Protein 2CQQ (pdb70)

InterPro domains:
  IPR001005 SANT/Myb domain [PF23082] (329-375)
  IPR001005 SANT/Myb domain [PF23082] (496-545)
  IPR001005 SANT/Myb domain [PS50090] (489-543)
  IPR001005 SANT/Myb domain [SM00717] (326-377)
  IPR001005 SANT/Myb domain [SM00717] (493-545)
  IPR001005 SANT/Myb domain [cd00167] (329-375)
  IPR001005 SANT/Myb domain [cd00167] (496-543)
  IPR001623 DnaJ domain [PF00226] (65-126)
  IPR001623 DnaJ domain [PR00625] (67-85)
  IPR001623 DnaJ domain [PR00625] (85-100)
  IPR001623 DnaJ domain [PR00625] (101-121)
  IPR001623 DnaJ domain [PS50076] (65-129)
  IPR001623 DnaJ domain [SM00271] (64-121)
  IPR001623 DnaJ domain [cd06257] (65-118)
  IPR009057 Homedomain-like superfamily [SSF46689] (329-379)
  IPR009057 Homedomain-like superfamily [SSF46689] (495-550)
  IPR017884 SANT domain [PS51293] (492-547)
  IPR018253 DnaJ domain, conserved site [PS00636] (106-125)
  IPR036869 Chaperone J-domain superfamily [G3DSA:1.10.287.110] (58-138)
  IPR036869 Chaperone J-domain superfamily [SSF46565] (64-139)

Solvent-accessible surface area: 5782 Å² total; per-residue (Å²): 116,131,106,78,113,113,72,68,100,135,39,65,150,103,13,67,71,72,1,90,179,8,45,118,146,18,70,57,86,38,114,26,52,55,122,77,0,5,150,95,17,65,27,66,57,87,33,0,34,66,36,0,98,95,83,100,105,97,90,144,102,78,152,46,178,114,129,39,146,88,132,113

Organism: Homo sapiens (NCBI:txid9606)

GO terms:
  GO:0005515 protein binding (F, IPI)
  GO:0050708 regulation of protein secretion (P, IDA)
  GO:0001671 ATPase activator activity (F, TAS)
  GO:0045861 negative regulation of proteolysis (P, TAS)
  GO:0016020 membrane (C, HDA)

CATH classification: 1.10.10.60

Sequence (72 aa):
GSSGSSGAPEWTEEDLSQLTRSMVKFPGGTPGRWEKIAHELGRSVTDVTTKAKQLKDSVTCSPGMVSGPSSGGSSGSSGAPEWTEEDLSQLTRSMVKFPGGTPGRWEKIAHELGRSVTDVTTKAKQLKDSVTCSPGMVSGPSSGGSSGSSGAPEWTEEDLSQLTRSMVKFPGGTPGRWEKIAHELGRSVTDVTTKAKQLKDSVTCSPGMVSGPSSGGSSGSSGAPEWTEEDLSQLTRSMVKFPGGTPGRWEKIAHELGRSVTDVTTKAKQLKDSVTCSPGMVSGPSSGGSSGSSGAPEWTEEDLSQLTRSMVKFPGGTPGRWEKIAHELGRSVTDVTTKAKQLKDSVTCSPGMVSGPSSGGSSGSSGAPEWTEEDLSQLTRSMVKFPGGTPGRWEKIAHELGRSVTDVTTKAKQLKDSVTCSPGMVSGPSSGGSSGSSGAPEWTEEDLSQLTRSMVKFPGGTPGRWEKIAHELGRSVTDVTTKAKQLKDSVTCSPGMVSGPSSGGSSGSSGAPEWTEEDLSQLTRSMVKFPGGTPGRWEKIAHELGRSVTDVTTKAKQLKDSVTCSPGMVSGPSSGGSSGSSGAPEWTEEDLSQLTRSMVKFPGGTPGRWEKIAHELGRSVTDVTTKAKQLKDSVTCSPGMVSGPSSGGSSGSSGAPEWTEEDLSQLTRSMVKFPGGTPGRWEKIAHELGRSVTDVTTKAKQLKDSVTCSPGMVSGPSSGGSSGSSGAPEWTEEDLSQLTRSMVKFPGGTPGRWEKIAHELGRSVTDVTTKAKQLKDSVTCSPGMVSGPSSGGSSGSSGAPEWTEEDLSQLTRSMVKFPGGTPGRWEKIAHELGRSVTDVTTKAKQLKDSVTCSPGMVSGPSSGGSSGSSGAPEWTEEDLSQLTRSMVKFPGGTPGRWEKIAHELGRSVTDVTTKAKQLKDSVTCSPGMVSGPSSGGSSGSSGAPEWTEEDLSQLTRSMVKFPGGTPGRWEKIAHELGRSVTDVTTKAKQLKDSVTCSPGMVSGPSSGGSSGSSGAPEWTEEDLSQLTRSMVKFPGGTPGRWEKIAHELGRSVTDVTTKAKQLKDSVTCSPGMVSGPSSGGSSGSSGAPEWTEEDLSQLTRSMVKFPGGTPGRWEKIAHELGRSVTDVTTKAKQLKDSVTCSPGMVSGPSSGGSSGSSGAPEWTEEDLSQLTRSMVKFPGGTPGRWEKIAHELGRSVTDVTTKAKQLKDSVTCSPGMVSGPSSGGSSGSSGAPEWTEEDLSQLTRSMVKFPGGTPGRWEKIAHELGRSVTDVTTKAKQLKDSVTCSPGMVSGPSSGGSSGSSGAPEWTEEDLSQLTRSMVKFPGGTPGRWEKIAHELGRSVTDVTTKAKQLKDSVTCSPGMVSGPSSGGSSGSSGAPEWTEEDLSQLTRSMVKFPGGTPGRWEKIAHELGRSVTDVTTKAKQLKDSVTCSPGMVSGPSSG

Secondary structure (DSSP, 8-state):
------------HHHHHHHHHHHHHS-TT-TTHHHHHHHHHTS-HHHHHHHHHHHHHS----S---S-S---

Nearest PDB structures (foldseek):
  2cqq-assembly1_A  TM=8.056E-01  e=3.271E-09  Homo sapiens
  1wgx-assembly1_A  TM=6.139E-01  e=1.667E-03  Homo sapiens
  1zq3-assembly1_P  TM=8.143E-01  e=5.007E-01  Drosophila melanogaster
  1f43-assembly1_A  TM=6.097E-01  e=1.693E+00  Saccharomyces cerevisiae
  2lkx-assembly1_A  TM=4.987E-01  e=1.693E+00  Homo sapiens

Radius of gyration: 17.47 Å; Cα contacts (8 Å, |Δi|>4): 31; chains: 1; bounding box: 68×29×21 Å

Structure (mmCIF, N/CA/C/O backbone):
data_2CQQ
#
_entry.id   2CQQ
#
_cell.length_a   1.000
_cell.length_b   1.000
_cell.length_c   1.000
_cell.angle_alpha   90.00
_cell.angle_beta   90.00
_cell.angle_gamma   90.00
#
_symmetry.space_group_name_H-M   'P 1'
#
loop_
_atom_site.group_PDB
_atom_site.id
_atom_site.type_symbol
_atom_site.label_atom_id
_atom_site.label_alt_id
_atom_site.label_comp_id
_atom_site.label_asym_id
_atom_site.label_entity_id
_atom_site.label_seq_id
_atom_site.pdbx_PDB_ins_code
_atom_site.Cartn_x
_atom_site.Cartn_y
_atom_site.Cartn_z
_atom_site.occupancy
_atom_site.B_iso_or_equiv
_atom_site.auth_seq_id
_atom_site.auth_comp_id
_atom_site.auth_asym_id
_atom_site.auth_atom_id
_atom_site.pdbx_PDB_model_num
ATOM 1 N N . GLY A 1 1 ? 23.529 -18.304 8.332 1.00 0.00 1 GLY A N 1
ATOM 2 C CA . GLY A 1 1 ? 24.748 -17.569 8.050 1.00 0.00 1 GLY A CA 1
ATOM 3 C C . GLY A 1 1 ? 25.019 -16.482 9.071 1.00 0.00 1 GLY A C 1
ATOM 4 O O . GLY A 1 1 ? 24.246 -15.532 9.197 1.00 0.00 1 GLY A O 1
ATOM 8 N N . SER A 1 2 ? 26.119 -16.621 9.804 1.00 0.00 2 SER A N 1
ATOM 9 C CA . SER A 1 2 ? 26.487 -15.646 10.824 1.00 0.00 2 SER A CA 1
ATOM 10 C C . SER A 1 2 ? 26.452 -14.229 10.258 1.00 0.00 2 SER A C 1
ATOM 11 O O . SER A 1 2 ? 25.791 -13.347 10.804 1.00 0.00 2 SER A O 1
ATOM 19 N N . SER A 1 3 ? 27.171 -14.020 9.159 1.00 0.00 3 SER A N 1
ATOM 20 C CA . SER A 1 3 ? 27.226 -12.710 8.520 1.00 0.00 3 SER A CA 1
ATOM 21 C C . SER A 1 3 ? 25.822 -12.177 8.252 1.00 0.00 3 SER A C 1
ATOM 22 O O . SER A 1 3 ? 24.926 -12.923 7.861 1.00 0.00 3 SER A O 1
ATOM 30 N N . GLY A 1 4 ? 25.639 -10.877 8.466 1.00 0.00 4 GLY A N 1
ATOM 31 C CA . GLY A 1 4 ? 24.342 -10.264 8.243 1.00 0.00 4 GLY A CA 1
ATOM 32 C C . GLY A 1 4 ? 24.448 -8.918 7.555 1.00 0.00 4 GLY A C 1
ATOM 33 O O . GLY A 1 4 ? 25.498 -8.276 7.590 1.00 0.00 4 GLY A O 1
ATOM 37 N N . SER A 1 5 ? 23.359 -8.490 6.924 1.00 0.00 5 SER A N 1
ATOM 38 C CA . SER A 1 5 ? 23.335 -7.214 6.219 1.00 0.00 5 SER A CA 1
ATOM 39 C C . SER A 1 5 ? 22.073 -6.428 6.560 1.00 0.00 5 SER A C 1
ATOM 40 O O . SER A 1 5 ? 21.159 -6.948 7.201 1.00 0.00 5 SER A O 1
ATOM 48 N N . SER A 1 6 ? 22.030 -5.172 6.127 1.00 0.00 6 SER A N 1
ATOM 49 C CA . SER A 1 6 ? 20.882 -4.312 6.389 1.00 0.00 6 SER A CA 1
ATOM 50 C C . SER A 1 6 ? 19.580 -5.017 6.023 1.00 0.00 6 SER A C 1
ATOM 51 O O . SER A 1 6 ? 19.590 -6.084 5.410 1.00 0.00 6 SER A O 1
ATOM 59 N N . GLY A 1 7 ? 18.459 -4.412 6.403 1.00 0.00 7 GLY A N 1
ATOM 60 C CA . GLY A 1 7 ? 17.164 -4.995 6.107 1.00 0.00 7 GLY A CA 1
ATOM 61 C C . GLY A 1 7 ? 16.577 -4.474 4.809 1.00 0.00 7 GLY A C 1
ATOM 62 O O . GLY A 1 7 ? 17.209 -4.557 3.757 1.00 0.00 7 GLY A O 1
ATOM 66 N N . ALA A 1 8 ? 15.363 -3.937 4.885 1.00 0.00 8 ALA A N 1
ATOM 67 C CA . ALA A 1 8 ? 14.691 -3.401 3.708 1.00 0.00 8 ALA A CA 1
ATOM 68 C C . ALA A 1 8 ? 14.768 -1.878 3.678 1.00 0.00 8 ALA A C 1
ATOM 69 O O . ALA A 1 8 ? 14.711 -1.209 4.710 1.00 0.00 8 ALA A O 1
ATOM 76 N N . PRO A 1 9 ? 14.901 -1.315 2.468 1.00 0.00 9 PRO A N 1
ATOM 77 C CA . PRO A 1 9 ? 14.989 0.136 2.275 1.00 0.00 9 PRO A CA 1
ATOM 78 C C . PRO A 1 9 ? 13.668 0.840 2.565 1.00 0.00 9 PRO A C 1
ATOM 79 O O . PRO A 1 9 ? 12.623 0.199 2.669 1.00 0.00 9 PRO A O 1
ATOM 90 N N . GLU A 1 10 ? 13.723 2.162 2.695 1.00 0.00 10 GLU A N 1
ATOM 91 C CA . GLU A 1 10 ? 12.530 2.952 2.974 1.00 0.00 10 GLU A CA 1
ATOM 92 C C . GLU A 1 10 ? 11.643 3.053 1.736 1.00 0.00 10 GLU A C 1
ATOM 93 O O . GLU A 1 10 ? 11.948 2.476 0.692 1.00 0.00 10 GLU A O 1
ATOM 105 N N . TRP A 1 11 ? 10.545 3.790 1.861 1.00 0.00 11 TRP A N 1
ATOM 106 C CA . TRP A 1 11 ? 9.613 3.966 0.753 1.00 0.00 11 TRP A CA 1
ATOM 107 C C . TRP A 1 11 ? 9.889 5.270 0.012 1.00 0.00 11 TRP A C 1
ATOM 108 O O . TRP A 1 11 ? 10.079 6.319 0.629 1.00 0.00 11 TRP A O 1
ATOM 129 N N . THR A 1 12 ? 9.911 5.199 -1.315 1.00 0.00 12 THR A N 1
ATOM 130 C CA . THR A 1 12 ? 10.165 6.373 -2.140 1.00 0.00 12 THR A CA 1
ATOM 131 C C . THR A 1 12 ? 9.031 6.603 -3.133 1.00 0.00 12 THR A C 1
ATOM 132 O O . THR A 1 12 ? 8.373 5.658 -3.567 1.00 0.00 12 THR A O 1
ATOM 143 N N . GLU A 1 13 ? 8.809 7.865 -3.488 1.00 0.00 13 GLU A N 1
ATOM 144 C CA . GLU A 1 13 ? 7.754 8.218 -4.431 1.00 0.00 13 GLU A CA 1
ATOM 145 C C . GLU A 1 13 ? 7.562 7.117 -5.470 1.00 0.00 13 GLU A C 1
ATOM 146 O O . GLU A 1 13 ? 6.439 6.820 -5.874 1.00 0.00 13 GLU A O 1
ATOM 158 N N . GLU A 1 14 ? 8.669 6.518 -5.899 1.00 0.00 14 GLU A N 1
ATOM 159 C CA . GLU A 1 14 ? 8.623 5.452 -6.893 1.00 0.00 14 GLU A CA 1
ATOM 160 C C . GLU A 1 14 ? 7.880 4.234 -6.351 1.00 0.00 14 GLU A C 1
ATOM 161 O O . GLU A 1 14 ? 6.984 3.698 -7.004 1.00 0.00 14 GLU A O 1
ATOM 173 N N . ASP A 1 15 ? 8.258 3.803 -5.153 1.00 0.00 15 ASP A N 1
ATOM 174 C CA . ASP A 1 15 ? 7.628 2.649 -4.521 1.00 0.00 15 ASP A CA 1
ATOM 175 C C . ASP A 1 15 ? 6.229 2.999 -4.023 1.00 0.00 15 ASP A C 1
ATOM 176 O O . ASP A 1 15 ? 5.350 2.139 -3.954 1.00 0.00 15 ASP A O 1
ATOM 185 N N . LEU A 1 16 ? 6.030 4.266 -3.676 1.00 0.00 16 LEU A N 1
ATOM 186 C CA . LEU A 1 16 ? 4.738 4.730 -3.182 1.00 0.00 16 LEU A CA 1
ATOM 187 C C . LEU A 1 16 ? 3.768 4.966 -4.335 1.00 0.00 16 LEU A C 1
ATOM 188 O O . LEU A 1 16 ? 2.552 4.878 -4.165 1.00 0.00 16 LEU A O 1
ATOM 204 N N . SER A 1 17 ? 4.314 5.266 -5.509 1.00 0.00 17 SER A N 1
ATOM 205 C CA . SER A 1 17 ? 3.497 5.517 -6.691 1.00 0.00 17 SER A CA 1
ATOM 206 C C . SER A 1 17 ? 3.165 4.213 -7.408 1.00 0.00 17 SER A C 1
ATOM 207 O O . SER A 1 17 ? 2.102 4.080 -8.014 1.00 0.00 17 SER A O 1
ATOM 215 N N . GLN A 1 18 ? 4.082 3.254 -7.335 1.00 0.00 18 GLN A N 1
ATOM 216 C CA . GLN A 1 18 ? 3.887 1.960 -7.978 1.00 0.00 18 GLN A CA 1
ATOM 217 C C . GLN A 1 18 ? 2.828 1.142 -7.245 1.00 0.00 18 GLN A C 1
ATOM 218 O O . GLN A 1 18 ? 2.003 0.473 -7.869 1.00 0.00 18 GLN A O 1
ATOM 232 N N . LEU A 1 19 ? 2.858 1.199 -5.918 1.00 0.00 19 LEU A N 1
ATOM 233 C CA . LEU A 1 19 ? 1.901 0.463 -5.099 1.00 0.00 19 LEU A CA 1
ATOM 234 C C . LEU A 1 19 ? 0.485 0.616 -5.646 1.00 0.00 19 LEU A C 1
ATOM 235 O O . LEU A 1 19 ? -0.216 -0.371 -5.871 1.00 0.00 19 LEU A O 1
ATOM 251 N N . THR A 1 20 ? 0.070 1.861 -5.859 1.00 0.00 20 THR A N 1
ATOM 252 C CA . THR A 1 20 ? -1.261 2.144 -6.380 1.00 0.00 20 THR A CA 1
ATOM 253 C C . THR A 1 20 ? -1.539 1.339 -7.644 1.00 0.00 20 THR A C 1
ATOM 254 O O . THR A 1 20 ? -2.663 0.890 -7.871 1.00 0.00 20 THR A O 1
ATOM 265 N N . ARG A 1 21 ? -0.509 1.160 -8.465 1.00 0.00 21 ARG A N 1
ATOM 266 C CA . ARG A 1 21 ? -0.644 0.408 -9.707 1.00 0.00 21 ARG A CA 1
ATOM 267 C C . ARG A 1 21 ? -0.851 -1.077 -9.424 1.00 0.00 21 ARG A C 1
ATOM 268 O O . ARG A 1 21 ? -1.712 -1.719 -10.025 1.00 0.00 21 ARG A O 1
ATOM 289 N N . SER A 1 22 ? -0.055 -1.616 -8.506 1.00 0.00 22 SER A N 1
ATOM 290 C CA . SER A 1 22 ? -0.147 -3.026 -8.147 1.00 0.00 22 SER A CA 1
ATOM 291 C C . SER A 1 22 ? -1.491 -3.333 -7.492 1.00 0.00 22 SER A C 1
ATOM 292 O O . SER A 1 22 ? -2.159 -4.304 -7.846 1.00 0.00 22 SER A O 1
ATOM 300 N N . MET A 1 23 ? -1.879 -2.497 -6.534 1.00 0.00 23 MET A N 1
ATOM 301 C CA . MET A 1 23 ? -3.143 -2.677 -5.829 1.00 0.00 23 MET A CA 1
ATOM 302 C C . MET A 1 23 ? -4.273 -2.980 -6.808 1.00 0.00 23 MET A C 1
ATOM 303 O O . MET A 1 23 ? -5.182 -3.751 -6.503 1.00 0.00 23 MET A O 1
ATOM 317 N N . VAL A 1 24 ? -4.210 -2.367 -7.986 1.00 0.00 24 VAL A N 1
ATOM 318 C CA . VAL A 1 24 ? -5.227 -2.571 -9.010 1.00 0.00 24 VAL A CA 1
ATOM 319 C C . VAL A 1 24 ? -5.117 -3.962 -9.624 1.00 0.00 24 VAL A C 1
ATOM 320 O O . VAL A 1 24 ? -6.124 -4.631 -9.859 1.00 0.00 24 VAL A O 1
ATOM 333 N N . LYS A 1 25 ? -3.887 -4.393 -9.883 1.00 0.00 25 LYS A N 1
ATOM 334 C CA . LYS A 1 25 ? -3.643 -5.706 -10.468 1.00 0.00 25 LYS A CA 1
ATOM 335 C C . LYS A 1 25 ? -4.000 -6.815 -9.484 1.00 0.00 25 LYS A C 1
ATOM 336 O O . LYS A 1 25 ? -4.319 -7.935 -9.884 1.00 0.00 25 LYS A O 1
ATOM 355 N N . PHE A 1 26 ? -3.944 -6.497 -8.195 1.00 0.00 26 PHE A N 1
ATOM 356 C CA . PHE A 1 26 ? -4.262 -7.467 -7.154 1.00 0.00 26 PHE A CA 1
ATOM 357 C C . PHE A 1 26 ? -5.164 -6.848 -6.090 1.00 0.00 26 PHE A C 1
ATOM 358 O O . PHE A 1 26 ? -4.707 -6.394 -5.040 1.00 0.00 26 PHE A O 1
ATOM 375 N N . PRO A 1 27 ? -6.476 -6.827 -6.367 1.00 0.00 27 PRO A N 1
ATOM 376 C CA . PRO A 1 27 ? -7.470 -6.266 -5.447 1.00 0.00 27 PRO A CA 1
ATOM 377 C C . PRO A 1 27 ? -7.648 -7.118 -4.195 1.00 0.00 27 PRO A C 1
ATOM 378 O O . PRO A 1 27 ? -6.854 -8.019 -3.928 1.00 0.00 27 PRO A O 1
ATOM 389 N N . GLY A 1 28 ? -8.696 -6.827 -3.430 1.00 0.00 28 GLY A N 1
ATOM 390 C CA . GLY A 1 28 ? -8.958 -7.577 -2.215 1.00 0.00 28 GLY A CA 1
ATOM 391 C C . GLY A 1 28 ? -9.579 -8.931 -2.493 1.00 0.00 28 GLY A C 1
ATOM 392 O O . GLY A 1 28 ? -10.300 -9.102 -3.474 1.00 0.00 28 GLY A O 1
ATOM 396 N N . GLY A 1 29 ? -9.297 -9.899 -1.625 1.00 0.00 29 GLY A N 1
ATOM 397 C CA . GLY A 1 29 ? -9.839 -11.234 -1.800 1.00 0.00 29 GLY A CA 1
ATOM 398 C C . GLY A 1 29 ? -8.994 -12.086 -2.726 1.00 0.00 29 GLY A C 1
ATOM 399 O O . GLY A 1 29 ? -9.082 -13.314 -2.706 1.00 0.00 29 GLY A O 1
ATOM 403 N N . THR A 1 30 ? -8.173 -11.434 -3.544 1.00 0.00 30 THR A N 1
ATOM 404 C CA . THR A 1 30 ? -7.310 -12.139 -4.483 1.00 0.00 30 THR A CA 1
ATOM 405 C C . THR A 1 30 ? -6.268 -12.976 -3.751 1.00 0.00 30 THR A C 1
ATOM 406 O O . THR A 1 30 ? -5.671 -12.544 -2.765 1.00 0.00 30 THR A O 1
ATOM 417 N N . PRO A 1 31 ? -6.041 -14.203 -4.244 1.00 0.00 31 PRO A N 1
ATOM 418 C CA . PRO A 1 31 ? -5.068 -15.126 -3.652 1.00 0.00 31 PRO A CA 1
ATOM 419 C C . PRO A 1 31 ? -3.630 -14.668 -3.865 1.00 0.00 31 PRO A C 1
ATOM 420 O O . PRO A 1 31 ? -3.144 -14.618 -4.994 1.00 0.00 31 PRO A O 1
ATOM 431 N N . GLY A 1 32 ? -2.951 -14.333 -2.771 1.00 0.00 32 GLY A N 1
ATOM 432 C CA . GLY A 1 32 ? -1.575 -13.884 -2.860 1.00 0.00 32 GLY A CA 1
ATOM 433 C C . GLY A 1 32 ? -1.467 -12.403 -3.168 1.00 0.00 32 GLY A C 1
ATOM 434 O O . GLY A 1 32 ? -0.457 -11.945 -3.702 1.00 0.00 32 GLY A O 1
ATOM 438 N N . ARG A 1 33 ? -2.511 -11.653 -2.831 1.00 0.00 33 ARG A N 1
ATOM 439 C CA . ARG A 1 33 ? -2.531 -10.216 -3.077 1.00 0.00 33 ARG A CA 1
ATOM 440 C C . ARG A 1 33 ? -1.204 -9.578 -2.677 1.00 0.00 33 ARG A C 1
ATOM 441 O O . ARG A 1 33 ? -0.405 -9.196 -3.531 1.00 0.00 33 ARG A O 1
ATOM 462 N N . TRP A 1 34 ? -0.978 -9.465 -1.373 1.00 0.00 34 TRP A N 1
ATOM 463 C CA . TRP A 1 34 ? 0.251 -8.873 -0.859 1.00 0.00 34 TRP A CA 1
ATOM 464 C C . TRP A 1 34 ? 1.475 -9.600 -1.404 1.00 0.00 34 TRP A C 1
ATOM 465 O O . TRP A 1 34 ? 2.528 -8.996 -1.605 1.00 0.00 34 TRP A O 1
ATOM 486 N N . GLU A 1 35 ? 1.330 -10.900 -1.641 1.00 0.00 35 GLU A N 1
ATOM 487 C CA . GLU A 1 35 ? 2.425 -11.708 -2.162 1.00 0.00 35 GLU A CA 1
ATOM 488 C C . GLU A 1 35 ? 2.778 -11.292 -3.587 1.00 0.00 35 GLU A C 1
ATOM 489 O O . GLU A 1 35 ? 3.932 -11.389 -4.007 1.00 0.00 35 GLU A O 1
ATOM 501 N N . LYS A 1 36 ? 1.776 -10.829 -4.327 1.00 0.00 36 LYS A N 1
ATOM 502 C CA . LYS A 1 36 ? 1.978 -10.397 -5.705 1.00 0.00 36 LYS A CA 1
ATOM 503 C C . LYS A 1 36 ? 2.465 -8.952 -5.756 1.00 0.00 36 LYS A C 1
ATOM 504 O O . LYS A 1 36 ? 3.404 -8.630 -6.485 1.00 0.00 36 LYS A O 1
ATOM 523 N N . ILE A 1 37 ? 1.822 -8.088 -4.979 1.00 0.00 37 ILE A N 1
ATOM 524 C CA . ILE A 1 37 ? 2.192 -6.679 -4.935 1.00 0.00 37 ILE A CA 1
ATOM 525 C C . ILE A 1 37 ? 3.641 -6.505 -4.494 1.00 0.00 37 ILE A C 1
ATOM 526 O O . ILE A 1 37 ? 4.350 -5.629 -4.988 1.00 0.00 37 ILE A O 1
ATOM 542 N N . ALA A 1 38 ? 4.076 -7.346 -3.561 1.00 0.00 38 ALA A N 1
ATOM 543 C CA . ALA A 1 38 ? 5.442 -7.288 -3.056 1.00 0.00 38 ALA A CA 1
ATOM 544 C C . ALA A 1 38 ? 6.445 -7.653 -4.144 1.00 0.00 38 ALA A C 1
ATOM 545 O O . ALA A 1 38 ? 7.432 -6.947 -4.355 1.00 0.00 38 ALA A O 1
ATOM 552 N N . HIS A 1 39 ? 6.187 -8.760 -4.834 1.00 0.00 39 HIS A N 1
ATOM 553 C CA . HIS A 1 39 ? 7.069 -9.219 -5.901 1.00 0.00 39 HIS A CA 1
ATOM 554 C C . HIS A 1 39 ? 7.165 -8.178 -7.012 1.00 0.00 39 HIS A C 1
ATOM 555 O O . HIS A 1 39 ? 8.156 -8.123 -7.739 1.00 0.00 39 HIS A O 1
ATOM 569 N N . GLU A 1 40 ? 6.129 -7.354 -7.136 1.00 0.00 40 GLU A N 1
ATOM 570 C CA . GLU A 1 40 ? 6.097 -6.316 -8.159 1.00 0.00 40 GLU A CA 1
ATOM 571 C C . GLU A 1 40 ? 6.841 -5.068 -7.692 1.00 0.00 40 GLU A C 1
ATOM 572 O O . GLU A 1 40 ? 7.701 -4.542 -8.400 1.00 0.00 40 GLU A O 1
ATOM 584 N N . LEU A 1 41 ? 6.504 -4.600 -6.495 1.00 0.00 41 LEU A N 1
ATOM 585 C CA . LEU A 1 41 ? 7.139 -3.413 -5.932 1.00 0.00 41 LEU A CA 1
ATOM 586 C C . LEU A 1 41 ? 8.595 -3.693 -5.573 1.00 0.00 41 LEU A C 1
ATOM 587 O O . LEU A 1 41 ? 9.425 -2.785 -5.552 1.00 0.00 41 LEU A O 1
ATOM 603 N N . GLY A 1 42 ? 8.898 -4.957 -5.294 1.00 0.00 42 GLY A N 1
ATOM 604 C CA . GLY A 1 42 ? 10.255 -5.335 -4.942 1.00 0.00 42 GLY A CA 1
ATOM 605 C C . GLY A 1 42 ? 10.490 -5.324 -3.445 1.00 0.00 42 GLY A C 1
ATOM 606 O O . GLY A 1 42 ? 11.625 -5.184 -2.989 1.00 0.00 42 GLY A O 1
ATOM 610 N N . ARG A 1 43 ? 9.415 -5.470 -2.678 1.00 0.00 43 ARG A N 1
ATOM 611 C CA . ARG A 1 43 ? 9.509 -5.474 -1.223 1.00 0.00 43 ARG A CA 1
ATOM 612 C C . ARG A 1 43 ? 8.912 -6.752 -0.642 1.00 0.00 43 ARG A C 1
ATOM 613 O O . ARG A 1 43 ? 8.490 -7.643 -1.380 1.00 0.00 43 ARG A O 1
ATOM 634 N N . SER A 1 44 ? 8.881 -6.836 0.684 1.00 0.00 44 SER A N 1
ATOM 635 C CA . SER A 1 44 ? 8.339 -8.007 1.363 1.00 0.00 44 SER A CA 1
ATOM 636 C C . SER A 1 44 ? 6.864 -7.808 1.697 1.00 0.00 44 SER A C 1
ATOM 637 O O . SER A 1 44 ? 6.440 -6.710 2.058 1.00 0.00 44 SER A O 1
ATOM 645 N N . VAL A 1 45 ? 6.086 -8.879 1.574 1.00 0.00 45 VAL A N 1
ATOM 646 C CA . VAL A 1 45 ? 4.658 -8.824 1.863 1.00 0.00 45 VAL A CA 1
ATOM 647 C C . VAL A 1 45 ? 4.365 -7.852 3.000 1.00 0.00 45 VAL A C 1
ATOM 648 O O . VAL A 1 45 ? 3.818 -6.770 2.782 1.00 0.00 45 VAL A O 1
ATOM 661 N N . THR A 1 46 ? 4.731 -8.245 4.216 1.00 0.00 46 THR A N 1
ATOM 662 C CA . THR A 1 46 ? 4.507 -7.409 5.389 1.00 0.00 46 THR A CA 1
ATOM 663 C C . THR A 1 46 ? 4.955 -5.974 5.136 1.00 0.00 46 THR A C 1
ATOM 664 O O . THR A 1 46 ? 4.306 -5.025 5.575 1.00 0.00 46 THR A O 1
ATOM 675 N N . ASP A 1 47 ? 6.066 -5.823 4.424 1.00 0.00 47 ASP A N 1
ATOM 676 C CA . ASP A 1 47 ? 6.600 -4.503 4.110 1.00 0.00 47 ASP A CA 1
ATOM 677 C C . ASP A 1 47 ? 5.576 -3.672 3.343 1.00 0.00 47 ASP A C 1
ATOM 678 O O . ASP A 1 47 ? 5.455 -2.465 3.556 1.00 0.00 47 ASP A O 1
ATOM 687 N N . VAL A 1 48 ? 4.843 -4.325 2.447 1.00 0.00 48 VAL A N 1
ATOM 688 C CA . VAL A 1 48 ? 3.830 -3.647 1.647 1.00 0.00 48 VAL A CA 1
ATOM 689 C C . VAL A 1 48 ? 2.559 -3.409 2.456 1.00 0.00 48 VAL A C 1
ATOM 690 O O . VAL A 1 48 ? 2.198 -2.268 2.745 1.00 0.00 48 VAL A O 1
ATOM 703 N N . THR A 1 49 ? 1.884 -4.495 2.820 1.00 0.00 49 THR A N 1
ATOM 704 C CA . THR A 1 49 ? 0.653 -4.406 3.595 1.00 0.00 49 THR A CA 1
ATOM 705 C C . THR A 1 49 ? 0.811 -3.447 4.769 1.00 0.00 49 THR A C 1
ATOM 706 O O . THR A 1 49 ? -0.069 -2.629 5.040 1.00 0.00 49 THR A O 1
ATOM 717 N N . THR A 1 50 ? 1.939 -3.552 5.465 1.00 0.00 50 THR A N 1
ATOM 718 C CA . THR A 1 50 ? 2.213 -2.695 6.611 1.00 0.00 50 THR A CA 1
ATOM 719 C C . THR A 1 50 ? 2.221 -1.224 6.209 1.00 0.00 50 THR A C 1
ATOM 720 O O . THR A 1 50 ? 1.932 -0.346 7.021 1.00 0.00 50 THR A O 1
ATOM 731 N N . LYS A 1 51 ? 2.553 -0.963 4.949 1.00 0.00 51 LYS A N 1
ATOM 732 C CA . LYS A 1 51 ? 2.598 0.402 4.437 1.00 0.00 51 LYS A CA 1
ATOM 733 C C . LYS A 1 51 ? 1.222 0.843 3.946 1.00 0.00 51 LYS A C 1
ATOM 734 O O . LYS A 1 51 ? 0.752 1.929 4.284 1.00 0.00 51 LYS A O 1
ATOM 753 N N . ALA A 1 52 ? 0.583 -0.006 3.149 1.00 0.00 52 ALA A N 1
ATOM 754 C CA . ALA A 1 52 ? -0.740 0.296 2.615 1.00 0.00 52 ALA A CA 1
ATOM 755 C C . ALA A 1 52 ? -1.750 0.505 3.738 1.00 0.00 52 ALA A C 1
ATOM 756 O O . ALA A 1 52 ? -2.551 1.440 3.701 1.00 0.00 52 ALA A O 1
ATOM 763 N N . LYS A 1 53 ? -1.709 -0.372 4.736 1.00 0.00 53 LYS A N 1
ATOM 764 C CA . LYS A 1 53 ? -2.620 -0.284 5.870 1.00 0.00 53 LYS A CA 1
ATOM 765 C C . LYS A 1 53 ? -2.662 1.136 6.426 1.00 0.00 53 LYS A C 1
ATOM 766 O O . LYS A 1 53 ? -3.720 1.626 6.820 1.00 0.00 53 LYS A O 1
ATOM 785 N N . GLN A 1 54 ? -1.506 1.791 6.452 1.00 0.00 54 GLN A N 1
ATOM 786 C CA . GLN A 1 54 ? -1.413 3.155 6.958 1.00 0.00 54 GLN A CA 1
ATOM 787 C C . GLN A 1 54 ? -2.175 4.123 6.059 1.00 0.00 54 GLN A C 1
ATOM 788 O O . GLN A 1 54 ? -2.760 5.097 6.534 1.00 0.00 54 GLN A O 1
ATOM 802 N N . LEU A 1 55 ? -2.164 3.849 4.760 1.00 0.00 55 LEU A N 1
ATOM 803 C CA . LEU A 1 55 ? -2.854 4.695 3.793 1.00 0.00 55 LEU A CA 1
ATOM 804 C C . LEU A 1 55 ? -4.366 4.524 3.901 1.00 0.00 55 LEU A C 1
ATOM 805 O O . LEU A 1 55 ? -5.122 5.486 3.761 1.00 0.00 55 LEU A O 1
ATOM 821 N N . LYS A 1 56 ? -4.800 3.294 4.154 1.00 0.00 56 LYS A N 1
ATOM 822 C CA . LYS A 1 56 ? -6.222 2.996 4.285 1.00 0.00 56 LYS A CA 1
ATOM 823 C C . LYS A 1 56 ? -6.772 3.539 5.600 1.00 0.00 56 LYS A C 1
ATOM 824 O O . LYS A 1 56 ? -7.955 3.865 5.701 1.00 0.00 56 LYS A O 1
ATOM 843 N N . ASP A 1 57 ? -5.908 3.635 6.604 1.00 0.00 57 ASP A N 1
ATOM 844 C CA . ASP A 1 57 ? -6.307 4.142 7.911 1.00 0.00 57 ASP A CA 1
ATOM 845 C C . ASP A 1 57 ? -6.537 5.649 7.864 1.00 0.00 57 ASP A C 1
ATOM 846 O O . ASP A 1 57 ? -7.583 6.141 8.288 1.00 0.00 57 ASP A O 1
ATOM 855 N N . SER A 1 58 ? -5.553 6.377 7.345 1.00 0.00 58 SER A N 1
ATOM 856 C CA . SER A 1 58 ? -5.646 7.828 7.246 1.00 0.00 58 SER A CA 1
ATOM 857 C C . SER A 1 58 ? -6.210 8.246 5.891 1.00 0.00 58 SER A C 1
ATOM 858 O O . SER A 1 58 ? -5.462 8.518 4.951 1.00 0.00 58 SER A O 1
ATOM 866 N N . VAL A 1 59 ? -7.535 8.293 5.797 1.00 0.00 59 VAL A N 1
ATOM 867 C CA . VAL A 1 59 ? -8.201 8.678 4.558 1.00 0.00 59 VAL A CA 1
ATOM 868 C C . VAL A 1 59 ? -9.272 9.731 4.815 1.00 0.00 59 VAL A C 1
ATOM 869 O O . VAL A 1 59 ? -9.576 10.059 5.962 1.00 0.00 59 VAL A O 1
ATOM 882 N N . THR A 1 60 ? -9.845 10.260 3.737 1.00 0.00 60 THR A N 1
ATOM 883 C CA . THR A 1 60 ? -10.883 11.277 3.844 1.00 0.00 60 THR A CA 1
ATOM 884 C C . THR A 1 60 ? -12.184 10.804 3.207 1.00 0.00 60 THR A C 1
ATOM 885 O O . THR A 1 60 ? -12.340 10.847 1.986 1.00 0.00 60 THR A O 1
ATOM 896 N N . CYS A 1 61 ? -13.116 10.354 4.040 1.00 0.00 61 CYS A N 1
ATOM 897 C CA . CYS A 1 61 ? -14.405 9.873 3.557 1.00 0.00 61 CYS A CA 1
ATOM 898 C C . CYS A 1 61 ? -15.495 10.098 4.600 1.00 0.00 61 CYS A C 1
ATOM 899 O O . CYS A 1 61 ? -15.207 10.307 5.778 1.00 0.00 61 CYS A O 1
ATOM 907 N N . SER A 1 62 ? -16.748 10.055 4.158 1.00 0.00 62 SER A N 1
ATOM 908 C CA . SER A 1 62 ? -17.881 10.260 5.052 1.00 0.00 62 SER A CA 1
ATOM 909 C C . SER A 1 62 ? -17.668 9.532 6.376 1.00 0.00 62 SER A C 1
ATOM 910 O O . SER A 1 62 ? -17.116 8.433 6.427 1.00 0.00 62 SER A O 1
ATOM 918 N N . PRO A 1 63 ? -18.114 10.160 7.474 1.00 0.00 63 PRO A N 1
ATOM 919 C CA . PRO A 1 63 ? -17.983 9.592 8.819 1.00 0.00 63 PRO A CA 1
ATOM 920 C C . PRO A 1 63 ? -18.885 8.380 9.026 1.00 0.00 63 PRO A C 1
ATOM 921 O O . PRO A 1 63 ? -18.704 7.613 9.971 1.00 0.00 63 PRO A O 1
ATOM 932 N N . GLY A 1 64 ? -19.858 8.212 8.135 1.00 0.00 64 GLY A N 1
ATOM 933 C CA . GLY A 1 64 ? -20.773 7.091 8.238 1.00 0.00 64 GLY A CA 1
ATOM 934 C C . GLY A 1 64 ? -21.730 7.014 7.065 1.00 0.00 64 GLY A C 1
ATOM 935 O O . GLY A 1 64 ? -22.869 7.472 7.154 1.00 0.00 64 GLY A O 1
ATOM 939 N N . MET A 1 65 ? -21.267 6.435 5.962 1.00 0.00 65 MET A N 1
ATOM 940 C CA . MET A 1 65 ? -22.091 6.301 4.766 1.00 0.00 65 MET A CA 1
ATOM 941 C C . MET A 1 65 ? -23.382 5.550 5.076 1.00 0.00 65 MET A C 1
ATOM 942 O O . MET A 1 65 ? -23.448 4.328 4.944 1.00 0.00 65 MET A O 1
ATOM 956 N N . VAL A 1 66 ? -24.406 6.289 5.491 1.00 0.00 66 VAL A N 1
ATOM 957 C CA . VAL A 1 66 ? -25.695 5.692 5.819 1.00 0.00 66 VAL A CA 1
ATOM 958 C C . VAL A 1 66 ? -26.753 6.068 4.788 1.00 0.00 66 VAL A C 1
ATOM 959 O O . VAL A 1 66 ? -26.644 7.094 4.116 1.00 0.00 66 VAL A O 1
ATOM 972 N N . SER A 1 67 ? -27.779 5.231 4.668 1.00 0.00 67 SER A N 1
ATOM 973 C CA . SER A 1 67 ? -28.856 5.473 3.716 1.00 0.00 67 SER A CA 1
ATOM 974 C C . SER A 1 67 ? -29.917 6.390 4.318 1.00 0.00 67 SER A C 1
ATOM 975 O O . SER A 1 67 ? -30.362 7.344 3.682 1.00 0.00 67 SER A O 1
ATOM 983 N N . GLY A 1 68 ? -30.318 6.092 5.550 1.00 0.00 68 GLY A N 1
ATOM 984 C CA . GLY A 1 68 ? -31.323 6.898 6.218 1.00 0.00 68 GLY A CA 1
ATOM 985 C C . GLY A 1 68 ? -31.415 6.598 7.701 1.00 0.00 68 GLY A C 1
ATOM 986 O O . GLY A 1 68 ? -31.208 5.467 8.142 1.00 0.00 68 GLY A O 1
ATOM 990 N N . PRO A 1 69 ? -31.731 7.629 8.499 1.00 0.00 69 PRO A N 1
ATOM 991 C CA . PRO A 1 69 ? -31.855 7.495 9.953 1.00 0.00 69 PRO A CA 1
ATOM 992 C C . PRO A 1 69 ? -33.079 6.680 10.358 1.00 0.00 69 PRO A C 1
ATOM 993 O O . PRO A 1 69 ? -33.069 5.993 11.379 1.00 0.00 69 PRO A O 1
ATOM 1004 N N . SER A 1 70 ? -34.131 6.761 9.550 1.00 0.00 70 SER A N 1
ATOM 1005 C CA . SER A 1 70 ? -35.365 6.033 9.826 1.00 0.00 70 SER A CA 1
ATOM 1006 C C . SER A 1 70 ? -36.162 5.811 8.545 1.00 0.00 70 SER A C 1
ATOM 1007 O O . SER A 1 70 ? -36.430 6.750 7.796 1.00 0.00 70 SER A O 1
ATOM 1015 N N . SER A 1 71 ? -36.539 4.560 8.299 1.00 0.00 71 SER A N 1
ATOM 1016 C CA . SER A 1 71 ? -37.303 4.211 7.107 1.00 0.00 71 SER A CA 1
ATOM 1017 C C . SER A 1 71 ? -38.773 4.579 7.277 1.00 0.00 71 SER A C 1
ATOM 1018 O O . SER A 1 71 ? -39.329 5.343 6.489 1.00 0.00 71 SER A O 1
ATOM 1026 N N . GLY A 1 72 ? -39.399 4.029 8.314 1.00 0.00 72 GLY A N 1
ATOM 1027 C CA . GLY A 1 72 ? -40.799 4.310 8.570 1.00 0.00 72 GLY A CA 1
ATOM 1028 C C . GLY A 1 72 ? -40.992 5.483 9.511 1.00 0.00 72 GLY A C 1
ATOM 1029 O O . GLY A 1 72 ? -41.224 5.297 10.705 1.00 0.00 72 GLY A O 1
ATOM 1033 N N . GLY A 1 1 ? 28.222 2.412 -4.225 1.00 0.00 1 GLY A N 2
ATOM 1034 C CA . GLY A 1 1 ? 27.797 1.388 -3.288 1.00 0.00 1 GLY A CA 2
ATOM 1035 C C . GLY A 1 1 ? 26.293 1.199 -3.280 1.00 0.00 1 GLY A C 2
ATOM 1036 O O . GLY A 1 1 ? 25.652 1.222 -4.331 1.00 0.00 1 GLY A O 2
ATOM 1040 N N . SER A 1 2 ? 25.728 1.009 -2.092 1.00 0.00 2 SER A N 2
ATOM 1041 C CA . SER A 1 2 ? 24.291 0.809 -1.952 1.00 0.00 2 SER A CA 2
ATOM 1042 C C . SER A 1 2 ? 23.832 -0.408 -2.750 1.00 0.00 2 SER A C 2
ATOM 1043 O O . SER A 1 2 ? 22.749 -0.407 -3.336 1.00 0.00 2 SER A O 2
ATOM 1051 N N . SER A 1 3 ? 24.663 -1.445 -2.766 1.00 0.00 3 SER A N 2
ATOM 1052 C CA . SER A 1 3 ? 24.345 -2.668 -3.494 1.00 0.00 3 SER A CA 2
ATOM 1053 C C . SER A 1 3 ? 23.781 -3.729 -2.555 1.00 0.00 3 SER A C 2
ATOM 1054 O O . SER A 1 3 ? 22.727 -4.307 -2.815 1.00 0.00 3 SER A O 2
ATOM 1062 N N . GLY A 1 4 ? 24.492 -3.979 -1.459 1.00 0.00 4 GLY A N 2
ATOM 1063 C CA . GLY A 1 4 ? 24.047 -4.970 -0.497 1.00 0.00 4 GLY A CA 2
ATOM 1064 C C . GLY A 1 4 ? 23.127 -4.384 0.555 1.00 0.00 4 GLY A C 2
ATOM 1065 O O . GLY A 1 4 ? 23.237 -3.208 0.901 1.00 0.00 4 GLY A O 2
ATOM 1069 N N . SER A 1 5 ? 22.214 -5.205 1.065 1.00 0.00 5 SER A N 2
ATOM 1070 C CA . SER A 1 5 ? 21.266 -4.760 2.079 1.00 0.00 5 SER A CA 2
ATOM 1071 C C . SER A 1 5 ? 20.859 -5.916 2.987 1.00 0.00 5 SER A C 2
ATOM 1072 O O . SER A 1 5 ? 20.975 -7.084 2.613 1.00 0.00 5 SER A O 2
ATOM 1080 N N . SER A 1 6 ? 20.381 -5.583 4.181 1.00 0.00 6 SER A N 2
ATOM 1081 C CA . SER A 1 6 ? 19.959 -6.593 5.145 1.00 0.00 6 SER A CA 2
ATOM 1082 C C . SER A 1 6 ? 18.447 -6.556 5.344 1.00 0.00 6 SER A C 2
ATOM 1083 O O . SER A 1 6 ? 17.788 -7.595 5.373 1.00 0.00 6 SER A O 2
ATOM 1091 N N . GLY A 1 7 ? 17.903 -5.350 5.481 1.00 0.00 7 GLY A N 2
ATOM 1092 C CA . GLY A 1 7 ? 16.473 -5.200 5.676 1.00 0.00 7 GLY A CA 2
ATOM 1093 C C . GLY A 1 7 ? 15.758 -4.769 4.411 1.00 0.00 7 GLY A C 2
ATOM 1094 O O . GLY A 1 7 ? 15.761 -5.488 3.413 1.00 0.00 7 GLY A O 2
ATOM 1098 N N . ALA A 1 8 ? 15.143 -3.591 4.453 1.00 0.00 8 ALA A N 2
ATOM 1099 C CA . ALA A 1 8 ? 14.420 -3.066 3.301 1.00 0.00 8 ALA A CA 2
ATOM 1100 C C . ALA A 1 8 ? 14.468 -1.542 3.272 1.00 0.00 8 ALA A C 2
ATOM 1101 O O . ALA A 1 8 ? 14.442 -0.876 4.307 1.00 0.00 8 ALA A O 2
ATOM 1108 N N . PRO A 1 9 ? 14.540 -0.975 2.058 1.00 0.00 9 PRO A N 2
ATOM 1109 C CA . PRO A 1 9 ? 14.593 0.478 1.865 1.00 0.00 9 PRO A CA 2
ATOM 1110 C C . PRO A 1 9 ? 13.273 1.157 2.213 1.00 0.00 9 PRO A C 2
ATOM 1111 O O . PRO A 1 9 ? 12.207 0.552 2.107 1.00 0.00 9 PRO A O 2
ATOM 1122 N N . GLU A 1 10 ? 13.353 2.418 2.627 1.00 0.00 10 GLU A N 2
ATOM 1123 C CA . GLU A 1 10 ? 12.163 3.179 2.990 1.00 0.00 10 GLU A CA 2
ATOM 1124 C C . GLU A 1 10 ? 11.202 3.281 1.810 1.00 0.00 10 GLU A C 2
ATOM 1125 O O . GLU A 1 10 ? 11.454 2.725 0.741 1.00 0.00 10 GLU A O 2
ATOM 1137 N N . TRP A 1 11 ? 10.100 3.994 2.012 1.00 0.00 11 TRP A N 2
ATOM 1138 C CA . TRP A 1 11 ? 9.100 4.169 0.965 1.00 0.00 11 TRP A CA 2
ATOM 1139 C C . TRP A 1 11 ? 9.259 5.523 0.281 1.00 0.00 11 TRP A C 2
ATOM 1140 O O . TRP A 1 11 ? 9.168 6.569 0.923 1.00 0.00 11 TRP A O 2
ATOM 1161 N N . THR A 1 12 ? 9.499 5.495 -1.027 1.00 0.00 12 THR A N 2
ATOM 1162 C CA . THR A 1 12 ? 9.672 6.720 -1.798 1.00 0.00 12 THR A CA 2
ATOM 1163 C C . THR A 1 12 ? 8.566 6.878 -2.835 1.00 0.00 12 THR A C 2
ATOM 1164 O O . THR A 1 12 ? 7.978 5.894 -3.282 1.00 0.00 12 THR A O 2
ATOM 1175 N N . GLU A 1 13 ? 8.288 8.122 -3.214 1.00 0.00 13 GLU A N 2
ATOM 1176 C CA . GLU A 1 13 ? 7.252 8.407 -4.199 1.00 0.00 13 GLU A CA 2
ATOM 1177 C C . GLU A 1 13 ? 7.178 7.299 -5.246 1.00 0.00 13 GLU A C 2
ATOM 1178 O O . GLU A 1 13 ? 6.092 6.871 -5.635 1.00 0.00 13 GLU A O 2
ATOM 1190 N N . GLU A 1 14 ? 8.342 6.842 -5.698 1.00 0.00 14 GLU A N 2
ATOM 1191 C CA . GLU A 1 14 ? 8.408 5.786 -6.702 1.00 0.00 14 GLU A CA 2
ATOM 1192 C C . GLU A 1 14 ? 7.751 4.507 -6.191 1.00 0.00 14 GLU A C 2
ATOM 1193 O O . GLU A 1 14 ? 6.955 3.882 -6.892 1.00 0.00 14 GLU A O 2
ATOM 1205 N N . ASP A 1 15 ? 8.089 4.124 -4.964 1.00 0.00 15 ASP A N 2
ATOM 1206 C CA . ASP A 1 15 ? 7.532 2.921 -4.358 1.00 0.00 15 ASP A CA 2
ATOM 1207 C C . ASP A 1 15 ? 6.079 3.142 -3.947 1.00 0.00 15 ASP A C 2
ATOM 1208 O O . ASP A 1 15 ? 5.281 2.204 -3.919 1.00 0.00 15 ASP A O 2
ATOM 1217 N N . LEU A 1 16 ? 5.743 4.387 -3.628 1.00 0.00 16 LEU A N 2
ATOM 1218 C CA . LEU A 1 16 ? 4.387 4.732 -3.217 1.00 0.00 16 LEU A CA 2
ATOM 1219 C C . LEU A 1 16 ? 3.465 4.850 -4.426 1.00 0.00 16 LEU A C 2
ATOM 1220 O O . LEU A 1 16 ? 2.267 4.580 -4.335 1.00 0.00 16 LEU A O 2
ATOM 1236 N N . SER A 1 17 ? 4.032 5.252 -5.559 1.00 0.00 17 SER A N 2
ATOM 1237 C CA . SER A 1 17 ? 3.261 5.407 -6.787 1.00 0.00 17 SER A CA 2
ATOM 1238 C C . SER A 1 17 ? 3.067 4.062 -7.480 1.00 0.00 17 SER A C 2
ATOM 1239 O O . SER A 1 17 ? 2.031 3.814 -8.097 1.00 0.00 17 SER A O 2
ATOM 1247 N N . GLN A 1 18 ? 4.071 3.198 -7.373 1.00 0.00 18 GLN A N 2
ATOM 1248 C CA . GLN A 1 18 ? 4.012 1.878 -7.990 1.00 0.00 18 GLN A CA 2
ATOM 1249 C C . GLN A 1 18 ? 2.949 1.012 -7.321 1.00 0.00 18 GLN A C 2
ATOM 1250 O O . GLN A 1 18 ? 2.262 0.232 -7.982 1.00 0.00 18 GLN A O 2
ATOM 1264 N N . LEU A 1 19 ? 2.820 1.152 -6.006 1.00 0.00 19 LEU A N 2
ATOM 1265 C CA . LEU A 1 19 ? 1.842 0.382 -5.246 1.00 0.00 19 LEU A CA 2
ATOM 1266 C C . LEU A 1 19 ? 0.445 0.543 -5.838 1.00 0.00 19 LEU A C 2
ATOM 1267 O O . LEU A 1 19 ? -0.196 -0.437 -6.221 1.00 0.00 19 LEU A O 2
ATOM 1283 N N . THR A 1 20 ? -0.022 1.786 -5.912 1.00 0.00 20 THR A N 2
ATOM 1284 C CA . THR A 1 20 ? -1.342 2.075 -6.458 1.00 0.00 20 THR A CA 2
ATOM 1285 C C . THR A 1 20 ? -1.594 1.283 -7.735 1.00 0.00 20 THR A C 2
ATOM 1286 O O . THR A 1 20 ? -2.699 0.790 -7.963 1.00 0.00 20 THR A O 2
ATOM 1297 N N . ARG A 1 21 ? -0.564 1.165 -8.566 1.00 0.00 21 ARG A N 2
ATOM 1298 C CA . ARG A 1 21 ? -0.675 0.433 -9.822 1.00 0.00 21 ARG A CA 2
ATOM 1299 C C . ARG A 1 21 ? -0.847 -1.062 -9.566 1.00 0.00 21 ARG A C 2
ATOM 1300 O O . ARG A 1 21 ? -1.749 -1.696 -10.115 1.00 0.00 21 ARG A O 2
ATOM 1321 N N . SER A 1 22 ? 0.024 -1.618 -8.731 1.00 0.00 22 SER A N 2
ATOM 1322 C CA . SER A 1 22 ? -0.029 -3.039 -8.406 1.00 0.00 22 SER A CA 2
ATOM 1323 C C . SER A 1 22 ? -1.373 -3.404 -7.783 1.00 0.00 22 SER A C 2
ATOM 1324 O O . SER A 1 22 ? -2.030 -4.352 -8.212 1.00 0.00 22 SER A O 2
ATOM 1332 N N . MET A 1 23 ? -1.775 -2.644 -6.770 1.00 0.00 23 MET A N 2
ATOM 1333 C CA . MET A 1 23 ? -3.041 -2.886 -6.089 1.00 0.00 23 MET A CA 2
ATOM 1334 C C . MET A 1 23 ? -4.146 -3.207 -7.091 1.00 0.00 23 MET A C 2
ATOM 1335 O O . MET A 1 23 ? -5.039 -4.007 -6.812 1.00 0.00 23 MET A O 2
ATOM 1349 N N . VAL A 1 24 ? -4.079 -2.577 -8.260 1.00 0.00 24 VAL A N 2
ATOM 1350 C CA . VAL A 1 24 ? -5.073 -2.795 -9.304 1.00 0.00 24 VAL A CA 2
ATOM 1351 C C . VAL A 1 24 ? -4.939 -4.190 -9.906 1.00 0.00 24 VAL A C 2
ATOM 1352 O O . VAL A 1 24 ? -5.936 -4.856 -10.186 1.00 0.00 24 VAL A O 2
ATOM 1365 N N . LYS A 1 25 ? -3.700 -4.627 -10.104 1.00 0.00 25 LYS A N 2
ATOM 1366 C CA . LYS A 1 25 ? -3.434 -5.943 -10.671 1.00 0.00 25 LYS A CA 2
ATOM 1367 C C . LYS A 1 25 ? -3.813 -7.046 -9.688 1.00 0.00 25 LYS A C 2
ATOM 1368 O O . LYS A 1 25 ? -4.103 -8.174 -10.087 1.00 0.00 25 LYS A O 2
ATOM 1387 N N . PHE A 1 26 ? -3.810 -6.713 -8.402 1.00 0.00 26 PHE A N 2
ATOM 1388 C CA . PHE A 1 26 ? -4.154 -7.675 -7.362 1.00 0.00 26 PHE A CA 2
ATOM 1389 C C . PHE A 1 26 ? -5.101 -7.055 -6.338 1.00 0.00 26 PHE A C 2
ATOM 1390 O O . PHE A 1 26 ? -4.689 -6.593 -5.274 1.00 0.00 26 PHE A O 2
ATOM 1407 N N . PRO A 1 27 ? -6.401 -7.043 -6.667 1.00 0.00 27 PRO A N 2
ATOM 1408 C CA . PRO A 1 27 ? -7.434 -6.483 -5.791 1.00 0.00 27 PRO A CA 2
ATOM 1409 C C . PRO A 1 27 ? -7.657 -7.329 -4.543 1.00 0.00 27 PRO A C 2
ATOM 1410 O O . PRO A 1 27 ? -6.969 -8.326 -4.325 1.00 0.00 27 PRO A O 2
ATOM 1421 N N . GLY A 1 28 ? -8.624 -6.926 -3.724 1.00 0.00 28 GLY A N 2
ATOM 1422 C CA . GLY A 1 28 ? -8.920 -7.659 -2.507 1.00 0.00 28 GLY A CA 2
ATOM 1423 C C . GLY A 1 28 ? -9.548 -9.011 -2.783 1.00 0.00 28 GLY A C 2
ATOM 1424 O O . GLY A 1 28 ? -10.266 -9.180 -3.767 1.00 0.00 28 GLY A O 2
ATOM 1428 N N . GLY A 1 29 ? -9.275 -9.977 -1.912 1.00 0.00 29 GLY A N 2
ATOM 1429 C CA . GLY A 1 29 ? -9.825 -11.309 -2.085 1.00 0.00 29 GLY A CA 2
ATOM 1430 C C . GLY A 1 29 ? -8.980 -12.170 -3.003 1.00 0.00 29 GLY A C 2
ATOM 1431 O O . GLY A 1 29 ? -9.137 -13.391 -3.041 1.00 0.00 29 GLY A O 2
ATOM 1435 N N . THR A 1 30 ? -8.081 -11.534 -3.748 1.00 0.00 30 THR A N 2
ATOM 1436 C CA . THR A 1 30 ? -7.210 -12.249 -4.672 1.00 0.00 30 THR A CA 2
ATOM 1437 C C . THR A 1 30 ? -6.188 -13.096 -3.921 1.00 0.00 30 THR A C 2
ATOM 1438 O O . THR A 1 30 ? -5.600 -12.667 -2.928 1.00 0.00 30 THR A O 2
ATOM 1449 N N . PRO A 1 31 ? -5.969 -14.327 -4.404 1.00 0.00 31 PRO A N 2
ATOM 1450 C CA . PRO A 1 31 ? -5.017 -15.260 -3.794 1.00 0.00 31 PRO A CA 2
ATOM 1451 C C . PRO A 1 31 ? -3.570 -14.820 -3.989 1.00 0.00 31 PRO A C 2
ATOM 1452 O O . PRO A 1 31 ? -3.057 -14.815 -5.107 1.00 0.00 31 PRO A O 2
ATOM 1463 N N . GLY A 1 32 ? -2.915 -14.451 -2.892 1.00 0.00 32 GLY A N 2
ATOM 1464 C CA . GLY A 1 32 ? -1.533 -14.015 -2.963 1.00 0.00 32 GLY A CA 2
ATOM 1465 C C . GLY A 1 32 ? -1.407 -12.541 -3.295 1.00 0.00 32 GLY A C 2
ATOM 1466 O O . GLY A 1 32 ? -0.405 -12.110 -3.866 1.00 0.00 32 GLY A O 2
ATOM 1470 N N . ARG A 1 33 ? -2.426 -11.766 -2.938 1.00 0.00 33 ARG A N 2
ATOM 1471 C CA . ARG A 1 33 ? -2.425 -10.333 -3.203 1.00 0.00 33 ARG A CA 2
ATOM 1472 C C . ARG A 1 33 ? -1.113 -9.697 -2.754 1.00 0.00 33 ARG A C 2
ATOM 1473 O O . ARG A 1 33 ? -0.289 -9.301 -3.579 1.00 0.00 33 ARG A O 2
ATOM 1494 N N . TRP A 1 34 ? -0.926 -9.602 -1.443 1.00 0.00 34 TRP A N 2
ATOM 1495 C CA . TRP A 1 34 ? 0.286 -9.013 -0.884 1.00 0.00 34 TRP A CA 2
ATOM 1496 C C . TRP A 1 34 ? 1.526 -9.752 -1.375 1.00 0.00 34 TRP A C 2
ATOM 1497 O O . TRP A 1 34 ? 2.610 -9.176 -1.454 1.00 0.00 34 TRP A O 2
ATOM 1518 N N . GLU A 1 35 ? 1.357 -11.029 -1.703 1.00 0.00 35 GLU A N 2
ATOM 1519 C CA . GLU A 1 35 ? 2.465 -11.845 -2.186 1.00 0.00 35 GLU A CA 2
ATOM 1520 C C . GLU A 1 35 ? 2.871 -11.432 -3.597 1.00 0.00 35 GLU A C 2
ATOM 1521 O O . GLU A 1 35 ? 4.045 -11.495 -3.962 1.00 0.00 35 GLU A O 2
ATOM 1533 N N . LYS A 1 36 ? 1.890 -11.010 -4.389 1.00 0.00 36 LYS A N 2
ATOM 1534 C CA . LYS A 1 36 ? 2.142 -10.585 -5.760 1.00 0.00 36 LYS A CA 2
ATOM 1535 C C . LYS A 1 36 ? 2.623 -9.138 -5.802 1.00 0.00 36 LYS A C 2
ATOM 1536 O O . LYS A 1 36 ? 3.580 -8.813 -6.507 1.00 0.00 36 LYS A O 2
ATOM 1555 N N . ILE A 1 37 ? 1.956 -8.276 -5.044 1.00 0.00 37 ILE A N 2
ATOM 1556 C CA . ILE A 1 37 ? 2.318 -6.865 -4.993 1.00 0.00 37 ILE A CA 2
ATOM 1557 C C . ILE A 1 37 ? 3.768 -6.684 -4.557 1.00 0.00 37 ILE A C 2
ATOM 1558 O O . ILE A 1 37 ? 4.494 -5.858 -5.107 1.00 0.00 37 ILE A O 2
ATOM 1574 N N . ALA A 1 38 ? 4.183 -7.465 -3.565 1.00 0.00 38 ALA A N 2
ATOM 1575 C CA . ALA A 1 38 ? 5.548 -7.395 -3.057 1.00 0.00 38 ALA A CA 2
ATOM 1576 C C . ALA A 1 38 ? 6.556 -7.773 -4.137 1.00 0.00 38 ALA A C 2
ATOM 1577 O O . ALA A 1 38 ? 7.526 -7.053 -4.373 1.00 0.00 38 ALA A O 2
ATOM 1584 N N . HIS A 1 39 ? 6.320 -8.907 -4.789 1.00 0.00 39 HIS A N 2
ATOM 1585 C CA . HIS A 1 39 ? 7.208 -9.380 -5.845 1.00 0.00 39 HIS A CA 2
ATOM 1586 C C . HIS A 1 39 ? 7.318 -8.351 -6.965 1.00 0.00 39 HIS A C 2
ATOM 1587 O O . HIS A 1 39 ? 8.276 -8.359 -7.736 1.00 0.00 39 HIS A O 2
ATOM 1601 N N . GLU A 1 40 ? 6.328 -7.466 -7.049 1.00 0.00 40 GLU A N 2
ATOM 1602 C CA . GLU A 1 40 ? 6.314 -6.432 -8.076 1.00 0.00 40 GLU A CA 2
ATOM 1603 C C . GLU A 1 40 ? 7.041 -5.179 -7.597 1.00 0.00 40 GLU A C 2
ATOM 1604 O O . GLU A 1 40 ? 7.849 -4.600 -8.325 1.00 0.00 40 GLU A O 2
ATOM 1616 N N . LEU A 1 41 ? 6.749 -4.766 -6.369 1.00 0.00 41 LEU A N 2
ATOM 1617 C CA . LEU A 1 41 ? 7.374 -3.581 -5.792 1.00 0.00 41 LEU A CA 2
ATOM 1618 C C . LEU A 1 41 ? 8.806 -3.876 -5.360 1.00 0.00 41 LEU A C 2
ATOM 1619 O O . LEU A 1 41 ? 9.588 -2.963 -5.099 1.00 0.00 41 LEU A O 2
ATOM 1635 N N . GLY A 1 42 ? 9.145 -5.160 -5.289 1.00 0.00 42 GLY A N 2
ATOM 1636 C CA . GLY A 1 42 ? 10.484 -5.554 -4.891 1.00 0.00 42 GLY A CA 2
ATOM 1637 C C . GLY A 1 42 ? 10.674 -5.525 -3.388 1.00 0.00 42 GLY A C 2
ATOM 1638 O O . GLY A 1 42 ? 11.802 -5.454 -2.899 1.00 0.00 42 GLY A O 2
ATOM 1642 N N . ARG A 1 43 ? 9.569 -5.578 -2.652 1.00 0.00 43 ARG A N 2
ATOM 1643 C CA . ARG A 1 43 ? 9.619 -5.555 -1.195 1.00 0.00 43 ARG A CA 2
ATOM 1644 C C . ARG A 1 43 ? 9.029 -6.835 -0.610 1.00 0.00 43 ARG A C 2
ATOM 1645 O O . ARG A 1 43 ? 8.672 -7.757 -1.343 1.00 0.00 43 ARG A O 2
ATOM 1666 N N . SER A 1 44 ? 8.929 -6.883 0.714 1.00 0.00 44 SER A N 2
ATOM 1667 C CA . SER A 1 44 ? 8.387 -8.051 1.398 1.00 0.00 44 SER A CA 2
ATOM 1668 C C . SER A 1 44 ? 6.884 -7.904 1.615 1.00 0.00 44 SER A C 2
ATOM 1669 O O . SER A 1 44 ? 6.365 -6.792 1.712 1.00 0.00 44 SER A O 2
ATOM 1677 N N . VAL A 1 45 ? 6.190 -9.036 1.690 1.00 0.00 45 VAL A N 2
ATOM 1678 C CA . VAL A 1 45 ? 4.746 -9.034 1.897 1.00 0.00 45 VAL A CA 2
ATOM 1679 C C . VAL A 1 45 ? 4.348 -8.041 2.982 1.00 0.00 45 VAL A C 2
ATOM 1680 O O . VAL A 1 45 ? 3.735 -7.010 2.702 1.00 0.00 45 VAL A O 2
ATOM 1693 N N . THR A 1 46 ? 4.700 -8.356 4.225 1.00 0.00 46 THR A N 2
ATOM 1694 C CA . THR A 1 46 ? 4.378 -7.492 5.354 1.00 0.00 46 THR A CA 2
ATOM 1695 C C . THR A 1 46 ? 4.805 -6.054 5.083 1.00 0.00 46 THR A C 2
ATOM 1696 O O . THR A 1 46 ? 4.082 -5.111 5.407 1.00 0.00 46 THR A O 2
ATOM 1707 N N . ASP A 1 47 ? 5.981 -5.892 4.488 1.00 0.00 47 ASP A N 2
ATOM 1708 C CA . ASP A 1 47 ? 6.503 -4.567 4.173 1.00 0.00 47 ASP A CA 2
ATOM 1709 C C . ASP A 1 47 ? 5.496 -3.768 3.351 1.00 0.00 47 ASP A C 2
ATOM 1710 O O . ASP A 1 47 ? 5.350 -2.560 3.534 1.00 0.00 47 ASP A O 2
ATOM 1719 N N . VAL A 1 48 ? 4.805 -4.451 2.445 1.00 0.00 48 VAL A N 2
ATOM 1720 C CA . VAL A 1 48 ? 3.812 -3.806 1.595 1.00 0.00 48 VAL A CA 2
ATOM 1721 C C . VAL A 1 48 ? 2.533 -3.512 2.370 1.00 0.00 48 VAL A C 2
ATOM 1722 O O . VAL A 1 48 ? 2.186 -2.353 2.603 1.00 0.00 48 VAL A O 2
ATOM 1735 N N . THR A 1 49 ? 1.832 -4.569 2.769 1.00 0.00 49 THR A N 2
ATOM 1736 C CA . THR A 1 49 ? 0.591 -4.425 3.518 1.00 0.00 49 THR A CA 2
ATOM 1737 C C . THR A 1 49 ? 0.751 -3.431 4.663 1.00 0.00 49 THR A C 2
ATOM 1738 O O . THR A 1 49 ? -0.110 -2.579 4.885 1.00 0.00 49 THR A O 2
ATOM 1749 N N . THR A 1 50 ? 1.859 -3.544 5.388 1.00 0.00 50 THR A N 2
ATOM 1750 C CA . THR A 1 50 ? 2.132 -2.656 6.511 1.00 0.00 50 THR A CA 2
ATOM 1751 C C . THR A 1 50 ? 2.135 -1.197 6.069 1.00 0.00 50 THR A C 2
ATOM 1752 O O . THR A 1 50 ? 1.850 -0.297 6.859 1.00 0.00 50 THR A O 2
ATOM 1763 N N . LYS A 1 51 ? 2.459 -0.968 4.800 1.00 0.00 51 LYS A N 2
ATOM 1764 C CA . LYS A 1 51 ? 2.498 0.382 4.251 1.00 0.00 51 LYS A CA 2
ATOM 1765 C C . LYS A 1 51 ? 1.115 0.815 3.776 1.00 0.00 51 LYS A C 2
ATOM 1766 O O . LYS A 1 51 ? 0.658 1.916 4.085 1.00 0.00 51 LYS A O 2
ATOM 1785 N N . ALA A 1 52 ? 0.452 -0.057 3.023 1.00 0.00 52 ALA A N 2
ATOM 1786 C CA . ALA A 1 52 ? -0.880 0.235 2.508 1.00 0.00 52 ALA A CA 2
ATOM 1787 C C . ALA A 1 52 ? -1.872 0.453 3.645 1.00 0.00 52 ALA A C 2
ATOM 1788 O O . ALA A 1 52 ? -2.658 1.401 3.624 1.00 0.00 52 ALA A O 2
ATOM 1795 N N . LYS A 1 53 ? -1.831 -0.429 4.638 1.00 0.00 53 LYS A N 2
ATOM 1796 C CA . LYS A 1 53 ? -2.726 -0.333 5.785 1.00 0.00 53 LYS A CA 2
ATOM 1797 C C . LYS A 1 53 ? -2.743 1.086 6.345 1.00 0.00 53 LYS A C 2
ATOM 1798 O O . LYS A 1 53 ? -3.773 1.561 6.822 1.00 0.00 53 LYS A O 2
ATOM 1817 N N . GLN A 1 54 ? -1.597 1.755 6.281 1.00 0.00 54 GLN A N 2
ATOM 1818 C CA . GLN A 1 54 ? -1.481 3.120 6.781 1.00 0.00 54 GLN A CA 2
ATOM 1819 C C . GLN A 1 54 ? -2.260 4.091 5.900 1.00 0.00 54 GLN A C 2
ATOM 1820 O O . GLN A 1 54 ? -2.862 5.047 6.391 1.00 0.00 54 GLN A O 2
ATOM 1834 N N . LEU A 1 55 ? -2.243 3.840 4.595 1.00 0.00 55 LEU A N 2
ATOM 1835 C CA . LEU A 1 55 ? -2.948 4.693 3.643 1.00 0.00 55 LEU A CA 2
ATOM 1836 C C . LEU A 1 55 ? -4.458 4.559 3.807 1.00 0.00 55 LEU A C 2
ATOM 1837 O O . LEU A 1 55 ? -5.211 5.485 3.505 1.00 0.00 55 LEU A O 2
ATOM 1853 N N . LYS A 1 56 ? -4.896 3.401 4.290 1.00 0.00 56 LYS A N 2
ATOM 1854 C CA . LYS A 1 56 ? -6.316 3.146 4.498 1.00 0.00 56 LYS A CA 2
ATOM 1855 C C . LYS A 1 56 ? -6.807 3.816 5.777 1.00 0.00 56 LYS A C 2
ATOM 1856 O O . LYS A 1 56 ? -7.993 4.119 5.914 1.00 0.00 56 LYS A O 2
ATOM 1875 N N . ASP A 1 57 ? -5.890 4.044 6.710 1.00 0.00 57 ASP A N 2
ATOM 1876 C CA . ASP A 1 57 ? -6.229 4.681 7.977 1.00 0.00 57 ASP A CA 2
ATOM 1877 C C . ASP A 1 57 ? -6.262 6.199 7.831 1.00 0.00 57 ASP A C 2
ATOM 1878 O O . ASP A 1 57 ? -7.249 6.845 8.182 1.00 0.00 57 ASP A O 2
ATOM 1887 N N . SER A 1 58 ? -5.176 6.762 7.312 1.00 0.00 58 SER A N 2
ATOM 1888 C CA . SER A 1 58 ? -5.078 8.205 7.124 1.00 0.00 58 SER A CA 2
ATOM 1889 C C . SER A 1 58 ? -6.186 8.709 6.204 1.00 0.00 58 SER A C 2
ATOM 1890 O O . SER A 1 58 ? -6.074 8.637 4.980 1.00 0.00 58 SER A O 2
ATOM 1898 N N . VAL A 1 59 ? -7.257 9.220 6.803 1.00 0.00 59 VAL A N 2
ATOM 1899 C CA . VAL A 1 59 ? -8.386 9.738 6.039 1.00 0.00 59 VAL A CA 2
ATOM 1900 C C . VAL A 1 59 ? -8.959 10.993 6.688 1.00 0.00 59 VAL A C 2
ATOM 1901 O O . VAL A 1 59 ? -9.341 10.982 7.859 1.00 0.00 59 VAL A O 2
ATOM 1914 N N . THR A 1 60 ? -9.016 12.076 5.919 1.00 0.00 60 THR A N 2
ATOM 1915 C CA . THR A 1 60 ? -9.541 13.341 6.419 1.00 0.00 60 THR A CA 2
ATOM 1916 C C . THR A 1 60 ? -10.630 13.885 5.500 1.00 0.00 60 THR A C 2
ATOM 1917 O O . THR A 1 60 ? -10.346 14.363 4.401 1.00 0.00 60 THR A O 2
ATOM 1928 N N . CYS A 1 61 ? -11.875 13.809 5.957 1.00 0.00 61 CYS A N 2
ATOM 1929 C CA . CYS A 1 61 ? -13.007 14.294 5.176 1.00 0.00 61 CYS A CA 2
ATOM 1930 C C . CYS A 1 61 ? -13.720 15.431 5.900 1.00 0.00 61 CYS A C 2
ATOM 1931 O O . CYS A 1 61 ? -14.738 15.219 6.559 1.00 0.00 61 CYS A O 2
ATOM 1939 N N . SER A 1 62 ? -13.178 16.638 5.775 1.00 0.00 62 SER A N 2
ATOM 1940 C CA . SER A 1 62 ? -13.759 17.808 6.422 1.00 0.00 62 SER A CA 2
ATOM 1941 C C . SER A 1 62 ? -13.373 19.086 5.683 1.00 0.00 62 SER A C 2
ATOM 1942 O O . SER A 1 62 ? -12.240 19.255 5.234 1.00 0.00 62 SER A O 2
ATOM 1950 N N . PRO A 1 63 ? -14.339 20.008 5.552 1.00 0.00 63 PRO A N 2
ATOM 1951 C CA . PRO A 1 63 ? -14.125 21.287 4.869 1.00 0.00 63 PRO A CA 2
ATOM 1952 C C . PRO A 1 63 ? -13.207 22.217 5.654 1.00 0.00 63 PRO A C 2
ATOM 1953 O O . PRO A 1 63 ? -12.238 22.749 5.115 1.00 0.00 63 PRO A O 2
ATOM 1964 N N . GLY A 1 64 ? -13.520 22.410 6.932 1.00 0.00 64 GLY A N 2
ATOM 1965 C CA . GLY A 1 64 ? -12.713 23.276 7.771 1.00 0.00 64 GLY A CA 2
ATOM 1966 C C . GLY A 1 64 ? -11.372 22.662 8.118 1.00 0.00 64 GLY A C 2
ATOM 1967 O O . GLY A 1 64 ? -11.274 21.457 8.348 1.00 0.00 64 GLY A O 2
ATOM 1971 N N . MET A 1 65 ? -10.334 23.492 8.154 1.00 0.00 65 MET A N 2
ATOM 1972 C CA . MET A 1 65 ? -8.991 23.023 8.475 1.00 0.00 65 MET A CA 2
ATOM 1973 C C . MET A 1 65 ? -8.659 23.286 9.940 1.00 0.00 65 MET A C 2
ATOM 1974 O O . MET A 1 65 ? -8.348 24.414 10.323 1.00 0.00 65 MET A O 2
ATOM 1988 N N . VAL A 1 66 ? -8.727 22.239 10.756 1.00 0.00 66 VAL A N 2
ATOM 1989 C CA . VAL A 1 66 ? -8.432 22.358 12.179 1.00 0.00 66 VAL A CA 2
ATOM 1990 C C . VAL A 1 66 ? -6.947 22.150 12.452 1.00 0.00 66 VAL A C 2
ATOM 1991 O O . VAL A 1 66 ? -6.401 21.078 12.191 1.00 0.00 66 VAL A O 2
ATOM 2004 N N . SER A 1 67 ? -6.298 23.184 12.978 1.00 0.00 67 SER A N 2
ATOM 2005 C CA . SER A 1 67 ? -4.874 23.117 13.284 1.00 0.00 67 SER A CA 2
ATOM 2006 C C . SER A 1 67 ? -4.596 22.062 14.351 1.00 0.00 67 SER A C 2
ATOM 2007 O O . SER A 1 67 ? -5.518 21.458 14.897 1.00 0.00 67 SER A O 2
ATOM 2015 N N . GLY A 1 68 ? -3.317 21.847 14.644 1.00 0.00 68 GLY A N 2
ATOM 2016 C CA . GLY A 1 68 ? -2.939 20.866 15.644 1.00 0.00 68 GLY A CA 2
ATOM 2017 C C . GLY A 1 68 ? -1.459 20.908 15.968 1.00 0.00 68 GLY A C 2
ATOM 2018 O O . GLY A 1 68 ? -0.645 21.402 15.187 1.00 0.00 68 GLY A O 2
ATOM 2022 N N . PRO A 1 69 ? -1.092 20.381 17.145 1.00 0.00 69 PRO A N 2
ATOM 2023 C CA . PRO A 1 69 ? 0.302 20.350 17.598 1.00 0.00 69 PRO A CA 2
ATOM 2024 C C . PRO A 1 69 ? 1.153 19.378 16.786 1.00 0.00 69 PRO A C 2
ATOM 2025 O O . PRO A 1 69 ? 0.985 18.163 16.880 1.00 0.00 69 PRO A O 2
ATOM 2036 N N . SER A 1 70 ? 2.068 19.923 15.991 1.00 0.00 70 SER A N 2
ATOM 2037 C CA . SER A 1 70 ? 2.944 19.104 15.160 1.00 0.00 70 SER A CA 2
ATOM 2038 C C . SER A 1 70 ? 4.333 18.993 15.780 1.00 0.00 70 SER A C 2
ATOM 2039 O O . SER A 1 70 ? 4.871 17.897 15.934 1.00 0.00 70 SER A O 2
ATOM 2047 N N . SER A 1 71 ? 4.909 20.138 16.134 1.00 0.00 71 SER A N 2
ATOM 2048 C CA . SER A 1 71 ? 6.238 20.171 16.734 1.00 0.00 71 SER A CA 2
ATOM 2049 C C . SER A 1 71 ? 6.148 20.118 18.256 1.00 0.00 71 SER A C 2
ATOM 2050 O O . SER A 1 71 ? 5.465 20.931 18.878 1.00 0.00 71 SER A O 2
ATOM 2058 N N . GLY A 1 72 ? 6.844 19.153 18.851 1.00 0.00 72 GLY A N 2
ATOM 2059 C CA . GLY A 1 72 ? 6.830 19.011 20.295 1.00 0.00 72 GLY A CA 2
ATOM 2060 C C . GLY A 1 72 ? 7.734 20.013 20.985 1.00 0.00 72 GLY A C 2
ATOM 2061 O O . GLY A 1 72 ? 8.647 19.633 21.718 1.00 0.00 72 GLY A O 2
ATOM 2065 N N . GLY A 1 1 ? 28.484 -17.979 -2.607 1.00 0.00 1 GLY A N 3
ATOM 2066 C CA . GLY A 1 1 ? 27.146 -17.970 -2.046 1.00 0.00 1 GLY A CA 3
ATOM 2067 C C . GLY A 1 1 ? 26.713 -16.588 -1.601 1.00 0.00 1 GLY A C 3
ATOM 2068 O O . GLY A 1 1 ? 27.316 -16.000 -0.703 1.00 0.00 1 GLY A O 3
ATOM 2072 N N . SER A 1 2 ? 25.665 -16.066 -2.230 1.00 0.00 2 SER A N 3
ATOM 2073 C CA . SER A 1 2 ? 25.155 -14.741 -1.897 1.00 0.00 2 SER A CA 3
ATOM 2074 C C . SER A 1 2 ? 24.305 -14.788 -0.631 1.00 0.00 2 SER A C 3
ATOM 2075 O O . SER A 1 2 ? 23.457 -15.666 -0.473 1.00 0.00 2 SER A O 3
ATOM 2083 N N . SER A 1 3 ? 24.540 -13.838 0.268 1.00 0.00 3 SER A N 3
ATOM 2084 C CA . SER A 1 3 ? 23.799 -13.772 1.522 1.00 0.00 3 SER A CA 3
ATOM 2085 C C . SER A 1 3 ? 22.479 -13.030 1.335 1.00 0.00 3 SER A C 3
ATOM 2086 O O . SER A 1 3 ? 21.424 -13.500 1.759 1.00 0.00 3 SER A O 3
ATOM 2094 N N . GLY A 1 4 ? 22.548 -11.865 0.697 1.00 0.00 4 GLY A N 3
ATOM 2095 C CA . GLY A 1 4 ? 21.353 -11.075 0.465 1.00 0.00 4 GLY A CA 3
ATOM 2096 C C . GLY A 1 4 ? 21.460 -9.678 1.043 1.00 0.00 4 GLY A C 3
ATOM 2097 O O . GLY A 1 4 ? 22.489 -9.311 1.611 1.00 0.00 4 GLY A O 3
ATOM 2101 N N . SER A 1 5 ? 20.396 -8.895 0.897 1.00 0.00 5 SER A N 3
ATOM 2102 C CA . SER A 1 5 ? 20.376 -7.528 1.404 1.00 0.00 5 SER A CA 3
ATOM 2103 C C . SER A 1 5 ? 19.999 -7.502 2.882 1.00 0.00 5 SER A C 3
ATOM 2104 O O . SER A 1 5 ? 19.619 -8.523 3.455 1.00 0.00 5 SER A O 3
ATOM 2112 N N . SER A 1 6 ? 20.107 -6.327 3.493 1.00 0.00 6 SER A N 3
ATOM 2113 C CA . SER A 1 6 ? 19.781 -6.167 4.906 1.00 0.00 6 SER A CA 3
ATOM 2114 C C . SER A 1 6 ? 18.354 -5.658 5.079 1.00 0.00 6 SER A C 3
ATOM 2115 O O . SER A 1 6 ? 18.097 -4.457 5.005 1.00 0.00 6 SER A O 3
ATOM 2123 N N . GLY A 1 7 ? 17.427 -6.583 5.312 1.00 0.00 7 GLY A N 3
ATOM 2124 C CA . GLY A 1 7 ? 16.036 -6.210 5.493 1.00 0.00 7 GLY A CA 3
ATOM 2125 C C . GLY A 1 7 ? 15.424 -5.627 4.235 1.00 0.00 7 GLY A C 3
ATOM 2126 O O . GLY A 1 7 ? 15.196 -6.341 3.259 1.00 0.00 7 GLY A O 3
ATOM 2130 N N . ALA A 1 8 ? 15.154 -4.325 4.258 1.00 0.00 8 ALA A N 3
ATOM 2131 C CA . ALA A 1 8 ? 14.565 -3.647 3.111 1.00 0.00 8 ALA A CA 3
ATOM 2132 C C . ALA A 1 8 ? 14.699 -2.133 3.240 1.00 0.00 8 ALA A C 3
ATOM 2133 O O . ALA A 1 8 ? 14.635 -1.571 4.333 1.00 0.00 8 ALA A O 3
ATOM 2140 N N . PRO A 1 9 ? 14.891 -1.456 2.098 1.00 0.00 9 PRO A N 3
ATOM 2141 C CA . PRO A 1 9 ? 15.038 0.002 2.058 1.00 0.00 9 PRO A CA 3
ATOM 2142 C C . PRO A 1 9 ? 13.736 0.726 2.383 1.00 0.00 9 PRO A C 3
ATOM 2143 O O . PRO A 1 9 ? 12.676 0.106 2.468 1.00 0.00 9 PRO A O 3
ATOM 2154 N N . GLU A 1 10 ? 13.824 2.040 2.564 1.00 0.00 10 GLU A N 3
ATOM 2155 C CA . GLU A 1 10 ? 12.651 2.846 2.881 1.00 0.00 10 GLU A CA 3
ATOM 2156 C C . GLU A 1 10 ? 11.729 2.965 1.670 1.00 0.00 10 GLU A C 3
ATOM 2157 O O . GLU A 1 10 ? 11.994 2.388 0.616 1.00 0.00 10 GLU A O 3
ATOM 2169 N N . TRP A 1 11 ? 10.646 3.716 1.831 1.00 0.00 11 TRP A N 3
ATOM 2170 C CA . TRP A 1 11 ? 9.684 3.911 0.752 1.00 0.00 11 TRP A CA 3
ATOM 2171 C C . TRP A 1 11 ? 9.949 5.219 0.015 1.00 0.00 11 TRP A C 3
ATOM 2172 O O . TRP A 1 11 ? 10.162 6.261 0.636 1.00 0.00 11 TRP A O 3
ATOM 2193 N N . THR A 1 12 ? 9.933 5.160 -1.313 1.00 0.00 12 THR A N 3
ATOM 2194 C CA . THR A 1 12 ? 10.172 6.340 -2.133 1.00 0.00 12 THR A CA 3
ATOM 2195 C C . THR A 1 12 ? 9.005 6.598 -3.080 1.00 0.00 12 THR A C 3
ATOM 2196 O O . THR A 1 12 ? 8.315 5.667 -3.495 1.00 0.00 12 THR A O 3
ATOM 2207 N N . GLU A 1 13 ? 8.791 7.866 -3.416 1.00 0.00 13 GLU A N 3
ATOM 2208 C CA . GLU A 1 13 ? 7.706 8.244 -4.314 1.00 0.00 13 GLU A CA 3
ATOM 2209 C C . GLU A 1 13 ? 7.469 7.164 -5.366 1.00 0.00 13 GLU A C 3
ATOM 2210 O O . GLU A 1 13 ? 6.329 6.884 -5.736 1.00 0.00 13 GLU A O 3
ATOM 2222 N N . GLU A 1 14 ? 8.554 6.562 -5.843 1.00 0.00 14 GLU A N 3
ATOM 2223 C CA . GLU A 1 14 ? 8.464 5.514 -6.853 1.00 0.00 14 GLU A CA 3
ATOM 2224 C C . GLU A 1 14 ? 7.731 4.293 -6.306 1.00 0.00 14 GLU A C 3
ATOM 2225 O O . GLU A 1 14 ? 6.824 3.760 -6.946 1.00 0.00 14 GLU A O 3
ATOM 2237 N N . ASP A 1 15 ? 8.132 3.853 -5.118 1.00 0.00 15 ASP A N 3
ATOM 2238 C CA . ASP A 1 15 ? 7.515 2.695 -4.483 1.00 0.00 15 ASP A CA 3
ATOM 2239 C C . ASP A 1 15 ? 6.135 3.047 -3.934 1.00 0.00 15 ASP A C 3
ATOM 2240 O O . ASP A 1 15 ? 5.257 2.189 -3.837 1.00 0.00 15 ASP A O 3
ATOM 2249 N N . LEU A 1 16 ? 5.952 4.313 -3.576 1.00 0.00 16 LEU A N 3
ATOM 2250 C CA . LEU A 1 16 ? 4.679 4.778 -3.036 1.00 0.00 16 LEU A CA 3
ATOM 2251 C C . LEU A 1 16 ? 3.674 5.034 -4.155 1.00 0.00 16 LEU A C 3
ATOM 2252 O O . LEU A 1 16 ? 2.466 4.897 -3.960 1.00 0.00 16 LEU A O 3
ATOM 2268 N N . SER A 1 17 ? 4.181 5.404 -5.326 1.00 0.00 17 SER A N 3
ATOM 2269 C CA . SER A 1 17 ? 3.328 5.681 -6.476 1.00 0.00 17 SER A CA 3
ATOM 2270 C C . SER A 1 17 ? 2.970 4.392 -7.209 1.00 0.00 17 SER A C 3
ATOM 2271 O O . SER A 1 17 ? 1.890 4.274 -7.786 1.00 0.00 17 SER A O 3
ATOM 2279 N N . GLN A 1 18 ? 3.886 3.429 -7.181 1.00 0.00 18 GLN A N 3
ATOM 2280 C CA . GLN A 1 18 ? 3.668 2.149 -7.844 1.00 0.00 18 GLN A CA 3
ATOM 2281 C C . GLN A 1 18 ? 2.657 1.303 -7.076 1.00 0.00 18 GLN A C 3
ATOM 2282 O O . GLN A 1 18 ? 1.819 0.624 -7.671 1.00 0.00 18 GLN A O 3
ATOM 2296 N N . LEU A 1 19 ? 2.742 1.348 -5.751 1.00 0.00 19 LEU A N 3
ATOM 2297 C CA . LEU A 1 19 ? 1.835 0.585 -4.900 1.00 0.00 19 LEU A CA 3
ATOM 2298 C C . LEU A 1 19 ? 0.397 0.704 -5.393 1.00 0.00 19 LEU A C 3
ATOM 2299 O O . LEU A 1 19 ? -0.299 -0.299 -5.560 1.00 0.00 19 LEU A O 3
ATOM 2315 N N . THR A 1 20 ? -0.044 1.936 -5.627 1.00 0.00 20 THR A N 3
ATOM 2316 C CA . THR A 1 20 ? -1.399 2.186 -6.102 1.00 0.00 20 THR A CA 3
ATOM 2317 C C . THR A 1 20 ? -1.676 1.428 -7.395 1.00 0.00 20 THR A C 3
ATOM 2318 O O . THR A 1 20 ? -2.795 0.971 -7.630 1.00 0.00 20 THR A O 3
ATOM 2329 N N . ARG A 1 21 ? -0.651 1.297 -8.231 1.00 0.00 21 ARG A N 3
ATOM 2330 C CA . ARG A 1 21 ? -0.786 0.594 -9.501 1.00 0.00 21 ARG A CA 3
ATOM 2331 C C . ARG A 1 21 ? -0.954 -0.906 -9.276 1.00 0.00 21 ARG A C 3
ATOM 2332 O O . ARG A 1 21 ? -1.796 -1.547 -9.905 1.00 0.00 21 ARG A O 3
ATOM 2353 N N . SER A 1 22 ? -0.147 -1.459 -8.377 1.00 0.00 22 SER A N 3
ATOM 2354 C CA . SER A 1 22 ? -0.203 -2.884 -8.073 1.00 0.00 22 SER A CA 3
ATOM 2355 C C . SER A 1 22 ? -1.505 -3.237 -7.360 1.00 0.00 22 SER A C 3
ATOM 2356 O O . SER A 1 22 ? -2.143 -4.242 -7.671 1.00 0.00 22 SER A O 3
ATOM 2364 N N . MET A 1 23 ? -1.894 -2.401 -6.403 1.00 0.00 23 MET A N 3
ATOM 2365 C CA . MET A 1 23 ? -3.121 -2.622 -5.646 1.00 0.00 23 MET A CA 3
ATOM 2366 C C . MET A 1 23 ? -4.289 -2.918 -6.581 1.00 0.00 23 MET A C 3
ATOM 2367 O O . MET A 1 23 ? -5.199 -3.672 -6.235 1.00 0.00 23 MET A O 3
ATOM 2381 N N . VAL A 1 24 ? -4.259 -2.318 -7.767 1.00 0.00 24 VAL A N 3
ATOM 2382 C CA . VAL A 1 24 ? -5.316 -2.518 -8.751 1.00 0.00 24 VAL A CA 3
ATOM 2383 C C . VAL A 1 24 ? -5.228 -3.905 -9.379 1.00 0.00 24 VAL A C 3
ATOM 2384 O O . VAL A 1 24 ? -6.241 -4.579 -9.566 1.00 0.00 24 VAL A O 3
ATOM 2397 N N . LYS A 1 25 ? -4.010 -4.326 -9.701 1.00 0.00 25 LYS A N 3
ATOM 2398 C CA . LYS A 1 25 ? -3.787 -5.634 -10.305 1.00 0.00 25 LYS A CA 3
ATOM 2399 C C . LYS A 1 25 ? -4.132 -6.752 -9.326 1.00 0.00 25 LYS A C 3
ATOM 2400 O O . LYS A 1 25 ? -4.456 -7.868 -9.733 1.00 0.00 25 LYS A O 3
ATOM 2419 N N . PHE A 1 26 ? -4.062 -6.444 -8.036 1.00 0.00 26 PHE A N 3
ATOM 2420 C CA . PHE A 1 26 ? -4.368 -7.423 -6.999 1.00 0.00 26 PHE A CA 3
ATOM 2421 C C . PHE A 1 26 ? -5.256 -6.812 -5.919 1.00 0.00 26 PHE A C 3
ATOM 2422 O O . PHE A 1 26 ? -4.787 -6.372 -4.869 1.00 0.00 26 PHE A O 3
ATOM 2439 N N . PRO A 1 27 ? -6.571 -6.784 -6.181 1.00 0.00 27 PRO A N 3
ATOM 2440 C CA . PRO A 1 27 ? -7.554 -6.230 -5.245 1.00 0.00 27 PRO A CA 3
ATOM 2441 C C . PRO A 1 27 ? -7.721 -7.096 -4.001 1.00 0.00 27 PRO A C 3
ATOM 2442 O O . PRO A 1 27 ? -7.000 -8.074 -3.812 1.00 0.00 27 PRO A O 3
ATOM 2453 N N . GLY A 1 28 ? -8.678 -6.728 -3.154 1.00 0.00 28 GLY A N 3
ATOM 2454 C CA . GLY A 1 28 ? -8.922 -7.482 -1.938 1.00 0.00 28 GLY A CA 3
ATOM 2455 C C . GLY A 1 28 ? -9.567 -8.827 -2.210 1.00 0.00 28 GLY A C 3
ATOM 2456 O O . GLY A 1 28 ? -10.302 -8.985 -3.183 1.00 0.00 28 GLY A O 3
ATOM 2460 N N . GLY A 1 29 ? -9.291 -9.799 -1.346 1.00 0.00 29 GLY A N 3
ATOM 2461 C CA . GLY A 1 29 ? -9.856 -11.125 -1.516 1.00 0.00 29 GLY A CA 3
ATOM 2462 C C . GLY A 1 29 ? -9.048 -11.982 -2.471 1.00 0.00 29 GLY A C 3
ATOM 2463 O O . GLY A 1 29 ? -9.195 -13.204 -2.497 1.00 0.00 29 GLY A O 3
ATOM 2467 N N . THR A 1 30 ? -8.192 -11.340 -3.260 1.00 0.00 30 THR A N 3
ATOM 2468 C CA . THR A 1 30 ? -7.360 -12.050 -4.223 1.00 0.00 30 THR A CA 3
ATOM 2469 C C . THR A 1 30 ? -6.300 -12.891 -3.519 1.00 0.00 30 THR A C 3
ATOM 2470 O O . THR A 1 30 ? -5.667 -12.456 -2.557 1.00 0.00 30 THR A O 3
ATOM 2481 N N . PRO A 1 31 ? -6.101 -14.124 -4.008 1.00 0.00 31 PRO A N 3
ATOM 2482 C CA . PRO A 1 31 ? -5.118 -15.051 -3.442 1.00 0.00 31 PRO A CA 3
ATOM 2483 C C . PRO A 1 31 ? -3.683 -14.608 -3.707 1.00 0.00 31 PRO A C 3
ATOM 2484 O O . PRO A 1 31 ? -3.244 -14.546 -4.855 1.00 0.00 31 PRO A O 3
ATOM 2495 N N . GLY A 1 32 ? -2.956 -14.299 -2.637 1.00 0.00 32 GLY A N 3
ATOM 2496 C CA . GLY A 1 32 ? -1.578 -13.866 -2.777 1.00 0.00 32 GLY A CA 3
ATOM 2497 C C . GLY A 1 32 ? -1.464 -12.386 -3.087 1.00 0.00 32 GLY A C 3
ATOM 2498 O O . GLY A 1 32 ? -0.455 -11.935 -3.628 1.00 0.00 32 GLY A O 3
ATOM 2502 N N . ARG A 1 33 ? -2.502 -11.630 -2.745 1.00 0.00 33 ARG A N 3
ATOM 2503 C CA . ARG A 1 33 ? -2.515 -10.193 -2.993 1.00 0.00 33 ARG A CA 3
ATOM 2504 C C . ARG A 1 33 ? -1.179 -9.563 -2.610 1.00 0.00 33 ARG A C 3
ATOM 2505 O O . ARG A 1 33 ? -0.390 -9.185 -3.475 1.00 0.00 33 ARG A O 3
ATOM 2526 N N . TRP A 1 34 ? -0.934 -9.454 -1.309 1.00 0.00 34 TRP A N 3
ATOM 2527 C CA . TRP A 1 34 ? 0.306 -8.869 -0.812 1.00 0.00 34 TRP A CA 3
ATOM 2528 C C . TRP A 1 34 ? 1.518 -9.593 -1.387 1.00 0.00 34 TRP A C 3
ATOM 2529 O O . TRP A 1 34 ? 2.564 -8.986 -1.615 1.00 0.00 34 TRP A O 3
ATOM 2550 N N . GLU A 1 35 ? 1.370 -10.894 -1.619 1.00 0.00 35 GLU A N 3
ATOM 2551 C CA . GLU A 1 35 ? 2.455 -11.699 -2.167 1.00 0.00 35 GLU A CA 3
ATOM 2552 C C . GLU A 1 35 ? 2.775 -11.279 -3.599 1.00 0.00 35 GLU A C 3
ATOM 2553 O O . GLU A 1 35 ? 3.918 -11.377 -4.046 1.00 0.00 35 GLU A O 3
ATOM 2565 N N . LYS A 1 36 ? 1.757 -10.811 -4.313 1.00 0.00 36 LYS A N 3
ATOM 2566 C CA . LYS A 1 36 ? 1.928 -10.375 -5.694 1.00 0.00 36 LYS A CA 3
ATOM 2567 C C . LYS A 1 36 ? 2.418 -8.932 -5.752 1.00 0.00 36 LYS A C 3
ATOM 2568 O O . LYS A 1 36 ? 3.337 -8.609 -6.506 1.00 0.00 36 LYS A O 3
ATOM 2587 N N . ILE A 1 37 ? 1.802 -8.070 -4.951 1.00 0.00 37 ILE A N 3
ATOM 2588 C CA . ILE A 1 37 ? 2.179 -6.662 -4.910 1.00 0.00 37 ILE A CA 3
ATOM 2589 C C . ILE A 1 37 ? 3.640 -6.496 -4.506 1.00 0.00 37 ILE A C 3
ATOM 2590 O O . ILE A 1 37 ? 4.344 -5.632 -5.027 1.00 0.00 37 ILE A O 3
ATOM 2606 N N . ALA A 1 38 ? 4.089 -7.330 -3.574 1.00 0.00 38 ALA A N 3
ATOM 2607 C CA . ALA A 1 38 ? 5.467 -7.278 -3.102 1.00 0.00 38 ALA A CA 3
ATOM 2608 C C . ALA A 1 38 ? 6.444 -7.630 -4.219 1.00 0.00 38 ALA A C 3
ATOM 2609 O O . ALA A 1 38 ? 7.415 -6.913 -4.458 1.00 0.00 38 ALA A O 3
ATOM 2616 N N . HIS A 1 39 ? 6.179 -8.740 -4.902 1.00 0.00 39 HIS A N 3
ATOM 2617 C CA . HIS A 1 39 ? 7.035 -9.188 -5.995 1.00 0.00 39 HIS A CA 3
ATOM 2618 C C . HIS A 1 39 ? 7.117 -8.128 -7.089 1.00 0.00 39 HIS A C 3
ATOM 2619 O O . HIS A 1 39 ? 8.128 -8.016 -7.782 1.00 0.00 39 HIS A O 3
ATOM 2633 N N . GLU A 1 40 ? 6.047 -7.354 -7.239 1.00 0.00 40 GLU A N 3
ATOM 2634 C CA . GLU A 1 40 ? 5.999 -6.305 -8.251 1.00 0.00 40 GLU A CA 3
ATOM 2635 C C . GLU A 1 40 ? 6.765 -5.069 -7.790 1.00 0.00 40 GLU A C 3
ATOM 2636 O O . GLU A 1 40 ? 7.614 -4.546 -8.512 1.00 0.00 40 GLU A O 3
ATOM 2648 N N . LEU A 1 41 ? 6.458 -4.606 -6.583 1.00 0.00 41 LEU A N 3
ATOM 2649 C CA . LEU A 1 41 ? 7.117 -3.431 -6.024 1.00 0.00 41 LEU A CA 3
ATOM 2650 C C . LEU A 1 41 ? 8.572 -3.733 -5.682 1.00 0.00 41 LEU A C 3
ATOM 2651 O O . LEU A 1 41 ? 9.405 -2.830 -5.614 1.00 0.00 41 LEU A O 3
ATOM 2667 N N . GLY A 1 42 ? 8.872 -5.011 -5.469 1.00 0.00 42 GLY A N 3
ATOM 2668 C CA . GLY A 1 42 ? 10.227 -5.410 -5.139 1.00 0.00 42 GLY A CA 3
ATOM 2669 C C . GLY A 1 42 ? 10.483 -5.413 -3.645 1.00 0.00 42 GLY A C 3
ATOM 2670 O O . GLY A 1 42 ? 11.631 -5.354 -3.205 1.00 0.00 42 GLY A O 3
ATOM 2674 N N . ARG A 1 43 ? 9.411 -5.479 -2.862 1.00 0.00 43 ARG A N 3
ATOM 2675 C CA . ARG A 1 43 ? 9.524 -5.486 -1.409 1.00 0.00 43 ARG A CA 3
ATOM 2676 C C . ARG A 1 43 ? 8.928 -6.762 -0.823 1.00 0.00 43 ARG A C 3
ATOM 2677 O O . ARG A 1 43 ? 8.475 -7.641 -1.556 1.00 0.00 43 ARG A O 3
ATOM 2698 N N . SER A 1 44 ? 8.933 -6.857 0.503 1.00 0.00 44 SER A N 3
ATOM 2699 C CA . SER A 1 44 ? 8.396 -8.027 1.188 1.00 0.00 44 SER A CA 3
ATOM 2700 C C . SER A 1 44 ? 6.925 -7.825 1.538 1.00 0.00 44 SER A C 3
ATOM 2701 O O . SER A 1 44 ? 6.494 -6.712 1.841 1.00 0.00 44 SER A O 3
ATOM 2709 N N . VAL A 1 45 ? 6.158 -8.910 1.494 1.00 0.00 45 VAL A N 3
ATOM 2710 C CA . VAL A 1 45 ? 4.735 -8.854 1.807 1.00 0.00 45 VAL A CA 3
ATOM 2711 C C . VAL A 1 45 ? 4.466 -7.906 2.971 1.00 0.00 45 VAL A C 3
ATOM 2712 O O . VAL A 1 45 ? 3.953 -6.802 2.782 1.00 0.00 45 VAL A O 3
ATOM 2725 N N . THR A 1 46 ? 4.815 -8.344 4.176 1.00 0.00 46 THR A N 3
ATOM 2726 C CA . THR A 1 46 ? 4.611 -7.535 5.372 1.00 0.00 46 THR A CA 3
ATOM 2727 C C . THR A 1 46 ? 5.009 -6.084 5.129 1.00 0.00 46 THR A C 3
ATOM 2728 O O . THR A 1 46 ? 4.292 -5.160 5.514 1.00 0.00 46 THR A O 3
ATOM 2739 N N . ASP A 1 47 ? 6.156 -5.890 4.487 1.00 0.00 47 ASP A N 3
ATOM 2740 C CA . ASP A 1 47 ? 6.648 -4.550 4.191 1.00 0.00 47 ASP A CA 3
ATOM 2741 C C . ASP A 1 47 ? 5.589 -3.730 3.459 1.00 0.00 47 ASP A C 3
ATOM 2742 O O . ASP A 1 47 ? 5.379 -2.556 3.763 1.00 0.00 47 ASP A O 3
ATOM 2751 N N . VAL A 1 48 ? 4.926 -4.358 2.493 1.00 0.00 48 VAL A N 3
ATOM 2752 C CA . VAL A 1 48 ? 3.888 -3.687 1.719 1.00 0.00 48 VAL A CA 3
ATOM 2753 C C . VAL A 1 48 ? 2.627 -3.484 2.550 1.00 0.00 48 VAL A C 3
ATOM 2754 O O . VAL A 1 48 ? 2.251 -2.353 2.863 1.00 0.00 48 VAL A O 3
ATOM 2767 N N . THR A 1 49 ? 1.974 -4.586 2.905 1.00 0.00 49 THR A N 3
ATOM 2768 C CA . THR A 1 49 ? 0.754 -4.529 3.700 1.00 0.00 49 THR A CA 3
ATOM 2769 C C . THR A 1 49 ? 0.909 -3.574 4.878 1.00 0.00 49 THR A C 3
ATOM 2770 O O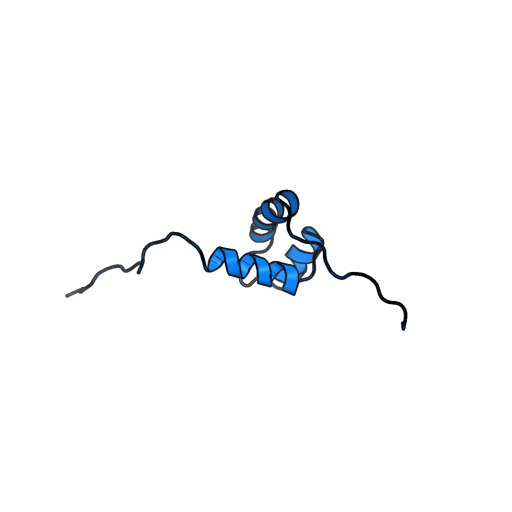 . THR A 1 49 ? 0.012 -2.783 5.171 1.00 0.00 49 THR A O 3
ATOM 2781 N N . THR A 1 50 ? 2.053 -3.651 5.551 1.00 0.00 50 THR A N 3
ATOM 2782 C CA . THR A 1 50 ? 2.325 -2.793 6.697 1.00 0.00 50 THR A CA 3
ATOM 2783 C C . THR A 1 50 ? 2.314 -1.322 6.298 1.00 0.00 50 THR A C 3
ATOM 2784 O O . THR A 1 50 ? 2.003 -0.450 7.109 1.00 0.00 50 THR A O 3
ATOM 2795 N N . LYS A 1 51 ? 2.655 -1.053 5.042 1.00 0.00 51 LYS A N 3
ATOM 2796 C CA . LYS A 1 51 ? 2.684 0.314 4.533 1.00 0.00 51 LYS A CA 3
ATOM 2797 C C . LYS A 1 51 ? 1.296 0.752 4.076 1.00 0.00 51 LYS A C 3
ATOM 2798 O O . LYS A 1 51 ? 0.821 1.826 4.446 1.00 0.00 51 LYS A O 3
ATOM 2817 N N . ALA A 1 52 ? 0.651 -0.085 3.270 1.00 0.00 52 ALA A N 3
ATOM 2818 C CA . ALA A 1 52 ? -0.683 0.215 2.766 1.00 0.00 52 ALA A CA 3
ATOM 2819 C C . ALA A 1 52 ? -1.676 0.388 3.909 1.00 0.00 52 ALA A C 3
ATOM 2820 O O . ALA A 1 52 ? -2.461 1.337 3.926 1.00 0.00 52 ALA A O 3
ATOM 2827 N N . LYS A 1 53 ? -1.638 -0.535 4.864 1.00 0.00 53 LYS A N 3
ATOM 2828 C CA . LYS A 1 53 ? -2.535 -0.486 6.013 1.00 0.00 53 LYS A CA 3
ATOM 2829 C C . LYS A 1 53 ? -2.544 0.907 6.636 1.00 0.00 53 LYS A C 3
ATOM 2830 O O . LYS A 1 53 ? -3.541 1.326 7.225 1.00 0.00 53 LYS A O 3
ATOM 2849 N N . GLN A 1 54 ? -1.430 1.618 6.501 1.00 0.00 54 GLN A N 3
ATOM 2850 C CA . GLN A 1 54 ? -1.312 2.963 7.051 1.00 0.00 54 GLN A CA 3
ATOM 2851 C C . GLN A 1 54 ? -2.036 3.977 6.170 1.00 0.00 54 GLN A C 3
ATOM 2852 O O . GLN A 1 54 ? -2.545 4.987 6.658 1.00 0.00 54 GLN A O 3
ATOM 2866 N N . LEU A 1 55 ? -2.078 3.701 4.872 1.00 0.00 55 LEU A N 3
ATOM 2867 C CA . LEU A 1 55 ? -2.739 4.589 3.922 1.00 0.00 55 LEU A CA 3
ATOM 2868 C C . LEU A 1 55 ? -4.243 4.333 3.893 1.00 0.00 55 LEU A C 3
ATOM 2869 O O . LEU A 1 55 ? -5.044 5.266 3.940 1.00 0.00 55 LEU A O 3
ATOM 2885 N N . LYS A 1 56 ? -4.619 3.061 3.818 1.00 0.00 56 LYS A N 3
ATOM 2886 C CA . LYS A 1 56 ? -6.026 2.680 3.787 1.00 0.00 56 LYS A CA 3
ATOM 2887 C C . LYS A 1 56 ? -6.799 3.358 4.915 1.00 0.00 56 LYS A C 3
ATOM 2888 O O . LYS A 1 56 ? -7.974 3.691 4.762 1.00 0.00 56 LYS A O 3
ATOM 2907 N N . ASP A 1 57 ? -6.131 3.560 6.045 1.00 0.00 57 ASP A N 3
ATOM 2908 C CA . ASP A 1 57 ? -6.754 4.201 7.197 1.00 0.00 57 ASP A CA 3
ATOM 2909 C C . ASP A 1 57 ? -6.712 5.720 7.063 1.00 0.00 57 ASP A C 3
ATOM 2910 O O . ASP A 1 57 ? -7.703 6.404 7.320 1.00 0.00 57 ASP A O 3
ATOM 2919 N N . SER A 1 58 ? -5.558 6.242 6.659 1.00 0.00 58 SER A N 3
ATOM 2920 C CA . SER A 1 58 ? -5.385 7.680 6.495 1.00 0.00 58 SER A CA 3
ATOM 2921 C C . SER A 1 58 ? -5.880 8.135 5.125 1.00 0.00 58 SER A C 3
ATOM 2922 O O . SER A 1 58 ? -5.105 8.234 4.174 1.00 0.00 58 SER A O 3
ATOM 2930 N N . VAL A 1 59 ? -7.177 8.409 5.033 1.00 0.00 59 VAL A N 3
ATOM 2931 C CA . VAL A 1 59 ? -7.777 8.853 3.781 1.00 0.00 59 VAL A CA 3
ATOM 2932 C C . VAL A 1 59 ? -8.599 10.122 3.985 1.00 0.00 59 VAL A C 3
ATOM 2933 O O . VAL A 1 59 ? -8.829 10.551 5.117 1.00 0.00 59 VAL A O 3
ATOM 2946 N N . THR A 1 60 ? -9.040 10.718 2.882 1.00 0.00 60 THR A N 3
ATOM 2947 C CA . THR A 1 60 ? -9.836 11.938 2.940 1.00 0.00 60 THR A CA 3
ATOM 2948 C C . THR A 1 60 ? -11.173 11.756 2.231 1.00 0.00 60 THR A C 3
ATOM 2949 O O . THR A 1 60 ? -12.123 12.500 2.478 1.00 0.00 60 THR A O 3
ATOM 2960 N N . CYS A 1 61 ? -11.240 10.763 1.351 1.00 0.00 61 CYS A N 3
ATOM 2961 C CA . CYS A 1 61 ? -12.463 10.484 0.606 1.00 0.00 61 CYS A CA 3
ATOM 2962 C C . CYS A 1 61 ? -12.930 11.720 -0.156 1.00 0.00 61 CYS A C 3
ATOM 2963 O O . CYS A 1 61 ? -14.100 12.097 -0.089 1.00 0.00 61 CYS A O 3
ATOM 2971 N N . SER A 1 62 ? -12.008 12.347 -0.879 1.00 0.00 62 SER A N 3
ATOM 2972 C CA . SER A 1 62 ? -12.324 13.544 -1.649 1.00 0.00 62 SER A CA 3
ATOM 2973 C C . SER A 1 62 ? -12.669 13.186 -3.092 1.00 0.00 62 SER A C 3
ATOM 2974 O O . SER A 1 62 ? -12.124 12.248 -3.673 1.00 0.00 62 SER A O 3
ATOM 2982 N N . PRO A 1 63 ? -13.598 13.951 -3.684 1.00 0.00 63 PRO A N 3
ATOM 2983 C CA . PRO A 1 63 ? -14.038 13.735 -5.065 1.00 0.00 63 PRO A CA 3
ATOM 2984 C C . PRO A 1 63 ? -12.957 14.091 -6.080 1.00 0.00 63 PRO A C 3
ATOM 2985 O O . PRO A 1 63 ? -13.074 13.775 -7.263 1.00 0.00 63 PRO A O 3
ATOM 2996 N N . GLY A 1 64 ? -11.903 14.751 -5.609 1.00 0.00 64 GLY A N 3
ATOM 2997 C CA . GLY A 1 64 ? -10.816 15.138 -6.489 1.00 0.00 64 GLY A CA 3
ATOM 2998 C C . GLY A 1 64 ? -9.907 16.178 -5.864 1.00 0.00 64 GLY A C 3
ATOM 2999 O O . GLY A 1 64 ? -9.629 16.130 -4.667 1.00 0.00 64 GLY A O 3
ATOM 3003 N N . MET A 1 65 ? -9.441 17.120 -6.678 1.00 0.00 65 MET A N 3
ATOM 3004 C CA . MET A 1 65 ? -8.557 18.175 -6.198 1.00 0.00 65 MET A CA 3
ATOM 3005 C C . MET A 1 65 ? -9.277 19.073 -5.197 1.00 0.00 65 MET A C 3
ATOM 3006 O O . MET A 1 65 ? -10.267 19.723 -5.531 1.00 0.00 65 MET A O 3
ATOM 3020 N N . VAL A 1 66 ? -8.772 19.105 -3.967 1.00 0.00 66 VAL A N 3
ATOM 3021 C CA . VAL A 1 66 ? -9.367 19.924 -2.918 1.00 0.00 66 VAL A CA 3
ATOM 3022 C C . VAL A 1 66 ? -9.204 21.409 -3.221 1.00 0.00 66 VAL A C 3
ATOM 3023 O O . VAL A 1 66 ? -8.168 21.839 -3.728 1.00 0.00 66 VAL A O 3
ATOM 3036 N N . SER A 1 67 ? -10.233 22.188 -2.905 1.00 0.00 67 SER A N 3
ATOM 3037 C CA . SER A 1 67 ? -10.206 23.626 -3.147 1.00 0.00 67 SER A CA 3
ATOM 3038 C C . SER A 1 67 ? -8.923 24.245 -2.598 1.00 0.00 67 SER A C 3
ATOM 3039 O O . SER A 1 67 ? -8.260 25.028 -3.275 1.00 0.00 67 SER A O 3
ATOM 3047 N N . GLY A 1 68 ? -8.581 23.886 -1.364 1.00 0.00 68 GLY A N 3
ATOM 3048 C CA . GLY A 1 68 ? -7.380 24.414 -0.744 1.00 0.00 68 GLY A CA 3
ATOM 3049 C C . GLY A 1 68 ? -7.483 24.465 0.767 1.00 0.00 68 GLY A C 3
ATOM 3050 O O . GLY A 1 68 ? -8.541 24.748 1.330 1.00 0.00 68 GLY A O 3
ATOM 3054 N N . PRO A 1 69 ? -6.363 24.186 1.450 1.00 0.00 69 PRO A N 3
ATOM 3055 C CA . PRO A 1 69 ? -6.306 24.194 2.915 1.00 0.00 69 PRO A CA 3
ATOM 3056 C C . PRO A 1 69 ? -6.423 25.600 3.492 1.00 0.00 69 PRO A C 3
ATOM 3057 O O . PRO A 1 69 ? -7.163 25.829 4.448 1.00 0.00 69 PRO A O 3
ATOM 3068 N N . SER A 1 70 ? -5.688 26.539 2.904 1.00 0.00 70 SER A N 3
ATOM 3069 C CA . SER A 1 70 ? -5.708 27.923 3.363 1.00 0.00 70 SER A CA 3
ATOM 3070 C C . SER A 1 70 ? -7.077 28.554 3.127 1.00 0.00 70 SER A C 3
ATOM 3071 O O . SER A 1 70 ? -7.742 28.268 2.131 1.00 0.00 70 SER A O 3
ATOM 3079 N N . SER A 1 71 ? -7.492 29.415 4.051 1.00 0.00 71 SER A N 3
ATOM 3080 C CA . SER A 1 71 ? -8.783 30.084 3.947 1.00 0.00 71 SER A CA 3
ATOM 3081 C C . SER A 1 71 ? -8.872 30.896 2.659 1.00 0.00 71 SER A C 3
ATOM 3082 O O . SER A 1 71 ? -7.906 30.990 1.903 1.00 0.00 71 SER A O 3
ATOM 3090 N N . GLY A 1 72 ? -10.040 31.483 2.415 1.00 0.00 72 GLY A N 3
ATOM 3091 C CA . GLY A 1 72 ? -10.235 32.279 1.218 1.00 0.00 72 GLY A CA 3
ATOM 3092 C C . GLY A 1 72 ? -9.417 33.555 1.231 1.00 0.00 72 GLY A C 3
ATOM 3093 O O . GLY A 1 72 ? -8.565 33.745 2.099 1.00 0.00 72 GLY A O 3
ATOM 3097 N N . GLY A 1 1 ? 31.889 -15.942 11.142 1.00 0.00 1 GLY A N 4
ATOM 3098 C CA . GLY A 1 1 ? 30.814 -15.863 10.170 1.00 0.00 1 GLY A CA 4
ATOM 3099 C C . GLY A 1 1 ? 30.783 -14.531 9.446 1.00 0.00 1 GLY A C 4
ATOM 3100 O O . GLY A 1 1 ? 31.056 -13.488 10.039 1.00 0.00 1 GLY A O 4
ATOM 3104 N N . SER A 1 2 ? 30.453 -14.567 8.159 1.00 0.00 2 SER A N 4
ATOM 3105 C CA . SER A 1 2 ? 30.394 -13.354 7.351 1.00 0.00 2 SER A CA 4
ATOM 3106 C C . SER A 1 2 ? 29.030 -12.682 7.479 1.00 0.00 2 SER A C 4
ATOM 3107 O O . SER A 1 2 ? 27.993 -13.315 7.279 1.00 0.00 2 SER A O 4
ATOM 3115 N N . SER A 1 3 ? 29.040 -11.396 7.815 1.00 0.00 3 SER A N 4
ATOM 3116 C CA . SER A 1 3 ? 27.804 -10.638 7.974 1.00 0.00 3 SER A CA 4
ATOM 3117 C C . SER A 1 3 ? 27.410 -9.962 6.665 1.00 0.00 3 SER A C 4
ATOM 3118 O O . SER A 1 3 ? 28.256 -9.428 5.949 1.00 0.00 3 SER A O 4
ATOM 3126 N N . GLY A 1 4 ? 26.116 -9.989 6.358 1.00 0.00 4 GLY A N 4
ATOM 3127 C CA . GLY A 1 4 ? 25.630 -9.376 5.136 1.00 0.00 4 GLY A CA 4
ATOM 3128 C C . GLY A 1 4 ? 24.622 -8.276 5.400 1.00 0.00 4 GLY A C 4
ATOM 3129 O O . GLY A 1 4 ? 23.692 -8.453 6.186 1.00 0.00 4 GLY A O 4
ATOM 3133 N N . SER A 1 5 ? 24.807 -7.135 4.743 1.00 0.00 5 SER A N 4
ATOM 3134 C CA . SER A 1 5 ? 23.909 -5.999 4.915 1.00 0.00 5 SER A CA 4
ATOM 3135 C C . SER A 1 5 ? 22.520 -6.318 4.371 1.00 0.00 5 SER A C 4
ATOM 3136 O O . SER A 1 5 ? 22.273 -6.217 3.170 1.00 0.00 5 SER A O 4
ATOM 3144 N N . SER A 1 6 ? 21.615 -6.703 5.266 1.00 0.00 6 SER A N 4
ATOM 3145 C CA . SER A 1 6 ? 20.251 -7.041 4.876 1.00 0.00 6 SER A CA 4
ATOM 3146 C C . SER A 1 6 ? 19.249 -6.095 5.532 1.00 0.00 6 SER A C 4
ATOM 3147 O O . SER A 1 6 ? 19.364 -5.773 6.714 1.00 0.00 6 SER A O 4
ATOM 3155 N N . GLY A 1 7 ? 18.265 -5.653 4.754 1.00 0.00 7 GLY A N 4
ATOM 3156 C CA . GLY A 1 7 ? 17.257 -4.749 5.275 1.00 0.00 7 GLY A CA 4
ATOM 3157 C C . GLY A 1 7 ? 16.569 -3.955 4.182 1.00 0.00 7 GLY A C 4
ATOM 3158 O O . GLY A 1 7 ? 17.194 -3.126 3.521 1.00 0.00 7 GLY A O 4
ATOM 3162 N N . ALA A 1 8 ? 15.280 -4.211 3.990 1.00 0.00 8 ALA A N 4
ATOM 3163 C CA . ALA A 1 8 ? 14.507 -3.514 2.969 1.00 0.00 8 ALA A CA 4
ATOM 3164 C C . ALA A 1 8 ? 14.645 -2.002 3.113 1.00 0.00 8 ALA A C 4
ATOM 3165 O O . ALA A 1 8 ? 14.680 -1.460 4.218 1.00 0.00 8 ALA A O 4
ATOM 3172 N N . PRO A 1 9 ? 14.726 -1.303 1.971 1.00 0.00 9 PRO A N 4
ATOM 3173 C CA . PRO A 1 9 ? 14.862 0.156 1.944 1.00 0.00 9 PRO A CA 4
ATOM 3174 C C . PRO A 1 9 ? 13.592 0.865 2.402 1.00 0.00 9 PRO A C 4
ATOM 3175 O O . PRO A 1 9 ? 12.610 0.222 2.769 1.00 0.00 9 PRO A O 4
ATOM 3186 N N . GLU A 1 10 ? 13.620 2.194 2.378 1.00 0.00 10 GLU A N 4
ATOM 3187 C CA . GLU A 1 10 ? 12.470 2.990 2.792 1.00 0.00 10 GLU A CA 4
ATOM 3188 C C . GLU A 1 10 ? 11.462 3.122 1.654 1.00 0.00 10 GLU A C 4
ATOM 3189 O O . GLU A 1 10 ? 11.651 2.561 0.575 1.00 0.00 10 GLU A O 4
ATOM 3201 N N . TRP A 1 11 ? 10.392 3.868 1.904 1.00 0.00 11 TRP A N 4
ATOM 3202 C CA . TRP A 1 11 ? 9.354 4.075 0.901 1.00 0.00 11 TRP A CA 4
ATOM 3203 C C . TRP A 1 11 ? 9.511 5.433 0.226 1.00 0.00 11 TRP A C 4
ATOM 3204 O O . TRP A 1 11 ? 9.454 6.474 0.882 1.00 0.00 11 TRP A O 4
ATOM 3225 N N . THR A 1 12 ? 9.709 5.417 -1.088 1.00 0.00 12 THR A N 4
ATOM 3226 C CA . THR A 1 12 ? 9.875 6.647 -1.851 1.00 0.00 12 THR A CA 4
ATOM 3227 C C . THR A 1 12 ? 8.749 6.823 -2.864 1.00 0.00 12 THR A C 4
ATOM 3228 O O . THR A 1 12 ? 8.137 5.848 -3.299 1.00 0.00 12 THR A O 4
ATOM 3239 N N . GLU A 1 13 ? 8.482 8.071 -3.234 1.00 0.00 13 GLU A N 4
ATOM 3240 C CA . GLU A 1 13 ? 7.428 8.373 -4.195 1.00 0.00 13 GLU A CA 4
ATOM 3241 C C . GLU A 1 13 ? 7.297 7.257 -5.227 1.00 0.00 13 GLU A C 4
ATOM 3242 O O . GLU A 1 13 ? 6.191 6.827 -5.554 1.00 0.00 13 GLU A O 4
ATOM 3254 N N . GLU A 1 14 ? 8.434 6.793 -5.736 1.00 0.00 14 GLU A N 4
ATOM 3255 C CA . GLU A 1 14 ? 8.446 5.727 -6.732 1.00 0.00 14 GLU A CA 4
ATOM 3256 C C . GLU A 1 14 ? 7.754 4.476 -6.198 1.00 0.00 14 GLU A C 4
ATOM 3257 O O . GLU A 1 14 ? 6.882 3.907 -6.855 1.00 0.00 14 GLU A O 4
ATOM 3269 N N . ASP A 1 15 ? 8.151 4.053 -5.003 1.00 0.00 15 ASP A N 4
ATOM 3270 C CA . ASP A 1 15 ? 7.570 2.869 -4.380 1.00 0.00 15 ASP A CA 4
ATOM 3271 C C . ASP A 1 15 ? 6.134 3.136 -3.940 1.00 0.00 15 ASP A C 4
ATOM 3272 O O . ASP A 1 15 ? 5.300 2.229 -3.921 1.00 0.00 15 ASP A O 4
ATOM 3281 N N . LEU A 1 16 ? 5.850 4.385 -3.588 1.00 0.00 16 LEU A N 4
ATOM 3282 C CA . LEU A 1 16 ? 4.514 4.772 -3.148 1.00 0.00 16 LEU A CA 4
ATOM 3283 C C . LEU A 1 16 ? 3.573 4.930 -4.338 1.00 0.00 16 LEU A C 4
ATOM 3284 O O . LEU A 1 16 ? 2.362 4.752 -4.212 1.00 0.00 16 LEU A O 4
ATOM 3300 N N . SER A 1 17 ? 4.140 5.263 -5.493 1.00 0.00 17 SER A N 4
ATOM 3301 C CA . SER A 1 17 ? 3.351 5.446 -6.706 1.00 0.00 17 SER A CA 4
ATOM 3302 C C . SER A 1 17 ? 3.113 4.112 -7.407 1.00 0.00 17 SER A C 4
ATOM 3303 O O . SER A 1 17 ? 2.067 3.898 -8.019 1.00 0.00 17 SER A O 4
ATOM 3311 N N . GLN A 1 18 ? 4.092 3.218 -7.311 1.00 0.00 18 GLN A N 4
ATOM 3312 C CA . GLN A 1 18 ? 3.991 1.904 -7.936 1.00 0.00 18 GLN A CA 4
ATOM 3313 C C . GLN A 1 18 ? 2.906 1.066 -7.267 1.00 0.00 18 GLN A C 4
ATOM 3314 O O . GLN A 1 18 ? 2.148 0.363 -7.937 1.00 0.00 18 GLN A O 4
ATOM 3328 N N . LEU A 1 19 ? 2.837 1.144 -5.943 1.00 0.00 19 LEU A N 4
ATOM 3329 C CA . LEU A 1 19 ? 1.845 0.392 -5.183 1.00 0.00 19 LEU A CA 4
ATOM 3330 C C . LEU A 1 19 ? 0.447 0.600 -5.756 1.00 0.00 19 LEU A C 4
ATOM 3331 O O . LEU A 1 19 ? -0.292 -0.358 -5.984 1.00 0.00 19 LEU A O 4
ATOM 3347 N N . THR A 1 20 ? 0.090 1.859 -5.991 1.00 0.00 20 THR A N 4
ATOM 3348 C CA . THR A 1 20 ? -1.218 2.194 -6.539 1.00 0.00 20 THR A CA 4
ATOM 3349 C C . THR A 1 20 ? -1.482 1.433 -7.834 1.00 0.00 20 THR A C 4
ATOM 3350 O O . THR A 1 20 ? -2.633 1.191 -8.198 1.00 0.00 20 THR A O 4
ATOM 3361 N N . ARG A 1 21 ? -0.410 1.059 -8.524 1.00 0.00 21 ARG A N 4
ATOM 3362 C CA . ARG A 1 21 ? -0.527 0.326 -9.779 1.00 0.00 21 ARG A CA 4
ATOM 3363 C C . ARG A 1 21 ? -0.723 -1.165 -9.521 1.00 0.00 21 ARG A C 4
ATOM 3364 O O . ARG A 1 21 ? -1.578 -1.805 -10.135 1.00 0.00 21 ARG A O 4
ATOM 3385 N N . SER A 1 22 ? 0.074 -1.713 -8.609 1.00 0.00 22 SER A N 4
ATOM 3386 C CA . SER A 1 22 ? -0.009 -3.129 -8.273 1.00 0.00 22 SER A CA 4
ATOM 3387 C C . SER A 1 22 ? -1.350 -3.456 -7.622 1.00 0.00 22 SER A C 4
ATOM 3388 O O . SER A 1 22 ? -2.003 -4.436 -7.978 1.00 0.00 22 SER A O 4
ATOM 3396 N N . MET A 1 23 ? -1.753 -2.626 -6.664 1.00 0.00 23 MET A N 4
ATOM 3397 C CA . MET A 1 23 ? -3.016 -2.825 -5.963 1.00 0.00 23 MET A CA 4
ATOM 3398 C C . MET A 1 23 ? -4.145 -3.111 -6.948 1.00 0.00 23 MET A C 4
ATOM 3399 O O . MET A 1 23 ? -5.050 -3.895 -6.660 1.00 0.00 23 MET A O 4
ATOM 3413 N N . VAL A 1 24 ? -4.087 -2.470 -8.111 1.00 0.00 24 VAL A N 4
ATOM 3414 C CA . VAL A 1 24 ? -5.104 -2.657 -9.139 1.00 0.00 24 VAL A CA 4
ATOM 3415 C C . VAL A 1 24 ? -5.025 -4.054 -9.744 1.00 0.00 24 VAL A C 4
ATOM 3416 O O . VAL A 1 24 ? -6.046 -4.695 -9.991 1.00 0.00 24 VAL A O 4
ATOM 3429 N N . LYS A 1 25 ? -3.804 -4.522 -9.980 1.00 0.00 25 LYS A N 4
ATOM 3430 C CA . LYS A 1 25 ? -3.589 -5.845 -10.555 1.00 0.00 25 LYS A CA 4
ATOM 3431 C C . LYS A 1 25 ? -3.981 -6.938 -9.566 1.00 0.00 25 LYS A C 4
ATOM 3432 O O . LYS A 1 25 ? -4.331 -8.050 -9.961 1.00 0.00 25 LYS A O 4
ATOM 3451 N N . PHE A 1 26 ? -3.923 -6.613 -8.278 1.00 0.00 26 PHE A N 4
ATOM 3452 C CA . PHE A 1 26 ? -4.274 -7.568 -7.233 1.00 0.00 26 PHE A CA 4
ATOM 3453 C C . PHE A 1 26 ? -5.161 -6.916 -6.177 1.00 0.00 26 PHE A C 4
ATOM 3454 O O . PHE A 1 26 ? -4.695 -6.466 -5.130 1.00 0.00 26 PHE A O 4
ATOM 3471 N N . PRO A 1 27 ? -6.472 -6.863 -6.457 1.00 0.00 27 PRO A N 4
ATOM 3472 C CA . PRO A 1 27 ? -7.453 -6.269 -5.544 1.00 0.00 27 PRO A CA 4
ATOM 3473 C C . PRO A 1 27 ? -7.656 -7.106 -4.286 1.00 0.00 27 PRO A C 4
ATOM 3474 O O . PRO A 1 27 ? -6.917 -8.057 -4.036 1.00 0.00 27 PRO A O 4
ATOM 3485 N N . GLY A 1 28 ? -8.664 -6.746 -3.498 1.00 0.00 28 GLY A N 4
ATOM 3486 C CA . GLY A 1 28 ? -8.947 -7.475 -2.275 1.00 0.00 28 GLY A CA 4
ATOM 3487 C C . GLY A 1 28 ? -9.614 -8.811 -2.537 1.00 0.00 28 GLY A C 4
ATOM 3488 O O . GLY A 1 28 ? -10.325 -8.973 -3.529 1.00 0.00 28 GLY A O 4
ATOM 3492 N N . GLY A 1 29 ? -9.384 -9.771 -1.647 1.00 0.00 29 GLY A N 4
ATOM 3493 C CA . GLY A 1 29 ? -9.974 -11.087 -1.806 1.00 0.00 29 GLY A CA 4
ATOM 3494 C C . GLY A 1 29 ? -9.164 -11.978 -2.726 1.00 0.00 29 GLY A C 4
ATOM 3495 O O . GLY A 1 29 ? -9.349 -13.196 -2.746 1.00 0.00 29 GLY A O 4
ATOM 3499 N N . THR A 1 30 ? -8.264 -11.372 -3.493 1.00 0.00 30 THR A N 4
ATOM 3500 C CA . THR A 1 30 ? -7.425 -12.117 -4.423 1.00 0.00 30 THR A CA 4
ATOM 3501 C C . THR A 1 30 ? -6.383 -12.946 -3.679 1.00 0.00 30 THR A C 4
ATOM 3502 O O . THR A 1 30 ? -5.769 -12.494 -2.713 1.00 0.00 30 THR A O 4
ATOM 3513 N N . PRO A 1 31 ? -6.177 -14.189 -4.139 1.00 0.00 31 PRO A N 4
ATOM 3514 C CA . PRO A 1 31 ? -5.208 -15.107 -3.533 1.00 0.00 31 PRO A CA 4
ATOM 3515 C C . PRO A 1 31 ? -3.767 -14.672 -3.776 1.00 0.00 31 PRO A C 4
ATOM 3516 O O . PRO A 1 31 ? -3.305 -14.630 -4.915 1.00 0.00 31 PRO A O 4
ATOM 3527 N N . GLY A 1 32 ? -3.061 -14.350 -2.696 1.00 0.00 32 GLY A N 4
ATOM 3528 C CA . GLY A 1 32 ? -1.679 -13.923 -2.814 1.00 0.00 32 GLY A CA 4
ATOM 3529 C C . GLY A 1 32 ? -1.554 -12.452 -3.160 1.00 0.00 32 GLY A C 4
ATOM 3530 O O . GLY A 1 32 ? -0.550 -12.025 -3.731 1.00 0.00 32 GLY A O 4
ATOM 3534 N N . ARG A 1 33 ? -2.575 -11.676 -2.814 1.00 0.00 33 ARG A N 4
ATOM 3535 C CA . ARG A 1 33 ? -2.577 -10.245 -3.094 1.00 0.00 33 ARG A CA 4
ATOM 3536 C C . ARG A 1 33 ? -1.248 -9.611 -2.693 1.00 0.00 33 ARG A C 4
ATOM 3537 O O . ARG A 1 33 ? -0.442 -9.242 -3.547 1.00 0.00 33 ARG A O 4
ATOM 3558 N N . TRP A 1 34 ? -1.027 -9.489 -1.389 1.00 0.00 34 TRP A N 4
ATOM 3559 C CA . TRP A 1 34 ? 0.204 -8.899 -0.875 1.00 0.00 34 TRP A CA 4
ATOM 3560 C C . TRP A 1 34 ? 1.425 -9.653 -1.390 1.00 0.00 34 TRP A C 4
ATOM 3561 O O . TRP A 1 34 ? 2.503 -9.078 -1.539 1.00 0.00 34 TRP A O 4
ATOM 3582 N N . GLU A 1 35 ? 1.249 -10.943 -1.661 1.00 0.00 35 GLU A N 4
ATOM 3583 C CA . GLU A 1 35 ? 2.339 -11.774 -2.159 1.00 0.00 35 GLU A CA 4
ATOM 3584 C C . GLU A 1 35 ? 2.720 -11.376 -3.582 1.00 0.00 35 GLU A C 4
ATOM 3585 O O . GLU A 1 35 ? 3.886 -11.458 -3.970 1.00 0.00 35 GLU A O 4
ATOM 3597 N N . LYS A 1 36 ? 1.730 -10.944 -4.355 1.00 0.00 36 LYS A N 4
ATOM 3598 C CA . LYS A 1 36 ? 1.959 -10.532 -5.734 1.00 0.00 36 LYS A CA 4
ATOM 3599 C C . LYS A 1 36 ? 2.448 -9.089 -5.797 1.00 0.00 36 LYS A C 4
ATOM 3600 O O . LYS A 1 36 ? 3.370 -8.768 -6.547 1.00 0.00 36 LYS A O 4
ATOM 3619 N N . ILE A 1 37 ? 1.826 -8.223 -5.003 1.00 0.00 37 ILE A N 4
ATOM 3620 C CA . ILE A 1 37 ? 2.201 -6.815 -4.967 1.00 0.00 37 ILE A CA 4
ATOM 3621 C C . ILE A 1 37 ? 3.644 -6.642 -4.506 1.00 0.00 37 ILE A C 4
ATOM 3622 O O . ILE A 1 37 ? 4.366 -5.779 -5.004 1.00 0.00 37 ILE A O 4
ATOM 3638 N N . ALA A 1 38 ? 4.057 -7.469 -3.552 1.00 0.00 38 ALA A N 4
ATOM 3639 C CA . ALA A 1 38 ? 5.416 -7.410 -3.025 1.00 0.00 38 ALA A CA 4
ATOM 3640 C C . ALA A 1 38 ? 6.435 -7.798 -4.091 1.00 0.00 38 ALA A C 4
ATOM 3641 O O . ALA A 1 38 ? 7.438 -7.110 -4.284 1.00 0.00 38 ALA A O 4
ATOM 3648 N N . HIS A 1 39 ? 6.171 -8.903 -4.781 1.00 0.00 39 HIS A N 4
ATOM 3649 C CA . HIS A 1 39 ? 7.067 -9.382 -5.828 1.00 0.00 39 HIS A CA 4
ATOM 3650 C C . HIS A 1 39 ? 7.202 -8.348 -6.942 1.00 0.00 39 HIS A C 4
ATOM 3651 O O . HIS A 1 39 ? 8.180 -8.352 -7.689 1.00 0.00 39 HIS A O 4
ATOM 3665 N N . GLU A 1 40 ? 6.213 -7.466 -7.048 1.00 0.00 40 GLU A N 4
ATOM 3666 C CA . GLU A 1 40 ? 6.222 -6.428 -8.072 1.00 0.00 40 GLU A CA 4
ATOM 3667 C C . GLU A 1 40 ? 7.014 -5.210 -7.606 1.00 0.00 40 GLU A C 4
ATOM 3668 O O . GLU A 1 40 ? 7.908 -4.732 -8.305 1.00 0.00 40 GLU A O 4
ATOM 3680 N N . LEU A 1 41 ? 6.680 -4.713 -6.420 1.00 0.00 41 LEU A N 4
ATOM 3681 C CA . LEU A 1 41 ? 7.360 -3.550 -5.859 1.00 0.00 41 LEU A CA 4
ATOM 3682 C C . LEU A 1 41 ? 8.780 -3.904 -5.430 1.00 0.00 41 LEU A C 4
ATOM 3683 O O . LEU A 1 41 ? 9.595 -3.024 -5.159 1.00 0.00 41 LEU A O 4
ATOM 3699 N N . GLY A 1 42 ? 9.070 -5.201 -5.373 1.00 0.00 42 GLY A N 4
ATOM 3700 C CA . GLY A 1 42 ? 10.393 -5.648 -4.978 1.00 0.00 42 GLY A CA 4
ATOM 3701 C C . GLY A 1 42 ? 10.591 -5.618 -3.475 1.00 0.00 42 GLY A C 4
ATOM 3702 O O . GLY A 1 42 ? 11.722 -5.574 -2.993 1.00 0.00 42 GLY A O 4
ATOM 3706 N N . ARG A 1 43 ? 9.488 -5.639 -2.734 1.00 0.00 43 ARG A N 4
ATOM 3707 C CA . ARG A 1 43 ? 9.546 -5.610 -1.278 1.00 0.00 43 ARG A CA 4
ATOM 3708 C C . ARG A 1 43 ? 8.960 -6.888 -0.685 1.00 0.00 43 ARG A C 4
ATOM 3709 O O . ARG A 1 43 ? 8.614 -7.820 -1.412 1.00 0.00 43 ARG A O 4
ATOM 3730 N N . SER A 1 44 ? 8.851 -6.925 0.639 1.00 0.00 44 SER A N 4
ATOM 3731 C CA . SER A 1 44 ? 8.311 -8.090 1.330 1.00 0.00 44 SER A CA 4
ATOM 3732 C C . SER A 1 44 ? 6.836 -7.890 1.661 1.00 0.00 44 SER A C 4
ATOM 3733 O O . SER A 1 44 ? 6.407 -6.785 1.994 1.00 0.00 44 SER A O 4
ATOM 3741 N N . VAL A 1 45 ? 6.063 -8.968 1.568 1.00 0.00 45 VAL A N 4
ATOM 3742 C CA . VAL A 1 45 ? 4.635 -8.912 1.859 1.00 0.00 45 VAL A CA 4
ATOM 3743 C C . VAL A 1 45 ? 4.338 -7.901 2.960 1.00 0.00 45 VAL A C 4
ATOM 3744 O O . VAL A 1 45 ? 3.835 -6.808 2.697 1.00 0.00 45 VAL A O 4
ATOM 3757 N N . THR A 1 46 ? 4.652 -8.272 4.198 1.00 0.00 46 THR A N 4
ATOM 3758 C CA . THR A 1 46 ? 4.418 -7.399 5.341 1.00 0.00 46 THR A CA 4
ATOM 3759 C C . THR A 1 46 ? 4.869 -5.973 5.044 1.00 0.00 46 THR A C 4
ATOM 3760 O O . THR A 1 46 ? 4.186 -5.011 5.394 1.00 0.00 46 THR A O 4
ATOM 3771 N N . ASP A 1 47 ? 6.023 -5.845 4.398 1.00 0.00 47 ASP A N 4
ATOM 3772 C CA . ASP A 1 47 ? 6.564 -4.536 4.053 1.00 0.00 47 ASP A CA 4
ATOM 3773 C C . ASP A 1 47 ? 5.540 -3.710 3.281 1.00 0.00 47 ASP A C 4
ATOM 3774 O O . ASP A 1 47 ? 5.378 -2.515 3.527 1.00 0.00 47 ASP A O 4
ATOM 3783 N N . VAL A 1 48 ? 4.850 -4.355 2.346 1.00 0.00 48 VAL A N 4
ATOM 3784 C CA . VAL A 1 48 ? 3.841 -3.681 1.538 1.00 0.00 48 VAL A CA 4
ATOM 3785 C C . VAL A 1 48 ? 2.573 -3.424 2.344 1.00 0.00 48 VAL A C 4
ATOM 3786 O O . VAL A 1 48 ? 2.232 -2.278 2.639 1.00 0.00 48 VAL A O 4
ATOM 3799 N N . THR A 1 49 ? 1.877 -4.499 2.701 1.00 0.00 49 THR A N 4
ATOM 3800 C CA . THR A 1 49 ? 0.646 -4.390 3.473 1.00 0.00 49 THR A CA 4
ATOM 3801 C C . THR A 1 49 ? 0.817 -3.436 4.649 1.00 0.00 49 THR A C 4
ATOM 3802 O O . THR A 1 49 ? -0.035 -2.583 4.900 1.00 0.00 49 THR A O 4
ATOM 3813 N N . THR A 1 50 ? 1.924 -3.584 5.369 1.00 0.00 50 THR A N 4
ATOM 3814 C CA . THR A 1 50 ? 2.207 -2.736 6.520 1.00 0.00 50 THR A CA 4
ATOM 3815 C C . THR A 1 50 ? 2.225 -1.263 6.126 1.00 0.00 50 THR A C 4
ATOM 3816 O O . THR A 1 50 ? 1.941 -0.387 6.944 1.00 0.00 50 THR A O 4
ATOM 3827 N N . LYS A 1 51 ? 2.559 -0.996 4.868 1.00 0.00 51 LYS A N 4
ATOM 3828 C CA . LYS A 1 51 ? 2.612 0.371 4.364 1.00 0.00 51 LYS A CA 4
ATOM 3829 C C . LYS A 1 51 ? 1.234 0.833 3.900 1.00 0.00 51 LYS A C 4
ATOM 3830 O O . LYS A 1 51 ? 0.754 1.890 4.308 1.00 0.00 51 LYS A O 4
ATOM 3849 N N . ALA A 1 52 ? 0.604 0.034 3.045 1.00 0.00 52 ALA A N 4
ATOM 3850 C CA . ALA A 1 52 ? -0.720 0.360 2.529 1.00 0.00 52 ALA A CA 4
ATOM 3851 C C . ALA A 1 52 ? -1.716 0.570 3.664 1.00 0.00 52 ALA A C 4
ATOM 3852 O O . ALA A 1 52 ? -2.487 1.530 3.658 1.00 0.00 52 ALA A O 4
ATOM 3859 N N . LYS A 1 53 ? -1.694 -0.333 4.638 1.00 0.00 53 LYS A N 4
ATOM 3860 C CA . LYS A 1 53 ? -2.595 -0.248 5.782 1.00 0.00 53 LYS A CA 4
ATOM 3861 C C . LYS A 1 53 ? -2.593 1.159 6.372 1.00 0.00 53 LYS A C 4
ATOM 3862 O O . LYS A 1 53 ? -3.614 1.635 6.865 1.00 0.00 53 LYS A O 4
ATOM 3881 N N . GLN A 1 54 ? -1.439 1.817 6.316 1.00 0.00 54 GLN A N 4
ATOM 3882 C CA . GLN A 1 54 ? -1.306 3.169 6.845 1.00 0.00 54 GLN A CA 4
ATOM 3883 C C . GLN A 1 54 ? -2.056 4.171 5.973 1.00 0.00 54 GLN A C 4
ATOM 3884 O O . GLN A 1 54 ? -2.651 5.125 6.477 1.00 0.00 54 GLN A O 4
ATOM 3898 N N . LEU A 1 55 ? -2.023 3.949 4.664 1.00 0.00 55 LEU A N 4
ATOM 3899 C CA . LEU A 1 55 ? -2.699 4.833 3.721 1.00 0.00 55 LEU A CA 4
ATOM 3900 C C . LEU A 1 55 ? -4.214 4.692 3.833 1.00 0.00 55 LEU A C 4
ATOM 3901 O O . LEU A 1 55 ? -4.953 5.659 3.649 1.00 0.00 55 LEU A O 4
ATOM 3917 N N . LYS A 1 56 ? -4.669 3.483 4.140 1.00 0.00 56 LYS A N 4
ATOM 3918 C CA . LYS A 1 56 ? -6.096 3.215 4.281 1.00 0.00 56 LYS A CA 4
ATOM 3919 C C . LYS A 1 56 ? -6.643 3.840 5.560 1.00 0.00 56 LYS A C 4
ATOM 3920 O O . LYS A 1 56 ? -7.788 4.291 5.601 1.00 0.00 56 LYS A O 4
ATOM 3939 N N . ASP A 1 57 ? -5.818 3.866 6.600 1.00 0.00 57 ASP A N 4
ATOM 3940 C CA . ASP A 1 57 ? -6.218 4.439 7.880 1.00 0.00 57 ASP A CA 4
ATOM 3941 C C . ASP A 1 57 ? -6.344 5.956 7.781 1.00 0.00 57 ASP A C 4
ATOM 3942 O O . ASP A 1 57 ? -7.326 6.539 8.240 1.00 0.00 57 ASP A O 4
ATOM 3951 N N . SER A 1 58 ? -5.342 6.589 7.179 1.00 0.00 58 SER A N 4
ATOM 3952 C CA . SER A 1 58 ? -5.337 8.039 7.024 1.00 0.00 58 SER A CA 4
ATOM 3953 C C . SER A 1 58 ? -6.365 8.477 5.985 1.00 0.00 58 SER A C 4
ATOM 3954 O O . SER A 1 58 ? -6.024 8.751 4.834 1.00 0.00 58 SER A O 4
ATOM 3962 N N . VAL A 1 59 ? -7.626 8.541 6.399 1.00 0.00 59 VAL A N 4
ATOM 3963 C CA . VAL A 1 59 ? -8.705 8.947 5.506 1.00 0.00 59 VAL A CA 4
ATOM 3964 C C . VAL A 1 59 ? -9.797 9.691 6.266 1.00 0.00 59 VAL A C 4
ATOM 3965 O O . VAL A 1 59 ? -9.830 9.682 7.497 1.00 0.00 59 VAL A O 4
ATOM 3978 N N . THR A 1 60 ? -10.692 10.336 5.524 1.00 0.00 60 THR A N 4
ATOM 3979 C CA . THR A 1 60 ? -11.786 11.087 6.127 1.00 0.00 60 THR A CA 4
ATOM 3980 C C . THR A 1 60 ? -13.134 10.454 5.799 1.00 0.00 60 THR A C 4
ATOM 3981 O O . THR A 1 60 ? -14.121 11.155 5.575 1.00 0.00 60 THR A O 4
ATOM 3992 N N . CYS A 1 61 ? -13.168 9.127 5.773 1.00 0.00 61 CYS A N 4
ATOM 3993 C CA . CYS A 1 61 ? -14.395 8.399 5.472 1.00 0.00 61 CYS A CA 4
ATOM 3994 C C . CYS A 1 61 ? -15.298 8.324 6.700 1.00 0.00 61 CYS A C 4
ATOM 3995 O O . CYS A 1 61 ? -14.822 8.163 7.824 1.00 0.00 61 CYS A O 4
ATOM 4003 N N . SER A 1 62 ? -16.603 8.442 6.477 1.00 0.00 62 SER A N 4
ATOM 4004 C CA . SER A 1 62 ? -17.572 8.393 7.565 1.00 0.00 62 SER A CA 4
ATOM 4005 C C . SER A 1 62 ? -18.945 7.971 7.051 1.00 0.00 62 SER A C 4
ATOM 4006 O O . SER A 1 62 ? -19.309 8.219 5.901 1.00 0.00 62 SER A O 4
ATOM 4014 N N . PRO A 1 63 ? -19.727 7.318 7.923 1.00 0.00 63 PRO A N 4
ATOM 4015 C CA . PRO A 1 63 ? -21.073 6.848 7.582 1.00 0.00 63 PRO A CA 4
ATOM 4016 C C . PRO A 1 63 ? -22.061 7.996 7.405 1.00 0.00 63 PRO A C 4
ATOM 4017 O O . PRO A 1 63 ? -23.121 7.828 6.805 1.00 0.00 63 PRO A O 4
ATOM 4028 N N . GLY A 1 64 ? -21.705 9.163 7.933 1.00 0.00 64 GLY A N 4
ATOM 4029 C CA . GLY A 1 64 ? -22.571 10.322 7.822 1.00 0.00 64 GLY A CA 4
ATOM 4030 C C . GLY A 1 64 ? -23.558 10.420 8.969 1.00 0.00 64 GLY A C 4
ATOM 4031 O O . GLY A 1 64 ? -23.360 9.810 10.020 1.00 0.00 64 GLY A O 4
ATOM 4035 N N . MET A 1 65 ? -24.621 11.191 8.769 1.00 0.00 65 MET A N 4
ATOM 4036 C CA . MET A 1 65 ? -25.642 11.367 9.796 1.00 0.00 65 MET A CA 4
ATOM 4037 C C . MET A 1 65 ? -26.708 10.281 9.695 1.00 0.00 65 MET A C 4
ATOM 4038 O O . MET A 1 65 ? -27.511 10.270 8.762 1.00 0.00 65 MET A O 4
ATOM 4052 N N . VAL A 1 66 ? -26.709 9.368 10.661 1.00 0.00 66 VAL A N 4
ATOM 4053 C CA . VAL A 1 66 ? -27.677 8.278 10.681 1.00 0.00 66 VAL A CA 4
ATOM 4054 C C . VAL A 1 66 ? -28.736 8.502 11.755 1.00 0.00 66 VAL A C 4
ATOM 4055 O O . VAL A 1 66 ? -28.476 9.144 12.772 1.00 0.00 66 VAL A O 4
ATOM 4068 N N . SER A 1 67 ? -29.930 7.968 11.522 1.00 0.00 67 SER A N 4
ATOM 4069 C CA . SER A 1 67 ? -31.030 8.113 12.468 1.00 0.00 67 SER A CA 4
ATOM 4070 C C . SER A 1 67 ? -31.157 6.872 13.347 1.00 0.00 67 SER A C 4
ATOM 4071 O O . SER A 1 67 ? -30.891 5.755 12.906 1.00 0.00 67 SER A O 4
ATOM 4079 N N . GLY A 1 68 ? -31.566 7.078 14.595 1.00 0.00 68 GLY A N 4
ATOM 4080 C CA . GLY A 1 68 ? -31.721 5.969 15.518 1.00 0.00 68 GLY A CA 4
ATOM 4081 C C . GLY A 1 68 ? -33.075 5.967 16.200 1.00 0.00 68 GLY A C 4
ATOM 4082 O O . GLY A 1 68 ? -33.755 6.990 16.279 1.00 0.00 68 GLY A O 4
ATOM 4086 N N . PRO A 1 69 ? -33.485 4.794 16.706 1.00 0.00 69 PRO A N 4
ATOM 4087 C CA . PRO A 1 69 ? -34.770 4.635 17.393 1.00 0.00 69 PRO A CA 4
ATOM 4088 C C . PRO A 1 69 ? -34.796 5.340 18.745 1.00 0.00 69 PRO A C 4
ATOM 4089 O O . PRO A 1 69 ? -35.822 5.360 19.425 1.00 0.00 69 PRO A O 4
ATOM 4100 N N . SER A 1 70 ? -33.663 5.918 19.128 1.00 0.00 70 SER A N 4
ATOM 4101 C CA . SER A 1 70 ? -33.555 6.622 20.401 1.00 0.00 70 SER A CA 4
ATOM 4102 C C . SER A 1 70 ? -34.523 7.800 20.453 1.00 0.00 70 SER A C 4
ATOM 4103 O O . SER A 1 70 ? -34.290 8.837 19.833 1.00 0.00 70 SER A O 4
ATOM 4111 N N . SER A 1 71 ? -35.611 7.632 21.199 1.00 0.00 71 SER A N 4
ATOM 4112 C CA . SER A 1 71 ? -36.617 8.679 21.330 1.00 0.00 71 SER A CA 4
ATOM 4113 C C . SER A 1 71 ? -37.609 8.343 22.440 1.00 0.00 71 SER A C 4
ATOM 4114 O O . SER A 1 71 ? -38.246 7.291 22.421 1.00 0.00 71 SER A O 4
ATOM 4122 N N . GLY A 1 72 ? -37.733 9.247 23.407 1.00 0.00 72 GLY A N 4
ATOM 4123 C CA . GLY A 1 72 ? -38.649 9.029 24.512 1.00 0.00 72 GLY A CA 4
ATOM 4124 C C . GLY A 1 72 ? -38.184 7.924 25.440 1.00 0.00 72 GLY A C 4
ATOM 4125 O O . GLY A 1 72 ? -38.698 7.779 26.549 1.00 0.00 72 GLY A O 4
ATOM 4129 N N . GLY A 1 1 ? 16.892 -22.395 8.797 1.00 0.00 1 GLY A N 5
ATOM 4130 C CA . GLY A 1 1 ? 16.315 -21.946 10.051 1.00 0.00 1 GLY A CA 5
ATOM 4131 C C . GLY A 1 1 ? 16.718 -20.527 10.400 1.00 0.00 1 GLY A C 5
ATOM 4132 O O . GLY A 1 1 ? 17.542 -20.309 11.288 1.00 0.00 1 GLY A O 5
ATOM 4136 N N . SER A 1 2 ? 16.137 -19.559 9.698 1.00 0.00 2 SER A N 5
ATOM 4137 C CA . SER A 1 2 ? 16.444 -18.154 9.935 1.00 0.00 2 SER A CA 5
ATOM 4138 C C . SER A 1 2 ? 15.174 -17.309 9.912 1.00 0.00 2 SER A C 5
ATOM 4139 O O . SER A 1 2 ? 14.121 -17.763 9.467 1.00 0.00 2 SER A O 5
ATOM 4147 N N . SER A 1 3 ? 15.283 -16.075 10.396 1.00 0.00 3 SER A N 5
ATOM 4148 C CA . SER A 1 3 ? 14.143 -15.166 10.435 1.00 0.00 3 SER A CA 5
ATOM 4149 C C . SER A 1 3 ? 14.600 -13.732 10.683 1.00 0.00 3 SER A C 5
ATOM 4150 O O . SER A 1 3 ? 14.982 -13.374 11.797 1.00 0.00 3 SER A O 5
ATOM 4158 N N . GLY A 1 4 ? 14.559 -12.914 9.635 1.00 0.00 4 GLY A N 5
ATOM 4159 C CA . GLY A 1 4 ? 14.971 -11.528 9.759 1.00 0.00 4 GLY A CA 5
ATOM 4160 C C . GLY A 1 4 ? 13.795 -10.572 9.762 1.00 0.00 4 GLY A C 5
ATOM 4161 O O . GLY A 1 4 ? 12.731 -10.884 9.228 1.00 0.00 4 GLY A O 5
ATOM 4165 N N . SER A 1 5 ? 13.987 -9.404 10.367 1.00 0.00 5 SER A N 5
ATOM 4166 C CA . SER A 1 5 ? 12.931 -8.400 10.442 1.00 0.00 5 SER A CA 5
ATOM 4167 C C . SER A 1 5 ? 13.371 -7.098 9.780 1.00 0.00 5 SER A C 5
ATOM 4168 O O . SER A 1 5 ? 12.701 -6.588 8.882 1.00 0.00 5 SER A O 5
ATOM 4176 N N . SER A 1 6 ? 14.503 -6.566 10.229 1.00 0.00 6 SER A N 5
ATOM 4177 C CA . SER A 1 6 ? 15.032 -5.321 9.683 1.00 0.00 6 SER A CA 5
ATOM 4178 C C . SER A 1 6 ? 15.981 -5.598 8.521 1.00 0.00 6 SER A C 5
ATOM 4179 O O . SER A 1 6 ? 17.195 -5.688 8.704 1.00 0.00 6 SER A O 5
ATOM 4187 N N . GLY A 1 7 ? 15.418 -5.732 7.324 1.00 0.00 7 GLY A N 5
ATOM 4188 C CA . GLY A 1 7 ? 16.228 -5.997 6.149 1.00 0.00 7 GLY A CA 5
ATOM 4189 C C . GLY A 1 7 ? 15.583 -5.491 4.874 1.00 0.00 7 GLY A C 5
ATOM 4190 O O . GLY A 1 7 ? 15.366 -6.255 3.934 1.00 0.00 7 GLY A O 5
ATOM 4194 N N . ALA A 1 8 ? 15.274 -4.198 4.843 1.00 0.00 8 ALA A N 5
ATOM 4195 C CA . ALA A 1 8 ? 14.650 -3.591 3.674 1.00 0.00 8 ALA A CA 5
ATOM 4196 C C . ALA A 1 8 ? 14.750 -2.070 3.726 1.00 0.00 8 ALA A C 5
ATOM 4197 O O . ALA A 1 8 ? 14.658 -1.454 4.788 1.00 0.00 8 ALA A O 5
ATOM 4204 N N . PRO A 1 9 ? 14.945 -1.448 2.554 1.00 0.00 9 PRO A N 5
ATOM 4205 C CA . PRO A 1 9 ? 15.062 0.009 2.441 1.00 0.00 9 PRO A CA 5
ATOM 4206 C C . PRO A 1 9 ? 13.740 0.719 2.710 1.00 0.00 9 PRO A C 5
ATOM 4207 O O . PRO A 1 9 ? 12.689 0.084 2.792 1.00 0.00 9 PRO A O 5
ATOM 4218 N N . GLU A 1 10 ? 13.800 2.040 2.847 1.00 0.00 10 GLU A N 5
ATOM 4219 C CA . GLU A 1 10 ? 12.606 2.836 3.108 1.00 0.00 10 GLU A CA 5
ATOM 4220 C C . GLU A 1 10 ? 11.729 2.926 1.862 1.00 0.00 10 GLU A C 5
ATOM 4221 O O . GLU A 1 10 ? 12.041 2.336 0.827 1.00 0.00 10 GLU A O 5
ATOM 4233 N N . TRP A 1 11 ? 10.632 3.666 1.970 1.00 0.00 11 TRP A N 5
ATOM 4234 C CA . TRP A 1 11 ? 9.709 3.833 0.853 1.00 0.00 11 TRP A CA 5
ATOM 4235 C C . TRP A 1 11 ? 10.005 5.120 0.090 1.00 0.00 11 TRP A C 5
ATOM 4236 O O . TRP A 1 11 ? 10.184 6.181 0.689 1.00 0.00 11 TRP A O 5
ATOM 4257 N N . THR A 1 12 ? 10.054 5.019 -1.234 1.00 0.00 12 THR A N 5
ATOM 4258 C CA . THR A 1 12 ? 10.328 6.175 -2.079 1.00 0.00 12 THR A CA 5
ATOM 4259 C C . THR A 1 12 ? 9.182 6.430 -3.051 1.00 0.00 12 THR A C 5
ATOM 4260 O O . THR A 1 12 ? 8.487 5.502 -3.462 1.00 0.00 12 THR A O 5
ATOM 4271 N N . GLU A 1 13 ? 8.991 7.694 -3.415 1.00 0.00 13 GLU A N 5
ATOM 4272 C CA . GLU A 1 13 ? 7.928 8.070 -4.340 1.00 0.00 13 GLU A CA 5
ATOM 4273 C C . GLU A 1 13 ? 7.688 6.969 -5.369 1.00 0.00 13 GLU A C 5
ATOM 4274 O O . GLU A 1 13 ? 6.546 6.612 -5.655 1.00 0.00 13 GLU A O 5
ATOM 4286 N N . GLU A 1 14 ? 8.774 6.438 -5.922 1.00 0.00 14 GLU A N 5
ATOM 4287 C CA . GLU A 1 14 ? 8.681 5.379 -6.921 1.00 0.00 14 GLU A CA 5
ATOM 4288 C C . GLU A 1 14 ? 7.953 4.162 -6.357 1.00 0.00 14 GLU A C 5
ATOM 4289 O O . GLU A 1 14 ? 7.060 3.608 -6.998 1.00 0.00 14 GLU A O 5
ATOM 4301 N N . ASP A 1 15 ? 8.342 3.751 -5.155 1.00 0.00 15 ASP A N 5
ATOM 4302 C CA . ASP A 1 15 ? 7.727 2.601 -4.504 1.00 0.00 15 ASP A CA 5
ATOM 4303 C C . ASP A 1 15 ? 6.330 2.945 -3.998 1.00 0.00 15 ASP A C 5
ATOM 4304 O O . ASP A 1 15 ? 5.457 2.079 -3.913 1.00 0.00 15 ASP A O 5
ATOM 4313 N N . LEU A 1 16 ? 6.123 4.214 -3.663 1.00 0.00 16 LEU A N 5
ATOM 4314 C CA . LEU A 1 16 ? 4.832 4.673 -3.164 1.00 0.00 16 LEU A CA 5
ATOM 4315 C C . LEU A 1 16 ? 3.851 4.891 -4.312 1.00 0.00 16 LEU A C 5
ATOM 4316 O O . LEU A 1 16 ? 2.638 4.789 -4.133 1.00 0.00 16 LEU A O 5
ATOM 4332 N N . SER A 1 17 ? 4.386 5.190 -5.492 1.00 0.00 17 SER A N 5
ATOM 4333 C CA . SER A 1 17 ? 3.558 5.424 -6.669 1.00 0.00 17 SER A CA 5
ATOM 4334 C C . SER A 1 17 ? 3.219 4.109 -7.365 1.00 0.00 17 SER A C 5
ATOM 4335 O O . SER A 1 17 ? 2.139 3.958 -7.935 1.00 0.00 17 SER A O 5
ATOM 4343 N N . GLN A 1 18 ? 4.150 3.162 -7.312 1.00 0.00 18 GLN A N 5
ATOM 4344 C CA . GLN A 1 18 ? 3.950 1.860 -7.937 1.00 0.00 18 GLN A CA 5
ATOM 4345 C C . GLN A 1 18 ? 2.858 1.073 -7.220 1.00 0.00 18 GLN A C 5
ATOM 4346 O O . GLN A 1 18 ? 2.015 0.439 -7.856 1.00 0.00 18 GLN A O 5
ATOM 4360 N N . LEU A 1 19 ? 2.878 1.118 -5.893 1.00 0.00 19 LEU A N 5
ATOM 4361 C CA . LEU A 1 19 ? 1.889 0.409 -5.088 1.00 0.00 19 LEU A CA 5
ATOM 4362 C C . LEU A 1 19 ? 0.480 0.654 -5.616 1.00 0.00 19 LEU A C 5
ATOM 4363 O O . LEU A 1 19 ? -0.276 -0.286 -5.863 1.00 0.00 19 LEU A O 5
ATOM 4379 N N . THR A 1 20 ? 0.132 1.926 -5.790 1.00 0.00 20 THR A N 5
ATOM 4380 C CA . THR A 1 20 ? -1.186 2.296 -6.291 1.00 0.00 20 THR A CA 5
ATOM 4381 C C . THR A 1 20 ? -1.533 1.517 -7.555 1.00 0.00 20 THR A C 5
ATOM 4382 O O . THR A 1 20 ? -2.683 1.129 -7.760 1.00 0.00 20 THR A O 5
ATOM 4393 N N . ARG A 1 21 ? -0.531 1.291 -8.398 1.00 0.00 21 ARG A N 5
ATOM 4394 C CA . ARG A 1 21 ? -0.731 0.558 -9.643 1.00 0.00 21 ARG A CA 5
ATOM 4395 C C . ARG A 1 21 ? -0.944 -0.928 -9.371 1.00 0.00 21 ARG A C 5
ATOM 4396 O O . ARG A 1 21 ? -1.851 -1.547 -9.926 1.00 0.00 21 ARG A O 5
ATOM 4417 N N . SER A 1 22 ? -0.100 -1.494 -8.513 1.00 0.00 22 SER A N 5
ATOM 4418 C CA . SER A 1 22 ? -0.193 -2.909 -8.171 1.00 0.00 22 SER A CA 5
ATOM 4419 C C . SER A 1 22 ? -1.540 -3.225 -7.529 1.00 0.00 22 SER A C 5
ATOM 4420 O O . SER A 1 22 ? -2.231 -4.158 -7.937 1.00 0.00 22 SER A O 5
ATOM 4428 N N . MET A 1 23 ? -1.907 -2.440 -6.521 1.00 0.00 23 MET A N 5
ATOM 4429 C CA . MET A 1 23 ? -3.172 -2.635 -5.822 1.00 0.00 23 MET A CA 5
ATOM 4430 C C . MET A 1 23 ? -4.297 -2.935 -6.808 1.00 0.00 23 MET A C 5
ATOM 4431 O O . MET A 1 23 ? -5.191 -3.732 -6.521 1.00 0.00 23 MET A O 5
ATOM 4445 N N . VAL A 1 24 ? -4.247 -2.292 -7.970 1.00 0.00 24 VAL A N 5
ATOM 4446 C CA . VAL A 1 24 ? -5.261 -2.490 -8.998 1.00 0.00 24 VAL A CA 5
ATOM 4447 C C . VAL A 1 24 ? -5.172 -3.890 -9.595 1.00 0.00 24 VAL A C 5
ATOM 4448 O O . VAL A 1 24 ? -6.188 -4.545 -9.826 1.00 0.00 24 VAL A O 5
ATOM 4461 N N . LYS A 1 25 ? -3.948 -4.345 -9.842 1.00 0.00 25 LYS A N 5
ATOM 4462 C CA . LYS A 1 25 ? -3.723 -5.669 -10.411 1.00 0.00 25 LYS A CA 5
ATOM 4463 C C . LYS A 1 25 ? -4.102 -6.760 -9.415 1.00 0.00 25 LYS A C 5
ATOM 4464 O O . LYS A 1 25 ? -4.455 -7.874 -9.804 1.00 0.00 25 LYS A O 5
ATOM 4483 N N . PHE A 1 26 ? -4.027 -6.433 -8.129 1.00 0.00 26 PHE A N 5
ATOM 4484 C CA . PHE A 1 26 ? -4.363 -7.386 -7.077 1.00 0.00 26 PHE A CA 5
ATOM 4485 C C . PHE A 1 26 ? -5.237 -6.733 -6.011 1.00 0.00 26 PHE A C 5
ATOM 4486 O O . PHE A 1 26 ? -4.757 -6.273 -4.974 1.00 0.00 26 PHE A O 5
ATOM 4503 N N . PRO A 1 27 ? -6.553 -6.690 -6.269 1.00 0.00 27 PRO A N 5
ATOM 4504 C CA . PRO A 1 27 ? -7.523 -6.096 -5.345 1.00 0.00 27 PRO A CA 5
ATOM 4505 C C . PRO A 1 27 ? -7.699 -6.926 -4.078 1.00 0.00 27 PRO A C 5
ATOM 4506 O O . PRO A 1 27 ? -6.941 -7.861 -3.826 1.00 0.00 27 PRO A O 5
ATOM 4517 N N . GLY A 1 28 ? -8.707 -6.578 -3.283 1.00 0.00 28 GLY A N 5
ATOM 4518 C CA . GLY A 1 28 ? -8.965 -7.301 -2.052 1.00 0.00 28 GLY A CA 5
ATOM 4519 C C . GLY A 1 28 ? -9.629 -8.642 -2.296 1.00 0.00 28 GLY A C 5
ATOM 4520 O O . GLY A 1 28 ? -10.376 -8.807 -3.259 1.00 0.00 28 GLY A O 5
ATOM 4524 N N . GLY A 1 29 ? -9.356 -9.604 -1.420 1.00 0.00 29 GLY A N 5
ATOM 4525 C CA . GLY A 1 29 ? -9.939 -10.926 -1.563 1.00 0.00 29 GLY A CA 5
ATOM 4526 C C . GLY A 1 29 ? -9.148 -11.809 -2.508 1.00 0.00 29 GLY A C 5
ATOM 4527 O O . GLY A 1 29 ? -9.350 -13.023 -2.552 1.00 0.00 29 GLY A O 5
ATOM 4531 N N . THR A 1 30 ? -8.243 -11.199 -3.268 1.00 0.00 30 THR A N 5
ATOM 4532 C CA . THR A 1 30 ? -7.421 -11.938 -4.218 1.00 0.00 30 THR A CA 5
ATOM 4533 C C . THR A 1 30 ? -6.369 -12.775 -3.500 1.00 0.00 30 THR A C 5
ATOM 4534 O O . THR A 1 30 ? -5.734 -12.331 -2.544 1.00 0.00 30 THR A O 5
ATOM 4545 N N . PRO A 1 31 ? -6.177 -14.016 -3.971 1.00 0.00 31 PRO A N 5
ATOM 4546 C CA . PRO A 1 31 ? -5.201 -14.942 -3.389 1.00 0.00 31 PRO A CA 5
ATOM 4547 C C . PRO A 1 31 ? -3.763 -14.513 -3.658 1.00 0.00 31 PRO A C 5
ATOM 4548 O O . PRO A 1 31 ? -3.330 -14.446 -4.808 1.00 0.00 31 PRO A O 5
ATOM 4559 N N . GLY A 1 32 ? -3.026 -14.222 -2.590 1.00 0.00 32 GLY A N 5
ATOM 4560 C CA . GLY A 1 32 ? -1.644 -13.803 -2.734 1.00 0.00 32 GLY A CA 5
ATOM 4561 C C . GLY A 1 32 ? -1.517 -12.331 -3.074 1.00 0.00 32 GLY A C 5
ATOM 4562 O O . GLY A 1 32 ? -0.513 -11.904 -3.645 1.00 0.00 32 GLY A O 5
ATOM 4566 N N . ARG A 1 33 ? -2.538 -11.554 -2.725 1.00 0.00 33 ARG A N 5
ATOM 4567 C CA . ARG A 1 33 ? -2.537 -10.122 -3.000 1.00 0.00 33 ARG A CA 5
ATOM 4568 C C . ARG A 1 33 ? -1.200 -9.496 -2.616 1.00 0.00 33 ARG A C 5
ATOM 4569 O O . ARG A 1 33 ? -0.404 -9.128 -3.480 1.00 0.00 33 ARG A O 5
ATOM 4590 N N . TRP A 1 34 ? -0.960 -9.378 -1.315 1.00 0.00 34 TRP A N 5
ATOM 4591 C CA . TRP A 1 34 ? 0.280 -8.795 -0.816 1.00 0.00 34 TRP A CA 5
ATOM 4592 C C . TRP A 1 34 ? 1.491 -9.544 -1.361 1.00 0.00 34 TRP A C 5
ATOM 4593 O O . TRP A 1 34 ? 2.555 -8.959 -1.562 1.00 0.00 34 TRP A O 5
ATOM 4614 N N . GLU A 1 35 ? 1.322 -10.841 -1.598 1.00 0.00 35 GLU A N 5
ATOM 4615 C CA . GLU A 1 35 ? 2.404 -11.669 -2.119 1.00 0.00 35 GLU A CA 5
ATOM 4616 C C . GLU A 1 35 ? 2.755 -11.268 -3.549 1.00 0.00 35 GLU A C 5
ATOM 4617 O O . GLU A 1 35 ? 3.911 -11.357 -3.964 1.00 0.00 35 GLU A O 5
ATOM 4629 N N . LYS A 1 36 ? 1.750 -10.826 -4.297 1.00 0.00 36 LYS A N 5
ATOM 4630 C CA . LYS A 1 36 ? 1.951 -10.410 -5.680 1.00 0.00 36 LYS A CA 5
ATOM 4631 C C . LYS A 1 36 ? 2.449 -8.969 -5.748 1.00 0.00 36 LYS A C 5
ATOM 4632 O O . LYS A 1 36 ? 3.385 -8.661 -6.487 1.00 0.00 36 LYS A O 5
ATOM 4651 N N . ILE A 1 37 ? 1.820 -8.093 -4.972 1.00 0.00 37 ILE A N 5
ATOM 4652 C CA . ILE A 1 37 ? 2.202 -6.687 -4.943 1.00 0.00 37 ILE A CA 5
ATOM 4653 C C . ILE A 1 37 ? 3.658 -6.521 -4.520 1.00 0.00 37 ILE A C 5
ATOM 4654 O O . ILE A 1 37 ? 4.371 -5.663 -5.039 1.00 0.00 37 ILE A O 5
ATOM 4670 N N . ALA A 1 38 ? 4.092 -7.350 -3.576 1.00 0.00 38 ALA A N 5
ATOM 4671 C CA . ALA A 1 38 ? 5.464 -7.298 -3.087 1.00 0.00 38 ALA A CA 5
ATOM 4672 C C . ALA A 1 38 ? 6.452 -7.693 -4.179 1.00 0.00 38 ALA A C 5
ATOM 4673 O O . ALA A 1 38 ? 7.454 -7.012 -4.399 1.00 0.00 38 ALA A O 5
ATOM 4680 N N . HIS A 1 39 ? 6.164 -8.797 -4.861 1.00 0.00 39 HIS A N 5
ATOM 4681 C CA . HIS A 1 39 ? 7.028 -9.282 -5.931 1.00 0.00 39 HIS A CA 5
ATOM 4682 C C . HIS A 1 39 ? 7.137 -8.251 -7.051 1.00 0.00 39 HIS A C 5
ATOM 4683 O O . HIS A 1 39 ? 8.130 -8.212 -7.776 1.00 0.00 39 HIS A O 5
ATOM 4697 N N . GLU A 1 40 ? 6.109 -7.419 -7.185 1.00 0.00 40 GLU A N 5
ATOM 4698 C CA . GLU A 1 40 ? 6.090 -6.390 -8.218 1.00 0.00 40 GLU A CA 5
ATOM 4699 C C . GLU A 1 40 ? 6.871 -5.157 -7.771 1.00 0.00 40 GLU A C 5
ATOM 4700 O O . GLU A 1 40 ? 7.727 -4.653 -8.499 1.00 0.00 40 GLU A O 5
ATOM 4712 N N . LEU A 1 41 ? 6.568 -4.676 -6.571 1.00 0.00 41 LEU A N 5
ATOM 4713 C CA . LEU A 1 41 ? 7.241 -3.501 -6.026 1.00 0.00 41 LEU A CA 5
ATOM 4714 C C . LEU A 1 41 ? 8.688 -3.821 -5.664 1.00 0.00 41 LEU A C 5
ATOM 4715 O O . LEU A 1 41 ? 9.540 -2.935 -5.632 1.00 0.00 41 LEU A O 5
ATOM 4731 N N . GLY A 1 42 ? 8.957 -5.095 -5.394 1.00 0.00 42 GLY A N 5
ATOM 4732 C CA . GLY A 1 42 ? 10.303 -5.509 -5.041 1.00 0.00 42 GLY A CA 5
ATOM 4733 C C . GLY A 1 42 ? 10.533 -5.513 -3.542 1.00 0.00 42 GLY A C 5
ATOM 4734 O O . GLY A 1 42 ? 11.673 -5.586 -3.083 1.00 0.00 42 GLY A O 5
ATOM 4738 N N . ARG A 1 43 ? 9.449 -5.432 -2.778 1.00 0.00 43 ARG A N 5
ATOM 4739 C CA . ARG A 1 43 ? 9.538 -5.423 -1.323 1.00 0.00 43 ARG A CA 5
ATOM 4740 C C . ARG A 1 43 ? 8.943 -6.699 -0.734 1.00 0.00 43 ARG A C 5
ATOM 4741 O O . ARG A 1 43 ? 8.509 -7.589 -1.466 1.00 0.00 43 ARG A O 5
ATOM 4762 N N . SER A 1 44 ? 8.927 -6.781 0.592 1.00 0.00 44 SER A N 5
ATOM 4763 C CA . SER A 1 44 ? 8.390 -7.949 1.280 1.00 0.00 44 SER A CA 5
ATOM 4764 C C . SER A 1 44 ? 6.899 -7.779 1.556 1.00 0.00 44 SER A C 5
ATOM 4765 O O . SER A 1 44 ? 6.402 -6.659 1.676 1.00 0.00 44 SER A O 5
ATOM 4773 N N . VAL A 1 45 ? 6.190 -8.899 1.657 1.00 0.00 45 VAL A N 5
ATOM 4774 C CA . VAL A 1 45 ? 4.756 -8.875 1.920 1.00 0.00 45 VAL A CA 5
ATOM 4775 C C . VAL A 1 45 ? 4.417 -7.878 3.023 1.00 0.00 45 VAL A C 5
ATOM 4776 O O . VAL A 1 45 ? 3.836 -6.823 2.765 1.00 0.00 45 VAL A O 5
ATOM 4789 N N . THR A 1 46 ? 4.784 -8.219 4.255 1.00 0.00 46 THR A N 5
ATOM 4790 C CA . THR A 1 46 ? 4.518 -7.355 5.398 1.00 0.00 46 THR A CA 5
ATOM 4791 C C . THR A 1 46 ? 4.922 -5.915 5.105 1.00 0.00 46 THR A C 5
ATOM 4792 O O . THR A 1 46 ? 4.205 -4.976 5.450 1.00 0.00 46 THR A O 5
ATOM 4803 N N . ASP A 1 47 ? 6.075 -5.748 4.465 1.00 0.00 47 ASP A N 5
ATOM 4804 C CA . ASP A 1 47 ? 6.574 -4.421 4.124 1.00 0.00 47 ASP A CA 5
ATOM 4805 C C . ASP A 1 47 ? 5.527 -3.630 3.345 1.00 0.00 47 ASP A C 5
ATOM 4806 O O . ASP A 1 47 ? 5.335 -2.437 3.578 1.00 0.00 47 ASP A O 5
ATOM 4815 N N . VAL A 1 48 ? 4.854 -4.304 2.418 1.00 0.00 48 VAL A N 5
ATOM 4816 C CA . VAL A 1 48 ? 3.826 -3.664 1.604 1.00 0.00 48 VAL A CA 5
ATOM 4817 C C . VAL A 1 48 ? 2.561 -3.412 2.415 1.00 0.00 48 VAL A C 5
ATOM 4818 O O . VAL A 1 48 ? 2.195 -2.265 2.676 1.00 0.00 48 VAL A O 5
ATOM 4831 N N . THR A 1 49 ? 1.894 -4.491 2.814 1.00 0.00 49 THR A N 5
ATOM 4832 C CA . THR A 1 49 ? 0.668 -4.387 3.595 1.00 0.00 49 THR A CA 5
ATOM 4833 C C . THR A 1 49 ? 0.830 -3.397 4.743 1.00 0.00 49 THR A C 5
ATOM 4834 O O . THR A 1 49 ? -0.041 -2.560 4.983 1.00 0.00 49 THR A O 5
ATOM 4845 N N . THR A 1 50 ? 1.952 -3.495 5.450 1.00 0.00 50 THR A N 5
ATOM 4846 C CA . THR A 1 50 ? 2.228 -2.608 6.573 1.00 0.00 50 THR A CA 5
ATOM 4847 C C . THR A 1 50 ? 2.227 -1.148 6.133 1.00 0.00 50 THR A C 5
ATOM 4848 O O . THR A 1 50 ? 1.947 -0.250 6.928 1.00 0.00 50 THR A O 5
ATOM 4859 N N . LYS A 1 51 ? 2.542 -0.917 4.863 1.00 0.00 51 LYS A N 5
ATOM 4860 C CA . LYS A 1 51 ? 2.576 0.434 4.316 1.00 0.00 51 LYS A CA 5
ATOM 4861 C C . LYS A 1 51 ? 1.192 0.862 3.838 1.00 0.00 51 LYS A C 5
ATOM 4862 O O . LYS A 1 51 ? 0.721 1.951 4.165 1.00 0.00 51 LYS A O 5
ATOM 4881 N N . ALA A 1 52 ? 0.546 -0.002 3.063 1.00 0.00 52 ALA A N 5
ATOM 4882 C CA . ALA A 1 52 ? -0.785 0.285 2.542 1.00 0.00 52 ALA A CA 5
ATOM 4883 C C . ALA A 1 52 ? -1.779 0.518 3.675 1.00 0.00 52 ALA A C 5
ATOM 4884 O O . ALA A 1 52 ? -2.587 1.446 3.626 1.00 0.00 52 ALA A O 5
ATOM 4891 N N . LYS A 1 53 ? -1.715 -0.329 4.696 1.00 0.00 53 LYS A N 5
ATOM 4892 C CA . LYS A 1 53 ? -2.608 -0.216 5.843 1.00 0.00 53 LYS A CA 5
ATOM 4893 C C . LYS A 1 53 ? -2.617 1.209 6.388 1.00 0.00 53 LYS A C 5
ATOM 4894 O O . LYS A 1 53 ? -3.631 1.680 6.899 1.00 0.00 53 LYS A O 5
ATOM 4913 N N . GLN A 1 54 ? -1.480 1.888 6.272 1.00 0.00 54 GLN A N 5
ATOM 4914 C CA . GLN A 1 54 ? -1.358 3.259 6.753 1.00 0.00 54 GLN A CA 5
ATOM 4915 C C . GLN A 1 54 ? -2.124 4.222 5.851 1.00 0.00 54 GLN A C 5
ATOM 4916 O O . GLN A 1 54 ? -2.666 5.226 6.315 1.00 0.00 54 GLN A O 5
ATOM 4930 N N . LEU A 1 55 ? -2.164 3.911 4.560 1.00 0.00 55 LEU A N 5
ATOM 4931 C CA . LEU A 1 55 ? -2.863 4.749 3.592 1.00 0.00 55 LEU A CA 5
ATOM 4932 C C . LEU A 1 55 ? -4.374 4.606 3.739 1.00 0.00 55 LEU A C 5
ATOM 4933 O O . LEU A 1 55 ? -5.123 5.559 3.522 1.00 0.00 55 LEU A O 5
ATOM 4949 N N . LYS A 1 56 ? -4.817 3.410 4.113 1.00 0.00 56 LYS A N 5
ATOM 4950 C CA . LYS A 1 56 ? -6.239 3.142 4.293 1.00 0.00 56 LYS A CA 5
ATOM 4951 C C . LYS A 1 56 ? -6.784 3.893 5.504 1.00 0.00 56 LYS A C 5
ATOM 4952 O O . LYS A 1 56 ? -7.830 4.539 5.426 1.00 0.00 56 LYS A O 5
ATOM 4971 N N . ASP A 1 57 ? -6.069 3.806 6.620 1.00 0.00 57 ASP A N 5
ATOM 4972 C CA . ASP A 1 57 ? -6.481 4.480 7.846 1.00 0.00 57 ASP A CA 5
ATOM 4973 C C . ASP A 1 57 ? -6.518 5.992 7.649 1.00 0.00 57 ASP A C 5
ATOM 4974 O O . ASP A 1 57 ? -7.499 6.650 7.996 1.00 0.00 57 ASP A O 5
ATOM 4983 N N . SER A 1 58 ? -5.442 6.538 7.089 1.00 0.00 58 SER A N 5
ATOM 4984 C CA . SER A 1 58 ? -5.350 7.973 6.850 1.00 0.00 58 SER A CA 5
ATOM 4985 C C . SER A 1 58 ? -6.708 8.548 6.460 1.00 0.00 58 SER A C 5
ATOM 4986 O O . SER A 1 58 ? -7.104 9.613 6.934 1.00 0.00 58 SER A O 5
ATOM 4994 N N . VAL A 1 59 ? -7.418 7.834 5.592 1.00 0.00 59 VAL A N 5
ATOM 4995 C CA . VAL A 1 59 ? -8.733 8.271 5.138 1.00 0.00 59 VAL A CA 5
ATOM 4996 C C . VAL A 1 59 ? -9.831 7.361 5.677 1.00 0.00 59 VAL A C 5
ATOM 4997 O O . VAL A 1 59 ? -9.592 6.191 5.980 1.00 0.00 59 VAL A O 5
ATOM 5010 N N . THR A 1 60 ? -11.038 7.905 5.795 1.00 0.00 60 THR A N 5
ATOM 5011 C CA . THR A 1 60 ? -12.174 7.143 6.298 1.00 0.00 60 THR A CA 5
ATOM 5012 C C . THR A 1 60 ? -13.302 7.095 5.273 1.00 0.00 60 THR A C 5
ATOM 5013 O O . THR A 1 60 ? -14.061 8.054 5.127 1.00 0.00 60 THR A O 5
ATOM 5024 N N . CYS A 1 61 ? -13.406 5.975 4.567 1.00 0.00 61 CYS A N 5
ATOM 5025 C CA . CYS A 1 61 ? -14.442 5.803 3.554 1.00 0.00 61 CYS A CA 5
ATOM 5026 C C . CYS A 1 61 ? -15.226 4.517 3.793 1.00 0.00 61 CYS A C 5
ATOM 5027 O O . CYS A 1 61 ? -14.865 3.455 3.287 1.00 0.00 61 CYS A O 5
ATOM 5035 N N . SER A 1 62 ? -16.301 4.621 4.568 1.00 0.00 62 SER A N 5
ATOM 5036 C CA . SER A 1 62 ? -17.134 3.465 4.879 1.00 0.00 62 SER A CA 5
ATOM 5037 C C . SER A 1 62 ? -18.577 3.889 5.136 1.00 0.00 62 SER A C 5
ATOM 5038 O O . SER A 1 62 ? -18.848 4.947 5.703 1.00 0.00 62 SER A O 5
ATOM 5046 N N . PRO A 1 63 ? -19.526 3.042 4.710 1.00 0.00 63 PRO A N 5
ATOM 5047 C CA . PRO A 1 63 ? -20.957 3.306 4.883 1.00 0.00 63 PRO A CA 5
ATOM 5048 C C . PRO A 1 63 ? -21.392 3.213 6.342 1.00 0.00 63 PRO A C 5
ATOM 5049 O O . PRO A 1 63 ? -20.878 2.393 7.101 1.00 0.00 63 PRO A O 5
ATOM 5060 N N . GLY A 1 64 ? -22.343 4.059 6.727 1.00 0.00 64 GLY A N 5
ATOM 5061 C CA . GLY A 1 64 ? -22.830 4.055 8.094 1.00 0.00 64 GLY A CA 5
ATOM 5062 C C . GLY A 1 64 ? -23.832 2.947 8.349 1.00 0.00 64 GLY A C 5
ATOM 5063 O O . GLY A 1 64 ? -23.525 1.969 9.030 1.00 0.00 64 GLY A O 5
ATOM 5067 N N . MET A 1 65 ? -25.033 3.099 7.802 1.00 0.00 65 MET A N 5
ATOM 5068 C CA . MET A 1 65 ? -26.084 2.102 7.975 1.00 0.00 65 MET A CA 5
ATOM 5069 C C . MET A 1 65 ? -26.987 2.046 6.747 1.00 0.00 65 MET A C 5
ATOM 5070 O O . MET A 1 65 ? -27.201 3.055 6.074 1.00 0.00 65 MET A O 5
ATOM 5084 N N . VAL A 1 66 ? -27.516 0.861 6.460 1.00 0.00 66 VAL A N 5
ATOM 5085 C CA . VAL A 1 66 ? -28.397 0.674 5.314 1.00 0.00 66 VAL A CA 5
ATOM 5086 C C . VAL A 1 66 ? -29.861 0.820 5.716 1.00 0.00 66 VAL A C 5
ATOM 5087 O O . VAL A 1 66 ? -30.668 1.374 4.970 1.00 0.00 66 VAL A O 5
ATOM 5100 N N . SER A 1 67 ? -30.195 0.319 6.901 1.00 0.00 67 SER A N 5
ATOM 5101 C CA . SER A 1 67 ? -31.563 0.391 7.402 1.00 0.00 67 SER A CA 5
ATOM 5102 C C . SER A 1 67 ? -31.731 1.570 8.356 1.00 0.00 67 SER A C 5
ATOM 5103 O O . SER A 1 67 ? -30.773 2.016 8.984 1.00 0.00 67 SER A O 5
ATOM 5111 N N . GLY A 1 68 ? -32.959 2.070 8.457 1.00 0.00 68 GLY A N 5
ATOM 5112 C CA . GLY A 1 68 ? -33.232 3.193 9.335 1.00 0.00 68 GLY A CA 5
ATOM 5113 C C . GLY A 1 68 ? -34.639 3.160 9.899 1.00 0.00 68 GLY A C 5
ATOM 5114 O O . GLY A 1 68 ? -34.903 2.538 10.929 1.00 0.00 68 GLY A O 5
ATOM 5118 N N . PRO A 1 69 ? -35.571 3.842 9.217 1.00 0.00 69 PRO A N 5
ATOM 5119 C CA . PRO A 1 69 ? -36.973 3.904 9.639 1.00 0.00 69 PRO A CA 5
ATOM 5120 C C . PRO A 1 69 ? -37.689 2.568 9.471 1.00 0.00 69 PRO A C 5
ATOM 5121 O O . PRO A 1 69 ? -38.253 2.283 8.414 1.00 0.00 69 PRO A O 5
ATOM 5132 N N . SER A 1 70 ? -37.661 1.751 10.519 1.00 0.00 70 SER A N 5
ATOM 5133 C CA . SER A 1 70 ? -38.305 0.443 10.486 1.00 0.00 70 SER A CA 5
ATOM 5134 C C . SER A 1 70 ? -39.823 0.585 10.447 1.00 0.00 70 SER A C 5
ATOM 5135 O O . SER A 1 70 ? -40.459 0.861 11.465 1.00 0.00 70 SER A O 5
ATOM 5143 N N . SER A 1 71 ? -40.399 0.395 9.264 1.00 0.00 71 SER A N 5
ATOM 5144 C CA . SER A 1 71 ? -41.842 0.506 9.090 1.00 0.00 71 SER A CA 5
ATOM 5145 C C . SER A 1 71 ? -42.486 -0.875 8.999 1.00 0.00 71 SER A C 5
ATOM 5146 O O . SER A 1 71 ? -42.444 -1.524 7.955 1.00 0.00 71 SER A O 5
ATOM 5154 N N . GLY A 1 72 ? -43.081 -1.317 10.103 1.00 0.00 72 GLY A N 5
ATOM 5155 C CA . GLY A 1 72 ? -43.725 -2.617 10.128 1.00 0.00 72 GLY A CA 5
ATOM 5156 C C . GLY A 1 72 ? -43.897 -3.152 11.536 1.00 0.00 72 GLY A C 5
ATOM 5157 O O . GLY A 1 72 ? -44.855 -3.870 11.822 1.00 0.00 72 GLY A O 5
ATOM 5161 N N . GLY A 1 1 ? 27.778 -9.840 -4.003 1.00 0.00 1 GLY A N 6
ATOM 5162 C CA . GLY A 1 1 ? 28.815 -9.446 -3.067 1.00 0.00 1 GLY A CA 6
ATOM 5163 C C . GLY A 1 1 ? 28.275 -8.618 -1.919 1.00 0.00 1 GLY A C 6
ATOM 5164 O O . GLY A 1 1 ? 28.747 -7.508 -1.669 1.00 0.00 1 GLY A O 6
ATOM 5168 N N . SER A 1 2 ? 27.281 -9.156 -1.219 1.00 0.00 2 SER A N 6
ATOM 5169 C CA . SER A 1 2 ? 26.673 -8.456 -0.094 1.00 0.00 2 SER A CA 6
ATOM 5170 C C . SER A 1 2 ? 26.798 -9.274 1.188 1.00 0.00 2 SER A C 6
ATOM 5171 O O . SER A 1 2 ? 26.747 -10.504 1.159 1.00 0.00 2 SER A O 6
ATOM 5179 N N . SER A 1 3 ? 26.963 -8.583 2.311 1.00 0.00 3 SER A N 6
ATOM 5180 C CA . SER A 1 3 ? 27.100 -9.244 3.603 1.00 0.00 3 SER A CA 6
ATOM 5181 C C . SER A 1 3 ? 25.839 -10.029 3.948 1.00 0.00 3 SER A C 6
ATOM 5182 O O . SER A 1 3 ? 25.903 -11.208 4.296 1.00 0.00 3 SER A O 6
ATOM 5190 N N . GLY A 1 4 ? 24.690 -9.366 3.849 1.00 0.00 4 GLY A N 6
ATOM 5191 C CA . GLY A 1 4 ? 23.429 -10.016 4.154 1.00 0.00 4 GLY A CA 6
ATOM 5192 C C . GLY A 1 4 ? 22.251 -9.067 4.062 1.00 0.00 4 GLY A C 6
ATOM 5193 O O . GLY A 1 4 ? 22.406 -7.856 4.220 1.00 0.00 4 GLY A O 6
ATOM 5197 N N . SER A 1 5 ? 21.068 -9.617 3.804 1.00 0.00 5 SER A N 6
ATOM 5198 C CA . SER A 1 5 ? 19.859 -8.811 3.686 1.00 0.00 5 SER A CA 6
ATOM 5199 C C . SER A 1 5 ? 19.472 -8.212 5.035 1.00 0.00 5 SER A C 6
ATOM 5200 O O . SER A 1 5 ? 18.600 -8.734 5.730 1.00 0.00 5 SER A O 6
ATOM 5208 N N . SER A 1 6 ? 20.126 -7.114 5.398 1.00 0.00 6 SER A N 6
ATOM 5209 C CA . SER A 1 6 ? 19.854 -6.446 6.665 1.00 0.00 6 SER A CA 6
ATOM 5210 C C . SER A 1 6 ? 18.353 -6.364 6.924 1.00 0.00 6 SER A C 6
ATOM 5211 O O . SER A 1 6 ? 17.893 -6.573 8.046 1.00 0.00 6 SER A O 6
ATOM 5219 N N . GLY A 1 7 ? 17.593 -6.058 5.877 1.00 0.00 7 GLY A N 6
ATOM 5220 C CA . GLY A 1 7 ? 16.152 -5.953 6.011 1.00 0.00 7 GLY A CA 6
ATOM 5221 C C . GLY A 1 7 ? 15.493 -5.395 4.765 1.00 0.00 7 GLY A C 6
ATOM 5222 O O . GLY A 1 7 ? 15.191 -6.135 3.830 1.00 0.00 7 GLY A O 6
ATOM 5226 N N . ALA A 1 8 ? 15.267 -4.085 4.753 1.00 0.00 8 ALA A N 6
ATOM 5227 C CA . ALA A 1 8 ? 14.640 -3.428 3.613 1.00 0.00 8 ALA A CA 6
ATOM 5228 C C . ALA A 1 8 ? 14.708 -1.911 3.748 1.00 0.00 8 ALA A C 6
ATOM 5229 O O . ALA A 1 8 ? 14.624 -1.357 4.844 1.00 0.00 8 ALA A O 6
ATOM 5236 N N . PRO A 1 9 ? 14.865 -1.221 2.609 1.00 0.00 9 PRO A N 6
ATOM 5237 C CA . PRO A 1 9 ? 14.948 0.242 2.574 1.00 0.00 9 PRO A CA 6
ATOM 5238 C C . PRO A 1 9 ? 13.617 0.906 2.908 1.00 0.00 9 PRO A C 6
ATOM 5239 O O . PRO A 1 9 ? 12.634 0.230 3.209 1.00 0.00 9 PRO A O 6
ATOM 5250 N N . GLU A 1 10 ? 13.593 2.234 2.852 1.00 0.00 10 GLU A N 6
ATOM 5251 C CA . GLU A 1 10 ? 12.381 2.989 3.149 1.00 0.00 10 GLU A CA 6
ATOM 5252 C C . GLU A 1 10 ? 11.486 3.088 1.917 1.00 0.00 10 GLU A C 6
ATOM 5253 O O . GLU A 1 10 ? 11.800 2.534 0.863 1.00 0.00 10 GLU A O 6
ATOM 5265 N N . TRP A 1 11 ? 10.372 3.796 2.058 1.00 0.00 11 TRP A N 6
ATOM 5266 C CA . TRP A 1 11 ? 9.430 3.967 0.957 1.00 0.00 11 TRP A CA 6
ATOM 5267 C C . TRP A 1 11 ? 9.663 5.294 0.243 1.00 0.00 11 TRP A C 6
ATOM 5268 O O . TRP A 1 11 ? 9.843 6.332 0.882 1.00 0.00 11 TRP A O 6
ATOM 5289 N N . THR A 1 12 ? 9.659 5.255 -1.086 1.00 0.00 12 THR A N 6
ATOM 5290 C CA . THR A 1 12 ? 9.871 6.454 -1.886 1.00 0.00 12 THR A CA 6
ATOM 5291 C C . THR A 1 12 ? 8.709 6.688 -2.845 1.00 0.00 12 THR A C 6
ATOM 5292 O O . THR A 1 12 ? 8.063 5.741 -3.292 1.00 0.00 12 THR A O 6
ATOM 5303 N N . GLU A 1 13 ? 8.450 7.954 -3.156 1.00 0.00 13 GLU A N 6
ATOM 5304 C CA . GLU A 1 13 ? 7.365 8.310 -4.063 1.00 0.00 13 GLU A CA 6
ATOM 5305 C C . GLU A 1 13 ? 7.182 7.244 -5.139 1.00 0.00 13 GLU A C 6
ATOM 5306 O O . GLU A 1 13 ? 6.060 6.937 -5.539 1.00 0.00 13 GLU A O 6
ATOM 5318 N N . GLU A 1 14 ? 8.295 6.683 -5.603 1.00 0.00 14 GLU A N 6
ATOM 5319 C CA . GLU A 1 14 ? 8.257 5.652 -6.633 1.00 0.00 14 GLU A CA 6
ATOM 5320 C C . GLU A 1 14 ? 7.566 4.393 -6.118 1.00 0.00 14 GLU A C 6
ATOM 5321 O O . GLU A 1 14 ? 6.682 3.844 -6.776 1.00 0.00 14 GLU A O 6
ATOM 5333 N N . ASP A 1 15 ? 7.975 3.941 -4.938 1.00 0.00 15 ASP A N 6
ATOM 5334 C CA . ASP A 1 15 ? 7.396 2.747 -4.333 1.00 0.00 15 ASP A CA 6
ATOM 5335 C C . ASP A 1 15 ? 5.998 3.035 -3.794 1.00 0.00 15 ASP A C 6
ATOM 5336 O O . ASP A 1 15 ? 5.154 2.141 -3.717 1.00 0.00 15 ASP A O 6
ATOM 5345 N N . LEU A 1 16 ? 5.760 4.288 -3.420 1.00 0.00 16 LEU A N 6
ATOM 5346 C CA . LEU A 1 16 ? 4.465 4.694 -2.886 1.00 0.00 16 LEU A CA 6
ATOM 5347 C C . LEU A 1 16 ? 3.466 4.943 -4.012 1.00 0.00 16 LEU A C 6
ATOM 5348 O O . LEU A 1 16 ? 2.259 4.782 -3.831 1.00 0.00 16 LEU A O 6
ATOM 5364 N N . SER A 1 17 ? 3.977 5.334 -5.174 1.00 0.00 17 SER A N 6
ATOM 5365 C CA . SER A 1 17 ? 3.130 5.607 -6.329 1.00 0.00 17 SER A CA 6
ATOM 5366 C C . SER A 1 17 ? 2.824 4.322 -7.094 1.00 0.00 17 SER A C 6
ATOM 5367 O O . SER A 1 17 ? 1.755 4.181 -7.686 1.00 0.00 17 SER A O 6
ATOM 5375 N N . GLN A 1 18 ? 3.771 3.390 -7.075 1.00 0.00 18 GLN A N 6
ATOM 5376 C CA . GLN A 1 18 ? 3.603 2.117 -7.766 1.00 0.00 18 GLN A CA 6
ATOM 5377 C C . GLN A 1 18 ? 2.600 1.230 -7.037 1.00 0.00 18 GLN A C 6
ATOM 5378 O O . GLN A 1 18 ? 1.792 0.543 -7.664 1.00 0.00 18 GLN A O 6
ATOM 5392 N N . LEU A 1 19 ? 2.657 1.248 -5.710 1.00 0.00 19 LEU A N 6
ATOM 5393 C CA . LEU A 1 19 ? 1.753 0.444 -4.895 1.00 0.00 19 LEU A CA 6
ATOM 5394 C C . LEU A 1 19 ? 0.318 0.558 -5.399 1.00 0.00 19 LEU A C 6
ATOM 5395 O O . LEU A 1 19 ? -0.359 -0.449 -5.612 1.00 0.00 19 LEU A O 6
ATOM 5411 N N . THR A 1 20 ? -0.141 1.791 -5.591 1.00 0.00 20 THR A N 6
ATOM 5412 C CA . THR A 1 20 ? -1.495 2.037 -6.071 1.00 0.00 20 THR A CA 6
ATOM 5413 C C . THR A 1 20 ? -1.765 1.279 -7.366 1.00 0.00 20 THR A C 6
ATOM 5414 O O . THR A 1 20 ? -2.868 0.780 -7.586 1.00 0.00 20 THR A O 6
ATOM 5425 N N . ARG A 1 21 ? -0.750 1.197 -8.221 1.00 0.00 21 ARG A N 6
ATOM 5426 C CA . ARG A 1 21 ? -0.879 0.500 -9.495 1.00 0.00 21 ARG A CA 6
ATOM 5427 C C . ARG A 1 21 ? -1.020 -1.004 -9.280 1.00 0.00 21 ARG A C 6
ATOM 5428 O O . ARG A 1 21 ? -1.857 -1.654 -9.906 1.00 0.00 21 ARG A O 6
ATOM 5449 N N . SER A 1 22 ? -0.195 -1.549 -8.392 1.00 0.00 22 SER A N 6
ATOM 5450 C CA . SER A 1 22 ? -0.224 -2.977 -8.098 1.00 0.00 22 SER A CA 6
ATOM 5451 C C . SER A 1 22 ? -1.536 -3.366 -7.423 1.00 0.00 22 SER A C 6
ATOM 5452 O O . SER A 1 22 ? -2.162 -4.362 -7.786 1.00 0.00 22 SER A O 6
ATOM 5460 N N . MET A 1 23 ? -1.946 -2.572 -6.439 1.00 0.00 23 MET A N 6
ATOM 5461 C CA . MET A 1 23 ? -3.184 -2.832 -5.714 1.00 0.00 23 MET A CA 6
ATOM 5462 C C . MET A 1 23 ? -4.323 -3.150 -6.678 1.00 0.00 23 MET A C 6
ATOM 5463 O O . MET A 1 23 ? -5.207 -3.948 -6.367 1.00 0.00 23 MET A O 6
ATOM 5477 N N . VAL A 1 24 ? -4.294 -2.522 -7.849 1.00 0.00 24 VAL A N 6
ATOM 5478 C CA . VAL A 1 24 ? -5.323 -2.739 -8.859 1.00 0.00 24 VAL A CA 6
ATOM 5479 C C . VAL A 1 24 ? -5.172 -4.109 -9.512 1.00 0.00 24 VAL A C 6
ATOM 5480 O O . VAL A 1 24 ? -6.154 -4.818 -9.727 1.00 0.00 24 VAL A O 6
ATOM 5493 N N . LYS A 1 25 ? -3.933 -4.475 -9.825 1.00 0.00 25 LYS A N 6
ATOM 5494 C CA . LYS A 1 25 ? -3.651 -5.760 -10.452 1.00 0.00 25 LYS A CA 6
ATOM 5495 C C . LYS A 1 25 ? -3.970 -6.911 -9.503 1.00 0.00 25 LYS A C 6
ATOM 5496 O O . LYS A 1 25 ? -4.255 -8.027 -9.938 1.00 0.00 25 LYS A O 6
ATOM 5515 N N . PHE A 1 26 ? -3.921 -6.632 -8.205 1.00 0.00 26 PHE A N 6
ATOM 5516 C CA . PHE A 1 26 ? -4.205 -7.643 -7.194 1.00 0.00 26 PHE A CA 6
ATOM 5517 C C . PHE A 1 26 ? -5.122 -7.086 -6.109 1.00 0.00 26 PHE A C 6
ATOM 5518 O O . PHE A 1 26 ? -4.676 -6.648 -5.049 1.00 0.00 26 PHE A O 6
ATOM 5535 N N . PRO A 1 27 ? -6.436 -7.101 -6.380 1.00 0.00 27 PRO A N 6
ATOM 5536 C CA . PRO A 1 27 ? -7.443 -6.601 -5.440 1.00 0.00 27 PRO A CA 6
ATOM 5537 C C . PRO A 1 27 ? -7.586 -7.495 -4.213 1.00 0.00 27 PRO A C 6
ATOM 5538 O O . PRO A 1 27 ? -6.829 -8.448 -4.036 1.00 0.00 27 PRO A O 6
ATOM 5549 N N . GLY A 1 28 ? -8.563 -7.180 -3.367 1.00 0.00 28 GLY A N 6
ATOM 5550 C CA . GLY A 1 28 ? -8.787 -7.966 -2.168 1.00 0.00 28 GLY A CA 6
ATOM 5551 C C . GLY A 1 28 ? -9.390 -9.324 -2.468 1.00 0.00 28 GLY A C 6
ATOM 5552 O O . GLY A 1 28 ? -10.100 -9.490 -3.458 1.00 0.00 28 GLY A O 6
ATOM 5556 N N . GLY A 1 29 ? -9.104 -10.299 -1.611 1.00 0.00 29 GLY A N 6
ATOM 5557 C CA . GLY A 1 29 ? -9.629 -11.638 -1.808 1.00 0.00 29 GLY A CA 6
ATOM 5558 C C . GLY A 1 29 ? -8.790 -12.454 -2.770 1.00 0.00 29 GLY A C 6
ATOM 5559 O O . GLY A 1 29 ? -8.893 -13.681 -2.810 1.00 0.00 29 GLY A O 6
ATOM 5563 N N . THR A 1 30 ? -7.956 -11.773 -3.550 1.00 0.00 30 THR A N 6
ATOM 5564 C CA . THR A 1 30 ? -7.098 -12.442 -4.520 1.00 0.00 30 THR A CA 6
ATOM 5565 C C . THR A 1 30 ? -6.017 -13.261 -3.823 1.00 0.00 30 THR A C 6
ATOM 5566 O O . THR A 1 30 ? -5.414 -12.830 -2.841 1.00 0.00 30 THR A O 6
ATOM 5577 N N . PRO A 1 31 ? -5.764 -14.472 -4.343 1.00 0.00 31 PRO A N 6
ATOM 5578 C CA . PRO A 1 31 ? -4.754 -15.377 -3.787 1.00 0.00 31 PRO A CA 6
ATOM 5579 C C . PRO A 1 31 ? -3.333 -14.872 -4.019 1.00 0.00 31 PRO A C 6
ATOM 5580 O O . PRO A 1 31 ? -2.885 -14.752 -5.158 1.00 0.00 31 PRO A O 6
ATOM 5591 N N . GLY A 1 32 ? -2.629 -14.578 -2.930 1.00 0.00 32 GLY A N 6
ATOM 5592 C CA . GLY A 1 32 ? -1.267 -14.090 -3.037 1.00 0.00 32 GLY A CA 6
ATOM 5593 C C . GLY A 1 32 ? -1.204 -12.604 -3.328 1.00 0.00 32 GLY A C 6
ATOM 5594 O O . GLY A 1 32 ? -0.207 -12.108 -3.853 1.00 0.00 32 GLY A O 6
ATOM 5598 N N . ARG A 1 33 ? -2.273 -11.890 -2.987 1.00 0.00 33 ARG A N 6
ATOM 5599 C CA . ARG A 1 33 ? -2.336 -10.452 -3.217 1.00 0.00 33 ARG A CA 6
ATOM 5600 C C . ARG A 1 33 ? -1.037 -9.775 -2.791 1.00 0.00 33 ARG A C 6
ATOM 5601 O O . ARG A 1 33 ? -0.244 -9.347 -3.630 1.00 0.00 33 ARG A O 6
ATOM 5622 N N . TRP A 1 34 ? -0.827 -9.682 -1.483 1.00 0.00 34 TRP A N 6
ATOM 5623 C CA . TRP A 1 34 ? 0.376 -9.057 -0.945 1.00 0.00 34 TRP A CA 6
ATOM 5624 C C . TRP A 1 34 ? 1.630 -9.740 -1.479 1.00 0.00 34 TRP A C 6
ATOM 5625 O O . TRP A 1 34 ? 2.672 -9.105 -1.641 1.00 0.00 34 TRP A O 6
ATOM 5646 N N . GLU A 1 35 ? 1.522 -11.037 -1.752 1.00 0.00 35 GLU A N 6
ATOM 5647 C CA . GLU A 1 35 ? 2.650 -11.804 -2.267 1.00 0.00 35 GLU A CA 6
ATOM 5648 C C . GLU A 1 35 ? 3.015 -11.354 -3.679 1.00 0.00 35 GLU A C 6
ATOM 5649 O O . GLU A 1 35 ? 4.179 -11.400 -4.076 1.00 0.00 35 GLU A O 6
ATOM 5661 N N . LYS A 1 36 ? 2.011 -10.918 -4.433 1.00 0.00 36 LYS A N 6
ATOM 5662 C CA . LYS A 1 36 ? 2.224 -10.458 -5.800 1.00 0.00 36 LYS A CA 6
ATOM 5663 C C . LYS A 1 36 ? 2.656 -8.995 -5.820 1.00 0.00 36 LYS A C 6
ATOM 5664 O O . LYS A 1 36 ? 3.609 -8.630 -6.509 1.00 0.00 36 LYS A O 6
ATOM 5683 N N . ILE A 1 37 ? 1.950 -8.164 -5.061 1.00 0.00 37 ILE A N 6
ATOM 5684 C CA . ILE A 1 37 ? 2.263 -6.742 -4.991 1.00 0.00 37 ILE A CA 6
ATOM 5685 C C . ILE A 1 37 ? 3.697 -6.517 -4.523 1.00 0.00 37 ILE A C 6
ATOM 5686 O O . ILE A 1 37 ? 4.376 -5.602 -4.988 1.00 0.00 37 ILE A O 6
ATOM 5702 N N . ALA A 1 38 ? 4.151 -7.360 -3.602 1.00 0.00 38 ALA A N 6
ATOM 5703 C CA . ALA A 1 38 ? 5.506 -7.256 -3.073 1.00 0.00 38 ALA A CA 6
ATOM 5704 C C . ALA A 1 38 ? 6.540 -7.567 -4.149 1.00 0.00 38 ALA A C 6
ATOM 5705 O O . ALA A 1 38 ? 7.493 -6.811 -4.346 1.00 0.00 38 ALA A O 6
ATOM 5712 N N . HIS A 1 39 ? 6.348 -8.684 -4.844 1.00 0.00 39 HIS A N 6
ATOM 5713 C CA . HIS A 1 39 ? 7.265 -9.095 -5.901 1.00 0.00 39 HIS A CA 6
ATOM 5714 C C . HIS A 1 39 ? 7.323 -8.046 -7.007 1.00 0.00 39 HIS A C 6
ATOM 5715 O O . HIS A 1 39 ? 8.333 -7.917 -7.699 1.00 0.00 39 HIS A O 6
ATOM 5729 N N . GLU A 1 40 ? 6.234 -7.302 -7.169 1.00 0.00 40 GLU A N 6
ATOM 5730 C CA . GLU A 1 40 ? 6.162 -6.266 -8.193 1.00 0.00 40 GLU A CA 6
ATOM 5731 C C . GLU A 1 40 ? 6.867 -4.994 -7.731 1.00 0.00 40 GLU A C 6
ATOM 5732 O O . GLU A 1 40 ? 7.666 -4.412 -8.465 1.00 0.00 40 GLU A O 6
ATOM 5744 N N . LEU A 1 41 ? 6.565 -4.568 -6.509 1.00 0.00 41 LEU A N 6
ATOM 5745 C CA . LEU A 1 41 ? 7.169 -3.365 -5.948 1.00 0.00 41 LEU A CA 6
ATOM 5746 C C . LEU A 1 41 ? 8.623 -3.614 -5.563 1.00 0.00 41 LEU A C 6
ATOM 5747 O O . LEU A 1 41 ? 9.397 -2.675 -5.378 1.00 0.00 41 LEU A O 6
ATOM 5763 N N . GLY A 1 42 ? 8.989 -4.887 -5.445 1.00 0.00 42 GLY A N 6
ATOM 5764 C CA . GLY A 1 42 ? 10.351 -5.237 -5.084 1.00 0.00 42 GLY A CA 6
ATOM 5765 C C . GLY A 1 42 ? 10.552 -5.315 -3.584 1.00 0.00 42 GLY A C 6
ATOM 5766 O O . GLY A 1 42 ? 11.685 -5.328 -3.102 1.00 0.00 42 GLY A O 6
ATOM 5770 N N . ARG A 1 43 ? 9.450 -5.367 -2.843 1.00 0.00 43 ARG A N 6
ATOM 5771 C CA . ARG A 1 43 ? 9.510 -5.441 -1.388 1.00 0.00 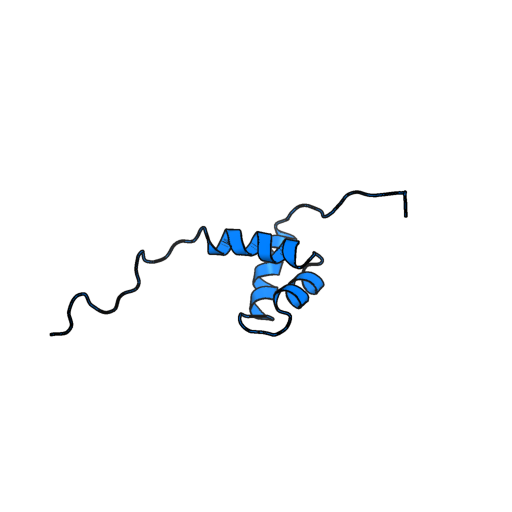43 ARG A CA 6
ATOM 5772 C C . ARG A 1 43 ? 8.903 -6.747 -0.885 1.00 0.00 43 ARG A C 6
ATOM 5773 O O . ARG A 1 43 ? 8.528 -7.614 -1.675 1.00 0.00 43 ARG A O 6
ATOM 5794 N N . SER A 1 44 ? 8.809 -6.881 0.434 1.00 0.00 44 SER A N 6
ATOM 5795 C CA . SER A 1 44 ? 8.251 -8.083 1.043 1.00 0.00 44 SER A CA 6
ATOM 5796 C C . SER A 1 44 ? 6.770 -7.896 1.357 1.00 0.00 44 SER A C 6
ATOM 5797 O O . SER A 1 44 ? 6.287 -6.771 1.478 1.00 0.00 44 SER A O 6
ATOM 5805 N N . VAL A 1 45 ? 6.054 -9.009 1.486 1.00 0.00 45 VAL A N 6
ATOM 5806 C CA . VAL A 1 45 ? 4.628 -8.969 1.787 1.00 0.00 45 VAL A CA 6
ATOM 5807 C C . VAL A 1 45 ? 4.331 -7.989 2.917 1.00 0.00 45 VAL A C 6
ATOM 5808 O O . VAL A 1 45 ? 3.811 -6.897 2.686 1.00 0.00 45 VAL A O 6
ATOM 5821 N N . THR A 1 46 ? 4.666 -8.386 4.141 1.00 0.00 46 THR A N 6
ATOM 5822 C CA . THR A 1 46 ? 4.436 -7.543 5.307 1.00 0.00 46 THR A CA 6
ATOM 5823 C C . THR A 1 46 ? 4.895 -6.113 5.051 1.00 0.00 46 THR A C 6
ATOM 5824 O O . THR A 1 46 ? 4.236 -5.156 5.460 1.00 0.00 46 THR A O 6
ATOM 5835 N N . ASP A 1 47 ? 6.029 -5.973 4.373 1.00 0.00 47 ASP A N 6
ATOM 5836 C CA . ASP A 1 47 ? 6.576 -4.658 4.062 1.00 0.00 47 ASP A CA 6
ATOM 5837 C C . ASP A 1 47 ? 5.558 -3.811 3.304 1.00 0.00 47 ASP A C 6
ATOM 5838 O O . ASP A 1 47 ? 5.449 -2.605 3.526 1.00 0.00 47 ASP A O 6
ATOM 5847 N N . VAL A 1 48 ? 4.815 -4.451 2.406 1.00 0.00 48 VAL A N 6
ATOM 5848 C CA . VAL A 1 48 ? 3.806 -3.757 1.615 1.00 0.00 48 VAL A CA 6
ATOM 5849 C C . VAL A 1 48 ? 2.531 -3.539 2.421 1.00 0.00 48 VAL A C 6
ATOM 5850 O O . VAL A 1 48 ? 2.164 -2.404 2.730 1.00 0.00 48 VAL A O 6
ATOM 5863 N N . THR A 1 49 ? 1.857 -4.633 2.760 1.00 0.00 49 THR A N 6
ATOM 5864 C CA . THR A 1 49 ? 0.621 -4.562 3.530 1.00 0.00 49 THR A CA 6
ATOM 5865 C C . THR A 1 49 ? 0.770 -3.625 4.724 1.00 0.00 49 THR A C 6
ATOM 5866 O O . THR A 1 49 ? -0.064 -2.747 4.945 1.00 0.00 49 THR A O 6
ATOM 5877 N N . THR A 1 50 ? 1.839 -3.817 5.491 1.00 0.00 50 THR A N 6
ATOM 5878 C CA . THR A 1 50 ? 2.097 -2.989 6.662 1.00 0.00 50 THR A CA 6
ATOM 5879 C C . THR A 1 50 ? 2.177 -1.514 6.286 1.00 0.00 50 THR A C 6
ATOM 5880 O O . THR A 1 50 ? 1.953 -0.637 7.121 1.00 0.00 50 THR A O 6
ATOM 5891 N N . LYS A 1 51 ? 2.497 -1.246 5.025 1.00 0.00 51 LYS A N 6
ATOM 5892 C CA . LYS A 1 51 ? 2.605 0.123 4.537 1.00 0.00 51 LYS A CA 6
ATOM 5893 C C . LYS A 1 51 ? 1.256 0.631 4.039 1.00 0.00 51 LYS A C 6
ATOM 5894 O O . LYS A 1 51 ? 0.826 1.729 4.391 1.00 0.00 51 LYS A O 6
ATOM 5913 N N . ALA A 1 52 ? 0.591 -0.176 3.218 1.00 0.00 52 ALA A N 6
ATOM 5914 C CA . ALA A 1 52 ? -0.711 0.191 2.674 1.00 0.00 52 ALA A CA 6
ATOM 5915 C C . ALA A 1 52 ? -1.714 0.462 3.790 1.00 0.00 52 ALA A C 6
ATOM 5916 O O . ALA A 1 52 ? -2.466 1.436 3.740 1.00 0.00 52 ALA A O 6
ATOM 5923 N N . LYS A 1 53 ? -1.722 -0.406 4.796 1.00 0.00 53 LYS A N 6
ATOM 5924 C CA . LYS A 1 53 ? -2.633 -0.260 5.925 1.00 0.00 53 LYS A CA 6
ATOM 5925 C C . LYS A 1 53 ? -2.622 1.171 6.452 1.00 0.00 53 LYS A C 6
ATOM 5926 O O . LYS A 1 53 ? -3.643 1.679 6.916 1.00 0.00 53 LYS A O 6
ATOM 5945 N N . GLN A 1 54 ? -1.462 1.816 6.377 1.00 0.00 54 GLN A N 6
ATOM 5946 C CA . GLN A 1 54 ? -1.320 3.189 6.846 1.00 0.00 54 GLN A CA 6
ATOM 5947 C C . GLN A 1 54 ? -2.022 4.162 5.904 1.00 0.00 54 GLN A C 6
ATOM 5948 O O . GLN A 1 54 ? -2.608 5.153 6.341 1.00 0.00 54 GLN A O 6
ATOM 5962 N N . LEU A 1 55 ? -1.958 3.873 4.609 1.00 0.00 55 LEU A N 6
ATOM 5963 C CA . LEU A 1 55 ? -2.588 4.722 3.603 1.00 0.00 55 LEU A CA 6
ATOM 5964 C C . LEU A 1 55 ? -4.106 4.580 3.643 1.00 0.00 55 LEU A C 6
ATOM 5965 O O . LEU A 1 55 ? -4.837 5.558 3.484 1.00 0.00 55 LEU A O 6
ATOM 5981 N N . LYS A 1 56 ? -4.575 3.355 3.859 1.00 0.00 56 LYS A N 6
ATOM 5982 C CA . LYS A 1 56 ? -6.006 3.084 3.924 1.00 0.00 56 LYS A CA 6
ATOM 5983 C C . LYS A 1 56 ? -6.648 3.824 5.093 1.00 0.00 56 LYS A C 6
ATOM 5984 O O . LYS A 1 56 ? -7.769 4.320 4.986 1.00 0.00 56 LYS A O 6
ATOM 6003 N N . ASP A 1 57 ? -5.929 3.896 6.208 1.00 0.00 57 ASP A N 6
ATOM 6004 C CA . ASP A 1 57 ? -6.427 4.578 7.396 1.00 0.00 57 ASP A CA 6
ATOM 6005 C C . ASP A 1 57 ? -6.416 6.091 7.200 1.00 0.00 57 ASP A C 6
ATOM 6006 O O . ASP A 1 57 ? -7.460 6.741 7.243 1.00 0.00 57 ASP A O 6
ATOM 6015 N N . SER A 1 58 ? -5.227 6.646 6.985 1.00 0.00 58 SER A N 6
ATOM 6016 C CA . SER A 1 58 ? -5.078 8.083 6.787 1.00 0.00 58 SER A CA 6
ATOM 6017 C C . SER A 1 58 ? -5.577 8.495 5.405 1.00 0.00 58 SER A C 6
ATOM 6018 O O . SER A 1 58 ? -4.856 8.382 4.413 1.00 0.00 58 SER A O 6
ATOM 6026 N N . VAL A 1 59 ? -6.816 8.973 5.348 1.00 0.00 59 VAL A N 6
ATOM 6027 C CA . VAL A 1 59 ? -7.412 9.404 4.089 1.00 0.00 59 VAL A CA 6
ATOM 6028 C C . VAL A 1 59 ? -8.660 10.245 4.331 1.00 0.00 59 VAL A C 6
ATOM 6029 O O . VAL A 1 59 ? -9.316 10.120 5.366 1.00 0.00 59 VAL A O 6
ATOM 6042 N N . THR A 1 60 ? -8.983 11.105 3.370 1.00 0.00 60 THR A N 6
ATOM 6043 C CA . THR A 1 60 ? -10.152 11.969 3.478 1.00 0.00 60 THR A CA 6
ATOM 6044 C C . THR A 1 60 ? -11.228 11.565 2.477 1.00 0.00 60 THR A C 6
ATOM 6045 O O . THR A 1 60 ? -11.280 12.086 1.363 1.00 0.00 60 THR A O 6
ATOM 6056 N N . CYS A 1 61 ? -12.086 10.635 2.881 1.00 0.00 61 CYS A N 6
ATOM 6057 C CA . CYS A 1 61 ? -13.163 10.161 2.019 1.00 0.00 61 CYS A CA 6
ATOM 6058 C C . CYS A 1 61 ? -14.398 9.803 2.838 1.00 0.00 61 CYS A C 6
ATOM 6059 O O . CYS A 1 61 ? -14.360 8.901 3.676 1.00 0.00 61 CYS A O 6
ATOM 6067 N N . SER A 1 62 ? -15.493 10.516 2.592 1.00 0.00 62 SER A N 6
ATOM 6068 C CA . SER A 1 62 ? -16.739 10.277 3.311 1.00 0.00 62 SER A CA 6
ATOM 6069 C C . SER A 1 62 ? -17.813 9.738 2.372 1.00 0.00 62 SER A C 6
ATOM 6070 O O . SER A 1 62 ? -18.681 10.470 1.895 1.00 0.00 62 SER A O 6
ATOM 6078 N N . PRO A 1 63 ? -17.756 8.426 2.098 1.00 0.00 63 PRO A N 6
ATOM 6079 C CA . PRO A 1 63 ? -18.716 7.759 1.214 1.00 0.00 63 PRO A CA 6
ATOM 6080 C C . PRO A 1 63 ? -20.107 7.669 1.832 1.00 0.00 63 PRO A C 6
ATOM 6081 O O . PRO A 1 63 ? -21.105 7.548 1.123 1.00 0.00 63 PRO A O 6
ATOM 6092 N N . GLY A 1 64 ? -20.165 7.730 3.159 1.00 0.00 64 GLY A N 6
ATOM 6093 C CA . GLY A 1 64 ? -21.439 7.654 3.850 1.00 0.00 64 GLY A CA 6
ATOM 6094 C C . GLY A 1 64 ? -21.588 8.725 4.912 1.00 0.00 64 GLY A C 6
ATOM 6095 O O . GLY A 1 64 ? -20.821 8.766 5.874 1.00 0.00 64 GLY A O 6
ATOM 6099 N N . MET A 1 65 ? -22.577 9.596 4.738 1.00 0.00 65 MET A N 6
ATOM 6100 C CA . MET A 1 65 ? -22.822 10.673 5.690 1.00 0.00 65 MET A CA 6
ATOM 6101 C C . MET A 1 65 ? -23.438 10.132 6.977 1.00 0.00 65 MET A C 6
ATOM 6102 O O . MET A 1 65 ? -24.605 9.741 7.002 1.00 0.00 65 MET A O 6
ATOM 6116 N N . VAL A 1 66 ? -22.646 10.111 8.044 1.00 0.00 66 VAL A N 6
ATOM 6117 C CA . VAL A 1 66 ? -23.113 9.619 9.334 1.00 0.00 66 VAL A CA 6
ATOM 6118 C C . VAL A 1 66 ? -23.029 10.705 10.400 1.00 0.00 66 VAL A C 6
ATOM 6119 O O . VAL A 1 66 ? -23.934 10.854 11.222 1.00 0.00 66 VAL A O 6
ATOM 6132 N N . SER A 1 67 ? -21.937 11.463 10.381 1.00 0.00 67 SER A N 6
ATOM 6133 C CA . SER A 1 67 ? -21.733 12.534 11.348 1.00 0.00 67 SER A CA 6
ATOM 6134 C C . SER A 1 67 ? -22.735 13.664 11.127 1.00 0.00 67 SER A C 6
ATOM 6135 O O . SER A 1 67 ? -22.466 14.611 10.389 1.00 0.00 67 SER A O 6
ATOM 6143 N N . GLY A 1 68 ? -23.892 13.556 11.772 1.00 0.00 68 GLY A N 6
ATOM 6144 C CA . GLY A 1 68 ? -24.917 14.573 11.634 1.00 0.00 68 GLY A CA 6
ATOM 6145 C C . GLY A 1 68 ? -24.500 15.902 12.233 1.00 0.00 68 GLY A C 6
ATOM 6146 O O . GLY A 1 68 ? -23.314 16.183 12.408 1.00 0.00 68 GLY A O 6
ATOM 6150 N N . PRO A 1 69 ? -25.490 16.746 12.558 1.00 0.00 69 PRO A N 6
ATOM 6151 C CA . PRO A 1 69 ? -25.244 18.067 13.145 1.00 0.00 69 PRO A CA 6
ATOM 6152 C C . PRO A 1 69 ? -24.720 17.977 14.574 1.00 0.00 69 PRO A C 6
ATOM 6153 O O . PRO A 1 69 ? -24.441 18.995 15.208 1.00 0.00 69 PRO A O 6
ATOM 6164 N N . SER A 1 70 ? -24.588 16.753 15.075 1.00 0.00 70 SER A N 6
ATOM 6165 C CA . SER A 1 70 ? -24.100 16.531 16.432 1.00 0.00 70 SER A CA 6
ATOM 6166 C C . SER A 1 70 ? -22.582 16.666 16.492 1.00 0.00 70 SER A C 6
ATOM 6167 O O . SER A 1 70 ? -21.923 16.854 15.469 1.00 0.00 70 SER A O 6
ATOM 6175 N N . SER A 1 71 ? -22.033 16.569 17.698 1.00 0.00 71 SER A N 6
ATOM 6176 C CA . SER A 1 71 ? -20.592 16.684 17.894 1.00 0.00 71 SER A CA 6
ATOM 6177 C C . SER A 1 71 ? -20.099 15.661 18.913 1.00 0.00 71 SER A C 6
ATOM 6178 O O . SER A 1 71 ? -20.859 15.199 19.764 1.00 0.00 71 SER A O 6
ATOM 6186 N N . GLY A 1 72 ? -18.820 15.312 18.821 1.00 0.00 72 GLY A N 6
ATOM 6187 C CA . GLY A 1 72 ? -18.246 14.346 19.740 1.00 0.00 72 GLY A CA 6
ATOM 6188 C C . GLY A 1 72 ? -17.360 14.995 20.784 1.00 0.00 72 GLY A C 6
ATOM 6189 O O . GLY A 1 72 ? -16.576 14.319 21.450 1.00 0.00 72 GLY A O 6
ATOM 6193 N N . GLY A 1 1 ? 18.869 -17.435 7.845 1.00 0.00 1 GLY A N 7
ATOM 6194 C CA . GLY A 1 1 ? 19.349 -16.653 8.970 1.00 0.00 1 GLY A CA 7
ATOM 6195 C C . GLY A 1 1 ? 18.227 -15.957 9.713 1.00 0.00 1 GLY A C 7
ATOM 6196 O O . GLY A 1 1 ? 17.183 -15.655 9.134 1.00 0.00 1 GLY A O 7
ATOM 6200 N N . SER A 1 2 ? 18.440 -15.702 11.000 1.00 0.00 2 SER A N 7
ATOM 6201 C CA . SER A 1 2 ? 17.435 -15.042 11.826 1.00 0.00 2 SER A CA 7
ATOM 6202 C C . SER A 1 2 ? 17.218 -13.603 11.370 1.00 0.00 2 SER A C 7
ATOM 6203 O O . SER A 1 2 ? 18.166 -12.904 11.012 1.00 0.00 2 SER A O 7
ATOM 6211 N N . SER A 1 3 ? 15.962 -13.167 11.387 1.00 0.00 3 SER A N 7
ATOM 6212 C CA . SER A 1 3 ? 15.618 -11.812 10.972 1.00 0.00 3 SER A CA 7
ATOM 6213 C C . SER A 1 3 ? 16.552 -10.792 11.617 1.00 0.00 3 SER A C 7
ATOM 6214 O O . SER A 1 3 ? 16.977 -10.958 12.760 1.00 0.00 3 SER A O 7
ATOM 6222 N N . GLY A 1 4 ? 16.869 -9.736 10.874 1.00 0.00 4 GLY A N 7
ATOM 6223 C CA . GLY A 1 4 ? 17.750 -8.704 11.389 1.00 0.00 4 GLY A CA 7
ATOM 6224 C C . GLY A 1 4 ? 17.008 -7.431 11.744 1.00 0.00 4 GLY A C 7
ATOM 6225 O O . GLY A 1 4 ? 15.980 -7.472 12.420 1.00 0.00 4 GLY A O 7
ATOM 6229 N N . SER A 1 5 ? 17.530 -6.297 11.289 1.00 0.00 5 SER A N 7
ATOM 6230 C CA . SER A 1 5 ? 16.913 -5.005 11.567 1.00 0.00 5 SER A CA 7
ATOM 6231 C C . SER A 1 5 ? 17.308 -3.976 10.512 1.00 0.00 5 SER A C 7
ATOM 6232 O O . SER A 1 5 ? 18.423 -4.001 9.991 1.00 0.00 5 SER A O 7
ATOM 6240 N N . SER A 1 6 ? 16.385 -3.071 10.203 1.00 0.00 6 SER A N 7
ATOM 6241 C CA . SER A 1 6 ? 16.634 -2.035 9.207 1.00 0.00 6 SER A CA 7
ATOM 6242 C C . SER A 1 6 ? 17.140 -2.644 7.904 1.00 0.00 6 SER A C 7
ATOM 6243 O O . SER A 1 6 ? 18.026 -2.094 7.251 1.00 0.00 6 SER A O 7
ATOM 6251 N N . GLY A 1 7 ? 16.570 -3.786 7.531 1.00 0.00 7 GLY A N 7
ATOM 6252 C CA . GLY A 1 7 ? 16.976 -4.453 6.307 1.00 0.00 7 GLY A CA 7
ATOM 6253 C C . GLY A 1 7 ? 16.473 -3.743 5.066 1.00 0.00 7 GLY A C 7
ATOM 6254 O O . GLY A 1 7 ? 17.175 -2.913 4.490 1.00 0.00 7 GLY A O 7
ATOM 6258 N N . ALA A 1 8 ? 15.254 -4.072 4.652 1.00 0.00 8 ALA A N 7
ATOM 6259 C CA . ALA A 1 8 ? 14.657 -3.459 3.471 1.00 0.00 8 ALA A CA 7
ATOM 6260 C C . ALA A 1 8 ? 14.734 -1.938 3.544 1.00 0.00 8 ALA A C 7
ATOM 6261 O O . ALA A 1 8 ? 14.606 -1.336 4.610 1.00 0.00 8 ALA A O 7
ATOM 6268 N N . PRO A 1 9 ? 14.948 -1.300 2.384 1.00 0.00 9 PRO A N 7
ATOM 6269 C CA . PRO A 1 9 ? 15.046 0.160 2.290 1.00 0.00 9 PRO A CA 7
ATOM 6270 C C . PRO A 1 9 ? 13.708 0.848 2.535 1.00 0.00 9 PRO A C 7
ATOM 6271 O O . PRO A 1 9 ? 12.659 0.206 2.524 1.00 0.00 9 PRO A O 7
ATOM 6282 N N . GLU A 1 10 ? 13.753 2.159 2.755 1.00 0.00 10 GLU A N 7
ATOM 6283 C CA . GLU A 1 10 ? 12.543 2.933 3.003 1.00 0.00 10 GLU A CA 7
ATOM 6284 C C . GLU A 1 10 ? 11.691 3.030 1.740 1.00 0.00 10 GLU A C 7
ATOM 6285 O O . GLU A 1 10 ? 12.034 2.464 0.703 1.00 0.00 10 GLU A O 7
ATOM 6297 N N . TRP A 1 11 ? 10.580 3.751 1.838 1.00 0.00 11 TRP A N 7
ATOM 6298 C CA . TRP A 1 11 ? 9.678 3.922 0.704 1.00 0.00 11 TRP A CA 7
ATOM 6299 C C . TRP A 1 11 ? 9.965 5.229 -0.027 1.00 0.00 11 TRP A C 7
ATOM 6300 O O . TRP A 1 11 ? 10.126 6.279 0.596 1.00 0.00 11 TRP A O 7
ATOM 6321 N N . THR A 1 12 ? 10.027 5.159 -1.353 1.00 0.00 12 THR A N 7
ATOM 6322 C CA . THR A 1 12 ? 10.296 6.337 -2.169 1.00 0.00 12 THR A CA 7
ATOM 6323 C C . THR A 1 12 ? 9.158 6.597 -3.150 1.00 0.00 12 THR A C 7
ATOM 6324 O O . THR A 1 12 ? 8.492 5.666 -3.602 1.00 0.00 12 THR A O 7
ATOM 6335 N N . GLU A 1 13 ? 8.942 7.868 -3.474 1.00 0.00 13 GLU A N 7
ATOM 6336 C CA . GLU A 1 13 ? 7.883 8.249 -4.402 1.00 0.00 13 GLU A CA 7
ATOM 6337 C C . GLU A 1 13 ? 7.685 7.178 -5.471 1.00 0.00 13 GLU A C 7
ATOM 6338 O O . GLU A 1 13 ? 6.560 6.901 -5.885 1.00 0.00 13 GLU A O 7
ATOM 6350 N N . GLU A 1 14 ? 8.787 6.580 -5.913 1.00 0.00 14 GLU A N 7
ATOM 6351 C CA . GLU A 1 14 ? 8.735 5.541 -6.934 1.00 0.00 14 GLU A CA 7
ATOM 6352 C C . GLU A 1 14 ? 7.976 4.318 -6.427 1.00 0.00 14 GLU A C 7
ATOM 6353 O O . GLU A 1 14 ? 7.086 3.801 -7.104 1.00 0.00 14 GLU A O 7
ATOM 6365 N N . ASP A 1 15 ? 8.334 3.860 -5.233 1.00 0.00 15 ASP A N 7
ATOM 6366 C CA . ASP A 1 15 ? 7.688 2.698 -4.634 1.00 0.00 15 ASP A CA 7
ATOM 6367 C C . ASP A 1 15 ? 6.288 3.050 -4.139 1.00 0.00 15 ASP A C 7
ATOM 6368 O O . ASP A 1 15 ? 5.381 2.217 -4.164 1.00 0.00 15 ASP A O 7
ATOM 6377 N N . LEU A 1 16 ? 6.120 4.288 -3.688 1.00 0.00 16 LEU A N 7
ATOM 6378 C CA . LEU A 1 16 ? 4.831 4.751 -3.186 1.00 0.00 16 LEU A CA 7
ATOM 6379 C C . LEU A 1 16 ? 3.857 5.001 -4.333 1.00 0.00 16 LEU A C 7
ATOM 6380 O O . LEU A 1 16 ? 2.642 4.897 -4.164 1.00 0.00 16 LEU A O 7
ATOM 6396 N N . SER A 1 17 ? 4.399 5.330 -5.501 1.00 0.00 17 SER A N 7
ATOM 6397 C CA . SER A 1 17 ? 3.579 5.597 -6.677 1.00 0.00 17 SER A CA 7
ATOM 6398 C C . SER A 1 17 ? 3.235 4.301 -7.405 1.00 0.00 17 SER A C 7
ATOM 6399 O O . SER A 1 17 ? 2.173 4.183 -8.015 1.00 0.00 17 SER A O 7
ATOM 6407 N N . GLN A 1 18 ? 4.143 3.333 -7.336 1.00 0.00 18 GLN A N 7
ATOM 6408 C CA . GLN A 1 18 ? 3.937 2.046 -7.989 1.00 0.00 18 GLN A CA 7
ATOM 6409 C C . GLN A 1 18 ? 2.896 1.217 -7.243 1.00 0.00 18 GLN A C 7
ATOM 6410 O O . GLN A 1 18 ? 2.096 0.508 -7.856 1.00 0.00 18 GLN A O 7
ATOM 6424 N N . LEU A 1 19 ? 2.911 1.311 -5.918 1.00 0.00 19 LEU A N 7
ATOM 6425 C CA . LEU A 1 19 ? 1.968 0.569 -5.088 1.00 0.00 19 LEU A CA 7
ATOM 6426 C C . LEU A 1 19 ? 0.547 0.704 -5.625 1.00 0.00 19 LEU A C 7
ATOM 6427 O O . LEU A 1 19 ? -0.097 -0.290 -5.966 1.00 0.00 19 LEU A O 7
ATOM 6443 N N . THR A 1 20 ? 0.063 1.939 -5.701 1.00 0.00 20 THR A N 7
ATOM 6444 C CA . THR A 1 20 ? -1.282 2.204 -6.197 1.00 0.00 20 THR A CA 7
ATOM 6445 C C . THR A 1 20 ? -1.564 1.412 -7.469 1.00 0.00 20 THR A C 7
ATOM 6446 O O . THR A 1 20 ? -2.674 0.919 -7.670 1.00 0.00 20 THR A O 7
ATOM 6457 N N . ARG A 1 21 ? -0.553 1.293 -8.323 1.00 0.00 21 ARG A N 7
ATOM 6458 C CA . ARG A 1 21 ? -0.694 0.560 -9.575 1.00 0.00 21 ARG A CA 7
ATOM 6459 C C . ARG A 1 21 ? -0.914 -0.927 -9.314 1.00 0.00 21 ARG A C 7
ATOM 6460 O O . ARG A 1 21 ? -1.830 -1.536 -9.868 1.00 0.00 21 ARG A O 7
ATOM 6481 N N . SER A 1 22 ? -0.069 -1.505 -8.467 1.00 0.00 22 SER A N 7
ATOM 6482 C CA . SER A 1 22 ? -0.169 -2.922 -8.135 1.00 0.00 22 SER A CA 7
ATOM 6483 C C . SER A 1 22 ? -1.503 -3.229 -7.461 1.00 0.00 22 SER A C 7
ATOM 6484 O O . SER A 1 22 ? -2.183 -4.191 -7.817 1.00 0.00 22 SER A O 7
ATOM 6492 N N . MET A 1 23 ? -1.870 -2.405 -6.486 1.00 0.00 23 MET A N 7
ATOM 6493 C CA . MET A 1 23 ? -3.123 -2.587 -5.763 1.00 0.00 23 MET A CA 7
ATOM 6494 C C . MET A 1 23 ? -4.268 -2.886 -6.726 1.00 0.00 23 MET A C 7
ATOM 6495 O O . MET A 1 23 ? -5.164 -3.671 -6.415 1.00 0.00 23 MET A O 7
ATOM 6509 N N . VAL A 1 24 ? -4.232 -2.255 -7.895 1.00 0.00 24 VAL A N 7
ATOM 6510 C CA . VAL A 1 24 ? -5.266 -2.454 -8.903 1.00 0.00 24 VAL A CA 7
ATOM 6511 C C . VAL A 1 24 ? -5.181 -3.851 -9.509 1.00 0.00 24 VAL A C 7
ATOM 6512 O O . VAL A 1 24 ? -6.198 -4.512 -9.720 1.00 0.00 24 VAL A O 7
ATOM 6525 N N . LYS A 1 25 ? -3.960 -4.295 -9.788 1.00 0.00 25 LYS A N 7
ATOM 6526 C CA . LYS A 1 25 ? -3.740 -5.614 -10.369 1.00 0.00 25 LYS A CA 7
ATOM 6527 C C . LYS A 1 25 ? -4.110 -6.713 -9.379 1.00 0.00 25 LYS A C 7
ATOM 6528 O O . LYS A 1 25 ? -4.460 -7.826 -9.773 1.00 0.00 25 LYS A O 7
ATOM 6547 N N . PHE A 1 26 ? -4.033 -6.394 -8.091 1.00 0.00 26 PHE A N 7
ATOM 6548 C CA . PHE A 1 26 ? -4.361 -7.355 -7.044 1.00 0.00 26 PHE A CA 7
ATOM 6549 C C . PHE A 1 26 ? -5.234 -6.712 -5.970 1.00 0.00 26 PHE A C 7
ATOM 6550 O O . PHE A 1 26 ? -4.753 -6.259 -4.932 1.00 0.00 26 PHE A O 7
ATOM 6567 N N . PRO A 1 27 ? -6.550 -6.672 -6.226 1.00 0.00 27 PRO A N 7
ATOM 6568 C CA . PRO A 1 27 ? -7.520 -6.087 -5.294 1.00 0.00 27 PRO A CA 7
ATOM 6569 C C . PRO A 1 27 ? -7.691 -6.927 -4.034 1.00 0.00 27 PRO A C 7
ATOM 6570 O O . PRO A 1 27 ? -6.961 -7.893 -3.816 1.00 0.00 27 PRO A O 7
ATOM 6581 N N . GLY A 1 28 ? -8.662 -6.552 -3.205 1.00 0.00 28 GLY A N 7
ATOM 6582 C CA . GLY A 1 28 ? -8.911 -7.283 -1.976 1.00 0.00 28 GLY A CA 7
ATOM 6583 C C . GLY A 1 28 ? -9.572 -8.624 -2.223 1.00 0.00 28 GLY A C 7
ATOM 6584 O O . GLY A 1 28 ? -10.312 -8.791 -3.192 1.00 0.00 28 GLY A O 7
ATOM 6588 N N . GLY A 1 29 ? -9.303 -9.585 -1.344 1.00 0.00 29 GLY A N 7
ATOM 6589 C CA . GLY A 1 29 ? -9.883 -10.908 -1.490 1.00 0.00 29 GLY A CA 7
ATOM 6590 C C . GLY A 1 29 ? -9.077 -11.795 -2.418 1.00 0.00 29 GLY A C 7
ATOM 6591 O O . GLY A 1 29 ? -9.175 -13.021 -2.357 1.00 0.00 29 GLY A O 7
ATOM 6595 N N . THR A 1 30 ? -8.279 -11.176 -3.281 1.00 0.00 30 THR A N 7
ATOM 6596 C CA . THR A 1 30 ? -7.455 -11.917 -4.228 1.00 0.00 30 THR A CA 7
ATOM 6597 C C . THR A 1 30 ? -6.417 -12.768 -3.504 1.00 0.00 30 THR A C 7
ATOM 6598 O O . THR A 1 30 ? -5.791 -12.336 -2.536 1.00 0.00 30 THR A O 7
ATOM 6609 N N . PRO A 1 31 ? -6.227 -14.006 -3.983 1.00 0.00 31 PRO A N 7
ATOM 6610 C CA . PRO A 1 31 ? -5.264 -14.943 -3.397 1.00 0.00 31 PRO A CA 7
ATOM 6611 C C . PRO A 1 31 ? -3.820 -14.520 -3.645 1.00 0.00 31 PRO A C 7
ATOM 6612 O O . PRO A 1 31 ? -3.360 -14.484 -4.786 1.00 0.00 31 PRO A O 7
ATOM 6623 N N . GLY A 1 32 ? -3.108 -14.200 -2.569 1.00 0.00 32 GLY A N 7
ATOM 6624 C CA . GLY A 1 32 ? -1.723 -13.785 -2.691 1.00 0.00 32 GLY A CA 7
ATOM 6625 C C . GLY A 1 32 ? -1.587 -12.312 -3.024 1.00 0.00 32 GLY A C 7
ATOM 6626 O O . GLY A 1 32 ? -0.572 -11.884 -3.573 1.00 0.00 32 GLY A O 7
ATOM 6630 N N . ARG A 1 33 ? -2.613 -11.535 -2.693 1.00 0.00 33 ARG A N 7
ATOM 6631 C CA . ARG A 1 33 ? -2.605 -10.102 -2.962 1.00 0.00 33 ARG A CA 7
ATOM 6632 C C . ARG A 1 33 ? -1.255 -9.489 -2.602 1.00 0.00 33 ARG A C 7
ATOM 6633 O O . ARG A 1 33 ? -0.466 -9.141 -3.481 1.00 0.00 33 ARG A O 7
ATOM 6654 N N . TRP A 1 34 ? -0.997 -9.359 -1.306 1.00 0.00 34 TRP A N 7
ATOM 6655 C CA . TRP A 1 34 ? 0.257 -8.787 -0.830 1.00 0.00 34 TRP A CA 7
ATOM 6656 C C . TRP A 1 34 ? 1.452 -9.552 -1.389 1.00 0.00 34 TRP A C 7
ATOM 6657 O O . TRP A 1 34 ? 2.507 -8.972 -1.643 1.00 0.00 34 TRP A O 7
ATOM 6678 N N . GLU A 1 35 ? 1.277 -10.856 -1.580 1.00 0.00 35 GLU A N 7
ATOM 6679 C CA . GLU A 1 35 ? 2.343 -11.699 -2.109 1.00 0.00 35 GLU A CA 7
ATOM 6680 C C . GLU A 1 35 ? 2.692 -11.300 -3.540 1.00 0.00 35 GLU A C 7
ATOM 6681 O O . GLU A 1 35 ? 3.842 -11.411 -3.965 1.00 0.00 35 GLU A O 7
ATOM 6693 N N . LYS A 1 36 ? 1.690 -10.836 -4.280 1.00 0.00 36 LYS A N 7
ATOM 6694 C CA . LYS A 1 36 ? 1.889 -10.419 -5.663 1.00 0.00 36 LYS A CA 7
ATOM 6695 C C . LYS A 1 36 ? 2.403 -8.984 -5.730 1.00 0.00 36 LYS A C 7
ATOM 6696 O O . LYS A 1 36 ? 3.337 -8.684 -6.475 1.00 0.00 36 LYS A O 7
ATOM 6715 N N . ILE A 1 37 ? 1.789 -8.103 -4.948 1.00 0.00 37 ILE A N 7
ATOM 6716 C CA . ILE A 1 37 ? 2.187 -6.701 -4.918 1.00 0.00 37 ILE A CA 7
ATOM 6717 C C . ILE A 1 37 ? 3.644 -6.553 -4.493 1.00 0.00 37 ILE A C 7
ATOM 6718 O O . ILE A 1 37 ? 4.368 -5.704 -5.012 1.00 0.00 37 ILE A O 7
ATOM 6734 N N . ALA A 1 38 ? 4.067 -7.385 -3.548 1.00 0.00 38 ALA A N 7
ATOM 6735 C CA . ALA A 1 38 ? 5.439 -7.349 -3.056 1.00 0.00 38 ALA A CA 7
ATOM 6736 C C . ALA A 1 38 ? 6.424 -7.747 -4.150 1.00 0.00 38 ALA A C 7
ATOM 6737 O O . ALA A 1 38 ? 7.415 -7.055 -4.388 1.00 0.00 38 ALA A O 7
ATOM 6744 N N . HIS A 1 39 ? 6.147 -8.865 -4.812 1.00 0.00 39 HIS A N 7
ATOM 6745 C CA . HIS A 1 39 ? 7.010 -9.355 -5.881 1.00 0.00 39 HIS A CA 7
ATOM 6746 C C . HIS A 1 39 ? 7.087 -8.345 -7.023 1.00 0.00 39 HIS A C 7
ATOM 6747 O O . HIS A 1 39 ? 8.056 -8.326 -7.781 1.00 0.00 39 HIS A O 7
ATOM 6761 N N . GLU A 1 40 ? 6.060 -7.509 -7.137 1.00 0.00 40 GLU A N 7
ATOM 6762 C CA . GLU A 1 40 ? 6.012 -6.498 -8.187 1.00 0.00 40 GLU A CA 7
ATOM 6763 C C . GLU A 1 40 ? 6.767 -5.240 -7.766 1.00 0.00 40 GLU A C 7
ATOM 6764 O O . GLU A 1 40 ? 7.581 -4.709 -8.522 1.00 0.00 40 GLU A O 7
ATOM 6776 N N . LEU A 1 41 ? 6.490 -4.769 -6.555 1.00 0.00 41 LEU A N 7
ATOM 6777 C CA . LEU A 1 41 ? 7.142 -3.574 -6.032 1.00 0.00 41 LEU A CA 7
ATOM 6778 C C . LEU A 1 41 ? 8.597 -3.858 -5.675 1.00 0.00 41 LEU A C 7
ATOM 6779 O O . LEU A 1 41 ? 9.431 -2.954 -5.658 1.00 0.00 41 LEU A O 7
ATOM 6795 N N . GLY A 1 42 ? 8.895 -5.123 -5.391 1.00 0.00 42 GLY A N 7
ATOM 6796 C CA . GLY A 1 42 ? 10.250 -5.505 -5.040 1.00 0.00 42 GLY A CA 7
ATOM 6797 C C . GLY A 1 42 ? 10.494 -5.469 -3.544 1.00 0.00 42 GLY A C 7
ATOM 6798 O O . GLY A 1 42 ? 11.633 -5.337 -3.097 1.00 0.00 42 GLY A O 7
ATOM 6802 N N . ARG A 1 43 ? 9.421 -5.585 -2.768 1.00 0.00 43 ARG A N 7
ATOM 6803 C CA . ARG A 1 43 ? 9.523 -5.563 -1.314 1.00 0.00 43 ARG A CA 7
ATOM 6804 C C . ARG A 1 43 ? 8.935 -6.834 -0.708 1.00 0.00 43 ARG A C 7
ATOM 6805 O O . ARG A 1 43 ? 8.497 -7.731 -1.428 1.00 0.00 43 ARG A O 7
ATOM 6826 N N . SER A 1 44 ? 8.931 -6.904 0.619 1.00 0.00 44 SER A N 7
ATOM 6827 C CA . SER A 1 44 ? 8.402 -8.066 1.322 1.00 0.00 44 SER A CA 7
ATOM 6828 C C . SER A 1 44 ? 6.922 -7.880 1.642 1.00 0.00 44 SER A C 7
ATOM 6829 O O . SER A 1 44 ? 6.476 -6.776 1.955 1.00 0.00 44 SER A O 7
ATOM 6837 N N . VAL A 1 45 ? 6.164 -8.969 1.562 1.00 0.00 45 VAL A N 7
ATOM 6838 C CA . VAL A 1 45 ? 4.734 -8.928 1.844 1.00 0.00 45 VAL A CA 7
ATOM 6839 C C . VAL A 1 45 ? 4.424 -7.952 2.973 1.00 0.00 45 VAL A C 7
ATOM 6840 O O . VAL A 1 45 ? 3.877 -6.873 2.744 1.00 0.00 45 VAL A O 7
ATOM 6853 N N . THR A 1 46 ? 4.779 -8.337 4.195 1.00 0.00 46 THR A N 7
ATOM 6854 C CA . THR A 1 46 ? 4.539 -7.497 5.362 1.00 0.00 46 THR A CA 7
ATOM 6855 C C . THR A 1 46 ? 4.967 -6.058 5.100 1.00 0.00 46 THR A C 7
ATOM 6856 O O . THR A 1 46 ? 4.266 -5.115 5.467 1.00 0.00 46 THR A O 7
ATOM 6867 N N . ASP A 1 47 ? 6.121 -5.895 4.462 1.00 0.00 47 ASP A N 7
ATOM 6868 C CA . ASP A 1 47 ? 6.642 -4.569 4.149 1.00 0.00 47 ASP A CA 7
ATOM 6869 C C . ASP A 1 47 ? 5.607 -3.744 3.390 1.00 0.00 47 ASP A C 7
ATOM 6870 O O . ASP A 1 47 ? 5.437 -2.553 3.648 1.00 0.00 47 ASP A O 7
ATOM 6879 N N . VAL A 1 48 ? 4.918 -4.386 2.452 1.00 0.00 48 VAL A N 7
ATOM 6880 C CA . VAL A 1 48 ? 3.900 -3.713 1.655 1.00 0.00 48 VAL A CA 7
ATOM 6881 C C . VAL A 1 48 ? 2.641 -3.456 2.476 1.00 0.00 48 VAL A C 7
ATOM 6882 O O . VAL A 1 48 ? 2.295 -2.309 2.763 1.00 0.00 48 VAL A O 7
ATOM 6895 N N . THR A 1 49 ? 1.957 -4.532 2.853 1.00 0.00 49 THR A N 7
ATOM 6896 C CA . THR A 1 49 ? 0.735 -4.424 3.640 1.00 0.00 49 THR A CA 7
ATOM 6897 C C . THR A 1 49 ? 0.919 -3.468 4.812 1.00 0.00 49 THR A C 7
ATOM 6898 O O . THR A 1 49 ? 0.038 -2.662 5.114 1.00 0.00 49 THR A O 7
ATOM 6909 N N . THR A 1 50 ? 2.070 -3.560 5.471 1.00 0.00 50 THR A N 7
ATOM 6910 C CA . THR A 1 50 ? 2.370 -2.703 6.611 1.00 0.00 50 THR A CA 7
ATOM 6911 C C . THR A 1 50 ? 2.363 -1.233 6.210 1.00 0.00 50 THR A C 7
ATOM 6912 O O . THR A 1 50 ? 2.078 -0.357 7.027 1.00 0.00 50 THR A O 7
ATOM 6923 N N . LYS A 1 51 ? 2.677 -0.967 4.946 1.00 0.00 51 LYS A N 7
ATOM 6924 C CA . LYS A 1 51 ? 2.704 0.398 4.435 1.00 0.00 51 LYS A CA 7
ATOM 6925 C C . LYS A 1 51 ? 1.319 0.832 3.967 1.00 0.00 51 LYS A C 7
ATOM 6926 O O . LYS A 1 51 ? 0.838 1.904 4.331 1.00 0.00 51 LYS A O 7
ATOM 6945 N N . ALA A 1 52 ? 0.683 -0.009 3.158 1.00 0.00 52 ALA A N 7
ATOM 6946 C CA . ALA A 1 52 ? -0.649 0.287 2.643 1.00 0.00 52 ALA A CA 7
ATOM 6947 C C . ALA A 1 52 ? -1.646 0.483 3.780 1.00 0.00 52 ALA A C 7
ATOM 6948 O O . ALA A 1 52 ? -2.449 1.416 3.762 1.00 0.00 52 ALA A O 7
ATOM 6955 N N . LYS A 1 53 ? -1.590 -0.402 4.769 1.00 0.00 53 LYS A N 7
ATOM 6956 C CA . LYS A 1 53 ? -2.488 -0.327 5.916 1.00 0.00 53 LYS A CA 7
ATOM 6957 C C . LYS A 1 53 ? -2.541 1.092 6.472 1.00 0.00 53 LYS A C 7
ATOM 6958 O O . LYS A 1 53 ? -3.580 1.537 6.961 1.00 0.00 53 LYS A O 7
ATOM 6977 N N . GLN A 1 54 ? -1.417 1.796 6.394 1.00 0.00 54 GLN A N 7
ATOM 6978 C CA . GLN A 1 54 ? -1.338 3.165 6.890 1.00 0.00 54 GLN A CA 7
ATOM 6979 C C . GLN A 1 54 ? -2.125 4.115 5.993 1.00 0.00 54 GLN A C 7
ATOM 6980 O O . GLN A 1 54 ? -2.713 5.089 6.466 1.00 0.00 54 GLN A O 7
ATOM 6994 N N . LEU A 1 55 ? -2.132 3.827 4.696 1.00 0.00 55 LEU A N 7
ATOM 6995 C CA . LEU A 1 55 ? -2.847 4.656 3.732 1.00 0.00 55 LEU A CA 7
ATOM 6996 C C . LEU A 1 55 ? -4.355 4.479 3.873 1.00 0.00 55 LEU A C 7
ATOM 6997 O O . LEU A 1 55 ? -5.114 5.447 3.811 1.00 0.00 55 LEU A O 7
ATOM 7013 N N . LYS A 1 56 ? -4.784 3.236 4.066 1.00 0.00 56 LYS A N 7
ATOM 7014 C CA . LYS A 1 56 ? -6.201 2.931 4.220 1.00 0.00 56 LYS A CA 7
ATOM 7015 C C . LYS A 1 56 ? -6.802 3.712 5.384 1.00 0.00 56 LYS A C 7
ATOM 7016 O O . LYS A 1 56 ? -7.895 4.268 5.272 1.00 0.00 56 LYS A O 7
ATOM 7035 N N . ASP A 1 57 ? -6.082 3.751 6.500 1.00 0.00 57 ASP A N 7
ATOM 7036 C CA . ASP A 1 57 ? -6.543 4.467 7.683 1.00 0.00 57 ASP A CA 7
ATOM 7037 C C . ASP A 1 57 ? -6.618 5.967 7.417 1.00 0.00 57 ASP A C 7
ATOM 7038 O O . ASP A 1 57 ? -7.570 6.633 7.824 1.00 0.00 57 ASP A O 7
ATOM 7047 N N . SER A 1 58 ? -5.608 6.492 6.731 1.00 0.00 58 SER A N 7
ATOM 7048 C CA . SER A 1 58 ? -5.556 7.914 6.414 1.00 0.00 58 SER A CA 7
ATOM 7049 C C . SER A 1 58 ? -6.956 8.465 6.158 1.00 0.00 58 SER A C 7
ATOM 7050 O O . SER A 1 58 ? -7.471 9.270 6.934 1.00 0.00 58 SER A O 7
ATOM 7058 N N . VAL A 1 59 ? -7.567 8.023 5.063 1.00 0.00 59 VAL A N 7
ATOM 7059 C CA . VAL A 1 59 ? -8.908 8.470 4.703 1.00 0.00 59 VAL A CA 7
ATOM 7060 C C . VAL A 1 59 ? -9.892 8.228 5.843 1.00 0.00 59 VAL A C 7
ATOM 7061 O O . VAL A 1 59 ? -9.544 7.632 6.863 1.00 0.00 59 VAL A O 7
ATOM 7074 N N . THR A 1 60 ? -11.123 8.695 5.663 1.00 0.00 60 THR A N 7
ATOM 7075 C CA . THR A 1 60 ? -12.159 8.531 6.675 1.00 0.00 60 THR A CA 7
ATOM 7076 C C . THR A 1 60 ? -13.254 7.587 6.194 1.00 0.00 60 THR A C 7
ATOM 7077 O O . THR A 1 60 ? -14.441 7.834 6.414 1.00 0.00 60 THR A O 7
ATOM 7088 N N . CYS A 1 61 ? -12.850 6.506 5.536 1.00 0.00 61 CYS A N 7
ATOM 7089 C CA . CYS A 1 61 ? -13.799 5.525 5.022 1.00 0.00 61 CYS A CA 7
ATOM 7090 C C . CYS A 1 61 ? -14.966 5.340 5.987 1.00 0.00 61 CYS A C 7
ATOM 7091 O O . CYS A 1 61 ? -16.127 5.499 5.611 1.00 0.00 61 CYS A O 7
ATOM 7099 N N . SER A 1 62 ? -14.649 5.001 7.233 1.00 0.00 62 SER A N 7
ATOM 7100 C CA . SER A 1 62 ? -15.672 4.789 8.251 1.00 0.00 62 SER A CA 7
ATOM 7101 C C . SER A 1 62 ? -15.331 5.549 9.529 1.00 0.00 62 SER A C 7
ATOM 7102 O O . SER A 1 62 ? -14.169 5.678 9.914 1.00 0.00 62 SER A O 7
ATOM 7110 N N . PRO A 1 63 ? -16.369 6.065 10.204 1.00 0.00 63 PRO A N 7
ATOM 7111 C CA . PRO A 1 63 ? -16.206 6.820 11.450 1.00 0.00 63 PRO A CA 7
ATOM 7112 C C . PRO A 1 63 ? -15.765 5.936 12.611 1.00 0.00 63 PRO A C 7
ATOM 7113 O O . PRO A 1 63 ? -16.579 5.246 13.223 1.00 0.00 63 PRO A O 7
ATOM 7124 N N . GLY A 1 64 ? -14.470 5.962 12.910 1.00 0.00 64 GLY A N 7
ATOM 7125 C CA . GLY A 1 64 ? -13.943 5.158 13.997 1.00 0.00 64 GLY A CA 7
ATOM 7126 C C . GLY A 1 64 ? -12.451 5.347 14.189 1.00 0.00 64 GLY A C 7
ATOM 7127 O O . GLY A 1 64 ? -11.668 4.427 13.957 1.00 0.00 64 GLY A O 7
ATOM 7131 N N . MET A 1 65 ? -12.058 6.544 14.611 1.00 0.00 65 MET A N 7
ATOM 7132 C CA . MET A 1 65 ? -10.649 6.851 14.833 1.00 0.00 65 MET A CA 7
ATOM 7133 C C . MET A 1 65 ? -10.484 8.243 15.434 1.00 0.00 65 MET A C 7
ATOM 7134 O O . MET A 1 65 ? -11.196 9.177 15.065 1.00 0.00 65 MET A O 7
ATOM 7148 N N . VAL A 1 66 ? -9.541 8.374 16.361 1.00 0.00 66 VAL A N 7
ATOM 7149 C CA . VAL A 1 66 ? -9.282 9.653 17.012 1.00 0.00 66 VAL A CA 7
ATOM 7150 C C . VAL A 1 66 ? -7.821 10.061 16.861 1.00 0.00 66 VAL A C 7
ATOM 7151 O O . VAL A 1 66 ? -6.926 9.216 16.866 1.00 0.00 66 VAL A O 7
ATOM 7164 N N . SER A 1 67 ? -7.586 11.362 16.727 1.00 0.00 67 SER A N 7
ATOM 7165 C CA . SER A 1 67 ? -6.233 11.883 16.570 1.00 0.00 67 SER A CA 7
ATOM 7166 C C . SER A 1 67 ? -6.041 13.152 17.395 1.00 0.00 67 SER A C 7
ATOM 7167 O O . SER A 1 67 ? -7.002 13.727 17.904 1.00 0.00 67 SER A O 7
ATOM 7175 N N . GLY A 1 68 ? -4.789 13.584 17.522 1.00 0.00 68 GLY A N 7
ATOM 7176 C CA . GLY A 1 68 ? -4.492 14.782 18.286 1.00 0.00 68 GLY A CA 7
ATOM 7177 C C . GLY A 1 68 ? -3.004 14.979 18.498 1.00 0.00 68 GLY A C 7
ATOM 7178 O O . GLY A 1 68 ? -2.457 14.648 19.550 1.00 0.00 68 GLY A O 7
ATOM 7182 N N . PRO A 1 69 ? -2.325 15.529 17.481 1.00 0.00 69 PRO A N 7
ATOM 7183 C CA . PRO A 1 69 ? -0.882 15.782 17.537 1.00 0.00 69 PRO A CA 7
ATOM 7184 C C . PRO A 1 69 ? -0.527 16.902 18.509 1.00 0.00 69 PRO A C 7
ATOM 7185 O O . PRO A 1 69 ? -1.408 17.526 19.100 1.00 0.00 69 PRO A O 7
ATOM 7196 N N . SER A 1 70 ? 0.769 17.151 18.669 1.00 0.00 70 SER A N 7
ATOM 7197 C CA . SER A 1 70 ? 1.240 18.195 19.572 1.00 0.00 70 SER A CA 7
ATOM 7198 C C . SER A 1 70 ? 2.410 18.957 18.957 1.00 0.00 70 SER A C 7
ATOM 7199 O O . SER A 1 70 ? 3.365 18.359 18.462 1.00 0.00 70 SER A O 7
ATOM 7207 N N . SER A 1 71 ? 2.327 20.284 18.993 1.00 0.00 71 SER A N 7
ATOM 7208 C CA . SER A 1 71 ? 3.376 21.130 18.436 1.00 0.00 71 SER A CA 7
ATOM 7209 C C . SER A 1 71 ? 3.194 22.580 18.874 1.00 0.00 71 SER A C 7
ATOM 7210 O O . SER A 1 71 ? 2.227 23.238 18.493 1.00 0.00 71 SER A O 7
ATOM 7218 N N . GLY A 1 72 ? 4.132 23.072 19.678 1.00 0.00 72 GLY A N 7
ATOM 7219 C CA . GLY A 1 72 ? 4.057 24.440 20.155 1.00 0.00 72 GLY A CA 7
ATOM 7220 C C . GLY A 1 72 ? 5.198 25.296 19.643 1.00 0.00 72 GLY A C 7
ATOM 7221 O O . GLY A 1 72 ? 5.400 26.417 20.109 1.00 0.00 72 GLY A O 7
ATOM 7225 N N . GLY A 1 1 ? 31.488 -7.536 7.892 1.00 0.00 1 GLY A N 8
ATOM 7226 C CA . GLY A 1 1 ? 32.058 -8.635 7.135 1.00 0.00 1 GLY A CA 8
ATOM 7227 C C . GLY A 1 1 ? 31.005 -9.434 6.391 1.00 0.00 1 GLY A C 8
ATOM 7228 O O . GLY A 1 1 ? 30.563 -9.038 5.313 1.00 0.00 1 GLY A O 8
ATOM 7232 N N . SER A 1 2 ? 30.605 -10.563 6.967 1.00 0.00 2 SER A N 8
ATOM 7233 C CA . SER A 1 2 ? 29.602 -11.422 6.349 1.00 0.00 2 SER A CA 8
ATOM 7234 C C . SER A 1 2 ? 28.195 -10.990 6.749 1.00 0.00 2 SER A C 8
ATOM 7235 O O . SER A 1 2 ? 27.699 -11.360 7.813 1.00 0.00 2 SER A O 8
ATOM 7243 N N . SER A 1 3 ? 27.557 -10.203 5.888 1.00 0.00 3 SER A N 8
ATOM 7244 C CA . SER A 1 3 ? 26.208 -9.716 6.152 1.00 0.00 3 SER A CA 8
ATOM 7245 C C . SER A 1 3 ? 25.186 -10.838 5.999 1.00 0.00 3 SER A C 8
ATOM 7246 O O . SER A 1 3 ? 24.644 -11.056 4.917 1.00 0.00 3 SER A O 8
ATOM 7254 N N . GLY A 1 4 ? 24.927 -11.548 7.094 1.00 0.00 4 GLY A N 8
ATOM 7255 C CA . GLY A 1 4 ? 23.971 -12.639 7.061 1.00 0.00 4 GLY A CA 8
ATOM 7256 C C . GLY A 1 4 ? 22.660 -12.241 6.413 1.00 0.00 4 GLY A C 8
ATOM 7257 O O . GLY A 1 4 ? 22.445 -12.490 5.227 1.00 0.00 4 GLY A O 8
ATOM 7261 N N . SER A 1 5 ? 21.779 -11.623 7.194 1.00 0.00 5 SER A N 8
ATOM 7262 C CA . SER A 1 5 ? 20.479 -11.196 6.691 1.00 0.00 5 SER A CA 8
ATOM 7263 C C . SER A 1 5 ? 20.361 -9.675 6.715 1.00 0.00 5 SER A C 8
ATOM 7264 O O . SER A 1 5 ? 20.499 -9.047 7.765 1.00 0.00 5 SER A O 8
ATOM 7272 N N . SER A 1 6 ? 20.104 -9.088 5.550 1.00 0.00 6 SER A N 8
ATOM 7273 C CA . SER A 1 6 ? 19.970 -7.641 5.436 1.00 0.00 6 SER A CA 8
ATOM 7274 C C . SER A 1 6 ? 18.521 -7.211 5.642 1.00 0.00 6 SER A C 8
ATOM 7275 O O . SER A 1 6 ? 17.631 -8.045 5.802 1.00 0.00 6 SER A O 8
ATOM 7283 N N . GLY A 1 7 ? 18.292 -5.901 5.637 1.00 0.00 7 GLY A N 8
ATOM 7284 C CA . GLY A 1 7 ? 16.950 -5.382 5.825 1.00 0.00 7 GLY A CA 8
ATOM 7285 C C . GLY A 1 7 ? 16.407 -4.714 4.578 1.00 0.00 7 GLY A C 8
ATOM 7286 O O . GLY A 1 7 ? 17.051 -4.726 3.529 1.00 0.00 7 GLY A O 8
ATOM 7290 N N . ALA A 1 8 ? 15.218 -4.131 4.690 1.00 0.00 8 ALA A N 8
ATOM 7291 C CA . ALA A 1 8 ? 14.589 -3.455 3.563 1.00 0.00 8 ALA A CA 8
ATOM 7292 C C . ALA A 1 8 ? 14.689 -1.940 3.705 1.00 0.00 8 ALA A C 8
ATOM 7293 O O . ALA A 1 8 ? 14.603 -1.389 4.802 1.00 0.00 8 ALA A O 8
ATOM 7300 N N . PRO A 1 9 ? 14.877 -1.250 2.571 1.00 0.00 9 PRO A N 8
ATOM 7301 C CA . PRO A 1 9 ? 14.993 0.211 2.543 1.00 0.00 9 PRO A CA 8
ATOM 7302 C C . PRO A 1 9 ? 13.673 0.904 2.862 1.00 0.00 9 PRO A C 8
ATOM 7303 O O . PRO A 1 9 ? 12.673 0.249 3.155 1.00 0.00 9 PRO A O 8
ATOM 7314 N N . GLU A 1 10 ? 13.677 2.232 2.803 1.00 0.00 10 GLU A N 8
ATOM 7315 C CA . GLU A 1 10 ? 12.479 3.013 3.086 1.00 0.00 10 GLU A CA 8
ATOM 7316 C C . GLU A 1 10 ? 11.577 3.091 1.857 1.00 0.00 10 GLU A C 8
ATOM 7317 O O . GLU A 1 10 ? 11.877 2.506 0.816 1.00 0.00 10 GLU A O 8
ATOM 7329 N N . TRP A 1 11 ? 10.473 3.817 1.987 1.00 0.00 11 TRP A N 8
ATOM 7330 C CA . TRP A 1 11 ? 9.527 3.971 0.887 1.00 0.00 11 TRP A CA 8
ATOM 7331 C C . TRP A 1 11 ? 9.758 5.287 0.151 1.00 0.00 11 TRP A C 8
ATOM 7332 O O . TRP A 1 11 ? 9.862 6.347 0.770 1.00 0.00 11 TRP A O 8
ATOM 7353 N N . THR A 1 12 ? 9.837 5.212 -1.174 1.00 0.00 12 THR A N 8
ATOM 7354 C CA . THR A 1 12 ? 10.057 6.397 -1.994 1.00 0.00 12 THR A CA 8
ATOM 7355 C C . THR A 1 12 ? 8.893 6.626 -2.951 1.00 0.00 12 THR A C 8
ATOM 7356 O O . THR A 1 12 ? 8.227 5.681 -3.370 1.00 0.00 12 THR A O 8
ATOM 7367 N N . GLU A 1 13 ? 8.655 7.889 -3.294 1.00 0.00 13 GLU A N 8
ATOM 7368 C CA . GLU A 1 13 ? 7.571 8.241 -4.203 1.00 0.00 13 GLU A CA 8
ATOM 7369 C C . GLU A 1 13 ? 7.383 7.166 -5.270 1.00 0.00 13 GLU A C 8
ATOM 7370 O O . GLU A 1 13 ? 6.258 6.832 -5.637 1.00 0.00 13 GLU A O 8
ATOM 7382 N N . GLU A 1 14 ? 8.496 6.629 -5.762 1.00 0.00 14 GLU A N 8
ATOM 7383 C CA . GLU A 1 14 ? 8.454 5.593 -6.787 1.00 0.00 14 GLU A CA 8
ATOM 7384 C C . GLU A 1 14 ? 7.778 4.331 -6.258 1.00 0.00 14 GLU A C 8
ATOM 7385 O O . GLU A 1 14 ? 6.927 3.743 -6.926 1.00 0.00 14 GLU A O 8
ATOM 7397 N N . ASP A 1 15 ? 8.165 3.920 -5.055 1.00 0.00 15 ASP A N 8
ATOM 7398 C CA . ASP A 1 15 ? 7.597 2.729 -4.435 1.00 0.00 15 ASP A CA 8
ATOM 7399 C C . ASP A 1 15 ? 6.189 3.004 -3.917 1.00 0.00 15 ASP A C 8
ATOM 7400 O O . ASP A 1 15 ? 5.358 2.098 -3.834 1.00 0.00 15 ASP A O 8
ATOM 7409 N N . LEU A 1 16 ? 5.927 4.259 -3.569 1.00 0.00 16 LEU A N 8
ATOM 7410 C CA . LEU A 1 16 ? 4.619 4.654 -3.058 1.00 0.00 16 LEU A CA 8
ATOM 7411 C C . LEU A 1 16 ? 3.615 4.812 -4.195 1.00 0.00 16 LEU A C 8
ATOM 7412 O O . LEU A 1 16 ? 2.434 4.499 -4.042 1.00 0.00 16 LEU A O 8
ATOM 7428 N N . SER A 1 17 ? 4.093 5.298 -5.336 1.00 0.00 17 SER A N 8
ATOM 7429 C CA . SER A 1 17 ? 3.236 5.499 -6.499 1.00 0.00 17 SER A CA 8
ATOM 7430 C C . SER A 1 17 ? 2.951 4.174 -7.200 1.00 0.00 17 SER A C 8
ATOM 7431 O O . SER A 1 17 ? 1.864 3.966 -7.736 1.00 0.00 17 SER A O 8
ATOM 7439 N N . GLN A 1 18 ? 3.937 3.283 -7.190 1.00 0.00 18 GLN A N 8
ATOM 7440 C CA . GLN A 1 18 ? 3.793 1.978 -7.824 1.00 0.00 18 GLN A CA 8
ATOM 7441 C C . GLN A 1 18 ? 2.750 1.133 -7.101 1.00 0.00 18 GLN A C 8
ATOM 7442 O O . GLN A 1 18 ? 1.934 0.460 -7.733 1.00 0.00 18 GLN A O 8
ATOM 7456 N N . LEU A 1 19 ? 2.782 1.172 -5.774 1.00 0.00 19 LEU A N 8
ATOM 7457 C CA . LEU A 1 19 ? 1.839 0.409 -4.963 1.00 0.00 19 LEU A CA 8
ATOM 7458 C C . LEU A 1 19 ? 0.414 0.581 -5.479 1.00 0.00 19 LEU A C 8
ATOM 7459 O O . LEU A 1 19 ? -0.301 -0.397 -5.701 1.00 0.00 19 LEU A O 8
ATOM 7475 N N . THR A 1 20 ? 0.006 1.832 -5.669 1.00 0.00 20 THR A N 8
ATOM 7476 C CA . THR A 1 20 ? -1.333 2.134 -6.160 1.00 0.00 20 THR A CA 8
ATOM 7477 C C . THR A 1 20 ? -1.630 1.374 -7.448 1.00 0.00 20 THR A C 8
ATOM 7478 O O . THR A 1 20 ? -2.761 0.945 -7.679 1.00 0.00 20 THR A O 8
ATOM 7489 N N . ARG A 1 21 ? -0.609 1.210 -8.282 1.00 0.00 21 ARG A N 8
ATOM 7490 C CA . ARG A 1 21 ? -0.763 0.502 -9.547 1.00 0.00 21 ARG A CA 8
ATOM 7491 C C . ARG A 1 21 ? -0.940 -0.995 -9.314 1.00 0.00 21 ARG A C 8
ATOM 7492 O O . ARG A 1 21 ? -1.813 -1.627 -9.909 1.00 0.00 21 ARG A O 8
ATOM 7513 N N . SER A 1 22 ? -0.106 -1.557 -8.445 1.00 0.00 22 SER A N 8
ATOM 7514 C CA . SER A 1 22 ? -0.168 -2.981 -8.136 1.00 0.00 22 SER A CA 8
ATOM 7515 C C . SER A 1 22 ? -1.498 -3.337 -7.479 1.00 0.00 22 SER A C 8
ATOM 7516 O O . SER A 1 22 ? -2.154 -4.304 -7.864 1.00 0.00 22 SER A O 8
ATOM 7524 N N . MET A 1 23 ? -1.889 -2.547 -6.484 1.00 0.00 23 MET A N 8
ATOM 7525 C CA . MET A 1 23 ? -3.142 -2.777 -5.773 1.00 0.00 23 MET A CA 8
ATOM 7526 C C . MET A 1 23 ? -4.272 -3.089 -6.750 1.00 0.00 23 MET A C 8
ATOM 7527 O O . MET A 1 23 ? -5.148 -3.904 -6.461 1.00 0.00 23 MET A O 8
ATOM 7541 N N . VAL A 1 24 ? -4.245 -2.436 -7.907 1.00 0.00 24 VAL A N 8
ATOM 7542 C CA . VAL A 1 24 ? -5.267 -2.644 -8.926 1.00 0.00 24 VAL A CA 8
ATOM 7543 C C . VAL A 1 24 ? -5.138 -4.025 -9.559 1.00 0.00 24 VAL A C 8
ATOM 7544 O O . VAL A 1 24 ? -6.134 -4.715 -9.776 1.00 0.00 24 VAL A O 8
ATOM 7557 N N . LYS A 1 25 ? -3.905 -4.423 -9.852 1.00 0.00 25 LYS A N 8
ATOM 7558 C CA . LYS A 1 25 ? -3.644 -5.723 -10.458 1.00 0.00 25 LYS A CA 8
ATOM 7559 C C . LYS A 1 25 ? -3.998 -6.853 -9.496 1.00 0.00 25 LYS A C 8
ATOM 7560 O O . LYS A 1 25 ? -4.311 -7.966 -9.919 1.00 0.00 25 LYS A O 8
ATOM 7579 N N . PHE A 1 26 ? -3.948 -6.559 -8.201 1.00 0.00 26 PHE A N 8
ATOM 7580 C CA . PHE A 1 26 ? -4.264 -7.550 -7.180 1.00 0.00 26 PHE A CA 8
ATOM 7581 C C . PHE A 1 26 ? -5.171 -6.955 -6.106 1.00 0.00 26 PHE A C 8
ATOM 7582 O O . PHE A 1 26 ? -4.718 -6.511 -5.051 1.00 0.00 26 PHE A O 8
ATOM 7599 N N . PRO A 1 27 ? -6.484 -6.945 -6.381 1.00 0.00 27 PRO A N 8
ATOM 7600 C CA . PRO A 1 27 ? -7.483 -6.407 -5.452 1.00 0.00 27 PRO A CA 8
ATOM 7601 C C . PRO A 1 27 ? -7.649 -7.278 -4.212 1.00 0.00 27 PRO A C 8
ATOM 7602 O O . PRO A 1 27 ? -6.880 -8.212 -3.990 1.00 0.00 27 PRO A O 8
ATOM 7613 N N . GLY A 1 28 ? -8.660 -6.966 -3.406 1.00 0.00 28 GLY A N 8
ATOM 7614 C CA . GLY A 1 28 ? -8.909 -7.731 -2.198 1.00 0.00 28 GLY A CA 8
ATOM 7615 C C . GLY A 1 28 ? -9.523 -9.086 -2.486 1.00 0.00 28 GLY A C 8
ATOM 7616 O O . GLY A 1 28 ? -10.240 -9.254 -3.472 1.00 0.00 28 GLY A O 8
ATOM 7620 N N . GLY A 1 29 ? -9.241 -10.058 -1.624 1.00 0.00 29 GLY A N 8
ATOM 7621 C CA . GLY A 1 29 ? -9.777 -11.393 -1.809 1.00 0.00 29 GLY A CA 8
ATOM 7622 C C . GLY A 1 29 ? -8.937 -12.230 -2.753 1.00 0.00 29 GLY A C 8
ATOM 7623 O O . GLY A 1 29 ? -9.039 -13.457 -2.768 1.00 0.00 29 GLY A O 8
ATOM 7627 N N . THR A 1 30 ? -8.102 -11.565 -3.547 1.00 0.00 30 THR A N 8
ATOM 7628 C CA . THR A 1 30 ? -7.243 -12.254 -4.501 1.00 0.00 30 THR A CA 8
ATOM 7629 C C . THR A 1 30 ? -6.185 -13.087 -3.786 1.00 0.00 30 THR A C 8
ATOM 7630 O O . THR A 1 30 ? -5.584 -12.658 -2.801 1.00 0.00 30 THR A O 8
ATOM 7641 N N . PRO A 1 31 ? -5.949 -14.306 -4.292 1.00 0.00 31 PRO A N 8
ATOM 7642 C CA . PRO A 1 31 ? -4.961 -15.224 -3.718 1.00 0.00 31 PRO A CA 8
ATOM 7643 C C . PRO A 1 31 ? -3.529 -14.748 -3.939 1.00 0.00 31 PRO A C 8
ATOM 7644 O O . PRO A 1 31 ? -3.064 -14.654 -5.074 1.00 0.00 31 PRO A O 8
ATOM 7655 N N . GLY A 1 32 ? -2.834 -14.448 -2.845 1.00 0.00 32 GLY A N 8
ATOM 7656 C CA . GLY A 1 32 ? -1.462 -13.985 -2.942 1.00 0.00 32 GLY A CA 8
ATOM 7657 C C . GLY A 1 32 ? -1.370 -12.502 -3.242 1.00 0.00 32 GLY A C 8
ATOM 7658 O O . GLY A 1 32 ? -0.365 -12.031 -3.774 1.00 0.00 32 GLY A O 8
ATOM 7662 N N . ARG A 1 33 ? -2.423 -11.765 -2.902 1.00 0.00 33 ARG A N 8
ATOM 7663 C CA . ARG A 1 33 ? -2.457 -10.327 -3.141 1.00 0.00 33 ARG A CA 8
ATOM 7664 C C . ARG A 1 33 ? -1.136 -9.678 -2.741 1.00 0.00 33 ARG A C 8
ATOM 7665 O O . ARG A 1 33 ? -0.343 -9.283 -3.596 1.00 0.00 33 ARG A O 8
ATOM 7686 N N . TRP A 1 34 ? -0.907 -9.570 -1.437 1.00 0.00 34 TRP A N 8
ATOM 7687 C CA . TRP A 1 34 ? 0.318 -8.968 -0.924 1.00 0.00 34 TRP A CA 8
ATOM 7688 C C . TRP A 1 34 ? 1.548 -9.685 -1.470 1.00 0.00 34 TRP A C 8
ATOM 7689 O O . TRP A 1 34 ? 2.594 -9.071 -1.675 1.00 0.00 34 TRP A O 8
ATOM 7710 N N . GLU A 1 35 ? 1.414 -10.987 -1.703 1.00 0.00 35 GLU A N 8
ATOM 7711 C CA . GLU A 1 35 ? 2.516 -11.786 -2.225 1.00 0.00 35 GLU A CA 8
ATOM 7712 C C . GLU A 1 35 ? 2.870 -11.361 -3.647 1.00 0.00 35 GLU A C 8
ATOM 7713 O O . GLU A 1 35 ? 4.026 -11.448 -4.064 1.00 0.00 35 GLU A O 8
ATOM 7725 N N . LYS A 1 36 ? 1.868 -10.901 -4.388 1.00 0.00 36 LYS A N 8
ATOM 7726 C CA . LYS A 1 36 ? 2.071 -10.461 -5.763 1.00 0.00 36 LYS A CA 8
ATOM 7727 C C . LYS A 1 36 ? 2.550 -9.013 -5.806 1.00 0.00 36 LYS A C 8
ATOM 7728 O O . LYS A 1 36 ? 3.490 -8.682 -6.529 1.00 0.00 36 LYS A O 8
ATOM 7747 N N . ILE A 1 37 ? 1.899 -8.156 -5.027 1.00 0.00 37 ILE A N 8
ATOM 7748 C CA . ILE A 1 37 ? 2.261 -6.745 -4.975 1.00 0.00 37 ILE A CA 8
ATOM 7749 C C . ILE A 1 37 ? 3.708 -6.565 -4.530 1.00 0.00 37 ILE A C 8
ATOM 7750 O O . ILE A 1 37 ? 4.418 -5.693 -5.029 1.00 0.00 37 ILE A O 8
ATOM 7766 N N . ALA A 1 38 ? 4.140 -7.397 -3.587 1.00 0.00 38 ALA A N 8
ATOM 7767 C CA . ALA A 1 38 ? 5.503 -7.332 -3.077 1.00 0.00 38 ALA A CA 8
ATOM 7768 C C . ALA A 1 38 ? 6.513 -7.685 -4.164 1.00 0.00 38 ALA A C 8
ATOM 7769 O O . ALA A 1 38 ? 7.491 -6.966 -4.373 1.00 0.00 38 ALA A O 8
ATOM 7776 N N . HIS A 1 39 ? 6.271 -8.795 -4.853 1.00 0.00 39 HIS A N 8
ATOM 7777 C CA . HIS A 1 39 ? 7.161 -9.243 -5.919 1.00 0.00 39 HIS A CA 8
ATOM 7778 C C . HIS A 1 39 ? 7.237 -8.204 -7.035 1.00 0.00 39 HIS A C 8
ATOM 7779 O O . HIS A 1 39 ? 8.220 -8.144 -7.772 1.00 0.00 39 HIS A O 8
ATOM 7793 N N . GLU A 1 40 ? 6.192 -7.390 -7.151 1.00 0.00 40 GLU A N 8
ATOM 7794 C CA . GLU A 1 40 ? 6.142 -6.356 -8.178 1.00 0.00 40 GLU A CA 8
ATOM 7795 C C . GLU A 1 40 ? 6.890 -5.105 -7.728 1.00 0.00 40 GLU A C 8
ATOM 7796 O O . GLU A 1 40 ? 7.736 -4.579 -8.452 1.00 0.00 40 GLU A O 8
ATOM 7808 N N . LEU A 1 41 ? 6.573 -4.633 -6.527 1.00 0.00 41 LEU A N 8
ATOM 7809 C CA . LEU A 1 41 ? 7.214 -3.443 -5.979 1.00 0.00 41 LEU A CA 8
ATOM 7810 C C . LEU A 1 41 ? 8.672 -3.722 -5.629 1.00 0.00 41 LEU A C 8
ATOM 7811 O O . LEU A 1 41 ? 9.493 -2.808 -5.570 1.00 0.00 41 LEU A O 8
ATOM 7827 N N . GLY A 1 42 ? 8.987 -4.994 -5.399 1.00 0.00 42 GLY A N 8
ATOM 7828 C CA . GLY A 1 42 ? 10.347 -5.371 -5.060 1.00 0.00 42 GLY A CA 8
ATOM 7829 C C . GLY A 1 42 ? 10.592 -5.374 -3.564 1.00 0.00 42 GLY A C 8
ATOM 7830 O O . GLY A 1 42 ? 11.738 -5.382 -3.116 1.00 0.00 42 GLY A O 8
ATOM 7834 N N . ARG A 1 43 ? 9.512 -5.366 -2.789 1.00 0.00 43 ARG A N 8
ATOM 7835 C CA . ARG A 1 43 ? 9.615 -5.365 -1.335 1.00 0.00 43 ARG A CA 8
ATOM 7836 C C . ARG A 1 43 ? 9.053 -6.657 -0.749 1.00 0.00 43 ARG A C 8
ATOM 7837 O O . ARG A 1 43 ? 8.681 -7.573 -1.482 1.00 0.00 43 ARG A O 8
ATOM 7858 N N . SER A 1 44 ? 8.996 -6.724 0.578 1.00 0.00 44 SER A N 8
ATOM 7859 C CA . SER A 1 44 ? 8.484 -7.905 1.263 1.00 0.00 44 SER A CA 8
ATOM 7860 C C . SER A 1 44 ? 6.992 -7.763 1.548 1.00 0.00 44 SER A C 8
ATOM 7861 O O . SER A 1 44 ? 6.502 -6.668 1.823 1.00 0.00 44 SER A O 8
ATOM 7869 N N . VAL A 1 45 ? 6.274 -8.880 1.479 1.00 0.00 45 VAL A N 8
ATOM 7870 C CA . VAL A 1 45 ? 4.838 -8.883 1.730 1.00 0.00 45 VAL A CA 8
ATOM 7871 C C . VAL A 1 45 ? 4.479 -7.945 2.877 1.00 0.00 45 VAL A C 8
ATOM 7872 O O . VAL A 1 45 ? 3.904 -6.877 2.665 1.00 0.00 45 VAL A O 8
ATOM 7885 N N . THR A 1 46 ? 4.824 -8.350 4.096 1.00 0.00 46 THR A N 8
ATOM 7886 C CA . THR A 1 46 ? 4.538 -7.546 5.278 1.00 0.00 46 THR A CA 8
ATOM 7887 C C . THR A 1 46 ? 4.947 -6.093 5.067 1.00 0.00 46 THR A C 8
ATOM 7888 O O . THR A 1 46 ? 4.250 -5.174 5.496 1.00 0.00 46 THR A O 8
ATOM 7899 N N . ASP A 1 47 ? 6.080 -5.893 4.403 1.00 0.00 47 ASP A N 8
ATOM 7900 C CA . ASP A 1 47 ? 6.582 -4.551 4.133 1.00 0.00 47 ASP A CA 8
ATOM 7901 C C . ASP A 1 47 ? 5.548 -3.727 3.372 1.00 0.00 47 ASP A C 8
ATOM 7902 O O . ASP A 1 47 ? 5.356 -2.543 3.648 1.00 0.00 47 ASP A O 8
ATOM 7911 N N . VAL A 1 48 ? 4.884 -4.362 2.411 1.00 0.00 48 VAL A N 8
ATOM 7912 C CA . VAL A 1 48 ? 3.869 -3.689 1.610 1.00 0.00 48 VAL A CA 8
ATOM 7913 C C . VAL A 1 48 ? 2.592 -3.467 2.412 1.00 0.00 48 VAL A C 8
ATOM 7914 O O . VAL A 1 48 ? 2.207 -2.330 2.688 1.00 0.00 48 VAL A O 8
ATOM 7927 N N . THR A 1 49 ? 1.937 -4.562 2.786 1.00 0.00 49 THR A N 8
ATOM 7928 C CA . THR A 1 49 ? 0.702 -4.488 3.557 1.00 0.00 49 THR A CA 8
ATOM 7929 C C . THR A 1 49 ? 0.848 -3.537 4.739 1.00 0.00 49 THR A C 8
ATOM 7930 O O . THR A 1 49 ? -0.043 -2.735 5.018 1.00 0.00 49 THR A O 8
ATOM 7941 N N . THR A 1 50 ? 1.979 -3.630 5.432 1.00 0.00 50 THR A N 8
ATOM 7942 C CA . THR A 1 50 ? 2.242 -2.778 6.585 1.00 0.00 50 THR A CA 8
ATOM 7943 C C . THR A 1 50 ? 2.240 -1.306 6.192 1.00 0.00 50 THR A C 8
ATOM 7944 O O . THR A 1 50 ? 1.978 -0.432 7.019 1.00 0.00 50 THR A O 8
ATOM 7955 N N . LYS A 1 51 ? 2.533 -1.036 4.924 1.00 0.00 51 LYS A N 8
ATOM 7956 C CA . LYS A 1 51 ? 2.563 0.331 4.419 1.00 0.00 51 LYS A CA 8
ATOM 7957 C C . LYS A 1 51 ? 1.190 0.753 3.906 1.00 0.00 51 LYS A C 8
ATOM 7958 O O . LYS A 1 51 ? 0.684 1.817 4.261 1.00 0.00 51 LYS A O 8
ATOM 7977 N N . ALA A 1 52 ? 0.591 -0.090 3.070 1.00 0.00 52 ALA A N 8
ATOM 7978 C CA . ALA A 1 52 ? -0.725 0.194 2.512 1.00 0.00 52 ALA A CA 8
ATOM 7979 C C . ALA A 1 52 ? -1.762 0.375 3.615 1.00 0.00 52 ALA A C 8
ATOM 7980 O O . ALA A 1 52 ? -2.670 1.198 3.498 1.00 0.00 52 ALA A O 8
ATOM 7987 N N . LYS A 1 53 ? -1.622 -0.400 4.685 1.00 0.00 53 LYS A N 8
ATOM 7988 C CA . LYS A 1 53 ? -2.546 -0.326 5.810 1.00 0.00 53 LYS A CA 8
ATOM 7989 C C . LYS A 1 53 ? -2.561 1.077 6.410 1.00 0.00 53 LYS A C 8
ATOM 7990 O O . LYS A 1 53 ? -3.585 1.532 6.919 1.00 0.00 53 LYS A O 8
ATOM 8009 N N . GLN A 1 54 ? -1.420 1.755 6.346 1.00 0.00 54 GLN A N 8
ATOM 8010 C CA . GLN A 1 54 ? -1.304 3.106 6.883 1.00 0.00 54 GLN A CA 8
ATOM 8011 C C . GLN A 1 54 ? -2.018 4.111 5.986 1.00 0.00 54 GLN A C 8
ATOM 8012 O O . GLN A 1 54 ? -2.352 5.216 6.417 1.00 0.00 54 GLN A O 8
ATOM 8026 N N . LEU A 1 55 ? -2.248 3.723 4.737 1.00 0.00 55 LEU A N 8
ATOM 8027 C CA . LEU A 1 55 ? -2.923 4.591 3.778 1.00 0.00 55 LEU A CA 8
ATOM 8028 C C . LEU A 1 55 ? -4.437 4.439 3.877 1.00 0.00 55 LEU A C 8
ATOM 8029 O O . LEU A 1 55 ? -5.180 5.413 3.751 1.00 0.00 55 LEU A O 8
ATOM 8045 N N . LYS A 1 56 ? -4.890 3.211 4.107 1.00 0.00 56 LYS A N 8
ATOM 8046 C CA . LYS A 1 56 ? -6.315 2.930 4.228 1.00 0.00 56 LYS A CA 8
ATOM 8047 C C . LYS A 1 56 ? -6.896 3.591 5.474 1.00 0.00 56 LYS A C 8
ATOM 8048 O O . LYS A 1 56 ? -8.097 3.854 5.546 1.00 0.00 56 LYS A O 8
ATOM 8067 N N . ASP A 1 57 ? -6.037 3.857 6.452 1.00 0.00 57 ASP A N 8
ATOM 8068 C CA . ASP A 1 57 ? -6.465 4.490 7.694 1.00 0.00 57 ASP A CA 8
ATOM 8069 C C . ASP A 1 57 ? -6.611 5.998 7.514 1.00 0.00 57 ASP A C 8
ATOM 8070 O O . ASP A 1 57 ? -7.699 6.550 7.681 1.00 0.00 57 ASP A O 8
ATOM 8079 N N . SER A 1 58 ? -5.509 6.657 7.173 1.00 0.00 58 SER A N 8
ATOM 8080 C CA . SER A 1 58 ? -5.513 8.102 6.975 1.00 0.00 58 SER A CA 8
ATOM 8081 C C . SER A 1 58 ? -6.219 8.470 5.674 1.00 0.00 58 SER A C 8
ATOM 8082 O O . SER A 1 58 ? -5.654 8.336 4.588 1.00 0.00 58 SER A O 8
ATOM 8090 N N . VAL A 1 59 ? -7.459 8.935 5.792 1.00 0.00 59 VAL A N 8
ATOM 8091 C CA . VAL A 1 59 ? -8.243 9.324 4.626 1.00 0.00 59 VAL A CA 8
ATOM 8092 C C . VAL A 1 59 ? -8.579 10.811 4.660 1.00 0.00 59 VAL A C 8
ATOM 8093 O O . VAL A 1 59 ? -8.950 11.352 5.702 1.00 0.00 59 VAL A O 8
ATOM 8106 N N . THR A 1 60 ? -8.446 11.469 3.512 1.00 0.00 60 THR A N 8
ATOM 8107 C CA . THR A 1 60 ? -8.734 12.894 3.410 1.00 0.00 60 THR A CA 8
ATOM 8108 C C . THR A 1 60 ? -9.768 13.169 2.325 1.00 0.00 60 THR A C 8
ATOM 8109 O O . THR A 1 60 ? -9.420 13.535 1.201 1.00 0.00 60 THR A O 8
ATOM 8120 N N . CYS A 1 61 ? -11.039 12.992 2.666 1.00 0.00 61 CYS A N 8
ATOM 8121 C CA . CYS A 1 61 ? -12.125 13.222 1.720 1.00 0.00 61 CYS A CA 8
ATOM 8122 C C . CYS A 1 61 ? -12.651 14.649 1.832 1.00 0.00 61 CYS A C 8
ATOM 8123 O O . CYS A 1 61 ? -12.709 15.380 0.844 1.00 0.00 61 CYS A O 8
ATOM 8131 N N . SER A 1 62 ? -13.036 15.038 3.044 1.00 0.00 62 SER A N 8
ATOM 8132 C CA . SER A 1 62 ? -13.564 16.376 3.285 1.00 0.00 62 SER A CA 8
ATOM 8133 C C . SER A 1 62 ? -12.545 17.441 2.889 1.00 0.00 62 SER A C 8
ATOM 8134 O O . SER A 1 62 ? -11.340 17.290 3.090 1.00 0.00 62 SER A O 8
ATOM 8142 N N . PRO A 1 63 ? -13.040 18.546 2.311 1.00 0.00 63 PRO A N 8
ATOM 8143 C CA . PRO A 1 63 ? -12.192 19.659 1.875 1.00 0.00 63 PRO A CA 8
ATOM 8144 C C . PRO A 1 63 ? -11.590 20.424 3.049 1.00 0.00 63 PRO A C 8
ATOM 8145 O O . PRO A 1 63 ? -12.173 20.479 4.131 1.00 0.00 63 PRO A O 8
ATOM 8156 N N . GLY A 1 64 ? -10.419 21.013 2.827 1.00 0.00 64 GLY A N 8
ATOM 8157 C CA . GLY A 1 64 ? -9.757 21.767 3.876 1.00 0.00 64 GLY A CA 8
ATOM 8158 C C . GLY A 1 64 ? -10.720 22.639 4.657 1.00 0.00 64 GLY A C 8
ATOM 8159 O O . GLY A 1 64 ? -11.585 23.295 4.077 1.00 0.00 64 GLY A O 8
ATOM 8163 N N . MET A 1 65 ? -10.570 22.646 5.978 1.00 0.00 65 MET A N 8
ATOM 8164 C CA . MET A 1 65 ? -11.434 23.444 6.840 1.00 0.00 65 MET A CA 8
ATOM 8165 C C . MET A 1 65 ? -10.762 23.715 8.183 1.00 0.00 65 MET A C 8
ATOM 8166 O O . MET A 1 65 ? -9.891 22.960 8.615 1.00 0.00 65 MET A O 8
ATOM 8180 N N . VAL A 1 66 ? -11.172 24.796 8.837 1.00 0.00 66 VAL A N 8
ATOM 8181 C CA . VAL A 1 66 ? -10.610 25.166 10.131 1.00 0.00 66 VAL A CA 8
ATOM 8182 C C . VAL A 1 66 ? -11.592 24.873 11.260 1.00 0.00 66 VAL A C 8
ATOM 8183 O O . VAL A 1 66 ? -12.768 25.228 11.181 1.00 0.00 66 VAL A O 8
ATOM 8196 N N . SER A 1 67 ? -11.100 24.225 12.311 1.00 0.00 67 SER A N 8
ATOM 8197 C CA . SER A 1 67 ? -11.935 23.882 13.457 1.00 0.00 67 SER A CA 8
ATOM 8198 C C . SER A 1 67 ? -11.117 23.882 14.745 1.00 0.00 67 SER A C 8
ATOM 8199 O O . SER A 1 67 ? -10.050 23.274 14.816 1.00 0.00 67 SER A O 8
ATOM 8207 N N . GLY A 1 68 ? -11.626 24.570 15.762 1.00 0.00 68 GLY A N 8
ATOM 8208 C CA . GLY A 1 68 ? -10.931 24.638 17.034 1.00 0.00 68 GLY A CA 8
ATOM 8209 C C . GLY A 1 68 ? -10.614 26.062 17.447 1.00 0.00 68 GLY A C 8
ATOM 8210 O O . GLY A 1 68 ? -11.226 26.617 18.359 1.00 0.00 68 GLY A O 8
ATOM 8214 N N . PRO A 1 69 ? -9.635 26.675 16.765 1.00 0.00 69 PRO A N 8
ATOM 8215 C CA . PRO A 1 69 ? -9.214 28.050 17.050 1.00 0.00 69 PRO A CA 8
ATOM 8216 C C . PRO A 1 69 ? -10.270 29.074 16.646 1.00 0.00 69 PRO A C 8
ATOM 8217 O O . PRO A 1 69 ? -10.910 28.942 15.603 1.00 0.00 69 PRO A O 8
ATOM 8228 N N . SER A 1 70 ? -10.446 30.095 17.479 1.00 0.00 70 SER A N 8
ATOM 8229 C CA . SER A 1 70 ? -11.427 31.140 17.211 1.00 0.00 70 SER A CA 8
ATOM 8230 C C . SER A 1 70 ? -10.739 32.436 16.793 1.00 0.00 70 SER A C 8
ATOM 8231 O O . SER A 1 70 ? -9.514 32.547 16.847 1.00 0.00 70 SER A O 8
ATOM 8239 N N . SER A 1 71 ? -11.537 33.414 16.375 1.00 0.00 71 SER A N 8
ATOM 8240 C CA . SER A 1 71 ? -11.006 34.702 15.944 1.00 0.00 71 SER A CA 8
ATOM 8241 C C . SER A 1 71 ? -11.002 35.701 17.097 1.00 0.00 71 SER A C 8
ATOM 8242 O O . SER A 1 71 ? -12.004 35.872 17.789 1.00 0.00 71 SER A O 8
ATOM 8250 N N . GLY A 1 72 ? -9.864 36.360 17.297 1.00 0.00 72 GLY A N 8
ATOM 8251 C CA . GLY A 1 72 ? -9.749 37.334 18.366 1.00 0.00 72 GLY A CA 8
ATOM 8252 C C . GLY A 1 72 ? -8.643 36.993 19.345 1.00 0.00 72 GLY A C 8
ATOM 8253 O O . GLY A 1 72 ? -8.577 35.873 19.851 1.00 0.00 72 GLY A O 8
ATOM 8257 N N . GLY A 1 1 ? 20.156 -13.769 -3.384 1.00 0.00 1 GLY A N 9
ATOM 8258 C CA . GLY A 1 1 ? 19.259 -14.692 -2.713 1.00 0.00 1 GLY A CA 9
ATOM 8259 C C . GLY A 1 1 ? 18.776 -14.163 -1.377 1.00 0.00 1 GLY A C 9
ATOM 8260 O O . GLY A 1 1 ? 19.454 -13.359 -0.738 1.00 0.00 1 GLY A O 9
ATOM 8264 N N . SER A 1 2 ? 17.599 -14.614 -0.955 1.00 0.00 2 SER A N 9
ATOM 8265 C CA . SER A 1 2 ? 17.022 -14.177 0.311 1.00 0.00 2 SER A CA 9
ATOM 8266 C C . SER A 1 2 ? 17.208 -12.674 0.502 1.00 0.00 2 SER A C 9
ATOM 8267 O O . SER A 1 2 ? 17.542 -12.213 1.594 1.00 0.00 2 SER A O 9
ATOM 8275 N N . SER A 1 3 ? 16.989 -11.916 -0.567 1.00 0.00 3 SER A N 9
ATOM 8276 C CA . SER A 1 3 ? 17.136 -10.466 -0.519 1.00 0.00 3 SER A CA 9
ATOM 8277 C C . SER A 1 3 ? 16.223 -9.863 0.543 1.00 0.00 3 SER A C 9
ATOM 8278 O O . SER A 1 3 ? 15.028 -9.677 0.318 1.00 0.00 3 SER A O 9
ATOM 8286 N N . GLY A 1 4 ? 16.796 -9.558 1.704 1.00 0.00 4 GLY A N 9
ATOM 8287 C CA . GLY A 1 4 ? 16.020 -8.979 2.785 1.00 0.00 4 GLY A CA 9
ATOM 8288 C C . GLY A 1 4 ? 16.094 -9.801 4.056 1.00 0.00 4 GLY A C 9
ATOM 8289 O O . GLY A 1 4 ? 15.071 -10.249 4.574 1.00 0.00 4 GLY A O 9
ATOM 8293 N N . SER A 1 5 ? 17.308 -10.000 4.561 1.00 0.00 5 SER A N 9
ATOM 8294 C CA . SER A 1 5 ? 17.512 -10.779 5.777 1.00 0.00 5 SER A CA 9
ATOM 8295 C C . SER A 1 5 ? 17.836 -9.868 6.957 1.00 0.00 5 SER A C 9
ATOM 8296 O O . SER A 1 5 ? 17.362 -10.084 8.072 1.00 0.00 5 SER A O 9
ATOM 8304 N N . SER A 1 6 ? 18.649 -8.847 6.702 1.00 0.00 6 SER A N 9
ATOM 8305 C CA . SER A 1 6 ? 19.041 -7.904 7.743 1.00 0.00 6 SER A CA 9
ATOM 8306 C C . SER A 1 6 ? 17.977 -6.827 7.929 1.00 0.00 6 SER A C 9
ATOM 8307 O O . SER A 1 6 ? 17.554 -6.542 9.049 1.00 0.00 6 SER A O 9
ATOM 8315 N N . GLY A 1 7 ? 17.548 -6.230 6.821 1.00 0.00 7 GLY A N 9
ATOM 8316 C CA . GLY A 1 7 ? 16.537 -5.190 6.882 1.00 0.00 7 GLY A CA 9
ATOM 8317 C C . GLY A 1 7 ? 15.963 -4.859 5.519 1.00 0.00 7 GLY A C 9
ATOM 8318 O O . GLY A 1 7 ? 16.111 -5.630 4.572 1.00 0.00 7 GLY A O 9
ATOM 8322 N N . ALA A 1 8 ? 15.304 -3.709 5.420 1.00 0.00 8 ALA A N 9
ATOM 8323 C CA . ALA A 1 8 ? 14.706 -3.278 4.163 1.00 0.00 8 ALA A CA 9
ATOM 8324 C C . ALA A 1 8 ? 14.768 -1.761 4.017 1.00 0.00 8 ALA A C 9
ATOM 8325 O O . ALA A 1 8 ? 14.721 -1.017 4.997 1.00 0.00 8 ALA A O 9
ATOM 8332 N N . PRO A 1 9 ? 14.876 -1.290 2.766 1.00 0.00 9 PRO A N 9
ATOM 8333 C CA . PRO A 1 9 ? 14.947 0.143 2.463 1.00 0.00 9 PRO A CA 9
ATOM 8334 C C . PRO A 1 9 ? 13.624 0.856 2.722 1.00 0.00 9 PRO A C 9
ATOM 8335 O O . PRO A 1 9 ? 12.566 0.229 2.754 1.00 0.00 9 PRO A O 9
ATOM 8346 N N . GLU A 1 10 ? 13.692 2.171 2.906 1.00 0.00 10 GLU A N 9
ATOM 8347 C CA . GLU A 1 10 ? 12.499 2.969 3.163 1.00 0.00 10 GLU A CA 9
ATOM 8348 C C . GLU A 1 10 ? 11.617 3.044 1.920 1.00 0.00 10 GLU A C 9
ATOM 8349 O O . GLU A 1 10 ? 11.927 2.446 0.889 1.00 0.00 10 GLU A O 9
ATOM 8361 N N . TRP A 1 11 ? 10.517 3.781 2.026 1.00 0.00 11 TRP A N 9
ATOM 8362 C CA . TRP A 1 11 ? 9.589 3.933 0.911 1.00 0.00 11 TRP A CA 9
ATOM 8363 C C . TRP A 1 11 ? 9.856 5.230 0.154 1.00 0.00 11 TRP A C 9
ATOM 8364 O O . TRP A 1 11 ? 10.046 6.286 0.759 1.00 0.00 11 TRP A O 9
ATOM 8385 N N . THR A 1 12 ? 9.869 5.145 -1.172 1.00 0.00 12 THR A N 9
ATOM 8386 C CA . THR A 1 12 ? 10.113 6.311 -2.011 1.00 0.00 12 THR A CA 9
ATOM 8387 C C . THR A 1 12 ? 8.953 6.551 -2.970 1.00 0.00 12 THR A C 9
ATOM 8388 O O . THR A 1 12 ? 8.280 5.611 -3.391 1.00 0.00 12 THR A O 9
ATOM 8399 N N . GLU A 1 13 ? 8.726 7.816 -3.312 1.00 0.00 13 GLU A N 9
ATOM 8400 C CA . GLU A 1 13 ? 7.646 8.178 -4.223 1.00 0.00 13 GLU A CA 9
ATOM 8401 C C . GLU A 1 13 ? 7.424 7.086 -5.265 1.00 0.00 13 GLU A C 9
ATOM 8402 O O . GLU A 1 13 ? 6.288 6.720 -5.564 1.00 0.00 13 GLU A O 9
ATOM 8414 N N . GLU A 1 14 ? 8.519 6.571 -5.816 1.00 0.00 14 GLU A N 9
ATOM 8415 C CA . GLU A 1 14 ? 8.444 5.522 -6.826 1.00 0.00 14 GLU A CA 9
ATOM 8416 C C . GLU A 1 14 ? 7.740 4.286 -6.276 1.00 0.00 14 GLU A C 9
ATOM 8417 O O . GLU A 1 14 ? 6.848 3.729 -6.917 1.00 0.00 14 GLU A O 9
ATOM 8429 N N . ASP A 1 15 ? 8.146 3.861 -5.085 1.00 0.00 15 ASP A N 9
ATOM 8430 C CA . ASP A 1 15 ? 7.554 2.691 -4.447 1.00 0.00 15 ASP A CA 9
ATOM 8431 C C . ASP A 1 15 ? 6.153 3.004 -3.931 1.00 0.00 15 ASP A C 9
ATOM 8432 O O . ASP A 1 15 ? 5.292 2.126 -3.871 1.00 0.00 15 ASP A O 9
ATOM 8441 N N . LEU A 1 16 ? 5.932 4.260 -3.559 1.00 0.00 16 LEU A N 9
ATOM 8442 C CA . LEU A 1 16 ? 4.635 4.689 -3.047 1.00 0.00 16 LEU A CA 9
ATOM 8443 C C . LEU A 1 16 ? 3.637 4.881 -4.184 1.00 0.00 16 LEU A C 9
ATOM 8444 O O . LEU A 1 16 ? 2.433 4.704 -4.003 1.00 0.00 16 LEU A O 9
ATOM 8460 N N . SER A 1 17 ? 4.147 5.242 -5.358 1.00 0.00 17 SER A N 9
ATOM 8461 C CA . SER A 1 17 ? 3.300 5.459 -6.525 1.00 0.00 17 SER A CA 9
ATOM 8462 C C . SER A 1 17 ? 2.982 4.138 -7.219 1.00 0.00 17 SER A C 9
ATOM 8463 O O . SER A 1 17 ? 1.897 3.961 -7.770 1.00 0.00 17 SER A O 9
ATOM 8471 N N . GLN A 1 18 ? 3.938 3.215 -7.187 1.00 0.00 18 GLN A N 9
ATOM 8472 C CA . GLN A 1 18 ? 3.762 1.911 -7.814 1.00 0.00 18 GLN A CA 9
ATOM 8473 C C . GLN A 1 18 ? 2.685 1.104 -7.096 1.00 0.00 18 GLN A C 9
ATOM 8474 O O . GLN A 1 18 ? 1.878 0.423 -7.731 1.00 0.00 18 GLN A O 9
ATOM 8488 N N . LEU A 1 19 ? 2.679 1.183 -5.770 1.00 0.00 19 LEU A N 9
ATOM 8489 C CA . LEU A 1 19 ? 1.701 0.459 -4.965 1.00 0.00 19 LEU A CA 9
ATOM 8490 C C . LEU A 1 19 ? 0.287 0.690 -5.488 1.00 0.00 19 LEU A C 9
ATOM 8491 O O . LEU A 1 19 ? -0.489 -0.253 -5.649 1.00 0.00 19 LEU A O 9
ATOM 8507 N N . THR A 1 20 ? -0.042 1.950 -5.755 1.00 0.00 20 THR A N 9
ATOM 8508 C CA . THR A 1 20 ? -1.362 2.304 -6.262 1.00 0.00 20 THR A CA 9
ATOM 8509 C C . THR A 1 20 ? -1.680 1.547 -7.546 1.00 0.00 20 THR A C 9
ATOM 8510 O O . THR A 1 20 ? -2.837 1.227 -7.819 1.00 0.00 20 THR A O 9
ATOM 8521 N N . ARG A 1 21 ? -0.646 1.261 -8.331 1.00 0.00 21 ARG A N 9
ATOM 8522 C CA . ARG A 1 21 ? -0.816 0.541 -9.587 1.00 0.00 21 ARG A CA 9
ATOM 8523 C C . ARG A 1 21 ? -0.978 -0.956 -9.337 1.00 0.00 21 ARG A C 9
ATOM 8524 O O . ARG A 1 21 ? -1.830 -1.607 -9.942 1.00 0.00 21 ARG A O 9
ATOM 8545 N N . SER A 1 22 ? -0.156 -1.494 -8.443 1.00 0.00 22 SER A N 9
ATOM 8546 C CA . SER A 1 22 ? -0.205 -2.915 -8.117 1.00 0.00 22 SER A CA 9
ATOM 8547 C C . SER A 1 22 ? -1.532 -3.274 -7.455 1.00 0.00 22 SER A C 9
ATOM 8548 O O . SER A 1 22 ? -2.188 -4.242 -7.840 1.00 0.00 22 SER A O 9
ATOM 8556 N N . MET A 1 23 ? -1.920 -2.488 -6.457 1.00 0.00 23 MET A N 9
ATOM 8557 C CA . MET A 1 23 ? -3.169 -2.722 -5.741 1.00 0.00 23 MET A CA 9
ATOM 8558 C C . MET A 1 23 ? -4.303 -3.030 -6.713 1.00 0.00 23 MET A C 9
ATOM 8559 O O . MET A 1 23 ? -5.186 -3.836 -6.418 1.00 0.00 23 MET A O 9
ATOM 8573 N N . VAL A 1 24 ? -4.273 -2.384 -7.875 1.00 0.00 24 VAL A N 9
ATOM 8574 C CA . VAL A 1 24 ? -5.298 -2.590 -8.891 1.00 0.00 24 VAL A CA 9
ATOM 8575 C C . VAL A 1 24 ? -5.170 -3.968 -9.529 1.00 0.00 24 VAL A C 9
ATOM 8576 O O . VAL A 1 24 ? -6.167 -4.653 -9.762 1.00 0.00 24 VAL A O 9
ATOM 8589 N N . LYS A 1 25 ? -3.935 -4.371 -9.811 1.00 0.00 25 LYS A N 9
ATOM 8590 C CA . LYS A 1 25 ? -3.674 -5.669 -10.422 1.00 0.00 25 LYS A CA 9
ATOM 8591 C C . LYS A 1 25 ? -4.016 -6.802 -9.459 1.00 0.00 25 LYS A C 9
ATOM 8592 O O . LYS A 1 25 ? -4.327 -7.915 -9.881 1.00 0.00 25 LYS A O 9
ATOM 8611 N N . PHE A 1 26 ? -3.958 -6.509 -8.164 1.00 0.00 26 PHE A N 9
ATOM 8612 C CA . PHE A 1 26 ? -4.262 -7.504 -7.142 1.00 0.00 26 PHE A CA 9
ATOM 8613 C C . PHE A 1 26 ? -5.163 -6.914 -6.061 1.00 0.00 26 PHE A C 9
ATOM 8614 O O . PHE A 1 26 ? -4.703 -6.469 -5.009 1.00 0.00 26 PHE A O 9
ATOM 8631 N N . PRO A 1 27 ? -6.478 -6.910 -6.325 1.00 0.00 27 PRO A N 9
ATOM 8632 C CA . PRO A 1 27 ? -7.472 -6.378 -5.387 1.00 0.00 27 PRO A CA 9
ATOM 8633 C C . PRO A 1 27 ? -7.624 -7.251 -4.147 1.00 0.00 27 PRO A C 9
ATOM 8634 O O . PRO A 1 27 ? -6.841 -8.173 -3.925 1.00 0.00 27 PRO A O 9
ATOM 8645 N N . GLY A 1 28 ? -8.639 -6.954 -3.340 1.00 0.00 28 GLY A N 9
ATOM 8646 C CA . GLY A 1 28 ? -8.875 -7.722 -2.132 1.00 0.00 28 GLY A CA 9
ATOM 8647 C C . GLY A 1 28 ? -9.480 -9.082 -2.418 1.00 0.00 28 GLY A C 9
ATOM 8648 O O . GLY A 1 28 ? -10.196 -9.256 -3.403 1.00 0.00 28 GLY A O 9
ATOM 8652 N N . GLY A 1 29 ? -9.188 -10.051 -1.555 1.00 0.00 29 GLY A N 9
ATOM 8653 C CA . GLY A 1 29 ? -9.715 -11.391 -1.739 1.00 0.00 29 GLY A CA 9
ATOM 8654 C C . GLY A 1 29 ? -8.866 -12.223 -2.679 1.00 0.00 29 GLY A C 9
ATOM 8655 O O . GLY A 1 29 ? -8.917 -13.453 -2.650 1.00 0.00 29 GLY A O 9
ATOM 8659 N N . THR A 1 30 ? -8.082 -11.552 -3.518 1.00 0.00 30 THR A N 9
ATOM 8660 C CA . THR A 1 30 ? -7.220 -12.238 -4.473 1.00 0.00 30 THR A CA 9
ATOM 8661 C C . THR A 1 30 ? -6.163 -13.072 -3.759 1.00 0.00 30 THR A C 9
ATOM 8662 O O . THR A 1 30 ? -5.565 -12.646 -2.771 1.00 0.00 30 THR A O 9
ATOM 8673 N N . PRO A 1 31 ? -5.925 -14.289 -4.269 1.00 0.00 31 PRO A N 9
ATOM 8674 C CA . PRO A 1 31 ? -4.937 -15.209 -3.696 1.00 0.00 31 PRO A CA 9
ATOM 8675 C C . PRO A 1 31 ? -3.505 -14.730 -3.913 1.00 0.00 31 PRO A C 9
ATOM 8676 O O . PRO A 1 31 ? -3.022 -14.677 -5.043 1.00 0.00 31 PRO A O 9
ATOM 8687 N N . GLY A 1 32 ? -2.831 -14.382 -2.821 1.00 0.00 32 GLY A N 9
ATOM 8688 C CA . GLY A 1 32 ? -1.461 -13.912 -2.914 1.00 0.00 32 GLY A CA 9
ATOM 8689 C C . GLY A 1 32 ? -1.375 -12.429 -3.211 1.00 0.00 32 GLY A C 9
ATOM 8690 O O . GLY A 1 32 ? -0.379 -11.955 -3.758 1.00 0.00 32 GLY A O 9
ATOM 8694 N N . ARG A 1 33 ? -2.423 -11.693 -2.853 1.00 0.00 33 ARG A N 9
ATOM 8695 C CA . ARG A 1 33 ? -2.463 -10.255 -3.087 1.00 0.00 33 ARG A CA 9
ATOM 8696 C C . ARG A 1 33 ? -1.138 -9.604 -2.701 1.00 0.00 33 ARG A C 9
ATOM 8697 O O . ARG A 1 33 ? -0.355 -9.207 -3.564 1.00 0.00 33 ARG A O 9
ATOM 8718 N N . TRP A 1 34 ? -0.895 -9.498 -1.400 1.00 0.00 34 TRP A N 9
ATOM 8719 C CA . TRP A 1 34 ? 0.335 -8.894 -0.899 1.00 0.00 34 TRP A CA 9
ATOM 8720 C C . TRP A 1 34 ? 1.559 -9.613 -1.454 1.00 0.00 34 TRP A C 9
ATOM 8721 O O . TRP A 1 34 ? 2.607 -9.001 -1.663 1.00 0.00 34 TRP A O 9
ATOM 8742 N N . GLU A 1 35 ? 1.420 -10.913 -1.692 1.00 0.00 35 GLU A N 9
ATOM 8743 C CA . GLU A 1 35 ? 2.517 -11.714 -2.223 1.00 0.00 35 GLU A CA 9
ATOM 8744 C C . GLU A 1 35 ? 2.861 -11.288 -3.648 1.00 0.00 35 GLU A C 9
ATOM 8745 O O . GLU A 1 35 ? 4.014 -11.375 -4.072 1.00 0.00 35 GLU A O 9
ATOM 8757 N N . LYS A 1 36 ? 1.853 -10.828 -4.381 1.00 0.00 36 LYS A N 9
ATOM 8758 C CA . LYS A 1 36 ? 2.047 -10.388 -5.758 1.00 0.00 36 LYS A CA 9
ATOM 8759 C C . LYS A 1 36 ? 2.524 -8.940 -5.803 1.00 0.00 36 LYS A C 9
ATOM 8760 O O . LYS A 1 36 ? 3.453 -8.605 -6.540 1.00 0.00 36 LYS A O 9
ATOM 8779 N N . ILE A 1 37 ? 1.884 -8.086 -5.012 1.00 0.00 37 ILE A N 9
ATOM 8780 C CA . ILE A 1 37 ? 2.246 -6.674 -4.961 1.00 0.00 37 ILE A CA 9
ATOM 8781 C C . ILE A 1 37 ? 3.694 -6.493 -4.519 1.00 0.00 37 ILE A C 9
ATOM 8782 O O . ILE A 1 37 ? 4.398 -5.612 -5.011 1.00 0.00 37 ILE A O 9
ATOM 8798 N N . ALA A 1 38 ? 4.132 -7.334 -3.588 1.00 0.00 38 ALA A N 9
ATOM 8799 C CA . ALA A 1 38 ? 5.497 -7.270 -3.081 1.00 0.00 38 ALA A CA 9
ATOM 8800 C C . ALA A 1 38 ? 6.504 -7.609 -4.175 1.00 0.00 38 ALA A C 9
ATOM 8801 O O . ALA A 1 38 ? 7.477 -6.884 -4.383 1.00 0.00 38 ALA A O 9
ATOM 8808 N N . HIS A 1 39 ? 6.266 -8.716 -4.870 1.00 0.00 39 HIS A N 9
ATOM 8809 C CA . HIS A 1 39 ? 7.153 -9.152 -5.943 1.00 0.00 39 HIS A CA 9
ATOM 8810 C C . HIS A 1 39 ? 7.242 -8.093 -7.038 1.00 0.00 39 HIS A C 9
ATOM 8811 O O . HIS A 1 39 ? 8.255 -7.983 -7.727 1.00 0.00 39 HIS A O 9
ATOM 8825 N N . GLU A 1 40 ? 6.173 -7.317 -7.193 1.00 0.00 40 GLU A N 9
ATOM 8826 C CA . GLU A 1 40 ? 6.131 -6.269 -8.205 1.00 0.00 40 GLU A CA 9
ATOM 8827 C C . GLU A 1 40 ? 6.871 -5.022 -7.728 1.00 0.00 40 GLU A C 9
ATOM 8828 O O . GLU A 1 40 ? 7.720 -4.480 -8.438 1.00 0.00 40 GLU A O 9
ATOM 8840 N N . LEU A 1 41 ? 6.542 -4.571 -6.523 1.00 0.00 41 LEU A N 9
ATOM 8841 C CA . LEU A 1 41 ? 7.173 -3.388 -5.950 1.00 0.00 41 LEU A CA 9
ATOM 8842 C C . LEU A 1 41 ? 8.626 -3.670 -5.582 1.00 0.00 41 LEU A C 9
ATOM 8843 O O . LEU A 1 41 ? 9.449 -2.758 -5.515 1.00 0.00 41 LEU A O 9
ATOM 8859 N N . GLY A 1 42 ? 8.936 -4.942 -5.347 1.00 0.00 42 GLY A N 9
ATOM 8860 C CA . GLY A 1 42 ? 10.290 -5.322 -4.991 1.00 0.00 42 GLY A CA 9
ATOM 8861 C C . GLY A 1 42 ? 10.526 -5.295 -3.494 1.00 0.00 42 GLY A C 9
ATOM 8862 O O . GLY A 1 42 ? 11.664 -5.170 -3.040 1.00 0.00 42 GLY A O 9
ATOM 8866 N N . ARG A 1 43 ? 9.448 -5.409 -2.725 1.00 0.00 43 ARG A N 9
ATOM 8867 C CA . ARG A 1 43 ? 9.543 -5.394 -1.270 1.00 0.00 43 ARG A CA 9
ATOM 8868 C C . ARG A 1 43 ? 8.991 -6.687 -0.676 1.00 0.00 43 ARG A C 9
ATOM 8869 O O . ARG A 1 43 ? 8.589 -7.595 -1.404 1.00 0.00 43 ARG A O 9
ATOM 8890 N N . SER A 1 44 ? 8.974 -6.763 0.651 1.00 0.00 44 SER A N 9
ATOM 8891 C CA . SER A 1 44 ? 8.476 -7.945 1.343 1.00 0.00 44 SER A CA 9
ATOM 8892 C C . SER A 1 44 ? 6.987 -7.809 1.647 1.00 0.00 44 SER A C 9
ATOM 8893 O O . SER A 1 44 ? 6.501 -6.721 1.956 1.00 0.00 44 SER A O 9
ATOM 8901 N N . VAL A 1 45 ? 6.267 -8.923 1.558 1.00 0.00 45 VAL A N 9
ATOM 8902 C CA . VAL A 1 45 ? 4.834 -8.930 1.825 1.00 0.00 45 VAL A CA 9
ATOM 8903 C C . VAL A 1 45 ? 4.479 -7.966 2.951 1.00 0.00 45 VAL A C 9
ATOM 8904 O O . VAL A 1 45 ? 3.938 -6.885 2.712 1.00 0.00 45 VAL A O 9
ATOM 8917 N N . THR A 1 46 ? 4.788 -8.362 4.182 1.00 0.00 46 THR A N 9
ATOM 8918 C CA . THR A 1 46 ? 4.502 -7.534 5.346 1.00 0.00 46 THR A CA 9
ATOM 8919 C C . THR A 1 46 ? 4.910 -6.085 5.104 1.00 0.00 46 THR A C 9
ATOM 8920 O O . THR A 1 46 ? 4.200 -5.157 5.492 1.00 0.00 46 THR A O 9
ATOM 8931 N N . ASP A 1 47 ? 6.057 -5.899 4.460 1.00 0.00 47 ASP A N 9
ATOM 8932 C CA . ASP A 1 47 ? 6.559 -4.562 4.164 1.00 0.00 47 ASP A CA 9
ATOM 8933 C C . ASP A 1 47 ? 5.511 -3.740 3.421 1.00 0.00 47 ASP A C 9
ATOM 8934 O O . ASP A 1 47 ? 5.293 -2.568 3.728 1.00 0.00 47 ASP A O 9
ATOM 8943 N N . VAL A 1 48 ? 4.865 -4.362 2.440 1.00 0.00 48 VAL A N 9
ATOM 8944 C CA . VAL A 1 48 ? 3.840 -3.689 1.652 1.00 0.00 48 VAL A CA 9
ATOM 8945 C C . VAL A 1 48 ? 2.571 -3.474 2.469 1.00 0.00 48 VAL A C 9
ATOM 8946 O O . VAL A 1 48 ? 2.196 -2.340 2.770 1.00 0.00 48 VAL A O 9
ATOM 8959 N N . THR A 1 49 ? 1.912 -4.572 2.828 1.00 0.00 49 THR A N 9
ATOM 8960 C CA . THR A 1 49 ? 0.684 -4.504 3.610 1.00 0.00 49 THR A CA 9
ATOM 8961 C C . THR A 1 49 ? 0.838 -3.557 4.795 1.00 0.00 49 THR A C 9
ATOM 8962 O O . THR A 1 49 ? -0.067 -2.783 5.107 1.00 0.00 49 THR A O 9
ATOM 8973 N N . THR A 1 50 ? 1.992 -3.622 5.453 1.00 0.00 50 THR A N 9
ATOM 8974 C CA . THR A 1 50 ? 2.265 -2.771 6.603 1.00 0.00 50 THR A CA 9
ATOM 8975 C C . THR A 1 50 ? 2.240 -1.297 6.215 1.00 0.00 50 THR A C 9
ATOM 8976 O O . THR A 1 50 ? 1.929 -0.433 7.036 1.00 0.00 50 THR A O 9
ATOM 8987 N N . LYS A 1 51 ? 2.568 -1.015 4.959 1.00 0.00 51 LYS A N 9
ATOM 8988 C CA . LYS A 1 51 ? 2.581 0.355 4.460 1.00 0.00 51 LYS A CA 9
ATOM 8989 C C . LYS A 1 51 ? 1.194 0.774 3.983 1.00 0.00 51 LYS A C 9
ATOM 8990 O O . LYS A 1 51 ? 0.718 1.861 4.308 1.00 0.00 51 LYS A O 9
ATOM 9009 N N . ALA A 1 52 ? 0.550 -0.097 3.213 1.00 0.00 52 ALA A N 9
ATOM 9010 C CA . ALA A 1 52 ? -0.784 0.182 2.696 1.00 0.00 52 ALA A CA 9
ATOM 9011 C C . ALA A 1 52 ? -1.787 0.361 3.830 1.00 0.00 52 ALA A C 9
ATOM 9012 O O . ALA A 1 52 ? -2.596 1.289 3.817 1.00 0.00 52 ALA A O 9
ATOM 9019 N N . LYS A 1 53 ? -1.729 -0.533 4.812 1.00 0.00 53 LYS A N 9
ATOM 9020 C CA . LYS A 1 53 ? -2.632 -0.474 5.955 1.00 0.00 53 LYS A CA 9
ATOM 9021 C C . LYS A 1 53 ? -2.704 0.941 6.519 1.00 0.00 53 LYS A C 9
ATOM 9022 O O . LYS A 1 53 ? -3.760 1.388 6.964 1.00 0.00 53 LYS A O 9
ATOM 9041 N N . GLN A 1 54 ? -1.573 1.640 6.497 1.00 0.00 54 GLN A N 9
ATOM 9042 C CA . GLN A 1 54 ? -1.510 3.005 7.005 1.00 0.00 54 GLN A CA 9
ATOM 9043 C C . GLN A 1 54 ? -2.296 3.957 6.110 1.00 0.00 54 GLN A C 9
ATOM 9044 O O . GLN A 1 54 ? -3.036 4.815 6.596 1.00 0.00 54 GLN A O 9
ATOM 9058 N N . LEU A 1 55 ? -2.132 3.802 4.801 1.00 0.00 55 LEU A N 9
ATOM 9059 C CA . LEU A 1 55 ? -2.827 4.648 3.837 1.00 0.00 55 LEU A CA 9
ATOM 9060 C C . LEU A 1 55 ? -4.339 4.502 3.975 1.00 0.00 55 LEU A C 9
ATOM 9061 O O . LEU A 1 55 ? -5.076 5.487 3.931 1.00 0.00 55 LEU A O 9
ATOM 9077 N N . LYS A 1 56 ? -4.796 3.265 4.143 1.00 0.00 56 LYS A N 9
ATOM 9078 C CA . LYS A 1 56 ? -6.220 2.989 4.291 1.00 0.00 56 LYS A CA 9
ATOM 9079 C C . LYS A 1 56 ? -6.847 3.906 5.336 1.00 0.00 56 LYS A C 9
ATOM 9080 O O . LYS A 1 56 ? -7.905 4.492 5.107 1.00 0.00 56 LYS A O 9
ATOM 9099 N N . ASP A 1 57 ? -6.186 4.028 6.482 1.00 0.00 57 ASP A N 9
ATOM 9100 C CA . ASP A 1 57 ? -6.678 4.877 7.561 1.00 0.00 57 ASP A CA 9
ATOM 9101 C C . ASP A 1 57 ? -6.414 6.349 7.258 1.00 0.00 57 ASP A C 9
ATOM 9102 O O . ASP A 1 57 ? -7.274 7.202 7.479 1.00 0.00 57 ASP A O 9
ATOM 9111 N N . SER A 1 58 ? -5.220 6.639 6.751 1.00 0.00 58 SER A N 9
ATOM 9112 C CA . SER A 1 58 ? -4.842 8.008 6.422 1.00 0.00 58 SER A CA 9
ATOM 9113 C C . SER A 1 58 ? -6.008 8.756 5.784 1.00 0.00 58 SER A C 9
ATOM 9114 O O . SER A 1 58 ? -6.350 9.865 6.195 1.00 0.00 58 SER A O 9
ATOM 9122 N N . VAL A 1 59 ? -6.617 8.140 4.775 1.00 0.00 59 VAL A N 9
ATOM 9123 C CA . VAL A 1 59 ? -7.746 8.745 4.079 1.00 0.00 59 VAL A CA 9
ATOM 9124 C C . VAL A 1 59 ? -9.021 8.642 4.908 1.00 0.00 59 VAL A C 9
ATOM 9125 O O . VAL A 1 59 ? -9.061 7.949 5.925 1.00 0.00 59 VAL A O 9
ATOM 9138 N N . THR A 1 60 ? -10.066 9.336 4.466 1.00 0.00 60 THR A N 9
ATOM 9139 C CA . THR A 1 60 ? -11.344 9.324 5.167 1.00 0.00 60 THR A CA 9
ATOM 9140 C C . THR A 1 60 ? -12.499 9.093 4.199 1.00 0.00 60 THR A C 9
ATOM 9141 O O . THR A 1 60 ? -13.391 8.287 4.464 1.00 0.00 60 THR A O 9
ATOM 9152 N N . CYS A 1 61 ? -12.476 9.804 3.078 1.00 0.00 61 CYS A N 9
ATOM 9153 C CA . CYS A 1 61 ? -13.523 9.677 2.070 1.00 0.00 61 CYS A CA 9
ATOM 9154 C C . CYS A 1 61 ? -14.903 9.851 2.695 1.00 0.00 61 CYS A C 9
ATOM 9155 O O . CYS A 1 61 ? -15.845 9.134 2.354 1.00 0.00 61 CYS A O 9
ATOM 9163 N N . SER A 1 62 ? -15.016 10.806 3.612 1.00 0.00 62 SER A N 9
ATOM 9164 C CA . SER A 1 62 ? -16.280 11.071 4.289 1.00 0.00 62 SER A CA 9
ATOM 9165 C C . SER A 1 62 ? -17.000 12.256 3.652 1.00 0.00 62 SER A C 9
ATOM 9166 O O . SER A 1 62 ? -16.386 13.136 3.048 1.00 0.00 62 SER A O 9
ATOM 9174 N N . PRO A 1 63 ? -18.333 12.281 3.790 1.00 0.00 63 PRO A N 9
ATOM 9175 C CA . PRO A 1 63 ? -19.167 13.352 3.236 1.00 0.00 63 PRO A CA 9
ATOM 9176 C C . PRO A 1 63 ? -18.968 14.677 3.965 1.00 0.00 63 PRO A C 9
ATOM 9177 O O . PRO A 1 63 ? -19.574 15.688 3.612 1.00 0.00 63 PRO A O 9
ATOM 9188 N N . GLY A 1 64 ? -18.116 14.664 4.986 1.00 0.00 64 GLY A N 9
ATOM 9189 C CA . GLY A 1 64 ? -17.853 15.870 5.748 1.00 0.00 64 GLY A CA 9
ATOM 9190 C C . GLY A 1 64 ? -17.401 15.574 7.164 1.00 0.00 64 GLY A C 9
ATOM 9191 O O . GLY A 1 64 ? -17.436 14.427 7.607 1.00 0.00 64 GLY A O 9
ATOM 9195 N N . MET A 1 65 ? -16.974 16.612 7.876 1.00 0.00 65 MET A N 9
ATOM 9196 C CA . MET A 1 65 ? -16.513 16.457 9.251 1.00 0.00 65 MET A CA 9
ATOM 9197 C C . MET A 1 65 ? -17.456 15.557 10.043 1.00 0.00 65 MET A C 9
ATOM 9198 O O . MET A 1 65 ? -18.579 15.289 9.615 1.00 0.00 65 MET A O 9
ATOM 9212 N N . VAL A 1 66 ? -16.993 15.093 11.199 1.00 0.00 66 VAL A N 9
ATOM 9213 C CA . VAL A 1 66 ? -17.796 14.223 12.051 1.00 0.00 66 VAL A CA 9
ATOM 9214 C C . VAL A 1 66 ? -18.529 15.026 13.120 1.00 0.00 66 VAL A C 9
ATOM 9215 O O . VAL A 1 66 ? -18.060 16.080 13.549 1.00 0.00 66 VAL A O 9
ATOM 9228 N N . SER A 1 67 ? -19.682 14.520 13.546 1.00 0.00 67 SER A N 9
ATOM 9229 C CA . SER A 1 67 ? -20.482 15.191 14.564 1.00 0.00 67 SER A CA 9
ATOM 9230 C C . SER A 1 67 ? -20.363 14.478 15.907 1.00 0.00 67 SER A C 9
ATOM 9231 O O . SER A 1 67 ? -19.866 13.355 15.984 1.00 0.00 67 SER A O 9
ATOM 9239 N N . GLY A 1 68 ? -20.823 15.140 16.964 1.00 0.00 68 GLY A N 9
ATOM 9240 C CA . GLY A 1 68 ? -20.759 14.555 18.291 1.00 0.00 68 GLY A CA 9
ATOM 9241 C C . GLY A 1 68 ? -19.985 15.417 19.268 1.00 0.00 68 GLY A C 9
ATOM 9242 O O . GLY A 1 68 ? -19.833 16.624 19.079 1.00 0.00 68 GLY A O 9
ATOM 9246 N N . PRO A 1 69 ? -19.481 14.793 20.343 1.00 0.00 69 PRO A N 9
ATOM 9247 C CA . PRO A 1 69 ? -18.712 15.493 21.376 1.00 0.00 69 PRO A CA 9
ATOM 9248 C C . PRO A 1 69 ? -17.344 15.943 20.874 1.00 0.00 69 PRO A C 9
ATOM 9249 O O . PRO A 1 69 ? -16.739 15.291 20.023 1.00 0.00 69 PRO A O 9
ATOM 9260 N N . SER A 1 70 ? -16.861 17.060 21.408 1.00 0.00 70 SER A N 9
ATOM 9261 C CA . SER A 1 70 ? -15.565 17.599 21.012 1.00 0.00 70 SER A CA 9
ATOM 9262 C C . SER A 1 70 ? -14.523 17.363 22.100 1.00 0.00 70 SER A C 9
ATOM 9263 O O . SER A 1 70 ? -14.861 17.049 23.241 1.00 0.00 70 SER A O 9
ATOM 9271 N N . SER A 1 71 ? -13.253 17.516 21.738 1.00 0.00 71 SER A N 9
ATOM 9272 C CA . SER A 1 71 ? -12.159 17.316 22.681 1.00 0.00 71 SER A CA 9
ATOM 9273 C C . SER A 1 71 ? -12.331 18.206 23.908 1.00 0.00 71 SER A C 9
ATOM 9274 O O . SER A 1 71 ? -12.648 19.389 23.791 1.00 0.00 71 SER A O 9
ATOM 9282 N N . GLY A 1 72 ? -12.118 17.627 25.086 1.00 0.00 72 GLY A N 9
ATOM 9283 C CA . GLY A 1 72 ? -12.253 18.382 26.319 1.00 0.00 72 GLY A CA 9
ATOM 9284 C C . GLY A 1 72 ? -10.919 18.865 26.852 1.00 0.00 72 GLY A C 9
ATOM 9285 O O . GLY A 1 72 ? -10.381 19.866 26.380 1.00 0.00 72 GLY A O 9
ATOM 9289 N N . GLY A 1 1 ? 27.755 -18.442 7.240 1.00 0.00 1 GLY A N 10
ATOM 9290 C CA . GLY A 1 1 ? 26.688 -17.460 7.182 1.00 0.00 1 GLY A CA 10
ATOM 9291 C C . GLY A 1 1 ? 26.963 -16.252 8.056 1.00 0.00 1 GLY A C 10
ATOM 9292 O O . GLY A 1 1 ? 27.190 -16.387 9.258 1.00 0.00 1 GLY A O 10
ATOM 9296 N N . SER A 1 2 ? 26.944 -15.069 7.451 1.00 0.00 2 SER A N 10
ATOM 9297 C CA . SER A 1 2 ? 27.199 -13.833 8.181 1.00 0.00 2 SER A CA 10
ATOM 9298 C C . SER A 1 2 ? 26.126 -12.791 7.876 1.00 0.00 2 SER A C 10
ATOM 9299 O O . SER A 1 2 ? 26.269 -11.989 6.954 1.00 0.00 2 SER A O 10
ATOM 9307 N N . SER A 1 3 ? 25.052 -12.811 8.659 1.00 0.00 3 SER A N 10
ATOM 9308 C CA . SER A 1 3 ? 23.953 -11.871 8.471 1.00 0.00 3 SER A CA 10
ATOM 9309 C C . SER A 1 3 ? 24.312 -10.497 9.029 1.00 0.00 3 SER A C 10
ATOM 9310 O O . SER A 1 3 ? 25.258 -10.356 9.802 1.00 0.00 3 SER A O 10
ATOM 9318 N N . GLY A 1 4 ? 23.547 -9.485 8.629 1.00 0.00 4 GLY A N 10
ATOM 9319 C CA . GLY A 1 4 ? 23.800 -8.135 9.097 1.00 0.00 4 GLY A CA 10
ATOM 9320 C C . GLY A 1 4 ? 22.540 -7.294 9.148 1.00 0.00 4 GLY A C 10
ATOM 9321 O O . GLY A 1 4 ? 22.180 -6.764 10.199 1.00 0.00 4 GLY A O 10
ATOM 9325 N N . SER A 1 5 ? 21.867 -7.169 8.008 1.00 0.00 5 SER A N 10
ATOM 9326 C CA . SER A 1 5 ? 20.643 -6.381 7.925 1.00 0.00 5 SER A CA 10
ATOM 9327 C C . SER A 1 5 ? 19.477 -7.239 7.444 1.00 0.00 5 SER A C 10
ATOM 9328 O O . SER A 1 5 ? 18.457 -7.358 8.124 1.00 0.00 5 SER A O 10
ATOM 9336 N N . SER A 1 6 ? 19.635 -7.836 6.267 1.00 0.00 6 SER A N 10
ATOM 9337 C CA . SER A 1 6 ? 18.594 -8.680 5.692 1.00 0.00 6 SER A CA 10
ATOM 9338 C C . SER A 1 6 ? 17.214 -8.073 5.921 1.00 0.00 6 SER A C 10
ATOM 9339 O O . SER A 1 6 ? 16.263 -8.775 6.264 1.00 0.00 6 SER A O 10
ATOM 9347 N N . GLY A 1 7 ? 17.112 -6.761 5.728 1.00 0.00 7 GLY A N 10
ATOM 9348 C CA . GLY A 1 7 ? 15.844 -6.080 5.918 1.00 0.00 7 GLY A CA 10
ATOM 9349 C C . GLY A 1 7 ? 15.327 -5.451 4.640 1.00 0.00 7 GLY A C 10
ATOM 9350 O O . GLY A 1 7 ? 15.208 -6.121 3.614 1.00 0.00 7 GLY A O 10
ATOM 9354 N N . ALA A 1 8 ? 15.016 -4.160 4.700 1.00 0.00 8 ALA A N 10
ATOM 9355 C CA . ALA A 1 8 ? 14.509 -3.441 3.538 1.00 0.00 8 ALA A CA 10
ATOM 9356 C C . ALA A 1 8 ? 14.596 -1.933 3.745 1.00 0.00 8 ALA A C 10
ATOM 9357 O O . ALA A 1 8 ? 14.438 -1.424 4.855 1.00 0.00 8 ALA A O 10
ATOM 9364 N N . PRO A 1 9 ? 14.853 -1.199 2.653 1.00 0.00 9 PRO A N 10
ATOM 9365 C CA . PRO A 1 9 ? 14.966 0.263 2.689 1.00 0.00 9 PRO A CA 10
ATOM 9366 C C . PRO A 1 9 ? 13.626 0.942 2.950 1.00 0.00 9 PRO A C 10
ATOM 9367 O O . PRO A 1 9 ? 12.619 0.276 3.186 1.00 0.00 9 PRO A O 10
ATOM 9378 N N . GLU A 1 10 ? 13.623 2.270 2.906 1.00 0.00 10 GLU A N 10
ATOM 9379 C CA . GLU A 1 10 ? 12.406 3.039 3.138 1.00 0.00 10 GLU A CA 10
ATOM 9380 C C . GLU A 1 10 ? 11.554 3.104 1.874 1.00 0.00 10 GLU A C 10
ATOM 9381 O O . GLU A 1 10 ? 11.901 2.519 0.848 1.00 0.00 10 GLU A O 10
ATOM 9393 N N . TRP A 1 11 ? 10.438 3.819 1.956 1.00 0.00 11 TRP A N 10
ATOM 9394 C CA . TRP A 1 11 ? 9.536 3.961 0.819 1.00 0.00 11 TRP A CA 10
ATOM 9395 C C . TRP A 1 11 ? 9.801 5.264 0.073 1.00 0.00 11 TRP A C 10
ATOM 9396 O O . TRP A 1 11 ? 9.914 6.328 0.682 1.00 0.00 11 TRP A O 10
ATOM 9417 N N . THR A 1 12 ? 9.899 5.174 -1.250 1.00 0.00 12 THR A N 10
ATOM 9418 C CA . THR A 1 12 ? 10.152 6.346 -2.079 1.00 0.00 12 THR A CA 10
ATOM 9419 C C . THR A 1 12 ? 9.008 6.585 -3.057 1.00 0.00 12 THR A C 10
ATOM 9420 O O . THR A 1 12 ? 8.340 5.644 -3.487 1.00 0.00 12 THR A O 10
ATOM 9431 N N . GLU A 1 13 ? 8.787 7.849 -3.405 1.00 0.00 13 GLU A N 10
ATOM 9432 C CA . GLU A 1 13 ? 7.722 8.210 -4.333 1.00 0.00 13 GLU A CA 10
ATOM 9433 C C . GLU A 1 13 ? 7.527 7.123 -5.387 1.00 0.00 13 GLU A C 10
ATOM 9434 O O . GLU A 1 13 ? 6.399 6.769 -5.726 1.00 0.00 13 GLU A O 10
ATOM 9446 N N . GLU A 1 14 ? 8.636 6.601 -5.902 1.00 0.00 14 GLU A N 10
ATOM 9447 C CA . GLU A 1 14 ? 8.587 5.556 -6.918 1.00 0.00 14 GLU A CA 10
ATOM 9448 C C . GLU A 1 14 ? 7.880 4.313 -6.387 1.00 0.00 14 GLU A C 10
ATOM 9449 O O . GLU A 1 14 ? 7.011 3.748 -7.051 1.00 0.00 14 GLU A O 10
ATOM 9461 N N . ASP A 1 15 ? 8.259 3.892 -5.185 1.00 0.00 15 ASP A N 10
ATOM 9462 C CA . ASP A 1 15 ? 7.662 2.716 -4.563 1.00 0.00 15 ASP A CA 10
ATOM 9463 C C . ASP A 1 15 ? 6.251 3.020 -4.069 1.00 0.00 15 ASP A C 10
ATOM 9464 O O . ASP A 1 15 ? 5.399 2.132 -4.005 1.00 0.00 15 ASP A O 10
ATOM 9473 N N . LEU A 1 16 ? 6.011 4.279 -3.720 1.00 0.00 16 LEU A N 10
ATOM 9474 C CA . LEU A 1 16 ? 4.703 4.700 -3.230 1.00 0.00 16 LEU A CA 10
ATOM 9475 C C . LEU A 1 16 ? 3.722 4.883 -4.384 1.00 0.00 16 LEU A C 10
ATOM 9476 O O . LEU A 1 16 ? 2.518 4.680 -4.226 1.00 0.00 16 LEU A O 10
ATOM 9492 N N . SER A 1 17 ? 4.246 5.267 -5.543 1.00 0.00 17 SER A N 10
ATOM 9493 C CA . SER A 1 17 ? 3.416 5.479 -6.724 1.00 0.00 17 SER A CA 10
ATOM 9494 C C . SER A 1 17 ? 3.108 4.154 -7.416 1.00 0.00 17 SER A C 10
ATOM 9495 O O . SER A 1 17 ? 2.029 3.974 -7.980 1.00 0.00 17 SER A O 10
ATOM 9503 N N . GLN A 1 18 ? 4.063 3.232 -7.367 1.00 0.00 18 GLN A N 10
ATOM 9504 C CA . GLN A 1 18 ? 3.894 1.924 -7.989 1.00 0.00 18 GLN A CA 10
ATOM 9505 C C . GLN A 1 18 ? 2.814 1.117 -7.276 1.00 0.00 18 GLN A C 10
ATOM 9506 O O . GLN A 1 18 ? 2.001 0.447 -7.914 1.00 0.00 18 GLN A O 10
ATOM 9520 N N . LEU A 1 19 ? 2.812 1.185 -5.949 1.00 0.00 19 LEU A N 10
ATOM 9521 C CA . LEU A 1 19 ? 1.832 0.460 -5.148 1.00 0.00 19 LEU A CA 10
ATOM 9522 C C . LEU A 1 19 ? 0.425 0.654 -5.702 1.00 0.00 19 LEU A C 10
ATOM 9523 O O . LEU A 1 19 ? -0.305 -0.312 -5.929 1.00 0.00 19 LEU A O 10
ATOM 9539 N N . THR A 1 20 ? 0.048 1.910 -5.921 1.00 0.00 20 THR A N 10
ATOM 9540 C CA . THR A 1 20 ? -1.271 2.232 -6.449 1.00 0.00 20 THR A CA 10
ATOM 9541 C C . THR A 1 20 ? -1.563 1.440 -7.719 1.00 0.00 20 THR A C 10
ATOM 9542 O O . THR A 1 20 ? -2.707 1.068 -7.981 1.00 0.00 20 THR A O 10
ATOM 9553 N N . ARG A 1 21 ? -0.521 1.183 -8.503 1.00 0.00 21 ARG A N 10
ATOM 9554 C CA . ARG A 1 21 ? -0.666 0.435 -9.746 1.00 0.00 21 ARG A CA 10
ATOM 9555 C C . ARG A 1 21 ? -0.850 -1.054 -9.466 1.00 0.00 21 ARG A C 10
ATOM 9556 O O . ARG A 1 21 ? -1.721 -1.702 -10.046 1.00 0.00 21 ARG A O 10
ATOM 9577 N N . SER A 1 22 ? -0.022 -1.589 -8.574 1.00 0.00 22 SER A N 10
ATOM 9578 C CA . SER A 1 22 ? -0.090 -3.002 -8.220 1.00 0.00 22 SER A CA 10
ATOM 9579 C C . SER A 1 22 ? -1.437 -3.340 -7.589 1.00 0.00 22 SER A C 10
ATOM 9580 O O . SER A 1 22 ? -2.089 -4.311 -7.972 1.00 0.00 22 SER A O 10
ATOM 9588 N N . MET A 1 23 ? -1.848 -2.531 -6.618 1.00 0.00 23 MET A N 10
ATOM 9589 C CA . MET A 1 23 ? -3.118 -2.743 -5.933 1.00 0.00 23 MET A CA 10
ATOM 9590 C C . MET A 1 23 ? -4.227 -3.063 -6.931 1.00 0.00 23 MET A C 10
ATOM 9591 O O . MET A 1 23 ? -5.113 -3.871 -6.652 1.00 0.00 23 MET A O 10
ATOM 9605 N N . VAL A 1 24 ? -4.172 -2.423 -8.095 1.00 0.00 24 VAL A N 10
ATOM 9606 C CA . VAL A 1 24 ? -5.171 -2.641 -9.135 1.00 0.00 24 VAL A CA 10
ATOM 9607 C C . VAL A 1 24 ? -5.059 -4.044 -9.720 1.00 0.00 24 VAL A C 10
ATOM 9608 O O . VAL A 1 24 ? -6.066 -4.712 -9.957 1.00 0.00 24 VAL A O 10
ATOM 9621 N N . LYS A 1 25 ? -3.828 -4.486 -9.950 1.00 0.00 25 LYS A N 10
ATOM 9622 C CA . LYS A 1 25 ? -3.582 -5.811 -10.506 1.00 0.00 25 LYS A CA 10
ATOM 9623 C C . LYS A 1 25 ? -3.975 -6.900 -9.513 1.00 0.00 25 LYS A C 10
ATOM 9624 O O . LYS A 1 25 ? -4.309 -8.019 -9.902 1.00 0.00 25 LYS A O 10
ATOM 9643 N N . PHE A 1 26 ? -3.935 -6.564 -8.228 1.00 0.00 26 PHE A N 10
ATOM 9644 C CA . PHE A 1 26 ? -4.288 -7.513 -7.178 1.00 0.00 26 PHE A CA 10
ATOM 9645 C C . PHE A 1 26 ? -5.193 -6.861 -6.137 1.00 0.00 26 PHE A C 10
ATOM 9646 O O . PHE A 1 26 ? -4.742 -6.390 -5.092 1.00 0.00 26 PHE A O 10
ATOM 9663 N N . PRO A 1 27 ? -6.502 -6.831 -6.428 1.00 0.00 27 PRO A N 10
ATOM 9664 C CA . PRO A 1 27 ? -7.499 -6.239 -5.531 1.00 0.00 27 PRO A CA 10
ATOM 9665 C C . PRO A 1 27 ? -7.700 -7.063 -4.264 1.00 0.00 27 PRO A C 10
ATOM 9666 O O . PRO A 1 27 ? -6.988 -8.038 -4.026 1.00 0.00 27 PRO A O 10
ATOM 9677 N N . GLY A 1 28 ? -8.674 -6.664 -3.452 1.00 0.00 28 GLY A N 10
ATOM 9678 C CA . GLY A 1 28 ? -8.951 -7.377 -2.218 1.00 0.00 28 GLY A CA 10
ATOM 9679 C C . GLY A 1 28 ? -9.607 -8.722 -2.461 1.00 0.00 28 GLY A C 10
ATOM 9680 O O . GLY A 1 28 ? -10.329 -8.901 -3.441 1.00 0.00 28 GLY A O 10
ATOM 9684 N N . GLY A 1 29 ? -9.355 -9.672 -1.566 1.00 0.00 29 GLY A N 10
ATOM 9685 C CA . GLY A 1 29 ? -9.932 -10.996 -1.706 1.00 0.00 29 GLY A CA 10
ATOM 9686 C C . GLY A 1 29 ? -9.114 -11.892 -2.615 1.00 0.00 29 GLY A C 10
ATOM 9687 O O . GLY A 1 29 ? -9.287 -13.111 -2.617 1.00 0.00 29 GLY A O 10
ATOM 9691 N N . THR A 1 30 ? -8.221 -11.287 -3.392 1.00 0.00 30 THR A N 10
ATOM 9692 C CA . THR A 1 30 ? -7.375 -12.038 -4.311 1.00 0.00 30 THR A CA 10
ATOM 9693 C C . THR A 1 30 ? -6.332 -12.854 -3.557 1.00 0.00 30 THR A C 10
ATOM 9694 O O . THR A 1 30 ? -5.720 -12.387 -2.596 1.00 0.00 30 THR A O 10
ATOM 9705 N N . PRO A 1 31 ? -6.121 -14.102 -4.001 1.00 0.00 31 PRO A N 10
ATOM 9706 C CA . PRO A 1 31 ? -5.150 -15.009 -3.383 1.00 0.00 31 PRO A CA 10
ATOM 9707 C C . PRO A 1 31 ? -3.710 -14.572 -3.630 1.00 0.00 31 PRO A C 10
ATOM 9708 O O . PRO A 1 31 ? -3.257 -14.513 -4.772 1.00 0.00 31 PRO A O 10
ATOM 9719 N N . GLY A 1 32 ? -2.995 -14.268 -2.552 1.00 0.00 32 GLY A N 10
ATOM 9720 C CA . GLY A 1 32 ? -1.613 -13.842 -2.674 1.00 0.00 32 GLY A CA 10
ATOM 9721 C C . GLY A 1 32 ? -1.489 -12.374 -3.033 1.00 0.00 32 GLY A C 10
ATOM 9722 O O . GLY A 1 32 ? -0.470 -11.945 -3.575 1.00 0.00 32 GLY A O 10
ATOM 9726 N N . ARG A 1 33 ? -2.528 -11.603 -2.731 1.00 0.00 33 ARG A N 10
ATOM 9727 C CA . ARG A 1 33 ? -2.532 -10.175 -3.028 1.00 0.00 33 ARG A CA 10
ATOM 9728 C C . ARG A 1 33 ? -1.204 -9.535 -2.635 1.00 0.00 33 ARG A C 10
ATOM 9729 O O . ARG A 1 33 ? -0.395 -9.182 -3.493 1.00 0.00 33 ARG A O 10
ATOM 9750 N N . TRP A 1 34 ? -0.987 -9.387 -1.333 1.00 0.00 34 TRP A N 10
ATOM 9751 C CA . TRP A 1 34 ? 0.243 -8.788 -0.826 1.00 0.00 34 TRP A CA 10
ATOM 9752 C C . TRP A 1 34 ? 1.466 -9.534 -1.346 1.00 0.00 34 TRP A C 10
ATOM 9753 O O . TRP A 1 34 ? 2.517 -8.937 -1.575 1.00 0.00 34 TRP A O 10
ATOM 9774 N N . GLU A 1 35 ? 1.322 -10.843 -1.532 1.00 0.00 35 GLU A N 10
ATOM 9775 C CA . GLU A 1 35 ? 2.417 -11.669 -2.025 1.00 0.00 35 GLU A CA 10
ATOM 9776 C C . GLU A 1 35 ? 2.789 -11.284 -3.454 1.00 0.00 35 GLU A C 10
ATOM 9777 O O . GLU A 1 35 ? 3.951 -11.371 -3.851 1.00 0.00 35 GLU A O 10
ATOM 9789 N N . LYS A 1 36 ? 1.793 -10.858 -4.224 1.00 0.00 36 LYS A N 10
ATOM 9790 C CA . LYS A 1 36 ? 2.012 -10.459 -5.609 1.00 0.00 36 LYS A CA 10
ATOM 9791 C C . LYS A 1 36 ? 2.500 -9.016 -5.688 1.00 0.00 36 LYS A C 10
ATOM 9792 O O . LYS A 1 36 ? 3.438 -8.708 -6.423 1.00 0.00 36 LYS A O 10
ATOM 9811 N N . ILE A 1 37 ? 1.860 -8.137 -4.925 1.00 0.00 37 ILE A N 10
ATOM 9812 C CA . ILE A 1 37 ? 2.231 -6.727 -4.907 1.00 0.00 37 ILE A CA 10
ATOM 9813 C C . ILE A 1 37 ? 3.675 -6.545 -4.452 1.00 0.00 37 ILE A C 10
ATOM 9814 O O . ILE A 1 37 ? 4.396 -5.691 -4.966 1.00 0.00 37 ILE A O 10
ATOM 9830 N N . ALA A 1 38 ? 4.091 -7.356 -3.484 1.00 0.00 38 ALA A N 10
ATOM 9831 C CA . ALA A 1 38 ? 5.450 -7.287 -2.962 1.00 0.00 38 ALA A CA 10
ATOM 9832 C C . ALA A 1 38 ? 6.468 -7.682 -4.026 1.00 0.00 38 ALA A C 10
ATOM 9833 O O . ALA A 1 38 ? 7.470 -6.994 -4.227 1.00 0.00 38 ALA A O 10
ATOM 9840 N N . HIS A 1 39 ? 6.206 -8.794 -4.705 1.00 0.00 39 HIS A N 10
ATOM 9841 C CA . HIS A 1 39 ? 7.101 -9.280 -5.750 1.00 0.00 39 HIS A CA 10
ATOM 9842 C C . HIS A 1 39 ? 7.197 -8.275 -6.894 1.00 0.00 39 HIS A C 10
ATOM 9843 O O . HIS A 1 39 ? 8.186 -8.248 -7.626 1.00 0.00 39 HIS A O 10
ATOM 9857 N N . GLU A 1 40 ? 6.164 -7.452 -7.041 1.00 0.00 40 GLU A N 10
ATOM 9858 C CA . GLU A 1 40 ? 6.133 -6.447 -8.097 1.00 0.00 40 GLU A CA 10
ATOM 9859 C C . GLU A 1 40 ? 6.886 -5.189 -7.673 1.00 0.00 40 GLU A C 10
ATOM 9860 O O . GLU A 1 40 ? 7.745 -4.691 -8.402 1.00 0.00 40 GLU A O 10
ATOM 9872 N N . LEU A 1 41 ? 6.557 -4.680 -6.491 1.00 0.00 41 LEU A N 10
ATOM 9873 C CA . LEU A 1 41 ? 7.200 -3.480 -5.969 1.00 0.00 41 LEU A CA 10
ATOM 9874 C C . LEU A 1 41 ? 8.649 -3.762 -5.585 1.00 0.00 41 LEU A C 10
ATOM 9875 O O . LEU A 1 41 ? 9.467 -2.848 -5.493 1.00 0.00 41 LEU A O 10
ATOM 9891 N N . GLY A 1 42 ? 8.961 -5.036 -5.365 1.00 0.00 42 GLY A N 10
ATOM 9892 C CA . GLY A 1 42 ? 10.312 -5.416 -4.996 1.00 0.00 42 GLY A CA 10
ATOM 9893 C C . GLY A 1 42 ? 10.510 -5.467 -3.494 1.00 0.00 42 GLY A C 10
ATOM 9894 O O . GLY A 1 42 ? 11.639 -5.571 -3.013 1.00 0.00 42 GLY A O 10
ATOM 9898 N N . ARG A 1 43 ? 9.411 -5.393 -2.751 1.00 0.00 43 ARG A N 10
ATOM 9899 C CA . ARG A 1 43 ? 9.469 -5.428 -1.294 1.00 0.00 43 ARG A CA 10
ATOM 9900 C C . ARG A 1 43 ? 8.857 -6.718 -0.757 1.00 0.00 43 ARG A C 10
ATOM 9901 O O . ARG A 1 43 ? 8.477 -7.603 -1.523 1.00 0.00 43 ARG A O 10
ATOM 9922 N N . SER A 1 44 ? 8.765 -6.817 0.566 1.00 0.00 44 SER A N 10
ATOM 9923 C CA . SER A 1 44 ? 8.203 -8.001 1.206 1.00 0.00 44 SER A CA 10
ATOM 9924 C C . SER A 1 44 ? 6.716 -7.810 1.490 1.00 0.00 44 SER A C 10
ATOM 9925 O O . SER A 1 44 ? 6.220 -6.684 1.535 1.00 0.00 44 SER A O 10
ATOM 9933 N N . VAL A 1 45 ? 6.009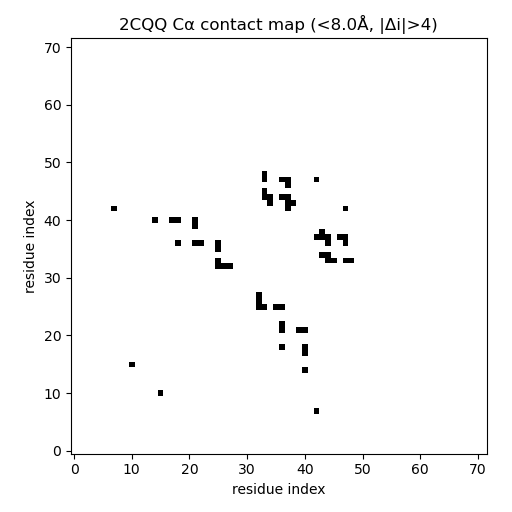 -8.920 1.681 1.00 0.00 45 VAL A N 10
ATOM 9934 C CA . VAL A 1 45 ? 4.579 -8.877 1.962 1.00 0.00 45 VAL A CA 10
ATOM 9935 C C . VAL A 1 45 ? 4.264 -7.860 3.054 1.00 0.00 45 VAL A C 10
ATOM 9936 O O . VAL A 1 45 ? 3.739 -6.781 2.781 1.00 0.00 45 VAL A O 10
ATOM 9949 N N . THR A 1 46 ? 4.589 -8.212 4.294 1.00 0.00 46 THR A N 10
ATOM 9950 C CA . THR A 1 46 ? 4.340 -7.332 5.429 1.00 0.00 46 THR A CA 10
ATOM 9951 C C . THR A 1 46 ? 4.797 -5.908 5.130 1.00 0.00 46 THR A C 10
ATOM 9952 O O . THR A 1 46 ? 4.134 -4.942 5.508 1.00 0.00 46 THR A O 10
ATOM 9963 N N . ASP A 1 47 ? 5.931 -5.786 4.450 1.00 0.00 47 ASP A N 10
ATOM 9964 C CA . ASP A 1 47 ? 6.476 -4.480 4.099 1.00 0.00 47 ASP A CA 10
ATOM 9965 C C . ASP A 1 47 ? 5.452 -3.655 3.324 1.00 0.00 47 ASP A C 10
ATOM 9966 O O . ASP A 1 47 ? 5.288 -2.460 3.570 1.00 0.00 47 ASP A O 10
ATOM 9975 N N . VAL A 1 48 ? 4.767 -4.301 2.386 1.00 0.00 48 VAL A N 10
ATOM 9976 C CA . VAL A 1 48 ? 3.760 -3.628 1.575 1.00 0.00 48 VAL A CA 10
ATOM 9977 C C . VAL A 1 48 ? 2.493 -3.361 2.382 1.00 0.00 48 VAL A C 10
ATOM 9978 O O . VAL A 1 48 ? 2.134 -2.210 2.633 1.00 0.00 48 VAL A O 10
ATOM 9991 N N . THR A 1 49 ? 1.819 -4.433 2.786 1.00 0.00 49 THR A N 10
ATOM 9992 C CA . THR A 1 49 ? 0.592 -4.315 3.564 1.00 0.00 49 THR A CA 10
ATOM 9993 C C . THR A 1 49 ? 0.768 -3.344 4.725 1.00 0.00 49 THR A C 10
ATOM 9994 O O . THR A 1 49 ? -0.064 -2.462 4.943 1.00 0.00 49 THR A O 10
ATOM 10005 N N . THR A 1 50 ? 1.857 -3.510 5.469 1.00 0.00 50 THR A N 10
ATOM 10006 C CA . THR A 1 50 ? 2.142 -2.648 6.610 1.00 0.00 50 THR A CA 10
ATOM 10007 C C . THR A 1 50 ? 2.189 -1.182 6.193 1.00 0.00 50 THR A C 10
ATOM 10008 O O . THR A 1 50 ? 1.917 -0.289 6.995 1.00 0.00 50 THR A O 10
ATOM 10019 N N . LYS A 1 51 ? 2.535 -0.941 4.933 1.00 0.00 51 LYS A N 10
ATOM 10020 C CA . LYS A 1 51 ? 2.615 0.417 4.407 1.00 0.00 51 LYS A CA 10
ATOM 10021 C C . LYS A 1 51 ? 1.253 0.890 3.912 1.00 0.00 51 LYS A C 10
ATOM 10022 O O . LYS A 1 51 ? 0.792 1.972 4.274 1.00 0.00 51 LYS A O 10
ATOM 10041 N N . ALA A 1 52 ? 0.613 0.072 3.082 1.00 0.00 52 ALA A N 10
ATOM 10042 C CA . ALA A 1 52 ? -0.698 0.406 2.540 1.00 0.00 52 ALA A CA 10
ATOM 10043 C C . ALA A 1 52 ? -1.712 0.635 3.657 1.00 0.00 52 ALA A C 10
ATOM 10044 O O . ALA A 1 52 ? -2.495 1.584 3.614 1.00 0.00 52 ALA A O 10
ATOM 10051 N N . LYS A 1 53 ? -1.692 -0.240 4.656 1.00 0.00 53 LYS A N 10
ATOM 10052 C CA . LYS A 1 53 ? -2.609 -0.134 5.785 1.00 0.00 53 LYS A CA 10
ATOM 10053 C C . LYS A 1 53 ? -2.591 1.275 6.369 1.00 0.00 53 LYS A C 10
ATOM 10054 O O . LYS A 1 53 ? -3.605 1.761 6.870 1.00 0.00 53 LYS A O 10
ATOM 10073 N N . GLN A 1 54 ? -1.434 1.925 6.299 1.00 0.00 54 GLN A N 10
ATOM 10074 C CA . GLN A 1 54 ? -1.287 3.279 6.821 1.00 0.00 54 GLN A CA 10
ATOM 10075 C C . GLN A 1 54 ? -1.944 4.295 5.892 1.00 0.00 54 GLN A C 10
ATOM 10076 O O . GLN A 1 54 ? -2.337 5.380 6.321 1.00 0.00 54 GLN A O 10
ATOM 10090 N N . LEU A 1 55 ? -2.058 3.936 4.618 1.00 0.00 55 LEU A N 10
ATOM 10091 C CA . LEU A 1 55 ? -2.667 4.817 3.627 1.00 0.00 55 LEU A CA 10
ATOM 10092 C C . LEU A 1 55 ? -4.179 4.619 3.579 1.00 0.00 55 LEU A C 10
ATOM 10093 O O . LEU A 1 55 ? -4.937 5.578 3.430 1.00 0.00 55 LEU A O 10
ATOM 10109 N N . LYS A 1 56 ? -4.611 3.369 3.707 1.00 0.00 56 LYS A N 10
ATOM 10110 C CA . LYS A 1 56 ? -6.032 3.045 3.681 1.00 0.00 56 LYS A CA 10
ATOM 10111 C C . LYS A 1 56 ? -6.719 3.507 4.963 1.00 0.00 56 LYS A C 10
ATOM 10112 O O . LYS A 1 56 ? -7.861 3.964 4.936 1.00 0.00 56 LYS A O 10
ATOM 10131 N N . ASP A 1 57 ? -6.015 3.385 6.083 1.00 0.00 57 ASP A N 10
ATOM 10132 C CA . ASP A 1 57 ? -6.556 3.792 7.374 1.00 0.00 57 ASP A CA 10
ATOM 10133 C C . ASP A 1 57 ? -6.580 5.313 7.498 1.00 0.00 57 ASP A C 10
ATOM 10134 O O . ASP A 1 57 ? -7.607 5.902 7.833 1.00 0.00 57 ASP A O 10
ATOM 10143 N N . SER A 1 58 ? -5.440 5.941 7.226 1.00 0.00 58 SER A N 10
ATOM 10144 C CA . SER A 1 58 ? -5.329 7.393 7.312 1.00 0.00 58 SER A CA 10
ATOM 10145 C C . SER A 1 58 ? -6.267 8.069 6.317 1.00 0.00 58 SER A C 10
ATOM 10146 O O . SER A 1 58 ? -5.872 8.398 5.198 1.00 0.00 58 SER A O 10
ATOM 10154 N N . VAL A 1 59 ? -7.513 8.274 6.733 1.00 0.00 59 VAL A N 10
ATOM 10155 C CA . VAL A 1 59 ? -8.508 8.913 5.880 1.00 0.00 59 VAL A CA 10
ATOM 10156 C C . VAL A 1 59 ? -9.272 9.992 6.639 1.00 0.00 59 VAL A C 10
ATOM 10157 O O . VAL A 1 59 ? -8.987 10.266 7.805 1.00 0.00 59 VAL A O 10
ATOM 10170 N N . THR A 1 60 ? -10.246 10.602 5.970 1.00 0.00 60 THR A N 10
ATOM 10171 C CA . THR A 1 60 ? -11.051 11.651 6.581 1.00 0.00 60 THR A CA 10
ATOM 10172 C C . THR A 1 60 ? -12.529 11.276 6.589 1.00 0.00 60 THR A C 10
ATOM 10173 O O . THR A 1 60 ? -13.276 11.638 5.680 1.00 0.00 60 THR A O 10
ATOM 10184 N N . CYS A 1 61 ? -12.944 10.550 7.622 1.00 0.00 61 CYS A N 10
ATOM 10185 C CA . CYS A 1 61 ? -14.334 10.126 7.748 1.00 0.00 61 CYS A CA 10
ATOM 10186 C C . CYS A 1 61 ? -14.846 10.357 9.166 1.00 0.00 61 CYS A C 10
ATOM 10187 O O . CYS A 1 61 ? -14.100 10.219 10.136 1.00 0.00 61 CYS A O 10
ATOM 10195 N N . SER A 1 62 ? -16.122 10.709 9.279 1.00 0.00 62 SER A N 10
ATOM 10196 C CA . SER A 1 62 ? -16.733 10.965 10.578 1.00 0.00 62 SER A CA 10
ATOM 10197 C C . SER A 1 62 ? -16.321 9.900 11.591 1.00 0.00 62 SER A C 10
ATOM 10198 O O . SER A 1 62 ? -16.069 8.745 11.247 1.00 0.00 62 SER A O 10
ATOM 10206 N N . PRO A 1 63 ? -16.251 10.297 12.870 1.00 0.00 63 PRO A N 10
ATOM 10207 C CA . PRO A 1 63 ? -15.871 9.393 13.959 1.00 0.00 63 PRO A CA 10
ATOM 10208 C C . PRO A 1 63 ? -16.940 8.344 14.242 1.00 0.00 63 PRO A C 10
ATOM 10209 O O . PRO A 1 63 ? -16.653 7.283 14.796 1.00 0.00 63 PRO A O 10
ATOM 10220 N N . GLY A 1 64 ? -18.176 8.646 13.856 1.00 0.00 64 GLY A N 10
ATOM 10221 C CA . GLY A 1 64 ? -19.270 7.718 14.076 1.00 0.00 64 GLY A CA 10
ATOM 10222 C C . GLY A 1 64 ? -20.604 8.277 13.622 1.00 0.00 64 GLY A C 10
ATOM 10223 O O . GLY A 1 64 ? -20.928 9.431 13.900 1.00 0.00 64 GLY A O 10
ATOM 10227 N N . MET A 1 65 ? -21.380 7.456 12.922 1.00 0.00 65 MET A N 10
ATOM 10228 C CA . MET A 1 65 ? -22.687 7.875 12.428 1.00 0.00 65 MET A CA 10
ATOM 10229 C C . MET A 1 65 ? -23.803 7.088 13.107 1.00 0.00 65 MET A C 10
ATOM 10230 O O . MET A 1 65 ? -23.920 5.876 12.926 1.00 0.00 65 MET A O 10
ATOM 10244 N N . VAL A 1 66 ? -24.620 7.785 13.891 1.00 0.00 66 VAL A N 10
ATOM 10245 C CA . VAL A 1 66 ? -25.727 7.151 14.597 1.00 0.00 66 VAL A CA 10
ATOM 10246 C C . VAL A 1 66 ? -26.792 6.661 13.622 1.00 0.00 66 VAL A C 10
ATOM 10247 O O . VAL A 1 66 ? -27.728 5.961 14.009 1.00 0.00 66 VAL A O 10
ATOM 10260 N N . SER A 1 67 ? -26.642 7.032 12.354 1.00 0.00 67 SER A N 10
ATOM 10261 C CA . SER A 1 67 ? -27.593 6.633 11.323 1.00 0.00 67 SER A CA 10
ATOM 10262 C C . SER A 1 67 ? -27.248 5.253 10.771 1.00 0.00 67 SER A C 10
ATOM 10263 O O . SER A 1 67 ? -26.151 4.741 10.990 1.00 0.00 67 SER A O 10
ATOM 10271 N N . GLY A 1 68 ? -28.194 4.656 10.053 1.00 0.00 68 GLY A N 10
ATOM 10272 C CA . GLY A 1 68 ? -27.973 3.341 9.480 1.00 0.00 68 GLY A CA 10
ATOM 10273 C C . GLY A 1 68 ? -29.260 2.681 9.029 1.00 0.00 68 GLY A C 10
ATOM 10274 O O . GLY A 1 68 ? -30.360 3.150 9.324 1.00 0.00 68 GLY A O 10
ATOM 10278 N N . PRO A 1 69 ? -29.132 1.567 8.293 1.00 0.00 69 PRO A N 10
ATOM 10279 C CA . PRO A 1 69 ? -30.284 0.818 7.783 1.00 0.00 69 PRO A CA 10
ATOM 10280 C C . PRO A 1 69 ? -31.056 0.114 8.894 1.00 0.00 69 PRO A C 10
ATOM 10281 O O . PRO A 1 69 ? -30.776 -1.039 9.222 1.00 0.00 69 PRO A O 10
ATOM 10292 N N . SER A 1 70 ? -32.028 0.815 9.469 1.00 0.00 70 SER A N 10
ATOM 10293 C CA . SER A 1 70 ? -32.838 0.257 10.546 1.00 0.00 70 SER A CA 10
ATOM 10294 C C . SER A 1 70 ? -31.962 -0.160 11.724 1.00 0.00 70 SER A C 10
ATOM 10295 O O . SER A 1 70 ? -32.154 -1.227 12.307 1.00 0.00 70 SER A O 10
ATOM 10303 N N . SER A 1 71 ? -31.001 0.690 12.069 1.00 0.00 71 SER A N 10
ATOM 10304 C CA . SER A 1 71 ? -30.093 0.410 13.175 1.00 0.00 71 SER A CA 10
ATOM 10305 C C . SER A 1 71 ? -29.355 1.674 13.605 1.00 0.00 71 SER A C 10
ATOM 10306 O O . SER A 1 71 ? -29.099 2.563 12.795 1.00 0.00 71 SER A O 10
ATOM 10314 N N . GLY A 1 72 ? -29.015 1.745 14.889 1.00 0.00 72 GLY A N 10
ATOM 10315 C CA . GLY A 1 72 ? -28.310 2.903 15.407 1.00 0.00 72 GLY A CA 10
ATOM 10316 C C . GLY A 1 72 ? -27.293 2.535 16.469 1.00 0.00 72 GLY A C 10
ATOM 10317 O O . GLY A 1 72 ? -26.594 1.529 16.346 1.00 0.00 72 GLY A O 10
ATOM 10321 N N . GLY A 1 1 ? 29.968 -16.105 11.966 1.00 0.00 1 GLY A N 11
ATOM 10322 C CA . GLY A 1 1 ? 29.601 -15.462 10.717 1.00 0.00 1 GLY A CA 11
ATOM 10323 C C . GLY A 1 1 ? 28.745 -14.229 10.929 1.00 0.00 1 GLY A C 11
ATOM 10324 O O . GLY A 1 1 ? 28.582 -13.765 12.058 1.00 0.00 1 GLY A O 11
ATOM 10328 N N . SER A 1 2 ? 28.199 -13.695 9.842 1.00 0.00 2 SER A N 11
ATOM 10329 C CA . SER A 1 2 ? 27.360 -12.505 9.913 1.00 0.00 2 SER A CA 11
ATOM 10330 C C . SER A 1 2 ? 25.885 -12.884 9.998 1.00 0.00 2 SER A C 11
ATOM 10331 O O . SER A 1 2 ? 25.361 -13.581 9.129 1.00 0.00 2 SER A O 11
ATOM 10339 N N . SER A 1 3 ? 25.221 -12.421 11.052 1.00 0.00 3 SER A N 11
ATOM 10340 C CA . SER A 1 3 ? 23.807 -12.714 11.254 1.00 0.00 3 SER A CA 11
ATOM 10341 C C . SER A 1 3 ? 22.964 -12.126 10.127 1.00 0.00 3 SER A C 11
ATOM 10342 O O . SER A 1 3 ? 21.968 -12.716 9.709 1.00 0.00 3 SER A O 11
ATOM 10350 N N . GLY A 1 4 ? 23.371 -10.959 9.638 1.00 0.00 4 GLY A N 11
ATOM 10351 C CA . GLY A 1 4 ? 22.643 -10.309 8.564 1.00 0.00 4 GLY A CA 11
ATOM 10352 C C . GLY A 1 4 ? 21.330 -9.712 9.032 1.00 0.00 4 GLY A C 11
ATOM 10353 O O . GLY A 1 4 ? 20.282 -10.350 8.939 1.00 0.00 4 GLY A O 11
ATOM 10357 N N . SER A 1 5 ? 21.388 -8.484 9.538 1.00 0.00 5 SER A N 11
ATOM 10358 C CA . SER A 1 5 ? 20.195 -7.803 10.027 1.00 0.00 5 SER A CA 11
ATOM 10359 C C . SER A 1 5 ? 19.597 -6.910 8.944 1.00 0.00 5 SER A C 11
ATOM 10360 O O . SER A 1 5 ? 19.198 -5.776 9.209 1.00 0.00 5 SER A O 11
ATOM 10368 N N . SER A 1 6 ? 19.537 -7.431 7.723 1.00 0.00 6 SER A N 11
ATOM 10369 C CA . SER A 1 6 ? 18.991 -6.681 6.598 1.00 0.00 6 SER A CA 11
ATOM 10370 C C . SER A 1 6 ? 17.518 -7.018 6.384 1.00 0.00 6 SER A C 11
ATOM 10371 O O . SER A 1 6 ? 17.139 -8.186 6.323 1.00 0.00 6 SER A O 11
ATOM 10379 N N . GLY A 1 7 ? 16.692 -5.982 6.271 1.00 0.00 7 GLY A N 11
ATOM 10380 C CA . GLY A 1 7 ? 15.270 -6.188 6.066 1.00 0.00 7 GLY A CA 11
ATOM 10381 C C . GLY A 1 7 ? 14.773 -5.557 4.780 1.00 0.00 7 GLY A C 11
ATOM 10382 O O . GLY A 1 7 ? 14.449 -6.258 3.822 1.00 0.00 7 GLY A O 11
ATOM 10386 N N . ALA A 1 8 ? 14.711 -4.229 4.760 1.00 0.00 8 ALA A N 11
ATOM 10387 C CA . ALA A 1 8 ? 14.250 -3.504 3.582 1.00 0.00 8 ALA A CA 11
ATOM 10388 C C . ALA A 1 8 ? 14.394 -1.998 3.773 1.00 0.00 8 ALA A C 11
ATOM 10389 O O . ALA A 1 8 ? 14.279 -1.475 4.882 1.00 0.00 8 ALA A O 11
ATOM 10396 N N . PRO A 1 9 ? 14.654 -1.283 2.668 1.00 0.00 9 PRO A N 11
ATOM 10397 C CA . PRO A 1 9 ? 14.820 0.173 2.689 1.00 0.00 9 PRO A CA 11
ATOM 10398 C C . PRO A 1 9 ? 13.511 0.902 2.972 1.00 0.00 9 PRO A C 11
ATOM 10399 O O . PRO A 1 9 ? 12.511 0.282 3.331 1.00 0.00 9 PRO A O 11
ATOM 10410 N N . GLU A 1 10 ? 13.526 2.221 2.807 1.00 0.00 10 GLU A N 11
ATOM 10411 C CA . GLU A 1 10 ? 12.339 3.033 3.046 1.00 0.00 10 GLU A CA 11
ATOM 10412 C C . GLU A 1 10 ? 11.477 3.120 1.789 1.00 0.00 10 GLU A C 11
ATOM 10413 O O . GLU A 1 10 ? 11.792 2.513 0.765 1.00 0.00 10 GLU A O 11
ATOM 10425 N N . TRP A 1 11 ? 10.389 3.876 1.876 1.00 0.00 11 TRP A N 11
ATOM 10426 C CA . TRP A 1 11 ? 9.481 4.042 0.746 1.00 0.00 11 TRP A CA 11
ATOM 10427 C C . TRP A 1 11 ? 9.747 5.357 0.023 1.00 0.00 11 TRP A C 11
ATOM 10428 O O . TRP A 1 11 ? 9.897 6.405 0.652 1.00 0.00 11 TRP A O 11
ATOM 10449 N N . THR A 1 12 ? 9.805 5.297 -1.304 1.00 0.00 12 THR A N 11
ATOM 10450 C CA . THR A 1 12 ? 10.054 6.483 -2.113 1.00 0.00 12 THR A CA 11
ATOM 10451 C C . THR A 1 12 ? 8.922 6.718 -3.107 1.00 0.00 12 THR A C 11
ATOM 10452 O O . THR A 1 12 ? 8.292 5.772 -3.579 1.00 0.00 12 THR A O 11
ATOM 10463 N N . GLU A 1 13 ? 8.670 7.985 -3.422 1.00 0.00 13 GLU A N 11
ATOM 10464 C CA . GLU A 1 13 ? 7.613 8.342 -4.361 1.00 0.00 13 GLU A CA 11
ATOM 10465 C C . GLU A 1 13 ? 7.449 7.267 -5.431 1.00 0.00 13 GLU A C 11
ATOM 10466 O O . GLU A 1 13 ? 6.334 6.962 -5.853 1.00 0.00 13 GLU A O 11
ATOM 10478 N N . GLU A 1 14 ? 8.569 6.696 -5.864 1.00 0.00 14 GLU A N 11
ATOM 10479 C CA . GLU A 1 14 ? 8.549 5.655 -6.886 1.00 0.00 14 GLU A CA 11
ATOM 10480 C C . GLU A 1 14 ? 7.806 4.418 -6.388 1.00 0.00 14 GLU A C 11
ATOM 10481 O O . GLU A 1 14 ? 6.910 3.907 -7.059 1.00 0.00 14 GLU A O 11
ATOM 10493 N N . ASP A 1 15 ? 8.187 3.942 -5.208 1.00 0.00 15 ASP A N 11
ATOM 10494 C CA . ASP A 1 15 ? 7.558 2.766 -4.619 1.00 0.00 15 ASP A CA 11
ATOM 10495 C C . ASP A 1 15 ? 6.146 3.086 -4.142 1.00 0.00 15 ASP A C 11
ATOM 10496 O O . ASP A 1 15 ? 5.247 2.248 -4.220 1.00 0.00 15 ASP A O 11
ATOM 10505 N N . LEU A 1 16 ? 5.956 4.304 -3.646 1.00 0.00 16 LEU A N 11
ATOM 10506 C CA . LEU A 1 16 ? 4.652 4.736 -3.154 1.00 0.00 16 LEU A CA 11
ATOM 10507 C C . LEU A 1 16 ? 3.675 4.936 -4.307 1.00 0.00 16 LEU A C 11
ATOM 10508 O O . LEU A 1 16 ? 2.462 4.819 -4.133 1.00 0.00 16 LEU A O 11
ATOM 10524 N N . SER A 1 17 ? 4.211 5.235 -5.486 1.00 0.00 17 SER A N 11
ATOM 10525 C CA . SER A 1 17 ? 3.386 5.453 -6.668 1.00 0.00 17 SER A CA 11
ATOM 10526 C C . SER A 1 17 ? 3.043 4.128 -7.343 1.00 0.00 17 SER A C 11
ATOM 10527 O O . SER A 1 17 ? 1.981 3.985 -7.948 1.00 0.00 17 SER A O 11
ATOM 10535 N N . GLN A 1 18 ? 3.950 3.163 -7.233 1.00 0.00 18 GLN A N 11
ATOM 10536 C CA . GLN A 1 18 ? 3.745 1.850 -7.833 1.00 0.00 18 GLN A CA 11
ATOM 10537 C C . GLN A 1 18 ? 2.669 1.072 -7.083 1.00 0.00 18 GLN A C 11
ATOM 10538 O O . GLN A 1 18 ? 1.825 0.413 -7.693 1.00 0.00 18 GLN A O 11
ATOM 10552 N N . LEU A 1 19 ? 2.705 1.151 -5.757 1.00 0.00 19 LEU A N 11
ATOM 10553 C CA . LEU A 1 19 ? 1.733 0.453 -4.923 1.00 0.00 19 LEU A CA 11
ATOM 10554 C C . LEU A 1 19 ? 0.316 0.662 -5.447 1.00 0.00 19 LEU A C 11
ATOM 10555 O O . LEU A 1 19 ? -0.457 -0.288 -5.576 1.00 0.00 19 LEU A O 11
ATOM 10571 N N . THR A 1 20 ? -0.019 1.912 -5.750 1.00 0.00 20 THR A N 11
ATOM 10572 C CA . THR A 1 20 ? -1.343 2.246 -6.261 1.00 0.00 20 THR A CA 11
ATOM 10573 C C . THR A 1 20 ? -1.636 1.501 -7.558 1.00 0.00 20 THR A C 11
ATOM 10574 O O . THR A 1 20 ? -2.785 1.171 -7.849 1.00 0.00 20 THR A O 11
ATOM 10585 N N . ARG A 1 21 ? -0.589 1.239 -8.334 1.00 0.00 21 ARG A N 11
ATOM 10586 C CA . ARG A 1 21 ? -0.735 0.532 -9.601 1.00 0.00 21 ARG A CA 11
ATOM 10587 C C . ARG A 1 21 ? -0.905 -0.967 -9.371 1.00 0.00 21 ARG A C 11
ATOM 10588 O O . ARG A 1 21 ? -1.738 -1.612 -10.007 1.00 0.00 21 ARG A O 11
ATOM 10609 N N . SER A 1 22 ? -0.109 -1.514 -8.458 1.00 0.00 22 SER A N 11
ATOM 10610 C CA . SER A 1 22 ? -0.168 -2.938 -8.147 1.00 0.00 22 SER A CA 11
ATOM 10611 C C . SER A 1 22 ? -1.496 -3.295 -7.488 1.00 0.00 22 SER A C 11
ATOM 10612 O O . SER A 1 22 ? -2.151 -4.264 -7.870 1.00 0.00 22 SER A O 11
ATOM 10620 N N . MET A 1 23 ? -1.888 -2.504 -6.494 1.00 0.00 23 MET A N 11
ATOM 10621 C CA . MET A 1 23 ? -3.139 -2.736 -5.781 1.00 0.00 23 MET A CA 11
ATOM 10622 C C . MET A 1 23 ? -4.270 -3.049 -6.755 1.00 0.00 23 MET A C 11
ATOM 10623 O O . MET A 1 23 ? -5.159 -3.845 -6.454 1.00 0.00 23 MET A O 11
ATOM 10637 N N . VAL A 1 24 ? -4.229 -2.418 -7.924 1.00 0.00 24 VAL A N 11
ATOM 10638 C CA . VAL A 1 24 ? -5.251 -2.631 -8.943 1.00 0.00 24 VAL A CA 11
ATOM 10639 C C . VAL A 1 24 ? -5.132 -4.020 -9.559 1.00 0.00 24 VAL A C 11
ATOM 10640 O O . VAL A 1 24 ? -6.134 -4.702 -9.779 1.00 0.00 24 VAL A O 11
ATOM 10653 N N . LYS A 1 25 ? -3.901 -4.436 -9.834 1.00 0.00 25 LYS A N 11
ATOM 10654 C CA . LYS A 1 25 ? -3.649 -5.746 -10.423 1.00 0.00 25 LYS A CA 11
ATOM 10655 C C . LYS A 1 25 ? -4.000 -6.860 -9.442 1.00 0.00 25 LYS A C 11
ATOM 10656 O O . LYS A 1 25 ? -4.327 -7.976 -9.846 1.00 0.00 25 LYS A O 11
ATOM 10675 N N . PHE A 1 26 ? -3.931 -6.550 -8.152 1.00 0.00 26 PHE A N 11
ATOM 10676 C CA . PHE A 1 26 ? -4.242 -7.525 -7.113 1.00 0.00 26 PHE A CA 11
ATOM 10677 C C . PHE A 1 26 ? -5.130 -6.908 -6.036 1.00 0.00 26 PHE A C 11
ATOM 10678 O O . PHE A 1 26 ? -4.659 -6.450 -4.995 1.00 0.00 26 PHE A O 11
ATOM 10695 N N . PRO A 1 27 ? -6.447 -6.894 -6.292 1.00 0.00 27 PRO A N 11
ATOM 10696 C CA . PRO A 1 27 ? -7.429 -6.336 -5.358 1.00 0.00 27 PRO A CA 11
ATOM 10697 C C . PRO A 1 27 ? -7.582 -7.187 -4.102 1.00 0.00 27 PRO A C 11
ATOM 10698 O O . PRO A 1 27 ? -6.860 -8.164 -3.910 1.00 0.00 27 PRO A O 11
ATOM 10709 N N . GLY A 1 28 ? -8.530 -6.810 -3.248 1.00 0.00 28 GLY A N 11
ATOM 10710 C CA . GLY A 1 28 ? -8.761 -7.549 -2.021 1.00 0.00 28 GLY A CA 11
ATOM 10711 C C . GLY A 1 28 ? -9.399 -8.901 -2.271 1.00 0.00 28 GLY A C 11
ATOM 10712 O O . GLY A 1 28 ? -10.133 -9.079 -3.242 1.00 0.00 28 GLY A O 11
ATOM 10716 N N . GLY A 1 29 ? -9.117 -9.859 -1.392 1.00 0.00 29 GLY A N 11
ATOM 10717 C CA . GLY A 1 29 ? -9.676 -11.190 -1.541 1.00 0.00 29 GLY A CA 11
ATOM 10718 C C . GLY A 1 29 ? -8.871 -12.054 -2.492 1.00 0.00 29 GLY A C 11
ATOM 10719 O O . GLY A 1 29 ? -8.990 -13.279 -2.481 1.00 0.00 29 GLY A O 11
ATOM 10723 N N . THR A 1 30 ? -8.050 -11.414 -3.319 1.00 0.00 30 THR A N 11
ATOM 10724 C CA . THR A 1 30 ? -7.224 -12.131 -4.282 1.00 0.00 30 THR A CA 11
ATOM 10725 C C . THR A 1 30 ? -6.178 -12.988 -3.580 1.00 0.00 30 THR A C 11
ATOM 10726 O O . THR A 1 30 ? -5.543 -12.566 -2.612 1.00 0.00 30 THR A O 11
ATOM 10737 N N . PRO A 1 31 ? -5.990 -14.219 -4.076 1.00 0.00 31 PRO A N 11
ATOM 10738 C CA . PRO A 1 31 ? -5.018 -15.161 -3.511 1.00 0.00 31 PRO A CA 11
ATOM 10739 C C . PRO A 1 31 ? -3.578 -14.732 -3.768 1.00 0.00 31 PRO A C 11
ATOM 10740 O O . PRO A 1 31 ? -3.110 -14.742 -4.906 1.00 0.00 31 PRO A O 11
ATOM 10751 N N . GLY A 1 32 ? -2.878 -14.355 -2.701 1.00 0.00 32 GLY A N 11
ATOM 10752 C CA . GLY A 1 32 ? -1.498 -13.928 -2.833 1.00 0.00 32 GLY A CA 11
ATOM 10753 C C . GLY A 1 32 ? -1.376 -12.451 -3.152 1.00 0.00 32 GLY A C 11
ATOM 10754 O O . GLY A 1 32 ? -0.352 -12.003 -3.669 1.00 0.00 32 GLY A O 11
ATOM 10758 N N . ARG A 1 33 ? -2.423 -11.692 -2.845 1.00 0.00 33 ARG A N 11
ATOM 10759 C CA . ARG A 1 33 ? -2.430 -10.258 -3.105 1.00 0.00 33 ARG A CA 11
ATOM 10760 C C . ARG A 1 33 ? -1.103 -9.625 -2.697 1.00 0.00 33 ARG A C 11
ATOM 10761 O O . ARG A 1 33 ? -0.293 -9.254 -3.547 1.00 0.00 33 ARG A O 11
ATOM 10782 N N . TRP A 1 34 ? -0.888 -9.505 -1.392 1.00 0.00 34 TRP A N 11
ATOM 10783 C CA . TRP A 1 34 ? 0.341 -8.916 -0.871 1.00 0.00 34 TRP A CA 11
ATOM 10784 C C . TRP A 1 34 ? 1.566 -9.641 -1.417 1.00 0.00 34 TRP A C 11
ATOM 10785 O O . TRP A 1 34 ? 2.616 -9.034 -1.623 1.00 0.00 34 TRP A O 11
ATOM 10806 N N . GLU A 1 35 ? 1.424 -10.942 -1.650 1.00 0.00 35 GLU A N 11
ATOM 10807 C CA . GLU A 1 35 ? 2.521 -11.748 -2.172 1.00 0.00 35 GLU A CA 11
ATOM 10808 C C . GLU A 1 35 ? 2.874 -11.330 -3.596 1.00 0.00 35 GLU A C 11
ATOM 10809 O O . GLU A 1 35 ? 4.028 -11.419 -4.015 1.00 0.00 35 GLU A O 11
ATOM 10821 N N . LYS A 1 36 ? 1.870 -10.873 -4.338 1.00 0.00 36 LYS A N 11
ATOM 10822 C CA . LYS A 1 36 ? 2.072 -10.440 -5.716 1.00 0.00 36 LYS A CA 11
ATOM 10823 C C . LYS A 1 36 ? 2.541 -8.989 -5.766 1.00 0.00 36 LYS A C 11
ATOM 10824 O O . LYS A 1 36 ? 3.472 -8.654 -6.500 1.00 0.00 36 LYS A O 11
ATOM 10843 N N . ILE A 1 37 ? 1.893 -8.135 -4.982 1.00 0.00 37 ILE A N 11
ATOM 10844 C CA . ILE A 1 37 ? 2.247 -6.721 -4.937 1.00 0.00 37 ILE A CA 11
ATOM 10845 C C . ILE A 1 37 ? 3.692 -6.531 -4.488 1.00 0.00 37 ILE A C 11
ATOM 10846 O O . ILE A 1 37 ? 4.394 -5.649 -4.981 1.00 0.00 37 ILE A O 11
ATOM 10862 N N . ALA A 1 38 ? 4.129 -7.364 -3.550 1.00 0.00 38 ALA A N 11
ATOM 10863 C CA . ALA A 1 38 ? 5.492 -7.290 -3.037 1.00 0.00 38 ALA A CA 11
ATOM 10864 C C . ALA A 1 38 ? 6.505 -7.652 -4.117 1.00 0.00 38 ALA A C 11
ATOM 10865 O O . ALA A 1 38 ? 7.487 -6.938 -4.326 1.00 0.00 38 ALA A O 11
ATOM 10872 N N . HIS A 1 39 ? 6.262 -8.765 -4.802 1.00 0.00 39 HIS A N 11
ATOM 10873 C CA . HIS A 1 39 ? 7.155 -9.222 -5.861 1.00 0.00 39 HIS A CA 11
ATOM 10874 C C . HIS A 1 39 ? 7.250 -8.184 -6.975 1.00 0.00 39 HIS A C 11
ATOM 10875 O O . HIS A 1 39 ? 8.251 -8.117 -7.689 1.00 0.00 39 HIS A O 11
ATOM 10889 N N . GLU A 1 40 ? 6.203 -7.377 -7.118 1.00 0.00 40 GLU A N 11
ATOM 10890 C CA . GLU A 1 40 ? 6.170 -6.344 -8.147 1.00 0.00 40 GLU A CA 11
ATOM 10891 C C . GLU A 1 40 ? 6.907 -5.091 -7.684 1.00 0.00 40 GLU A C 11
ATOM 10892 O O . GLU A 1 40 ? 7.761 -4.560 -8.395 1.00 0.00 40 GLU A O 11
ATOM 10904 N N . LEU A 1 41 ? 6.571 -4.623 -6.487 1.00 0.00 41 LEU A N 11
ATOM 10905 C CA . LEU A 1 41 ? 7.199 -3.431 -5.927 1.00 0.00 41 LEU A CA 11
ATOM 10906 C C . LEU A 1 41 ? 8.652 -3.706 -5.555 1.00 0.00 41 LEU A C 11
ATOM 10907 O O . LEU A 1 41 ? 9.473 -2.792 -5.499 1.00 0.00 41 LEU A O 11
ATOM 10923 N N . GLY A 1 42 ? 8.964 -4.974 -5.302 1.00 0.00 42 GLY A N 11
ATOM 10924 C CA . GLY A 1 42 ? 10.319 -5.347 -4.941 1.00 0.00 42 GLY A CA 11
ATOM 10925 C C . GLY A 1 42 ? 10.541 -5.341 -3.441 1.00 0.00 42 GLY A C 11
ATOM 10926 O O . GLY A 1 42 ? 11.681 -5.307 -2.976 1.00 0.00 42 GLY A O 11
ATOM 10930 N N . ARG A 1 43 ? 9.450 -5.373 -2.683 1.00 0.00 43 ARG A N 11
ATOM 10931 C CA . ARG A 1 43 ? 9.532 -5.368 -1.227 1.00 0.00 43 ARG A CA 11
ATOM 10932 C C . ARG A 1 43 ? 8.973 -6.664 -0.647 1.00 0.00 43 ARG A C 11
ATOM 10933 O O . ARG A 1 43 ? 8.600 -7.576 -1.385 1.00 0.00 43 ARG A O 11
ATOM 10954 N N . SER A 1 44 ? 8.920 -6.739 0.679 1.00 0.00 44 SER A N 11
ATOM 10955 C CA . SER A 1 44 ? 8.412 -7.924 1.358 1.00 0.00 44 SER A CA 11
ATOM 10956 C C . SER A 1 44 ? 6.927 -7.773 1.678 1.00 0.00 44 SER A C 11
ATOM 10957 O O . SER A 1 44 ? 6.458 -6.681 1.997 1.00 0.00 44 SER A O 11
ATOM 10965 N N . VAL A 1 45 ? 6.194 -8.878 1.588 1.00 0.00 45 VAL A N 11
ATOM 10966 C CA . VAL A 1 45 ? 4.763 -8.870 1.868 1.00 0.00 45 VAL A CA 11
ATOM 10967 C C . VAL A 1 45 ? 4.428 -7.895 2.991 1.00 0.00 45 VAL A C 11
ATOM 10968 O O . VAL A 1 45 ? 3.894 -6.811 2.750 1.00 0.00 45 VAL A O 11
ATOM 10981 N N . THR A 1 46 ? 4.745 -8.286 4.222 1.00 0.00 46 THR A N 11
ATOM 10982 C CA . THR A 1 46 ? 4.478 -7.447 5.383 1.00 0.00 46 THR A CA 11
ATOM 10983 C C . THR A 1 46 ? 4.889 -6.002 5.124 1.00 0.00 46 THR A C 11
ATOM 10984 O O . THR A 1 46 ? 4.176 -5.068 5.493 1.00 0.00 46 THR A O 11
ATOM 10995 N N . ASP A 1 47 ? 6.041 -5.825 4.487 1.00 0.00 47 ASP A N 11
ATOM 10996 C CA . ASP A 1 47 ? 6.546 -4.492 4.177 1.00 0.00 47 ASP A CA 11
ATOM 10997 C C . ASP A 1 47 ? 5.503 -3.679 3.416 1.00 0.00 47 ASP A C 11
ATOM 10998 O O . ASP A 1 47 ? 5.301 -2.496 3.691 1.00 0.00 47 ASP A O 11
ATOM 11007 N N . VAL A 1 48 ? 4.842 -4.322 2.458 1.00 0.00 48 VAL A N 11
ATOM 11008 C CA . VAL A 1 48 ? 3.820 -3.659 1.658 1.00 0.00 48 VAL A CA 11
ATOM 11009 C C . VAL A 1 48 ? 2.544 -3.446 2.463 1.00 0.00 48 VAL A C 11
ATOM 11010 O O . VAL A 1 48 ? 2.158 -2.312 2.749 1.00 0.00 48 VAL A O 11
ATOM 11023 N N . THR A 1 49 ? 1.890 -4.545 2.828 1.00 0.00 49 THR A N 11
ATOM 11024 C CA . THR A 1 49 ? 0.656 -4.479 3.601 1.00 0.00 49 THR A CA 11
ATOM 11025 C C . THR A 1 49 ? 0.792 -3.514 4.773 1.00 0.00 49 THR A C 11
ATOM 11026 O O . THR A 1 49 ? -0.127 -2.751 5.073 1.00 0.00 49 THR A O 11
ATOM 11037 N N . THR A 1 50 ? 1.945 -3.551 5.434 1.00 0.00 50 THR A N 11
ATOM 11038 C CA . THR A 1 50 ? 2.201 -2.680 6.574 1.00 0.00 50 THR A CA 11
ATOM 11039 C C . THR A 1 50 ? 2.172 -1.213 6.162 1.00 0.00 50 THR A C 11
ATOM 11040 O O . THR A 1 50 ? 1.843 -0.338 6.964 1.00 0.00 50 THR A O 11
ATOM 11051 N N . LYS A 1 51 ? 2.517 -0.949 4.906 1.00 0.00 51 LYS A N 11
ATOM 11052 C CA . LYS A 1 51 ? 2.528 0.413 4.386 1.00 0.00 51 LYS A CA 11
ATOM 11053 C C . LYS A 1 51 ? 1.144 0.818 3.890 1.00 0.00 51 LYS A C 11
ATOM 11054 O O . LYS A 1 51 ? 0.645 1.894 4.221 1.00 0.00 51 LYS A O 11
ATOM 11073 N N . ALA A 1 52 ? 0.527 -0.051 3.096 1.00 0.00 52 ALA A N 11
ATOM 11074 C CA . ALA A 1 52 ? -0.801 0.215 2.557 1.00 0.00 52 ALA A CA 11
ATOM 11075 C C . ALA A 1 52 ? -1.820 0.402 3.677 1.00 0.00 52 ALA A C 11
ATOM 11076 O O . ALA A 1 52 ? -2.630 1.328 3.644 1.00 0.00 52 ALA A O 11
ATOM 11083 N N . LYS A 1 53 ? -1.774 -0.483 4.666 1.00 0.00 53 LYS A N 11
ATOM 11084 C CA . LYS A 1 53 ? -2.692 -0.416 5.797 1.00 0.00 53 LYS A CA 11
ATOM 11085 C C . LYS A 1 53 ? -2.766 1.002 6.354 1.00 0.00 53 LYS A C 11
ATOM 11086 O O . LYS A 1 53 ? -3.837 1.473 6.735 1.00 0.00 53 LYS A O 11
ATOM 11105 N N . GLN A 1 54 ? -1.622 1.677 6.397 1.00 0.00 54 GLN A N 11
ATOM 11106 C CA . GLN A 1 54 ? -1.558 3.041 6.907 1.00 0.00 54 GLN A CA 11
ATOM 11107 C C . GLN A 1 54 ? -2.354 3.992 6.018 1.00 0.00 54 GLN A C 11
ATOM 11108 O O . GLN A 1 54 ? -3.008 4.914 6.507 1.00 0.00 54 GLN A O 11
ATOM 11122 N N . LEU A 1 55 ? -2.294 3.762 4.711 1.00 0.00 55 LEU A N 11
ATOM 11123 C CA . LEU A 1 55 ? -3.009 4.598 3.754 1.00 0.00 55 LEU A CA 11
ATOM 11124 C C . LEU A 1 55 ? -4.516 4.401 3.878 1.00 0.00 55 LEU A C 11
ATOM 11125 O O . LEU A 1 55 ? -5.282 5.366 3.872 1.00 0.00 55 LEU A O 11
ATOM 11141 N N . LYS A 1 56 ? -4.937 3.146 3.992 1.00 0.00 56 LYS A N 11
ATOM 11142 C CA . LYS A 1 56 ? -6.352 2.822 4.122 1.00 0.00 56 LYS A CA 11
ATOM 11143 C C . LYS A 1 56 ? -6.983 3.591 5.278 1.00 0.00 56 LYS A C 11
ATOM 11144 O O . LYS A 1 56 ? -8.011 4.248 5.111 1.00 0.00 56 LYS A O 11
ATOM 11163 N N . ASP A 1 57 ? -6.361 3.508 6.448 1.00 0.00 57 ASP A N 11
ATOM 11164 C CA . ASP A 1 57 ? -6.860 4.199 7.631 1.00 0.00 57 ASP A CA 11
ATOM 11165 C C . ASP A 1 57 ? -6.671 5.707 7.500 1.00 0.00 57 ASP A C 11
ATOM 11166 O O . ASP A 1 57 ? -7.624 6.475 7.627 1.00 0.00 57 ASP A O 11
ATOM 11175 N N . SER A 1 58 ? -5.435 6.123 7.246 1.00 0.00 58 SER A N 11
ATOM 11176 C CA . SER A 1 58 ? -5.119 7.539 7.103 1.00 0.00 58 SER A CA 11
ATOM 11177 C C . SER A 1 58 ? -5.636 8.079 5.772 1.00 0.00 58 SER A C 11
ATOM 11178 O O . SER A 1 58 ? -5.036 7.851 4.722 1.00 0.00 58 SER A O 11
ATOM 11186 N N . VAL A 1 59 ? -6.754 8.796 5.826 1.00 0.00 59 VAL A N 11
ATOM 11187 C CA . VAL A 1 59 ? -7.353 9.370 4.627 1.00 0.00 59 VAL A CA 11
ATOM 11188 C C . VAL A 1 59 ? -8.034 10.698 4.935 1.00 0.00 59 VAL A C 11
ATOM 11189 O O . VAL A 1 59 ? -8.260 11.039 6.096 1.00 0.00 59 VAL A O 11
ATOM 11202 N N . THR A 1 60 ? -8.362 11.446 3.885 1.00 0.00 60 THR A N 11
ATOM 11203 C CA . THR A 1 60 ? -9.018 12.738 4.043 1.00 0.00 60 THR A CA 11
ATOM 11204 C C . THR A 1 60 ? -10.289 12.815 3.205 1.00 0.00 60 THR A C 11
ATOM 11205 O O . THR A 1 60 ? -10.235 13.057 1.998 1.00 0.00 60 THR A O 11
ATOM 11216 N N . CYS A 1 61 ? -11.431 12.609 3.851 1.00 0.00 61 CYS A N 11
ATOM 11217 C CA . CYS A 1 61 ? -12.717 12.656 3.164 1.00 0.00 61 CYS A CA 11
ATOM 11218 C C . CYS A 1 61 ? -13.533 13.861 3.619 1.00 0.00 61 CYS A C 11
ATOM 11219 O O . CYS A 1 61 ? -13.903 14.713 2.812 1.00 0.00 61 CYS A O 11
ATOM 11227 N N . SER A 1 62 ? -13.812 13.925 4.917 1.00 0.00 62 SER A N 11
ATOM 11228 C CA . SER A 1 62 ? -14.589 15.023 5.479 1.00 0.00 62 SER A CA 11
ATOM 11229 C C . SER A 1 62 ? -13.679 16.168 5.912 1.00 0.00 62 SER A C 11
ATOM 11230 O O . SER A 1 62 ? -12.568 15.960 6.402 1.00 0.00 62 SER A O 11
ATOM 11238 N N . PRO A 1 63 ? -14.158 17.407 5.727 1.00 0.00 63 PRO A N 11
ATOM 11239 C CA . PRO A 1 63 ? -13.404 18.610 6.091 1.00 0.00 63 PRO A CA 11
ATOM 11240 C C . PRO A 1 63 ? -13.277 18.779 7.601 1.00 0.00 63 PRO A C 11
ATOM 11241 O O . PRO A 1 63 ? -12.181 18.978 8.123 1.00 0.00 63 PRO A O 11
ATOM 11252 N N . GLY A 1 64 ? -14.407 18.699 8.298 1.00 0.00 64 GLY A N 11
ATOM 11253 C CA . GLY A 1 64 ? -14.400 18.845 9.742 1.00 0.00 64 GLY A CA 11
ATOM 11254 C C . GLY A 1 64 ? -15.544 19.703 10.244 1.00 0.00 64 GLY A C 11
ATOM 11255 O O . GLY A 1 64 ? -15.789 20.790 9.722 1.00 0.00 64 GLY A O 11
ATOM 11259 N N . MET A 1 65 ? -16.248 19.213 11.258 1.00 0.00 65 MET A N 11
ATOM 11260 C CA . MET A 1 65 ? -17.374 19.943 11.830 1.00 0.00 65 MET A CA 11
ATOM 11261 C C . MET A 1 65 ? -16.919 20.822 12.990 1.00 0.00 65 MET A C 11
ATOM 11262 O O . MET A 1 65 ? -15.852 20.606 13.565 1.00 0.00 65 MET A O 11
ATOM 11276 N N . VAL A 1 66 ? -17.735 21.815 13.330 1.00 0.00 66 VAL A N 11
ATOM 11277 C CA . VAL A 1 66 ? -17.416 22.727 14.422 1.00 0.00 66 VAL A CA 11
ATOM 11278 C C . VAL A 1 66 ? -17.436 22.004 15.765 1.00 0.00 66 VAL A C 11
ATOM 11279 O O . VAL A 1 66 ? -16.822 22.454 16.732 1.00 0.00 66 VAL A O 11
ATOM 11292 N N . SER A 1 67 ? -18.145 20.882 15.816 1.00 0.00 67 SER A N 11
ATOM 11293 C CA . SER A 1 67 ? -18.248 20.097 17.041 1.00 0.00 67 SER A CA 11
ATOM 11294 C C . SER A 1 67 ? -16.873 19.882 17.665 1.00 0.00 67 SER A C 11
ATOM 11295 O O . SER A 1 67 ? -15.883 19.684 16.962 1.00 0.00 67 SER A O 11
ATOM 11303 N N . GLY A 1 68 ? -16.819 19.924 18.993 1.00 0.00 68 GLY A N 11
ATOM 11304 C CA . GLY A 1 68 ? -15.562 19.732 19.691 1.00 0.00 68 GLY A CA 11
ATOM 11305 C C . GLY A 1 68 ? -15.752 19.156 21.081 1.00 0.00 68 GLY A C 11
ATOM 11306 O O . GLY A 1 68 ? -16.770 18.534 21.384 1.00 0.00 68 GLY A O 11
ATOM 11310 N N . PRO A 1 69 ? -14.753 19.361 21.952 1.00 0.00 69 PRO A N 11
ATOM 11311 C CA . PRO A 1 69 ? -14.791 18.865 23.331 1.00 0.00 69 PRO A CA 11
ATOM 11312 C C . PRO A 1 69 ? -15.817 19.602 24.184 1.00 0.00 69 PRO A C 11
ATOM 11313 O O . PRO A 1 69 ? -15.767 20.825 24.315 1.00 0.00 69 PRO A O 11
ATOM 11324 N N . SER A 1 70 ? -16.747 18.850 24.764 1.00 0.00 70 SER A N 11
ATOM 11325 C CA . SER A 1 70 ? -17.788 19.432 25.602 1.00 0.00 70 SER A CA 11
ATOM 11326 C C . SER A 1 70 ? -18.247 18.440 26.667 1.00 0.00 70 SER A C 11
ATOM 11327 O O . SER A 1 70 ? -17.704 17.341 26.782 1.00 0.00 70 SER A O 11
ATOM 11335 N N . SER A 1 71 ? -19.250 18.837 27.444 1.00 0.00 71 SER A N 11
ATOM 11336 C CA . SER A 1 71 ? -19.780 17.986 28.502 1.00 0.00 71 SER A CA 11
ATOM 11337 C C . SER A 1 71 ? -21.296 18.128 28.606 1.00 0.00 71 SER A C 11
ATOM 11338 O O . SER A 1 71 ? -21.866 19.137 28.192 1.00 0.00 71 SER A O 11
ATOM 11346 N N . GLY A 1 72 ? -21.943 17.109 29.163 1.00 0.00 72 GLY A N 11
ATOM 11347 C CA . GLY A 1 72 ? -23.386 17.139 29.312 1.00 0.00 72 GLY A CA 11
ATOM 11348 C C . GLY A 1 72 ? -23.825 17.877 30.561 1.00 0.00 72 GLY A C 11
ATOM 11349 O O . GLY A 1 72 ? -24.360 17.273 31.491 1.00 0.00 72 GLY A O 11
ATOM 11353 N N . GLY A 1 1 ? 26.831 -13.472 11.597 1.00 0.00 1 GLY A N 12
ATOM 11354 C CA . GLY A 1 1 ? 26.476 -12.476 10.602 1.00 0.00 1 GLY A CA 12
ATOM 11355 C C . GLY A 1 1 ? 25.598 -11.378 11.169 1.00 0.00 1 GLY A C 12
ATOM 11356 O O . GLY A 1 1 ? 24.593 -11.652 11.823 1.00 0.00 1 GLY A O 12
ATOM 11360 N N . SER A 1 2 ? 25.980 -10.129 10.919 1.00 0.00 2 SER A N 12
ATOM 11361 C CA . SER A 1 2 ? 25.224 -8.985 11.414 1.00 0.00 2 SER A CA 12
ATOM 11362 C C . SER A 1 2 ? 24.940 -7.994 10.289 1.00 0.00 2 SER A C 12
ATOM 11363 O O . SER A 1 2 ? 23.806 -7.547 10.113 1.00 0.00 2 SER A O 12
ATOM 11371 N N . SER A 1 3 ? 25.977 -7.656 9.530 1.00 0.00 3 SER A N 12
ATOM 11372 C CA . SER A 1 3 ? 25.841 -6.715 8.424 1.00 0.00 3 SER A CA 12
ATOM 11373 C C . SER A 1 3 ? 25.782 -7.451 7.089 1.00 0.00 3 SER A C 12
ATOM 11374 O O . SER A 1 3 ? 26.798 -7.928 6.585 1.00 0.00 3 SER A O 12
ATOM 11382 N N . GLY A 1 4 ? 24.583 -7.540 6.522 1.00 0.00 4 GLY A N 12
ATOM 11383 C CA . GLY A 1 4 ? 24.412 -8.219 5.251 1.00 0.00 4 GLY A CA 12
ATOM 11384 C C . GLY A 1 4 ? 22.978 -8.181 4.761 1.00 0.00 4 GLY A C 12
ATOM 11385 O O . GLY A 1 4 ? 22.198 -9.094 5.031 1.00 0.00 4 GLY A O 12
ATOM 11389 N N . SER A 1 5 ? 22.628 -7.120 4.041 1.00 0.00 5 SER A N 12
ATOM 11390 C CA . SER A 1 5 ? 21.277 -6.963 3.517 1.00 0.00 5 SER A CA 12
ATOM 11391 C C . SER A 1 5 ? 20.239 -7.308 4.581 1.00 0.00 5 SER A C 12
ATOM 11392 O O . SER A 1 5 ? 19.249 -7.985 4.302 1.00 0.00 5 SER A O 12
ATOM 11400 N N . SER A 1 6 ? 20.472 -6.837 5.802 1.00 0.00 6 SER A N 12
ATOM 11401 C CA . SER A 1 6 ? 19.560 -7.097 6.909 1.00 0.00 6 SER A CA 12
ATOM 11402 C C . SER A 1 6 ? 18.493 -6.011 7.001 1.00 0.00 6 SER A C 12
ATOM 11403 O O . SER A 1 6 ? 18.804 -4.822 7.053 1.00 0.00 6 SER A O 12
ATOM 11411 N N . GLY A 1 7 ? 17.231 -6.430 7.021 1.00 0.00 7 GLY A N 12
ATOM 11412 C CA . GLY A 1 7 ? 16.136 -5.482 7.106 1.00 0.00 7 GLY A CA 12
ATOM 11413 C C . GLY A 1 7 ? 15.617 -5.072 5.743 1.00 0.00 7 GLY A C 12
ATOM 11414 O O . GLY A 1 7 ? 15.886 -5.736 4.743 1.00 0.00 7 GLY A O 12
ATOM 11418 N N . ALA A 1 8 ? 14.868 -3.975 5.702 1.00 0.00 8 ALA A N 12
ATOM 11419 C CA . ALA A 1 8 ? 14.310 -3.476 4.451 1.00 0.00 8 ALA A CA 12
ATOM 11420 C C . ALA A 1 8 ? 14.460 -1.963 4.347 1.00 0.00 8 ALA A C 12
ATOM 11421 O O . ALA A 1 8 ? 14.446 -1.243 5.346 1.00 0.00 8 ALA A O 12
ATOM 11428 N N . PRO A 1 9 ? 14.609 -1.466 3.110 1.00 0.00 9 PRO A N 12
ATOM 11429 C CA . PRO A 1 9 ? 14.766 -0.032 2.846 1.00 0.00 9 PRO A CA 12
ATOM 11430 C C . PRO A 1 9 ? 13.484 0.749 3.112 1.00 0.00 9 PRO A C 12
ATOM 11431 O O . PRO A 1 9 ? 12.449 0.169 3.439 1.00 0.00 9 PRO A O 12
ATOM 11442 N N . GLU A 1 10 ? 13.560 2.069 2.969 1.00 0.00 10 GLU A N 12
ATOM 11443 C CA . GLU A 1 10 ? 12.404 2.929 3.195 1.00 0.00 10 GLU A CA 12
ATOM 11444 C C . GLU A 1 10 ? 11.519 2.988 1.953 1.00 0.00 10 GLU A C 12
ATOM 11445 O O . GLU A 1 10 ? 11.793 2.328 0.951 1.00 0.00 10 GLU A O 12
ATOM 11457 N N . TRP A 1 11 ? 10.457 3.782 2.029 1.00 0.00 11 TRP A N 12
ATOM 11458 C CA . TRP A 1 11 ? 9.531 3.927 0.911 1.00 0.00 11 TRP A CA 12
ATOM 11459 C C . TRP A 1 11 ? 9.794 5.221 0.150 1.00 0.00 11 TRP A C 12
ATOM 11460 O O . TRP A 1 11 ? 9.959 6.284 0.750 1.00 0.00 11 TRP A O 12
ATOM 11481 N N . THR A 1 12 ? 9.832 5.127 -1.175 1.00 0.00 12 THR A N 12
ATOM 11482 C CA . THR A 1 12 ? 10.076 6.290 -2.018 1.00 0.00 12 THR A CA 12
ATOM 11483 C C . THR A 1 12 ? 8.909 6.536 -2.967 1.00 0.00 12 THR A C 12
ATOM 11484 O O . THR A 1 12 ? 8.231 5.599 -3.387 1.00 0.00 12 THR A O 12
ATOM 11495 N N . GLU A 1 13 ? 8.681 7.803 -3.302 1.00 0.00 13 GLU A N 12
ATOM 11496 C CA . GLU A 1 13 ? 7.594 8.170 -4.202 1.00 0.00 13 GLU A CA 12
ATOM 11497 C C . GLU A 1 13 ? 7.362 7.083 -5.247 1.00 0.00 13 GLU A C 12
ATOM 11498 O O . GLU A 1 13 ? 6.223 6.729 -5.547 1.00 0.00 13 GLU A O 12
ATOM 11510 N N . GLU A 1 14 ? 8.452 6.558 -5.799 1.00 0.00 14 GLU A N 12
ATOM 11511 C CA . GLU A 1 14 ? 8.368 5.513 -6.811 1.00 0.00 14 GLU A CA 12
ATOM 11512 C C . GLU A 1 14 ? 7.669 4.274 -6.258 1.00 0.00 14 GLU A C 12
ATOM 11513 O O . GLU A 1 14 ? 6.759 3.730 -6.883 1.00 0.00 14 GLU A O 12
ATOM 11525 N N . ASP A 1 15 ? 8.102 3.834 -5.082 1.00 0.00 15 ASP A N 12
ATOM 11526 C CA . ASP A 1 15 ? 7.519 2.660 -4.442 1.00 0.00 15 ASP A CA 12
ATOM 11527 C C . ASP A 1 15 ? 6.122 2.968 -3.912 1.00 0.00 15 ASP A C 12
ATOM 11528 O O . ASP A 1 15 ? 5.273 2.081 -3.816 1.00 0.00 15 ASP A O 12
ATOM 11537 N N . LEU A 1 16 ? 5.891 4.230 -3.567 1.00 0.00 16 LEU A N 12
ATOM 11538 C CA . LEU A 1 16 ? 4.597 4.655 -3.045 1.00 0.00 16 LEU A CA 12
ATOM 11539 C C . LEU A 1 16 ? 3.592 4.855 -4.176 1.00 0.00 16 LEU A C 12
ATOM 11540 O O . LEU A 1 16 ? 2.390 4.668 -3.991 1.00 0.00 16 LEU A O 12
ATOM 11556 N N . SER A 1 17 ? 4.094 5.234 -5.347 1.00 0.00 17 SER A N 12
ATOM 11557 C CA . SER A 1 17 ? 3.241 5.460 -6.507 1.00 0.00 17 SER A CA 12
ATOM 11558 C C . SER A 1 17 ? 2.915 4.144 -7.207 1.00 0.00 17 SER A C 12
ATOM 11559 O O . SER A 1 17 ? 1.825 3.973 -7.752 1.00 0.00 17 SER A O 12
ATOM 11567 N N . GLN A 1 18 ? 3.869 3.219 -7.186 1.00 0.00 18 GLN A N 12
ATOM 11568 C CA . GLN A 1 18 ? 3.684 1.918 -7.819 1.00 0.00 18 GLN A CA 12
ATOM 11569 C C . GLN A 1 18 ? 2.618 1.105 -7.092 1.00 0.00 18 GLN A C 12
ATOM 11570 O O . GLN A 1 18 ? 1.762 0.481 -7.720 1.00 0.00 18 GLN A O 12
ATOM 11584 N N . LEU A 1 19 ? 2.676 1.116 -5.765 1.00 0.00 19 LEU A N 12
ATOM 11585 C CA . LEU A 1 19 ? 1.715 0.380 -4.951 1.00 0.00 19 LEU A CA 12
ATOM 11586 C C . LEU A 1 19 ? 0.295 0.581 -5.469 1.00 0.00 19 LEU A C 12
ATOM 11587 O O . LEU A 1 19 ? -0.464 -0.377 -5.622 1.00 0.00 19 LEU A O 12
ATOM 11603 N N . THR A 1 20 ? -0.059 1.833 -5.741 1.00 0.00 20 THR A N 12
ATOM 11604 C CA . THR A 1 20 ? -1.388 2.160 -6.244 1.00 0.00 20 THR A CA 12
ATOM 11605 C C . THR A 1 20 ? -1.682 1.419 -7.543 1.00 0.00 20 THR A C 12
ATOM 11606 O O . THR A 1 20 ? -2.826 1.057 -7.817 1.00 0.00 20 THR A O 12
ATOM 11617 N N . ARG A 1 21 ? -0.642 1.195 -8.340 1.00 0.00 21 ARG A N 12
ATOM 11618 C CA . ARG A 1 21 ? -0.789 0.496 -9.611 1.00 0.00 21 ARG A CA 12
ATOM 11619 C C . ARG A 1 21 ? -0.930 -1.007 -9.392 1.00 0.00 21 ARG A C 12
ATOM 11620 O O . ARG A 1 21 ? -1.748 -1.664 -10.034 1.00 0.00 21 ARG A O 12
ATOM 11641 N N . SER A 1 22 ? -0.124 -1.545 -8.481 1.00 0.00 22 SER A N 12
ATOM 11642 C CA . SER A 1 22 ? -0.155 -2.972 -8.181 1.00 0.00 22 SER A CA 12
ATOM 11643 C C . SER A 1 22 ? -1.477 -3.360 -7.525 1.00 0.00 22 SER A C 12
ATOM 11644 O O . SER A 1 22 ? -2.103 -4.350 -7.904 1.00 0.00 22 SER A O 12
ATOM 11652 N N . MET A 1 23 ? -1.895 -2.573 -6.539 1.00 0.00 23 MET A N 12
ATOM 11653 C CA . MET A 1 23 ? -3.143 -2.833 -5.831 1.00 0.00 23 MET A CA 12
ATOM 11654 C C . MET A 1 23 ? -4.267 -3.155 -6.811 1.00 0.00 23 MET A C 12
ATOM 11655 O O . MET A 1 23 ? -5.132 -3.984 -6.527 1.00 0.00 23 MET A O 12
ATOM 11669 N N . VAL A 1 24 ? -4.248 -2.495 -7.964 1.00 0.00 24 VAL A N 12
ATOM 11670 C CA . VAL A 1 24 ? -5.266 -2.712 -8.986 1.00 0.00 24 VAL A CA 12
ATOM 11671 C C . VAL A 1 24 ? -5.120 -4.089 -9.623 1.00 0.00 24 VAL A C 12
ATOM 11672 O O . VAL A 1 24 ? -6.107 -4.791 -9.845 1.00 0.00 24 VAL A O 12
ATOM 11685 N N . LYS A 1 25 ? -3.881 -4.471 -9.915 1.00 0.00 25 LYS A N 12
ATOM 11686 C CA . LYS A 1 25 ? -3.603 -5.766 -10.525 1.00 0.00 25 LYS A CA 12
ATOM 11687 C C . LYS A 1 25 ? -3.942 -6.903 -9.567 1.00 0.00 25 LYS A C 12
ATOM 11688 O O . LYS A 1 25 ? -4.240 -8.019 -9.993 1.00 0.00 25 LYS A O 12
ATOM 11707 N N . PHE A 1 26 ? -3.895 -6.613 -8.271 1.00 0.00 26 PHE A N 12
ATOM 11708 C CA . PHE A 1 26 ? -4.197 -7.611 -7.252 1.00 0.00 26 PHE A CA 12
ATOM 11709 C C . PHE A 1 26 ? -5.111 -7.031 -6.176 1.00 0.00 26 PHE A C 12
ATOM 11710 O O . PHE A 1 26 ? -4.663 -6.584 -5.121 1.00 0.00 26 PHE A O 12
ATOM 11727 N N . PRO A 1 27 ? -6.424 -7.038 -6.450 1.00 0.00 27 PRO A N 12
ATOM 11728 C CA . PRO A 1 27 ? -7.429 -6.517 -5.519 1.00 0.00 27 PRO A CA 12
ATOM 11729 C C . PRO A 1 27 ? -7.582 -7.393 -4.280 1.00 0.00 27 PRO A C 12
ATOM 11730 O O . PRO A 1 27 ? -6.808 -8.325 -4.068 1.00 0.00 27 PRO A O 12
ATOM 11741 N N . GLY A 1 28 ? -8.588 -7.088 -3.465 1.00 0.00 28 GLY A N 12
ATOM 11742 C CA . GLY A 1 28 ? -8.824 -7.859 -2.258 1.00 0.00 28 GLY A CA 12
ATOM 11743 C C . GLY A 1 28 ? -9.416 -9.224 -2.548 1.00 0.00 28 GLY A C 12
ATOM 11744 O O . GLY A 1 28 ? -10.116 -9.407 -3.543 1.00 0.00 28 GLY A O 12
ATOM 11748 N N . GLY A 1 29 ? -9.132 -10.187 -1.677 1.00 0.00 29 GLY A N 12
ATOM 11749 C CA . GLY A 1 29 ? -9.647 -11.531 -1.863 1.00 0.00 29 GLY A CA 12
ATOM 11750 C C . GLY A 1 29 ? -8.789 -12.356 -2.801 1.00 0.00 29 GLY A C 12
ATOM 11751 O O . GLY A 1 29 ? -8.841 -13.587 -2.783 1.00 0.00 29 GLY A O 12
ATOM 11755 N N . THR A 1 30 ? -7.996 -11.679 -3.626 1.00 0.00 30 THR A N 12
ATOM 11756 C CA . THR A 1 30 ? -7.125 -12.357 -4.577 1.00 0.00 30 THR A CA 12
ATOM 11757 C C . THR A 1 30 ? -6.063 -13.182 -3.859 1.00 0.00 30 THR A C 12
ATOM 11758 O O . THR A 1 30 ? -5.470 -12.751 -2.870 1.00 0.00 30 THR A O 12
ATOM 11769 N N . PRO A 1 31 ? -5.815 -14.399 -4.367 1.00 0.00 31 PRO A N 12
ATOM 11770 C CA . PRO A 1 31 ? -4.822 -15.310 -3.790 1.00 0.00 31 PRO A CA 12
ATOM 11771 C C . PRO A 1 31 ? -3.394 -14.821 -4.004 1.00 0.00 31 PRO A C 12
ATOM 11772 O O . PRO A 1 31 ? -2.902 -14.783 -5.131 1.00 0.00 31 PRO A O 12
ATOM 11783 N N . GLY A 1 32 ? -2.731 -14.448 -2.913 1.00 0.00 32 GLY A N 12
ATOM 11784 C CA . GLY A 1 32 ? -1.365 -13.968 -3.003 1.00 0.00 32 GLY A CA 12
ATOM 11785 C C . GLY A 1 32 ? -1.291 -12.483 -3.300 1.00 0.00 32 GLY A C 12
ATOM 11786 O O . GLY A 1 32 ? -0.304 -12.003 -3.857 1.00 0.00 32 GLY A O 12
ATOM 11790 N N . ARG A 1 33 ? -2.338 -11.754 -2.928 1.00 0.00 33 ARG A N 12
ATOM 11791 C CA . ARG A 1 33 ? -2.389 -10.316 -3.160 1.00 0.00 33 ARG A CA 12
ATOM 11792 C C . ARG A 1 33 ? -1.078 -9.652 -2.749 1.00 0.00 33 ARG A C 12
ATOM 11793 O O . ARG A 1 33 ? -0.290 -9.233 -3.597 1.00 0.00 33 ARG A O 12
ATOM 11814 N N . TRP A 1 34 ? -0.852 -9.559 -1.444 1.00 0.00 34 TRP A N 12
ATOM 11815 C CA . TRP A 1 34 ? 0.363 -8.946 -0.920 1.00 0.00 34 TRP A CA 12
ATOM 11816 C C . TRP A 1 34 ? 1.604 -9.650 -1.459 1.00 0.00 34 TRP A C 12
ATOM 11817 O O . TRP A 1 34 ? 2.661 -9.037 -1.606 1.00 0.00 34 TRP A O 12
ATOM 11838 N N . GLU A 1 35 ? 1.467 -10.939 -1.752 1.00 0.00 35 GLU A N 12
ATOM 11839 C CA . GLU A 1 35 ? 2.579 -11.725 -2.274 1.00 0.00 35 GLU A CA 12
ATOM 11840 C C . GLU A 1 35 ? 2.938 -11.287 -3.691 1.00 0.00 35 GLU A C 12
ATOM 11841 O O . GLU A 1 35 ? 4.099 -11.345 -4.096 1.00 0.00 35 GLU A O 12
ATOM 11853 N N . LYS A 1 36 ? 1.932 -10.848 -4.440 1.00 0.00 36 LYS A N 12
ATOM 11854 C CA . LYS A 1 36 ? 2.139 -10.399 -5.812 1.00 0.00 36 LYS A CA 12
ATOM 11855 C C . LYS A 1 36 ? 2.599 -8.945 -5.844 1.00 0.00 36 LYS A C 12
ATOM 11856 O O . LYS A 1 36 ? 3.544 -8.599 -6.555 1.00 0.00 36 LYS A O 12
ATOM 11875 N N . ILE A 1 37 ? 1.928 -8.099 -5.070 1.00 0.00 37 ILE A N 12
ATOM 11876 C CA . ILE A 1 37 ? 2.271 -6.684 -5.009 1.00 0.00 37 ILE A CA 12
ATOM 11877 C C . ILE A 1 37 ? 3.716 -6.487 -4.562 1.00 0.00 37 ILE A C 12
ATOM 11878 O O . ILE A 1 37 ? 4.418 -5.609 -5.063 1.00 0.00 37 ILE A O 12
ATOM 11894 N N . ALA A 1 38 ? 4.155 -7.312 -3.617 1.00 0.00 38 ALA A N 12
ATOM 11895 C CA . ALA A 1 38 ? 5.517 -7.232 -3.105 1.00 0.00 38 ALA A CA 12
ATOM 11896 C C . ALA A 1 38 ? 6.532 -7.570 -4.191 1.00 0.00 38 ALA A C 12
ATOM 11897 O O . ALA A 1 38 ? 7.505 -6.842 -4.394 1.00 0.00 38 ALA A O 12
ATOM 11904 N N . HIS A 1 39 ? 6.301 -8.679 -4.886 1.00 0.00 39 HIS A N 12
ATOM 11905 C CA . HIS A 1 39 ? 7.197 -9.113 -5.953 1.00 0.00 39 HIS A CA 12
ATOM 11906 C C . HIS A 1 39 ? 7.290 -8.056 -7.049 1.00 0.00 39 HIS A C 12
ATOM 11907 O O . HIS A 1 39 ? 8.306 -7.948 -7.734 1.00 0.00 39 HIS A O 12
ATOM 11921 N N . GLU A 1 40 ? 6.222 -7.281 -7.208 1.00 0.00 40 GLU A N 12
ATOM 11922 C CA . GLU A 1 40 ? 6.184 -6.234 -8.223 1.00 0.00 40 GLU A CA 12
ATOM 11923 C C . GLU A 1 40 ? 6.910 -4.982 -7.740 1.00 0.00 40 GLU A C 12
ATOM 11924 O O . GLU A 1 40 ? 7.776 -4.446 -8.433 1.00 0.00 40 GLU A O 12
ATOM 11936 N N . LEU A 1 41 ? 6.551 -4.520 -6.547 1.00 0.00 41 LEU A N 12
ATOM 11937 C CA . LEU A 1 41 ? 7.167 -3.330 -5.970 1.00 0.00 41 LEU A CA 12
ATOM 11938 C C . LEU A 1 41 ? 8.620 -3.598 -5.592 1.00 0.00 41 LEU A C 12
ATOM 11939 O O . LEU A 1 41 ? 9.434 -2.679 -5.524 1.00 0.00 41 LEU A O 12
ATOM 11955 N N . GLY A 1 42 ? 8.939 -4.866 -5.349 1.00 0.00 42 GLY A N 12
ATOM 11956 C CA . GLY A 1 42 ? 10.295 -5.233 -4.984 1.00 0.00 42 GLY A CA 12
ATOM 11957 C C . GLY A 1 42 ? 10.512 -5.228 -3.484 1.00 0.00 42 GLY A C 12
ATOM 11958 O O . GLY A 1 42 ? 11.643 -5.097 -3.014 1.00 0.00 42 GLY A O 12
ATOM 11962 N N . ARG A 1 43 ? 9.427 -5.368 -2.730 1.00 0.00 43 ARG A N 12
ATOM 11963 C CA . ARG A 1 43 ? 9.504 -5.376 -1.274 1.00 0.00 43 ARG A CA 12
ATOM 11964 C C . ARG A 1 43 ? 8.933 -6.672 -0.706 1.00 0.00 43 ARG A C 12
ATOM 11965 O O . ARG A 1 43 ? 8.550 -7.573 -1.452 1.00 0.00 43 ARG A O 12
ATOM 11986 N N . SER A 1 44 ? 8.880 -6.758 0.619 1.00 0.00 44 SER A N 12
ATOM 11987 C CA . SER A 1 44 ? 8.360 -7.946 1.288 1.00 0.00 44 SER A CA 12
ATOM 11988 C C . SER A 1 44 ? 6.880 -7.778 1.620 1.00 0.00 44 SER A C 12
ATOM 11989 O O . SER A 1 44 ? 6.423 -6.678 1.934 1.00 0.00 44 SER A O 12
ATOM 11997 N N . VAL A 1 45 ? 6.135 -8.876 1.549 1.00 0.00 45 VAL A N 12
ATOM 11998 C CA . VAL A 1 45 ? 4.708 -8.853 1.843 1.00 0.00 45 VAL A CA 12
ATOM 11999 C C . VAL A 1 45 ? 4.397 -7.887 2.982 1.00 0.00 45 VAL A C 12
ATOM 12000 O O . VAL A 1 45 ? 3.861 -6.801 2.761 1.00 0.00 45 VAL A O 12
ATOM 12013 N N . THR A 1 46 ? 4.737 -8.291 4.202 1.00 0.00 46 THR A N 12
ATOM 12014 C CA . THR A 1 46 ? 4.495 -7.462 5.376 1.00 0.00 46 THR A CA 12
ATOM 12015 C C . THR A 1 46 ? 4.896 -6.014 5.120 1.00 0.00 46 THR A C 12
ATOM 12016 O O . THR A 1 46 ? 4.186 -5.085 5.506 1.00 0.00 46 THR A O 12
ATOM 12027 N N . ASP A 1 47 ? 6.037 -5.828 4.466 1.00 0.00 47 ASP A N 12
ATOM 12028 C CA . ASP A 1 47 ? 6.533 -4.492 4.156 1.00 0.00 47 ASP A CA 12
ATOM 12029 C C . ASP A 1 47 ? 5.479 -3.683 3.406 1.00 0.00 47 ASP A C 12
ATOM 12030 O O . ASP A 1 47 ? 5.275 -2.501 3.685 1.00 0.00 47 ASP A O 12
ATOM 12039 N N . VAL A 1 48 ? 4.814 -4.326 2.452 1.00 0.00 48 VAL A N 12
ATOM 12040 C CA . VAL A 1 48 ? 3.782 -3.667 1.662 1.00 0.00 48 VAL A CA 12
ATOM 12041 C C . VAL A 1 48 ? 2.505 -3.478 2.473 1.00 0.00 48 VAL A C 12
ATOM 12042 O O . VAL A 1 48 ? 2.119 -2.353 2.794 1.00 0.00 48 VAL A O 12
ATOM 12055 N N . THR A 1 49 ? 1.850 -4.588 2.803 1.00 0.00 49 THR A N 12
ATOM 12056 C CA . THR A 1 49 ? 0.616 -4.545 3.577 1.00 0.00 49 THR A CA 12
ATOM 12057 C C . THR A 1 49 ? 0.749 -3.611 4.774 1.00 0.00 49 THR A C 12
ATOM 12058 O O . THR A 1 49 ? -0.154 -2.826 5.066 1.00 0.00 49 THR A O 12
ATOM 12069 N N . THR A 1 50 ? 1.881 -3.698 5.465 1.00 0.00 50 THR A N 12
ATOM 12070 C CA . THR A 1 50 ? 2.132 -2.861 6.630 1.00 0.00 50 THR A CA 12
ATOM 12071 C C . THR A 1 50 ? 2.134 -1.383 6.256 1.00 0.00 50 THR A C 12
ATOM 12072 O O . THR A 1 50 ? 1.817 -0.523 7.078 1.00 0.00 50 THR A O 12
ATOM 12083 N N . LYS A 1 51 ? 2.491 -1.094 5.009 1.00 0.00 51 LYS A N 12
ATOM 12084 C CA . LYS A 1 51 ? 2.532 0.280 4.524 1.00 0.00 51 LYS A CA 12
ATOM 12085 C C . LYS A 1 51 ? 1.154 0.731 4.050 1.00 0.00 51 LYS A C 12
ATOM 12086 O O . LYS A 1 51 ? 0.682 1.806 4.419 1.00 0.00 51 LYS A O 12
ATOM 12105 N N . ALA A 1 52 ? 0.514 -0.098 3.232 1.00 0.00 52 ALA A N 12
ATOM 12106 C CA . ALA A 1 52 ? -0.811 0.215 2.711 1.00 0.00 52 ALA A CA 12
ATOM 12107 C C . ALA A 1 52 ? -1.817 0.395 3.843 1.00 0.00 52 ALA A C 12
ATOM 12108 O O . ALA A 1 52 ? -2.582 1.360 3.861 1.00 0.00 52 ALA A O 12
ATOM 12115 N N . LYS A 1 53 ? -1.812 -0.540 4.787 1.00 0.00 53 LYS A N 12
ATOM 12116 C CA . LYS A 1 53 ? -2.724 -0.485 5.924 1.00 0.00 53 LYS A CA 12
ATOM 12117 C C . LYS A 1 53 ? -2.752 0.914 6.531 1.00 0.00 53 LYS A C 12
ATOM 12118 O O . LYS A 1 53 ? -3.785 1.363 7.028 1.00 0.00 53 LYS A O 12
ATOM 12137 N N . GLN A 1 54 ? -1.613 1.596 6.487 1.00 0.00 54 GLN A N 12
ATOM 12138 C CA . GLN A 1 54 ? -1.508 2.945 7.033 1.00 0.00 54 GLN A CA 12
ATOM 12139 C C . GLN A 1 54 ? -2.256 3.945 6.158 1.00 0.00 54 GLN A C 12
ATOM 12140 O O . GLN A 1 54 ? -2.969 4.815 6.661 1.00 0.00 54 GLN A O 12
ATOM 12154 N N . LEU A 1 55 ? -2.089 3.817 4.846 1.00 0.00 55 LEU A N 12
ATOM 12155 C CA . LEU A 1 55 ? -2.748 4.711 3.900 1.00 0.00 55 LEU A CA 12
ATOM 12156 C C . LEU A 1 55 ? -4.265 4.588 4.001 1.00 0.00 55 LEU A C 12
ATOM 12157 O O . LEU A 1 55 ? -4.986 5.584 3.933 1.00 0.00 55 LEU A O 12
ATOM 12173 N N . LYS A 1 56 ? -4.744 3.359 4.166 1.00 0.00 56 LYS A N 12
ATOM 12174 C CA . LYS A 1 56 ? -6.176 3.105 4.281 1.00 0.00 56 LYS A CA 12
ATOM 12175 C C . LYS A 1 56 ? -6.798 3.978 5.366 1.00 0.00 56 LYS A C 12
ATOM 12176 O O . LYS A 1 56 ? -7.889 4.521 5.188 1.00 0.00 56 LYS A O 12
ATOM 12195 N N . ASP A 1 57 ? -6.099 4.109 6.487 1.00 0.00 57 ASP A N 12
ATOM 12196 C CA . ASP A 1 57 ? -6.582 4.918 7.600 1.00 0.00 57 ASP A CA 12
ATOM 12197 C C . ASP A 1 57 ? -6.358 6.402 7.329 1.00 0.00 57 ASP A C 12
ATOM 12198 O O . ASP A 1 57 ? -7.251 7.224 7.541 1.00 0.00 57 ASP A O 12
ATOM 12207 N N . SER A 1 58 ? -5.161 6.740 6.862 1.00 0.00 58 SER A N 12
ATOM 12208 C CA . SER A 1 58 ? -4.818 8.126 6.568 1.00 0.00 58 SER A CA 12
ATOM 12209 C C . SER A 1 58 ? -6.026 8.880 6.021 1.00 0.00 58 SER A C 12
ATOM 12210 O O . SER A 1 58 ? -6.477 9.864 6.609 1.00 0.00 58 SER A O 12
ATOM 12218 N N . VAL A 1 59 ? -6.546 8.412 4.891 1.00 0.00 59 VAL A N 12
ATOM 12219 C CA . VAL A 1 59 ? -7.703 9.040 4.264 1.00 0.00 59 VAL A CA 12
ATOM 12220 C C . VAL A 1 59 ? -8.845 9.207 5.260 1.00 0.00 59 VAL A C 12
ATOM 12221 O O . VAL A 1 59 ? -8.757 8.760 6.404 1.00 0.00 59 VAL A O 12
ATOM 12234 N N . THR A 1 60 ? -9.919 9.854 4.818 1.00 0.00 60 THR A N 12
ATOM 12235 C CA . THR A 1 60 ? -11.080 10.081 5.670 1.00 0.00 60 THR A CA 12
ATOM 12236 C C . THR A 1 60 ? -12.255 9.209 5.242 1.00 0.00 60 THR A C 12
ATOM 12237 O O . THR A 1 60 ? -13.400 9.661 5.222 1.00 0.00 60 THR A O 12
ATOM 12248 N N . CYS A 1 61 ? -11.964 7.959 4.901 1.00 0.00 61 CYS A N 12
ATOM 12249 C CA . CYS A 1 61 ? -12.998 7.023 4.473 1.00 0.00 61 CYS A CA 12
ATOM 12250 C C . CYS A 1 61 ? -12.905 5.715 5.252 1.00 0.00 61 CYS A C 12
ATOM 12251 O O . CYS A 1 61 ? -12.225 4.778 4.832 1.00 0.00 61 CYS A O 12
ATOM 12259 N N . SER A 1 62 ? -13.590 5.659 6.389 1.00 0.00 62 SER A N 12
ATOM 12260 C CA . SER A 1 62 ? -13.580 4.468 7.231 1.00 0.00 62 SER A CA 12
ATOM 12261 C C . SER A 1 62 ? -14.964 4.204 7.816 1.00 0.00 62 SER A C 12
ATOM 12262 O O . SER A 1 62 ? -15.708 5.124 8.154 1.00 0.00 62 SER A O 12
ATOM 12270 N N . PRO A 1 63 ? -15.318 2.916 7.938 1.00 0.00 63 PRO A N 12
ATOM 12271 C CA . PRO A 1 63 ? -16.613 2.500 8.482 1.00 0.00 63 PRO A CA 12
ATOM 12272 C C . PRO A 1 63 ? -16.729 2.775 9.978 1.00 0.00 63 PRO A C 12
ATOM 12273 O O . PRO A 1 63 ? -15.838 3.373 10.580 1.00 0.00 63 PRO A O 12
ATOM 12284 N N . GLY A 1 64 ? -17.834 2.335 10.572 1.00 0.00 64 GLY A N 12
ATOM 12285 C CA . GLY A 1 64 ? -18.046 2.543 11.992 1.00 0.00 64 GLY A CA 12
ATOM 12286 C C . GLY A 1 64 ? -18.346 3.991 12.328 1.00 0.00 64 GLY A C 12
ATOM 12287 O O . GLY A 1 64 ? -18.312 4.857 11.454 1.00 0.00 64 GLY A O 12
ATOM 12291 N N . MET A 1 65 ? -18.643 4.254 13.596 1.00 0.00 65 MET A N 12
ATOM 12292 C CA . MET A 1 65 ? -18.951 5.607 14.044 1.00 0.00 65 MET A CA 12
ATOM 12293 C C . MET A 1 65 ? -17.725 6.265 14.668 1.00 0.00 65 MET A C 12
ATOM 12294 O O . MET A 1 65 ? -17.577 6.292 15.890 1.00 0.00 65 MET A O 12
ATOM 12308 N N . VAL A 1 66 ? -16.847 6.795 13.822 1.00 0.00 66 VAL A N 12
ATOM 12309 C CA . VAL A 1 66 ? -15.634 7.454 14.292 1.00 0.00 66 VAL A CA 12
ATOM 12310 C C . VAL A 1 66 ? -15.096 6.782 15.550 1.00 0.00 66 VAL A C 12
ATOM 12311 O O . VAL A 1 66 ? -14.633 7.451 16.474 1.00 0.00 66 VAL A O 12
ATOM 12324 N N . SER A 1 67 ? -15.160 5.455 15.579 1.00 0.00 67 SER A N 12
ATOM 12325 C CA . SER A 1 67 ? -14.681 4.692 16.726 1.00 0.00 67 SER A CA 12
ATOM 12326 C C . SER A 1 67 ? -13.343 4.027 16.416 1.00 0.00 67 SER A C 12
ATOM 12327 O O . SER A 1 67 ? -13.151 3.466 15.339 1.00 0.00 67 SER A O 12
ATOM 12335 N N . GLY A 1 68 ? -12.421 4.095 17.372 1.00 0.00 68 GLY A N 12
ATOM 12336 C CA . GLY A 1 68 ? -11.112 3.497 17.183 1.00 0.00 68 GLY A CA 12
ATOM 12337 C C . GLY A 1 68 ? -10.928 2.235 18.002 1.00 0.00 68 GLY A C 12
ATOM 12338 O O . GLY A 1 68 ? -11.526 2.066 19.065 1.00 0.00 68 GLY A O 12
ATOM 12342 N N . PRO A 1 69 ? -10.084 1.319 17.504 1.00 0.00 69 PRO A N 12
ATOM 12343 C CA . PRO A 1 69 ? -9.804 0.049 18.181 1.00 0.00 69 PRO A CA 12
ATOM 12344 C C . PRO A 1 69 ? -8.998 0.240 19.461 1.00 0.00 69 PRO A C 12
ATOM 12345 O O . PRO A 1 69 ? -9.347 -0.298 20.512 1.00 0.00 69 PRO A O 12
ATOM 12356 N N . SER A 1 70 ? -7.918 1.009 19.366 1.00 0.00 70 SER A N 12
ATOM 12357 C CA . SER A 1 70 ? -7.060 1.268 20.516 1.00 0.00 70 SER A CA 12
ATOM 12358 C C . SER A 1 70 ? -7.147 2.731 20.941 1.00 0.00 70 SER A C 12
ATOM 12359 O O . SER A 1 70 ? -6.736 3.628 20.205 1.00 0.00 70 SER A O 12
ATOM 12367 N N . SER A 1 71 ? -7.686 2.963 22.133 1.00 0.00 71 SER A N 12
ATOM 12368 C CA . SER A 1 71 ? -7.832 4.317 22.656 1.00 0.00 71 SER A CA 12
ATOM 12369 C C . SER A 1 71 ? -6.546 4.778 23.335 1.00 0.00 71 SER A C 12
ATOM 12370 O O . SER A 1 71 ? -6.278 5.975 23.434 1.00 0.00 71 SER A O 12
ATOM 12378 N N . GLY A 1 72 ? -5.753 3.818 23.801 1.00 0.00 72 GLY A N 12
ATOM 12379 C CA . GLY A 1 72 ? -4.504 4.145 24.465 1.00 0.00 72 GLY A CA 12
ATOM 12380 C C . GLY A 1 72 ? -4.670 5.228 25.512 1.00 0.00 72 GLY A C 12
ATOM 12381 O O . GLY A 1 72 ? -3.700 5.876 25.904 1.00 0.00 72 GLY A O 12
ATOM 12385 N N . GLY A 1 1 ? 13.604 -8.602 10.975 1.00 0.00 1 GLY A N 13
ATOM 12386 C CA . GLY A 1 1 ? 14.059 -9.375 9.835 1.00 0.00 1 GLY A CA 13
ATOM 12387 C C . GLY A 1 1 ? 14.880 -10.582 10.245 1.00 0.00 1 GLY A C 13
ATOM 12388 O O . GLY A 1 1 ? 15.472 -10.602 11.324 1.00 0.00 1 GLY A O 13
ATOM 12392 N N . SER A 1 2 ? 14.915 -11.593 9.382 1.00 0.00 2 SER A N 13
ATOM 12393 C CA . SER A 1 2 ? 15.665 -12.812 9.661 1.00 0.00 2 SER A CA 13
ATOM 12394 C C . SER A 1 2 ? 17.141 -12.632 9.320 1.00 0.00 2 SER A C 13
ATOM 12395 O O . SER A 1 2 ? 17.526 -12.654 8.151 1.00 0.00 2 SER A O 13
ATOM 12403 N N . SER A 1 3 ? 17.962 -12.453 10.350 1.00 0.00 3 SER A N 13
ATOM 12404 C CA . SER A 1 3 ? 19.396 -12.265 10.161 1.00 0.00 3 SER A CA 13
ATOM 12405 C C . SER A 1 3 ? 19.669 -11.151 9.154 1.00 0.00 3 SER A C 13
ATOM 12406 O O . SER A 1 3 ? 20.471 -11.313 8.235 1.00 0.00 3 SER A O 13
ATOM 12414 N N . GLY A 1 4 ? 18.996 -10.019 9.336 1.00 0.00 4 GLY A N 13
ATOM 12415 C CA . GLY A 1 4 ? 19.179 -8.894 8.437 1.00 0.00 4 GLY A CA 13
ATOM 12416 C C . GLY A 1 4 ? 19.243 -7.570 9.172 1.00 0.00 4 GLY A C 13
ATOM 12417 O O . GLY A 1 4 ? 18.273 -7.158 9.807 1.00 0.00 4 GLY A O 13
ATOM 12421 N N . SER A 1 5 ? 20.388 -6.901 9.086 1.00 0.00 5 SER A N 13
ATOM 12422 C CA . SER A 1 5 ? 20.576 -5.618 9.752 1.00 0.00 5 SER A CA 13
ATOM 12423 C C . SER A 1 5 ? 19.652 -4.558 9.160 1.00 0.00 5 SER A C 13
ATOM 12424 O O . SER A 1 5 ? 18.942 -3.862 9.886 1.00 0.00 5 SER A O 13
ATOM 12432 N N . SER A 1 6 ? 19.667 -4.441 7.836 1.00 0.00 6 SER A N 13
ATOM 12433 C CA . SER A 1 6 ? 18.834 -3.464 7.145 1.00 0.00 6 SER A CA 13
ATOM 12434 C C . SER A 1 6 ? 17.496 -4.077 6.745 1.00 0.00 6 SER A C 13
ATOM 12435 O O . SER A 1 6 ? 16.435 -3.565 7.099 1.00 0.00 6 SER A O 13
ATOM 12443 N N . GLY A 1 7 ? 17.555 -5.179 6.004 1.00 0.00 7 GLY A N 13
ATOM 12444 C CA . GLY A 1 7 ? 16.342 -5.846 5.567 1.00 0.00 7 GLY A CA 13
ATOM 12445 C C . GLY A 1 7 ? 15.763 -5.230 4.308 1.00 0.00 7 GLY A C 13
ATOM 12446 O O . GLY A 1 7 ? 15.952 -5.752 3.210 1.00 0.00 7 GLY A O 13
ATOM 12450 N N . ALA A 1 8 ? 15.055 -4.117 4.468 1.00 0.00 8 ALA A N 13
ATOM 12451 C CA . ALA A 1 8 ? 14.447 -3.429 3.335 1.00 0.00 8 ALA A CA 13
ATOM 12452 C C . ALA A 1 8 ? 14.560 -1.916 3.487 1.00 0.00 8 ALA A C 13
ATOM 12453 O O . ALA A 1 8 ? 14.441 -1.367 4.583 1.00 0.00 8 ALA A O 13
ATOM 12460 N N . PRO A 1 9 ? 14.794 -1.223 2.363 1.00 0.00 9 PRO A N 13
ATOM 12461 C CA . PRO A 1 9 ? 14.928 0.236 2.345 1.00 0.00 9 PRO A CA 13
ATOM 12462 C C . PRO A 1 9 ? 13.605 0.943 2.621 1.00 0.00 9 PRO A C 13
ATOM 12463 O O . PRO A 1 9 ? 12.555 0.306 2.692 1.00 0.00 9 PRO A O 13
ATOM 12474 N N . GLU A 1 10 ? 13.664 2.262 2.774 1.00 0.00 10 GLU A N 13
ATOM 12475 C CA . GLU A 1 10 ? 12.470 3.054 3.042 1.00 0.00 10 GLU A CA 13
ATOM 12476 C C . GLU A 1 10 ? 11.570 3.115 1.811 1.00 0.00 10 GLU A C 13
ATOM 12477 O O . GLU A 1 10 ? 11.867 2.509 0.782 1.00 0.00 10 GLU A O 13
ATOM 12489 N N . TRP A 1 11 ? 10.470 3.850 1.926 1.00 0.00 11 TRP A N 13
ATOM 12490 C CA . TRP A 1 11 ? 9.526 3.991 0.823 1.00 0.00 11 TRP A CA 13
ATOM 12491 C C . TRP A 1 11 ? 9.781 5.279 0.049 1.00 0.00 11 TRP A C 13
ATOM 12492 O O . TRP A 1 11 ? 9.878 6.358 0.634 1.00 0.00 11 TRP A O 13
ATOM 12513 N N . THR A 1 12 ? 9.890 5.160 -1.271 1.00 0.00 12 THR A N 13
ATOM 12514 C CA . THR A 1 12 ? 10.134 6.316 -2.125 1.00 0.00 12 THR A CA 13
ATOM 12515 C C . THR A 1 12 ? 8.975 6.542 -3.089 1.00 0.00 12 THR A C 13
ATOM 12516 O O . THR A 1 12 ? 8.292 5.598 -3.483 1.00 0.00 12 THR A O 13
ATOM 12527 N N . GLU A 1 13 ? 8.761 7.799 -3.465 1.00 0.00 13 GLU A N 13
ATOM 12528 C CA . GLU A 1 13 ? 7.684 8.148 -4.384 1.00 0.00 13 GLU A CA 13
ATOM 12529 C C . GLU A 1 13 ? 7.467 7.041 -5.412 1.00 0.00 13 GLU A C 13
ATOM 12530 O O . GLU A 1 13 ? 6.332 6.720 -5.761 1.00 0.00 13 GLU A O 13
ATOM 12542 N N . GLU A 1 14 ? 8.564 6.465 -5.893 1.00 0.00 14 GLU A N 13
ATOM 12543 C CA . GLU A 1 14 ? 8.493 5.396 -6.883 1.00 0.00 14 GLU A CA 13
ATOM 12544 C C . GLU A 1 14 ? 7.774 4.176 -6.315 1.00 0.00 14 GLU A C 13
ATOM 12545 O O . GLU A 1 14 ? 6.893 3.605 -6.959 1.00 0.00 14 GLU A O 13
ATOM 12557 N N . ASP A 1 15 ? 8.157 3.781 -5.106 1.00 0.00 15 ASP A N 13
ATOM 12558 C CA . ASP A 1 15 ? 7.549 2.629 -4.450 1.00 0.00 15 ASP A CA 13
ATOM 12559 C C . ASP A 1 15 ? 6.153 2.968 -3.938 1.00 0.00 15 ASP A C 13
ATOM 12560 O O . ASP A 1 15 ? 5.288 2.097 -3.838 1.00 0.00 15 ASP A O 13
ATOM 12569 N N . LEU A 1 16 ? 5.940 4.239 -3.615 1.00 0.00 16 LEU A N 13
ATOM 12570 C CA . LEU A 1 16 ? 4.648 4.695 -3.113 1.00 0.00 16 LEU A CA 13
ATOM 12571 C C . LEU A 1 16 ? 3.675 4.946 -4.260 1.00 0.00 16 LEU A C 13
ATOM 12572 O O . LEU A 1 16 ? 2.461 4.837 -4.092 1.00 0.00 16 LEU A O 13
ATOM 12588 N N . SER A 1 17 ? 4.218 5.280 -5.427 1.00 0.00 17 SER A N 13
ATOM 12589 C CA . SER A 1 17 ? 3.397 5.548 -6.602 1.00 0.00 17 SER A CA 13
ATOM 12590 C C . SER A 1 17 ? 3.066 4.255 -7.340 1.00 0.00 17 SER A C 13
ATOM 12591 O O . SER A 1 17 ? 2.000 4.127 -7.942 1.00 0.00 17 SER A O 13
ATOM 12599 N N . GLN A 1 18 ? 3.987 3.298 -7.287 1.00 0.00 18 GLN A N 13
ATOM 12600 C CA . GLN A 1 18 ? 3.794 2.014 -7.951 1.00 0.00 18 GLN A CA 13
ATOM 12601 C C . GLN A 1 18 ? 2.716 1.196 -7.248 1.00 0.00 18 GLN A C 13
ATOM 12602 O O . GLN A 1 18 ? 1.839 0.620 -7.894 1.00 0.00 18 GLN A O 13
ATOM 12616 N N . LEU A 1 19 ? 2.787 1.147 -5.923 1.00 0.00 19 LEU A N 13
ATOM 12617 C CA . LEU A 1 19 ? 1.817 0.398 -5.131 1.00 0.00 19 LEU A CA 13
ATOM 12618 C C . LEU A 1 19 ? 0.404 0.601 -5.668 1.00 0.00 19 LEU A C 13
ATOM 12619 O O . LEU A 1 19 ? -0.307 -0.363 -5.957 1.00 0.00 19 LEU A O 13
ATOM 12635 N N . THR A 1 20 ? 0.002 1.861 -5.802 1.00 0.00 20 THR A N 13
ATOM 12636 C CA . THR A 1 20 ? -1.326 2.190 -6.305 1.00 0.00 20 THR A CA 13
ATOM 12637 C C . THR A 1 20 ? -1.640 1.412 -7.577 1.00 0.00 20 THR A C 13
ATOM 12638 O O . THR A 1 20 ? -2.783 1.017 -7.808 1.00 0.00 20 THR A O 13
ATOM 12649 N N . ARG A 1 21 ? -0.620 1.195 -8.400 1.00 0.00 21 ARG A N 13
ATOM 12650 C CA . ARG A 1 21 ? -0.788 0.465 -9.650 1.00 0.00 21 ARG A CA 13
ATOM 12651 C C . ARG A 1 21 ? -0.953 -1.030 -9.389 1.00 0.00 21 ARG A C 13
ATOM 12652 O O . ARG A 1 21 ? -1.852 -1.670 -9.934 1.00 0.00 21 ARG A O 13
ATOM 12673 N N . SER A 1 22 ? -0.080 -1.579 -8.551 1.00 0.00 22 SER A N 13
ATOM 12674 C CA . SER A 1 22 ? -0.126 -2.998 -8.220 1.00 0.00 22 SER A CA 13
ATOM 12675 C C . SER A 1 22 ? -1.460 -3.363 -7.576 1.00 0.00 22 SER A C 13
ATOM 12676 O O . SER A 1 22 ? -2.099 -4.343 -7.959 1.00 0.00 22 SER A O 13
ATOM 12684 N N . MET A 1 23 ? -1.875 -2.566 -6.597 1.00 0.00 23 MET A N 13
ATOM 12685 C CA . MET A 1 23 ? -3.134 -2.804 -5.900 1.00 0.00 23 MET A CA 13
ATOM 12686 C C . MET A 1 23 ? -4.247 -3.138 -6.888 1.00 0.00 23 MET A C 13
ATOM 12687 O O . MET A 1 23 ? -5.115 -3.964 -6.605 1.00 0.00 23 MET A O 13
ATOM 12701 N N . VAL A 1 24 ? -4.216 -2.491 -8.049 1.00 0.00 24 VAL A N 13
ATOM 12702 C CA . VAL A 1 24 ? -5.222 -2.720 -9.079 1.00 0.00 24 VAL A CA 13
ATOM 12703 C C . VAL A 1 24 ? -5.073 -4.107 -9.693 1.00 0.00 24 VAL A C 13
ATOM 12704 O O . VAL A 1 24 ? -6.061 -4.807 -9.922 1.00 0.00 24 VAL A O 13
ATOM 12717 N N . LYS A 1 25 ? -3.832 -4.500 -9.958 1.00 0.00 25 LYS A N 13
ATOM 12718 C CA . LYS A 1 25 ? -3.552 -5.806 -10.545 1.00 0.00 25 LYS A CA 13
ATOM 12719 C C . LYS A 1 25 ? -3.902 -6.926 -9.571 1.00 0.00 25 LYS A C 13
ATOM 12720 O O . LYS A 1 25 ? -4.208 -8.046 -9.982 1.00 0.00 25 LYS A O 13
ATOM 12739 N N . PHE A 1 26 ? -3.856 -6.618 -8.280 1.00 0.00 26 PHE A N 13
ATOM 12740 C CA . PHE A 1 26 ? -4.169 -7.599 -7.247 1.00 0.00 26 PHE A CA 13
ATOM 12741 C C . PHE A 1 26 ? -5.081 -6.996 -6.183 1.00 0.00 26 PHE A C 13
ATOM 12742 O O . PHE A 1 26 ? -4.631 -6.533 -5.134 1.00 0.00 26 PHE A O 13
ATOM 12759 N N . PRO A 1 27 ? -6.394 -7.002 -6.457 1.00 0.00 27 PRO A N 13
ATOM 12760 C CA . PRO A 1 27 ? -7.397 -6.460 -5.535 1.00 0.00 27 PRO A CA 13
ATOM 12761 C C . PRO A 1 27 ? -7.555 -7.314 -4.283 1.00 0.00 27 PRO A C 13
ATOM 12762 O O . PRO A 1 27 ? -6.802 -8.263 -4.067 1.00 0.00 27 PRO A O 13
ATOM 12773 N N . GLY A 1 28 ? -8.541 -6.972 -3.458 1.00 0.00 28 GLY A N 13
ATOM 12774 C CA . GLY A 1 28 ? -8.780 -7.718 -2.237 1.00 0.00 28 GLY A CA 13
ATOM 12775 C C . GLY A 1 28 ? -9.387 -9.082 -2.501 1.00 0.00 28 GLY A C 13
ATOM 12776 O O . GLY A 1 28 ? -10.089 -9.276 -3.492 1.00 0.00 28 GLY A O 13
ATOM 12780 N N . GLY A 1 29 ? -9.115 -10.031 -1.610 1.00 0.00 29 GLY A N 13
ATOM 12781 C CA . GLY A 1 29 ? -9.646 -11.373 -1.771 1.00 0.00 29 GLY A CA 13
ATOM 12782 C C . GLY A 1 29 ? -8.800 -12.224 -2.696 1.00 0.00 29 GLY A C 13
ATOM 12783 O O . GLY A 1 29 ? -8.858 -13.454 -2.648 1.00 0.00 29 GLY A O 13
ATOM 12787 N N . THR A 1 30 ? -8.011 -11.571 -3.544 1.00 0.00 30 THR A N 13
ATOM 12788 C CA . THR A 1 30 ? -7.152 -12.275 -4.486 1.00 0.00 30 THR A CA 13
ATOM 12789 C C . THR A 1 30 ? -6.102 -13.107 -3.758 1.00 0.00 30 THR A C 13
ATOM 12790 O O . THR A 1 30 ? -5.505 -12.672 -2.773 1.00 0.00 30 THR A O 13
ATOM 12801 N N . PRO A 1 31 ? -5.869 -14.332 -4.252 1.00 0.00 31 PRO A N 13
ATOM 12802 C CA . PRO A 1 31 ? -4.889 -15.249 -3.663 1.00 0.00 31 PRO A CA 13
ATOM 12803 C C . PRO A 1 31 ? -3.454 -14.782 -3.880 1.00 0.00 31 PRO A C 13
ATOM 12804 O O . PRO A 1 31 ? -2.958 -14.773 -5.006 1.00 0.00 31 PRO A O 13
ATOM 12815 N N . GLY A 1 32 ? -2.792 -14.395 -2.794 1.00 0.00 32 GLY A N 13
ATOM 12816 C CA . GLY A 1 32 ? -1.419 -13.932 -2.888 1.00 0.00 32 GLY A CA 13
ATOM 12817 C C . GLY A 1 32 ? -1.327 -12.454 -3.213 1.00 0.00 32 GLY A C 13
ATOM 12818 O O . GLY A 1 32 ? -0.332 -11.997 -3.775 1.00 0.00 32 GLY A O 13
ATOM 12822 N N . ARG A 1 33 ? -2.367 -11.706 -2.860 1.00 0.00 33 ARG A N 13
ATOM 12823 C CA . ARG A 1 33 ? -2.400 -10.272 -3.120 1.00 0.00 33 ARG A CA 13
ATOM 12824 C C . ARG A 1 33 ? -1.077 -9.618 -2.731 1.00 0.00 33 ARG A C 13
ATOM 12825 O O . ARG A 1 33 ? -0.288 -9.231 -3.593 1.00 0.00 33 ARG A O 13
ATOM 12846 N N . TRP A 1 34 ? -0.843 -9.499 -1.430 1.00 0.00 34 TRP A N 13
ATOM 12847 C CA . TRP A 1 34 ? 0.384 -8.892 -0.926 1.00 0.00 34 TRP A CA 13
ATOM 12848 C C . TRP A 1 34 ? 1.611 -9.620 -1.463 1.00 0.00 34 TRP A C 13
ATOM 12849 O O . TRP A 1 34 ? 2.668 -9.018 -1.651 1.00 0.00 34 TRP A O 13
ATOM 12870 N N . GLU A 1 35 ? 1.464 -10.918 -1.707 1.00 0.00 35 GLU A N 13
ATOM 12871 C CA . GLU A 1 35 ? 2.563 -11.727 -2.221 1.00 0.00 35 GLU A CA 13
ATOM 12872 C C . GLU A 1 35 ? 2.919 -11.318 -3.648 1.00 0.00 35 GLU A C 13
ATOM 12873 O O . GLU A 1 35 ? 4.076 -11.400 -4.059 1.00 0.00 35 GLU A O 13
ATOM 12885 N N . LYS A 1 36 ? 1.915 -10.878 -4.398 1.00 0.00 36 LYS A N 13
ATOM 12886 C CA . LYS A 1 36 ? 2.119 -10.455 -5.779 1.00 0.00 36 LYS A CA 13
ATOM 12887 C C . LYS A 1 36 ? 2.596 -9.007 -5.839 1.00 0.00 36 LYS A C 13
ATOM 12888 O O . LYS A 1 36 ? 3.523 -8.680 -6.581 1.00 0.00 36 LYS A O 13
ATOM 12907 N N . ILE A 1 37 ? 1.958 -8.146 -5.054 1.00 0.00 37 ILE A N 13
ATOM 12908 C CA . ILE A 1 37 ? 2.320 -6.734 -5.017 1.00 0.00 37 ILE A CA 13
ATOM 12909 C C . ILE A 1 37 ? 3.763 -6.548 -4.560 1.00 0.00 37 ILE A C 13
ATOM 12910 O O . ILE A 1 37 ? 4.483 -5.695 -5.077 1.00 0.00 37 ILE A O 13
ATOM 12926 N N . ALA A 1 38 ? 4.179 -7.354 -3.589 1.00 0.00 38 ALA A N 13
ATOM 12927 C CA . ALA A 1 38 ? 5.537 -7.282 -3.064 1.00 0.00 38 ALA A CA 13
ATOM 12928 C C . ALA A 1 38 ? 6.559 -7.651 -4.134 1.00 0.00 38 ALA A C 13
ATOM 12929 O O . ALA A 1 38 ? 7.556 -6.953 -4.322 1.00 0.00 38 ALA A O 13
ATOM 12936 N N . HIS A 1 39 ? 6.305 -8.753 -4.833 1.00 0.00 39 HIS A N 13
ATOM 12937 C CA . HIS A 1 39 ? 7.204 -9.215 -5.885 1.00 0.00 39 HIS A CA 13
ATOM 12938 C C . HIS A 1 39 ? 7.319 -8.176 -6.996 1.00 0.00 39 HIS A C 13
ATOM 12939 O O . HIS A 1 39 ? 8.339 -8.096 -7.680 1.00 0.00 39 HIS A O 13
ATOM 12953 N N . GLU A 1 40 ? 6.266 -7.383 -7.171 1.00 0.00 40 GLU A N 13
ATOM 12954 C CA . GLU A 1 40 ? 6.250 -6.351 -8.201 1.00 0.00 40 GLU A CA 13
ATOM 12955 C C . GLU A 1 40 ? 6.988 -5.101 -7.729 1.00 0.00 40 GLU A C 13
ATOM 12956 O O . GLU A 1 40 ? 7.867 -4.587 -8.422 1.00 0.00 40 GLU A O 13
ATOM 12968 N N . LEU A 1 41 ? 6.623 -4.617 -6.547 1.00 0.00 41 LEU A N 13
ATOM 12969 C CA . LEU A 1 41 ? 7.249 -3.426 -5.982 1.00 0.00 41 LEU A CA 13
ATOM 12970 C C . LEU A 1 41 ? 8.699 -3.704 -5.597 1.00 0.00 41 LEU A C 13
ATOM 12971 O O . LEU A 1 41 ? 9.508 -2.785 -5.480 1.00 0.00 41 LEU A O 13
ATOM 12987 N N . GLY A 1 42 ? 9.020 -4.980 -5.402 1.00 0.00 42 GLY A N 13
ATOM 12988 C CA . GLY A 1 42 ? 10.372 -5.356 -5.034 1.00 0.00 42 GLY A CA 13
ATOM 12989 C C . GLY A 1 42 ? 10.585 -5.360 -3.533 1.00 0.00 42 GLY A C 13
ATOM 12990 O O . GLY A 1 42 ? 11.720 -5.300 -3.060 1.00 0.00 42 GLY A O 13
ATOM 12994 N N . ARG A 1 43 ? 9.491 -5.431 -2.782 1.00 0.00 43 ARG A N 13
ATOM 12995 C CA . ARG A 1 43 ? 9.563 -5.440 -1.326 1.00 0.00 43 ARG A CA 13
ATOM 12996 C C . ARG A 1 43 ? 8.970 -6.727 -0.761 1.00 0.00 43 ARG A C 13
ATOM 12997 O O . ARG A 1 43 ? 8.600 -7.633 -1.508 1.00 0.00 43 ARG A O 13
ATOM 13018 N N . SER A 1 44 ? 8.884 -6.801 0.564 1.00 0.00 44 SER A N 13
ATOM 13019 C CA . SER A 1 44 ? 8.341 -7.979 1.230 1.00 0.00 44 SER A CA 13
ATOM 13020 C C . SER A 1 44 ? 6.848 -7.814 1.493 1.00 0.00 44 SER A C 13
ATOM 13021 O O . SER A 1 44 ? 6.333 -6.696 1.541 1.00 0.00 44 SER A O 13
ATOM 13029 N N . VAL A 1 45 ? 6.156 -8.936 1.663 1.00 0.00 45 VAL A N 13
ATOM 13030 C CA . VAL A 1 45 ? 4.721 -8.918 1.922 1.00 0.00 45 VAL A CA 13
ATOM 13031 C C . VAL A 1 45 ? 4.376 -7.935 3.036 1.00 0.00 45 VAL A C 13
ATOM 13032 O O . VAL A 1 45 ? 3.840 -6.856 2.784 1.00 0.00 45 VAL A O 13
ATOM 13045 N N . THR A 1 46 ? 4.688 -8.316 4.271 1.00 0.00 46 THR A N 13
ATOM 13046 C CA . THR A 1 46 ? 4.411 -7.470 5.425 1.00 0.00 46 THR A CA 13
ATOM 13047 C C . THR A 1 46 ? 4.830 -6.028 5.163 1.00 0.00 46 THR A C 13
ATOM 13048 O O . THR A 1 46 ? 4.142 -5.089 5.561 1.00 0.00 46 THR A O 13
ATOM 13059 N N . ASP A 1 47 ? 5.963 -5.860 4.489 1.00 0.00 47 ASP A N 13
ATOM 13060 C CA . ASP A 1 47 ? 6.474 -4.531 4.172 1.00 0.00 47 ASP A CA 13
ATOM 13061 C C . ASP A 1 47 ? 5.436 -3.719 3.404 1.00 0.00 47 ASP A C 13
ATOM 13062 O O . ASP A 1 47 ? 5.175 -2.561 3.727 1.00 0.00 47 ASP A O 13
ATOM 13071 N N . VAL A 1 48 ? 4.847 -4.335 2.383 1.00 0.00 48 VAL A N 13
ATOM 13072 C CA . VAL A 1 48 ? 3.837 -3.670 1.569 1.00 0.00 48 VAL A CA 13
ATOM 13073 C C . VAL A 1 48 ? 2.556 -3.438 2.362 1.00 0.00 48 VAL A C 13
ATOM 13074 O O . VAL A 1 48 ? 2.172 -2.297 2.623 1.00 0.00 48 VAL A O 13
ATOM 13087 N N . THR A 1 49 ? 1.897 -4.527 2.745 1.00 0.00 49 THR A N 13
ATOM 13088 C CA . THR A 1 49 ? 0.659 -4.443 3.509 1.00 0.00 49 THR A CA 13
ATOM 13089 C C . THR A 1 49 ? 0.793 -3.461 4.667 1.00 0.00 49 THR A C 13
ATOM 13090 O O . THR A 1 49 ? -0.033 -2.563 4.833 1.00 0.00 49 THR A O 13
ATOM 13101 N N . THR A 1 50 ? 1.840 -3.637 5.468 1.00 0.00 50 THR A N 13
ATOM 13102 C CA . THR A 1 50 ? 2.082 -2.766 6.611 1.00 0.00 50 THR A CA 13
ATOM 13103 C C . THR A 1 50 ? 2.104 -1.301 6.192 1.00 0.00 50 THR A C 13
ATOM 13104 O O . THR A 1 50 ? 1.856 -0.408 7.003 1.00 0.00 50 THR A O 13
ATOM 13115 N N . LYS A 1 51 ? 2.402 -1.059 4.920 1.00 0.00 51 LYS A N 13
ATOM 13116 C CA . LYS A 1 51 ? 2.455 0.299 4.391 1.00 0.00 51 LYS A CA 13
ATOM 13117 C C . LYS A 1 51 ? 1.089 0.733 3.870 1.00 0.00 51 LYS A C 13
ATOM 13118 O O . LYS A 1 51 ? 0.594 1.806 4.217 1.00 0.00 51 LYS A O 13
ATOM 13137 N N . ALA A 1 52 ? 0.483 -0.107 3.038 1.00 0.00 52 ALA A N 13
ATOM 13138 C CA . ALA A 1 52 ? -0.828 0.190 2.473 1.00 0.00 52 ALA A CA 13
ATOM 13139 C C . ALA A 1 52 ? -1.859 0.424 3.572 1.00 0.00 52 ALA A C 13
ATOM 13140 O O . ALA A 1 52 ? -2.706 1.311 3.463 1.00 0.00 52 ALA A O 13
ATOM 13147 N N . LYS A 1 53 ? -1.782 -0.376 4.630 1.00 0.00 53 LYS A N 13
ATOM 13148 C CA . LYS A 1 53 ? -2.707 -0.255 5.750 1.00 0.00 53 LYS A CA 13
ATOM 13149 C C . LYS A 1 53 ? -2.708 1.165 6.305 1.00 0.00 53 LYS A C 13
ATOM 13150 O O . LYS A 1 53 ? -3.756 1.699 6.666 1.00 0.00 53 LYS A O 13
ATOM 13169 N N . GLN A 1 54 ? -1.526 1.771 6.369 1.00 0.00 54 GLN A N 13
ATOM 13170 C CA . GLN A 1 54 ? -1.392 3.130 6.880 1.00 0.00 54 GLN A CA 13
ATOM 13171 C C . GLN A 1 54 ? -2.108 4.126 5.973 1.00 0.00 54 GLN A C 13
ATOM 13172 O O . GLN A 1 54 ? -2.445 5.233 6.394 1.00 0.00 54 GLN A O 13
ATOM 13186 N N . LEU A 1 55 ? -2.336 3.725 4.727 1.00 0.00 55 LEU A N 13
ATOM 13187 C CA . LEU A 1 55 ? -3.011 4.583 3.759 1.00 0.00 55 LEU A CA 13
ATOM 13188 C C . LEU A 1 55 ? -4.525 4.515 3.935 1.00 0.00 55 LEU A C 13
ATOM 13189 O O . LEU A 1 55 ? -5.231 5.499 3.713 1.00 0.00 55 LEU A O 13
ATOM 13205 N N . LYS A 1 56 ? -5.017 3.349 4.338 1.00 0.00 56 LYS A N 13
ATOM 13206 C CA . LYS A 1 56 ? -6.446 3.152 4.548 1.00 0.00 56 LYS A CA 13
ATOM 13207 C C . LYS A 1 56 ? -6.894 3.777 5.866 1.00 0.00 56 LYS A C 13
ATOM 13208 O O . LYS A 1 56 ? -8.066 4.111 6.039 1.00 0.00 56 LYS A O 13
ATOM 13227 N N . ASP A 1 57 ? -5.953 3.933 6.791 1.00 0.00 57 ASP A N 13
ATOM 13228 C CA . ASP A 1 57 ? -6.250 4.521 8.092 1.00 0.00 57 ASP A CA 13
ATOM 13229 C C . ASP A 1 57 ? -6.362 6.039 7.990 1.00 0.00 57 ASP A C 13
ATOM 13230 O O . ASP A 1 57 ? -7.343 6.631 8.441 1.00 0.00 57 ASP A O 13
ATOM 13239 N N . SER A 1 58 ? -5.351 6.663 7.394 1.00 0.00 58 SER A N 13
ATOM 13240 C CA . SER A 1 58 ? -5.333 8.113 7.237 1.00 0.00 58 SER A CA 13
ATOM 13241 C C . SER A 1 58 ? -6.000 8.526 5.929 1.00 0.00 58 SER A C 13
ATOM 13242 O O . SER A 1 58 ? -5.343 8.650 4.895 1.00 0.00 58 SER A O 13
ATOM 13250 N N . VAL A 1 59 ? -7.312 8.737 5.982 1.00 0.00 59 VAL A N 13
ATOM 13251 C CA . VAL A 1 59 ? -8.070 9.137 4.802 1.00 0.00 59 VAL A CA 13
ATOM 13252 C C . VAL A 1 59 ? -9.146 10.155 5.159 1.00 0.00 59 VAL A C 13
ATOM 13253 O O . VAL A 1 59 ? -9.361 10.463 6.332 1.00 0.00 59 VAL A O 13
ATOM 13266 N N . THR A 1 60 ? -9.823 10.676 4.140 1.00 0.00 60 THR A N 13
ATOM 13267 C CA . THR A 1 60 ? -10.878 11.660 4.346 1.00 0.00 60 THR A CA 13
ATOM 13268 C C . THR A 1 60 ? -12.251 11.062 4.064 1.00 0.00 60 THR A C 13
ATOM 13269 O O . THR A 1 60 ? -13.213 11.323 4.787 1.00 0.00 60 THR A O 13
ATOM 13280 N N . CYS A 1 61 ? -12.336 10.258 3.010 1.00 0.00 61 CYS A N 13
ATOM 13281 C CA . CYS A 1 61 ? -13.593 9.622 2.632 1.00 0.00 61 CYS A CA 13
ATOM 13282 C C . CYS A 1 61 ? -14.030 8.612 3.689 1.00 0.00 61 CYS A C 13
ATOM 13283 O O . CYS A 1 61 ? -13.539 7.484 3.725 1.00 0.00 61 CYS A O 13
ATOM 13291 N N . SER A 1 62 ? -14.956 9.027 4.548 1.00 0.00 62 SER A N 13
ATOM 13292 C CA . SER A 1 62 ? -15.456 8.160 5.609 1.00 0.00 62 SER A CA 13
ATOM 13293 C C . SER A 1 62 ? -16.753 8.712 6.195 1.00 0.00 62 SER A C 13
ATOM 13294 O O . SER A 1 62 ? -17.014 9.915 6.166 1.00 0.00 62 SER A O 13
ATOM 13302 N N . PRO A 1 63 ? -17.585 7.812 6.739 1.00 0.00 63 PRO A N 13
ATOM 13303 C CA . PRO A 1 63 ? -18.868 8.184 7.342 1.00 0.00 63 PRO A CA 13
ATOM 13304 C C . PRO A 1 63 ? -18.694 8.956 8.646 1.00 0.00 63 PRO A C 13
ATOM 13305 O O . PRO A 1 63 ? -19.671 9.346 9.283 1.00 0.00 63 PRO A O 13
ATOM 13316 N N . GLY A 1 64 ? -17.441 9.173 9.036 1.00 0.00 64 GLY A N 13
ATOM 13317 C CA . GLY A 1 64 ? -17.162 9.899 10.262 1.00 0.00 64 GLY A CA 13
ATOM 13318 C C . GLY A 1 64 ? -16.765 8.981 11.401 1.00 0.00 64 GLY A C 13
ATOM 13319 O O . GLY A 1 64 ? -16.030 8.014 11.201 1.00 0.00 64 GLY A O 13
ATOM 13323 N N . MET A 1 65 ? -17.250 9.284 12.600 1.00 0.00 65 MET A N 13
ATOM 13324 C CA . MET A 1 65 ? -16.941 8.479 13.776 1.00 0.00 65 MET A CA 13
ATOM 13325 C C . MET A 1 65 ? -18.181 8.280 14.641 1.00 0.00 65 MET A C 13
ATOM 13326 O O . MET A 1 65 ? -19.032 9.165 14.736 1.00 0.00 65 MET A O 13
ATOM 13340 N N . VAL A 1 66 ? -18.277 7.114 15.272 1.00 0.00 66 VAL A N 13
ATOM 13341 C CA . VAL A 1 66 ? -19.413 6.800 16.130 1.00 0.00 66 VAL A CA 13
ATOM 13342 C C . VAL A 1 66 ? -19.116 7.147 17.584 1.00 0.00 66 VAL A C 13
ATOM 13343 O O . VAL A 1 66 ? -18.378 6.434 18.265 1.00 0.00 66 VAL A O 13
ATOM 13356 N N . SER A 1 67 ? -19.695 8.247 18.055 1.00 0.00 67 SER A N 13
ATOM 13357 C CA . SER A 1 67 ? -19.490 8.691 19.429 1.00 0.00 67 SER A CA 13
ATOM 13358 C C . SER A 1 67 ? -20.820 8.816 20.164 1.00 0.00 67 SER A C 13
ATOM 13359 O O . SER A 1 67 ? -21.862 9.050 19.552 1.00 0.00 67 SER A O 13
ATOM 13367 N N . GLY A 1 68 ? -20.778 8.658 21.484 1.00 0.00 68 GLY A N 13
ATOM 13368 C CA . GLY A 1 68 ? -21.985 8.756 22.282 1.00 0.00 68 GLY A CA 13
ATOM 13369 C C . GLY A 1 68 ? -22.040 7.713 23.381 1.00 0.00 68 GLY A C 13
ATOM 13370 O O . GLY A 1 68 ? -22.648 6.653 23.232 1.00 0.00 68 GLY A O 13
ATOM 13374 N N . PRO A 1 69 ? -21.390 8.010 24.517 1.00 0.00 69 PRO A N 13
ATOM 13375 C CA . PRO A 1 69 ? -21.351 7.103 25.667 1.00 0.00 69 PRO A CA 13
ATOM 13376 C C . PRO A 1 69 ? -22.705 6.984 26.358 1.00 0.00 69 PRO A C 13
ATOM 13377 O O . PRO A 1 69 ? -23.093 7.853 27.139 1.00 0.00 69 PRO A O 13
ATOM 13388 N N . SER A 1 70 ? -23.421 5.903 26.065 1.00 0.00 70 SER A N 13
ATOM 13389 C CA . SER A 1 70 ? -24.734 5.673 26.656 1.00 0.00 70 SER A CA 13
ATOM 13390 C C . SER A 1 70 ? -25.702 6.791 26.282 1.00 0.00 70 SER A C 13
ATOM 13391 O O . SER A 1 70 ? -26.501 7.237 27.105 1.00 0.00 70 SER A O 13
ATOM 13399 N N . SER A 1 71 ? -25.624 7.240 25.033 1.00 0.00 71 SER A N 13
ATOM 13400 C CA . SER A 1 71 ? -26.489 8.309 24.549 1.00 0.00 71 SER A CA 13
ATOM 13401 C C . SER A 1 71 ? -27.070 7.961 23.182 1.00 0.00 71 SER A C 13
ATOM 13402 O O . SER A 1 71 ? -28.275 8.071 22.961 1.00 0.00 71 SER A O 13
ATOM 13410 N N . GLY A 1 72 ? -26.202 7.540 22.267 1.00 0.00 72 GLY A N 13
ATOM 13411 C CA . GLY A 1 72 ? -26.646 7.182 20.932 1.00 0.00 72 GLY A CA 13
ATOM 13412 C C . GLY A 1 72 ? -25.690 7.657 19.856 1.00 0.00 72 GLY A C 13
ATOM 13413 O O . GLY A 1 72 ? -25.966 8.634 19.160 1.00 0.00 72 GLY A O 13
ATOM 13417 N N . GLY A 1 1 ? 22.823 -16.788 -4.263 1.00 0.00 1 GLY A N 14
ATOM 13418 C CA . GLY A 1 1 ? 23.226 -16.670 -2.874 1.00 0.00 1 GLY A CA 14
ATOM 13419 C C . GLY A 1 1 ? 22.096 -16.983 -1.914 1.00 0.00 1 GLY A C 14
ATOM 13420 O O . GLY A 1 1 ? 21.193 -16.169 -1.721 1.00 0.00 1 GLY A O 14
ATOM 13424 N N . SER A 1 2 ? 22.145 -18.167 -1.311 1.00 0.00 2 SER A N 14
ATOM 13425 C CA . SER A 1 2 ? 21.114 -18.588 -0.369 1.00 0.00 2 SER A CA 14
ATOM 13426 C C . SER A 1 2 ? 20.932 -17.552 0.737 1.00 0.00 2 SER A C 14
ATOM 13427 O O . SER A 1 2 ? 19.808 -17.210 1.102 1.00 0.00 2 SER A O 14
ATOM 13435 N N . SER A 1 3 ? 22.047 -17.058 1.265 1.00 0.00 3 SER A N 14
ATOM 13436 C CA . SER A 1 3 ? 22.013 -16.065 2.332 1.00 0.00 3 SER A CA 14
ATOM 13437 C C . SER A 1 3 ? 21.347 -14.778 1.854 1.00 0.00 3 SER A C 14
ATOM 13438 O O . SER A 1 3 ? 21.276 -14.510 0.656 1.00 0.00 3 SER A O 14
ATOM 13446 N N . GLY A 1 4 ? 20.859 -13.984 2.803 1.00 0.00 4 GLY A N 14
ATOM 13447 C CA . GLY A 1 4 ? 20.205 -12.735 2.461 1.00 0.00 4 GLY A CA 14
ATOM 13448 C C . GLY A 1 4 ? 20.339 -11.692 3.553 1.00 0.00 4 GLY A C 14
ATOM 13449 O O . GLY A 1 4 ? 20.587 -12.025 4.712 1.00 0.00 4 GLY A O 14
ATOM 13453 N N . SER A 1 5 ? 20.178 -10.426 3.183 1.00 0.00 5 SER A N 14
ATOM 13454 C CA . SER A 1 5 ? 20.289 -9.330 4.138 1.00 0.00 5 SER A CA 14
ATOM 13455 C C . SER A 1 5 ? 18.929 -8.680 4.379 1.00 0.00 5 SER A C 14
ATOM 13456 O O . SER A 1 5 ? 18.268 -8.233 3.443 1.00 0.00 5 SER A O 14
ATOM 13464 N N . SER A 1 6 ? 18.519 -8.633 5.643 1.00 0.00 6 SER A N 14
ATOM 13465 C CA . SER A 1 6 ? 17.237 -8.042 6.009 1.00 0.00 6 SER A CA 14
ATOM 13466 C C . SER A 1 6 ? 17.374 -6.537 6.223 1.00 0.00 6 SER A C 14
ATOM 13467 O O . SER A 1 6 ? 17.764 -6.086 7.299 1.00 0.00 6 SER A O 14
ATOM 13475 N N . GLY A 1 7 ? 17.050 -5.766 5.190 1.00 0.00 7 GLY A N 14
ATOM 13476 C CA . GLY A 1 7 ? 17.143 -4.321 5.284 1.00 0.00 7 GLY A CA 14
ATOM 13477 C C . GLY A 1 7 ? 16.463 -3.619 4.126 1.00 0.00 7 GLY A C 14
ATOM 13478 O O . GLY A 1 7 ? 17.072 -2.792 3.449 1.00 0.00 7 GLY A O 14
ATOM 13482 N N . ALA A 1 8 ? 15.197 -3.951 3.895 1.00 0.00 8 ALA A N 14
ATOM 13483 C CA . ALA A 1 8 ? 14.434 -3.347 2.811 1.00 0.00 8 ALA A CA 14
ATOM 13484 C C . ALA A 1 8 ? 14.551 -1.827 2.838 1.00 0.00 8 ALA A C 14
ATOM 13485 O O . ALA A 1 8 ? 14.604 -1.203 3.898 1.00 0.00 8 ALA A O 14
ATOM 13492 N N . PRO A 1 9 ? 14.593 -1.214 1.645 1.00 0.00 9 PRO A N 14
ATOM 13493 C CA . PRO A 1 9 ? 14.704 0.241 1.506 1.00 0.00 9 PRO A CA 14
ATOM 13494 C C . PRO A 1 9 ? 13.434 0.964 1.943 1.00 0.00 9 PRO A C 14
ATOM 13495 O O . PRO A 1 9 ? 12.353 0.377 1.969 1.00 0.00 9 PRO A O 14
ATOM 13506 N N . GLU A 1 10 ? 13.574 2.241 2.285 1.00 0.00 10 GLU A N 14
ATOM 13507 C CA . GLU A 1 10 ? 12.437 3.043 2.721 1.00 0.00 10 GLU A CA 14
ATOM 13508 C C . GLU A 1 10 ? 11.410 3.184 1.602 1.00 0.00 10 GLU A C 14
ATOM 13509 O O . GLU A 1 10 ? 11.576 2.624 0.519 1.00 0.00 10 GLU A O 14
ATOM 13521 N N . TRP A 1 11 ? 10.349 3.936 1.872 1.00 0.00 11 TRP A N 14
ATOM 13522 C CA . TRP A 1 11 ? 9.293 4.151 0.888 1.00 0.00 11 TRP A CA 14
ATOM 13523 C C . TRP A 1 11 ? 9.426 5.523 0.239 1.00 0.00 11 TRP A C 14
ATOM 13524 O O . TRP A 1 11 ? 9.385 6.550 0.917 1.00 0.00 11 TRP A O 14
ATOM 13545 N N . THR A 1 12 ? 9.586 5.536 -1.081 1.00 0.00 12 THR A N 14
ATOM 13546 C CA . THR A 1 12 ? 9.726 6.783 -1.822 1.00 0.00 12 THR A CA 14
ATOM 13547 C C . THR A 1 12 ? 8.618 6.934 -2.859 1.00 0.00 12 THR A C 14
ATOM 13548 O O . THR A 1 12 ? 8.046 5.945 -3.316 1.00 0.00 12 THR A O 14
ATOM 13559 N N . GLU A 1 13 ? 8.322 8.177 -3.225 1.00 0.00 13 GLU A N 14
ATOM 13560 C CA . GLU A 1 13 ? 7.282 8.456 -4.208 1.00 0.00 13 GLU A CA 14
ATOM 13561 C C . GLU A 1 13 ? 7.222 7.355 -5.263 1.00 0.00 13 GLU A C 14
ATOM 13562 O O . GLU A 1 13 ? 6.145 6.992 -5.735 1.00 0.00 13 GLU A O 14
ATOM 13574 N N . GLU A 1 14 ? 8.387 6.828 -5.629 1.00 0.00 14 GLU A N 14
ATOM 13575 C CA . GLU A 1 14 ? 8.466 5.770 -6.629 1.00 0.00 14 GLU A CA 14
ATOM 13576 C C . GLU A 1 14 ? 7.776 4.502 -6.135 1.00 0.00 14 GLU A C 14
ATOM 13577 O O . GLU A 1 14 ? 6.964 3.908 -6.844 1.00 0.00 14 GLU A O 14
ATOM 13589 N N . ASP A 1 15 ? 8.106 4.093 -4.915 1.00 0.00 15 ASP A N 14
ATOM 13590 C CA . ASP A 1 15 ? 7.518 2.896 -4.325 1.00 0.00 15 ASP A CA 14
ATOM 13591 C C . ASP A 1 15 ? 6.076 3.152 -3.900 1.00 0.00 15 ASP A C 14
ATOM 13592 O O . ASP A 1 15 ? 5.239 2.248 -3.929 1.00 0.00 15 ASP A O 14
ATOM 13601 N N . LEU A 1 16 ? 5.791 4.387 -3.503 1.00 0.00 16 LEU A N 14
ATOM 13602 C CA . LEU A 1 16 ? 4.449 4.762 -3.071 1.00 0.00 16 LEU A CA 14
ATOM 13603 C C . LEU A 1 16 ? 3.521 4.941 -4.268 1.00 0.00 16 LEU A C 14
ATOM 13604 O O . LEU A 1 16 ? 2.308 4.767 -4.157 1.00 0.00 16 LEU A O 14
ATOM 13620 N N . SER A 1 17 ? 4.101 5.286 -5.413 1.00 0.00 17 SER A N 14
ATOM 13621 C CA . SER A 1 17 ? 3.325 5.490 -6.631 1.00 0.00 17 SER A CA 14
ATOM 13622 C C . SER A 1 17 ? 3.092 4.166 -7.354 1.00 0.00 17 SER A C 14
ATOM 13623 O O . SER A 1 17 ? 2.058 3.969 -7.992 1.00 0.00 17 SER A O 14
ATOM 13631 N N . GLN A 1 18 ? 4.062 3.263 -7.249 1.00 0.00 18 GLN A N 14
ATOM 13632 C CA . GLN A 1 18 ? 3.963 1.959 -7.893 1.00 0.00 18 GLN A CA 14
ATOM 13633 C C . GLN A 1 18 ? 2.899 1.099 -7.220 1.00 0.00 18 GLN A C 14
ATOM 13634 O O . GLN A 1 18 ? 2.185 0.344 -7.882 1.00 0.00 18 GLN A O 14
ATOM 13648 N N . LEU A 1 19 ? 2.797 1.217 -5.901 1.00 0.00 19 LEU A N 14
ATOM 13649 C CA . LEU A 1 19 ? 1.820 0.449 -5.137 1.00 0.00 19 LEU A CA 14
ATOM 13650 C C . LEU A 1 19 ? 0.416 0.637 -5.704 1.00 0.00 19 LEU A C 14
ATOM 13651 O O . LEU A 1 19 ? -0.286 -0.334 -5.988 1.00 0.00 19 LEU A O 14
ATOM 13667 N N . THR A 1 20 ? 0.014 1.893 -5.870 1.00 0.00 20 THR A N 14
ATOM 13668 C CA . THR A 1 20 ? -1.305 2.209 -6.404 1.00 0.00 20 THR A CA 14
ATOM 13669 C C . THR A 1 20 ? -1.576 1.436 -7.690 1.00 0.00 20 THR A C 14
ATOM 13670 O O . THR A 1 20 ? -2.721 1.103 -7.995 1.00 0.00 20 THR A O 14
ATOM 13681 N N . ARG A 1 21 ? -0.516 1.154 -8.441 1.00 0.00 21 ARG A N 14
ATOM 13682 C CA . ARG A 1 21 ? -0.641 0.421 -9.695 1.00 0.00 21 ARG A CA 14
ATOM 13683 C C . ARG A 1 21 ? -0.834 -1.070 -9.435 1.00 0.00 21 ARG A C 14
ATOM 13684 O O . ARG A 1 21 ? -1.715 -1.703 -10.017 1.00 0.00 21 ARG A O 14
ATOM 13705 N N . SER A 1 22 ? -0.003 -1.626 -8.559 1.00 0.00 22 SER A N 14
ATOM 13706 C CA . SER A 1 22 ? -0.079 -3.043 -8.226 1.00 0.00 22 SER A CA 14
ATOM 13707 C C . SER A 1 22 ? -1.418 -3.378 -7.577 1.00 0.00 22 SER A C 14
ATOM 13708 O O . SER A 1 22 ? -2.079 -4.345 -7.955 1.00 0.00 22 SER A O 14
ATOM 13716 N N . MET A 1 23 ? -1.812 -2.570 -6.598 1.00 0.00 23 MET A N 14
ATOM 13717 C CA . MET A 1 23 ? -3.073 -2.779 -5.896 1.00 0.00 23 MET A CA 14
ATOM 13718 C C . MET A 1 23 ? -4.200 -3.075 -6.880 1.00 0.00 23 MET A C 14
ATOM 13719 O O . MET A 1 23 ? -5.093 -3.873 -6.595 1.00 0.00 23 MET A O 14
ATOM 13733 N N . VAL A 1 24 ? -4.153 -2.427 -8.040 1.00 0.00 24 VAL A N 14
ATOM 13734 C CA . VAL A 1 24 ? -5.170 -2.622 -9.067 1.00 0.00 24 VAL A CA 14
ATOM 13735 C C . VAL A 1 24 ? -5.077 -4.017 -9.674 1.00 0.00 24 VAL A C 14
ATOM 13736 O O . VAL A 1 24 ? -6.092 -4.675 -9.904 1.00 0.00 24 VAL A O 14
ATOM 13749 N N . LYS A 1 25 ? -3.853 -4.465 -9.932 1.00 0.00 25 LYS A N 14
ATOM 13750 C CA . LYS A 1 25 ? -3.625 -5.783 -10.511 1.00 0.00 25 LYS A CA 14
ATOM 13751 C C . LYS A 1 25 ? -4.007 -6.883 -9.526 1.00 0.00 25 LYS A C 14
ATOM 13752 O O . LYS A 1 25 ? -4.348 -7.997 -9.925 1.00 0.00 25 LYS A O 14
ATOM 13771 N N . PHE A 1 26 ? -3.949 -6.564 -8.237 1.00 0.00 26 PHE A N 14
ATOM 13772 C CA . PHE A 1 26 ? -4.289 -7.525 -7.195 1.00 0.00 26 PHE A CA 14
ATOM 13773 C C . PHE A 1 26 ? -5.180 -6.885 -6.134 1.00 0.00 26 PHE A C 14
ATOM 13774 O O . PHE A 1 26 ? -4.715 -6.432 -5.088 1.00 0.00 26 PHE A O 14
ATOM 13791 N N . PRO A 1 27 ? -6.492 -6.846 -6.410 1.00 0.00 27 PRO A N 14
ATOM 13792 C CA . PRO A 1 27 ? -7.476 -6.264 -5.492 1.00 0.00 27 PRO A CA 14
ATOM 13793 C C . PRO A 1 27 ? -7.665 -7.106 -4.235 1.00 0.00 27 PRO A C 14
ATOM 13794 O O . PRO A 1 27 ? -6.956 -8.088 -4.021 1.00 0.00 27 PRO A O 14
ATOM 13805 N N . GLY A 1 28 ? -8.628 -6.714 -3.405 1.00 0.00 28 GLY A N 14
ATOM 13806 C CA . GLY A 1 28 ? -8.893 -7.444 -2.179 1.00 0.00 28 GLY A CA 14
ATOM 13807 C C . GLY A 1 28 ? -9.550 -8.786 -2.434 1.00 0.00 28 GLY A C 14
ATOM 13808 O O . GLY A 1 28 ? -10.274 -8.954 -3.414 1.00 0.00 28 GLY A O 14
ATOM 13812 N N . GLY A 1 29 ? -9.296 -9.746 -1.549 1.00 0.00 29 GLY A N 14
ATOM 13813 C CA . GLY A 1 29 ? -9.874 -11.068 -1.702 1.00 0.00 29 GLY A CA 14
ATOM 13814 C C . GLY A 1 29 ? -9.062 -11.952 -2.627 1.00 0.00 29 GLY A C 14
ATOM 13815 O O . GLY A 1 29 ? -9.183 -13.178 -2.592 1.00 0.00 29 GLY A O 14
ATOM 13819 N N . THR A 1 30 ? -8.233 -11.331 -3.461 1.00 0.00 30 THR A N 14
ATOM 13820 C CA . THR A 1 30 ? -7.401 -12.070 -4.402 1.00 0.00 30 THR A CA 14
ATOM 13821 C C . THR A 1 30 ? -6.371 -12.925 -3.672 1.00 0.00 30 THR A C 14
ATOM 13822 O O . THR A 1 30 ? -5.752 -12.497 -2.697 1.00 0.00 30 THR A O 14
ATOM 13833 N N . PRO A 1 31 ? -6.181 -14.162 -4.152 1.00 0.00 31 PRO A N 14
ATOM 13834 C CA . PRO A 1 31 ? -5.225 -15.103 -3.561 1.00 0.00 31 PRO A CA 14
ATOM 13835 C C . PRO A 1 31 ? -3.778 -14.684 -3.795 1.00 0.00 31 PRO A C 14
ATOM 13836 O O . PRO A 1 31 ? -3.302 -14.669 -4.929 1.00 0.00 31 PRO A O 14
ATOM 13847 N N . GLY A 1 32 ? -3.082 -14.344 -2.714 1.00 0.00 32 GLY A N 14
ATOM 13848 C CA . GLY A 1 32 ? -1.696 -13.929 -2.824 1.00 0.00 32 GLY A CA 14
ATOM 13849 C C . GLY A 1 32 ? -1.556 -12.455 -3.147 1.00 0.00 32 GLY A C 14
ATOM 13850 O O . GLY A 1 32 ? -0.540 -12.026 -3.694 1.00 0.00 32 GLY A O 14
ATOM 13854 N N . ARG A 1 33 ? -2.579 -11.677 -2.809 1.00 0.00 33 ARG A N 14
ATOM 13855 C CA . ARG A 1 33 ? -2.566 -10.242 -3.069 1.00 0.00 33 ARG A CA 14
ATOM 13856 C C . ARG A 1 33 ? -1.223 -9.631 -2.680 1.00 0.00 33 ARG A C 14
ATOM 13857 O O . ARG A 1 33 ? -0.419 -9.276 -3.541 1.00 0.00 33 ARG A O 14
ATOM 13878 N N . TRP A 1 34 ? -0.989 -9.511 -1.378 1.00 0.00 34 TRP A N 14
ATOM 13879 C CA . TRP A 1 34 ? 0.256 -8.942 -0.875 1.00 0.00 34 TRP A CA 14
ATOM 13880 C C . TRP A 1 34 ? 1.461 -9.697 -1.426 1.00 0.00 34 TRP A C 14
ATOM 13881 O O . TRP A 1 34 ? 2.526 -9.116 -1.633 1.00 0.00 34 TRP A O 14
ATOM 13902 N N . GLU A 1 35 ? 1.286 -10.994 -1.660 1.00 0.00 35 GLU A N 14
ATOM 13903 C CA . GLU A 1 35 ? 2.361 -11.826 -2.186 1.00 0.00 35 GLU A CA 14
ATOM 13904 C C . GLU A 1 35 ? 2.715 -11.419 -3.614 1.00 0.00 35 GLU A C 14
ATOM 13905 O O . GLU A 1 35 ? 3.867 -11.529 -4.035 1.00 0.00 35 GLU A O 14
ATOM 13917 N N . LYS A 1 36 ? 1.716 -10.949 -4.354 1.00 0.00 36 LYS A N 14
ATOM 13918 C CA . LYS A 1 36 ? 1.920 -10.525 -5.734 1.00 0.00 36 LYS A CA 14
ATOM 13919 C C . LYS A 1 36 ? 2.431 -9.089 -5.791 1.00 0.00 36 LYS A C 14
ATOM 13920 O O . LYS A 1 36 ? 3.370 -8.783 -6.527 1.00 0.00 36 LYS A O 14
ATOM 13939 N N . ILE A 1 37 ? 1.810 -8.212 -5.009 1.00 0.00 37 ILE A N 14
ATOM 13940 C CA . ILE A 1 37 ? 2.205 -6.810 -4.970 1.00 0.00 37 ILE A CA 14
ATOM 13941 C C . ILE A 1 37 ? 3.659 -6.660 -4.536 1.00 0.00 37 ILE A C 14
ATOM 13942 O O . ILE A 1 37 ? 4.401 -5.848 -5.088 1.00 0.00 37 ILE A O 14
ATOM 13958 N N . ALA A 1 38 ? 4.059 -7.449 -3.545 1.00 0.00 38 ALA A N 14
ATOM 13959 C CA . ALA A 1 38 ? 5.426 -7.408 -3.039 1.00 0.00 38 ALA A CA 14
ATOM 13960 C C . ALA A 1 38 ? 6.424 -7.796 -4.124 1.00 0.00 38 ALA A C 14
ATOM 13961 O O . ALA A 1 38 ? 7.423 -7.108 -4.337 1.00 0.00 38 ALA A O 14
ATOM 13968 N N . HIS A 1 39 ? 6.149 -8.902 -4.807 1.00 0.00 39 HIS A N 14
ATOM 13969 C CA . HIS A 1 39 ? 7.025 -9.382 -5.871 1.00 0.00 39 HIS A CA 14
ATOM 13970 C C . HIS A 1 39 ? 7.153 -8.342 -6.979 1.00 0.00 39 HIS A C 14
ATOM 13971 O O . HIS A 1 39 ? 8.140 -8.324 -7.714 1.00 0.00 39 HIS A O 14
ATOM 13985 N N . GLU A 1 40 ? 6.149 -7.478 -7.093 1.00 0.00 40 GLU A N 14
ATOM 13986 C CA . GLU A 1 40 ? 6.150 -6.436 -8.113 1.00 0.00 40 GLU A CA 14
ATOM 13987 C C . GLU A 1 40 ? 6.942 -5.218 -7.646 1.00 0.00 40 GLU A C 14
ATOM 13988 O O . GLU A 1 40 ? 7.798 -4.705 -8.368 1.00 0.00 40 GLU A O 14
ATOM 14000 N N . LEU A 1 41 ? 6.649 -4.759 -6.434 1.00 0.00 41 LEU A N 14
ATOM 14001 C CA . LEU A 1 41 ? 7.332 -3.600 -5.869 1.00 0.00 41 LEU A CA 14
ATOM 14002 C C . LEU A 1 41 ? 8.760 -3.953 -5.465 1.00 0.00 41 LEU A C 14
ATOM 14003 O O . LEU A 1 41 ? 9.585 -3.072 -5.229 1.00 0.00 41 LEU A O 14
ATOM 14019 N N . GLY A 1 42 ? 9.046 -5.250 -5.391 1.00 0.00 42 GLY A N 14
ATOM 14020 C CA . GLY A 1 42 ? 10.375 -5.696 -5.019 1.00 0.00 42 GLY A CA 14
ATOM 14021 C C . GLY A 1 42 ? 10.606 -5.645 -3.522 1.00 0.00 42 GLY A C 14
ATOM 14022 O O . GLY A 1 42 ? 11.748 -5.649 -3.062 1.00 0.00 42 GLY A O 14
ATOM 14026 N N . ARG A 1 43 ? 9.519 -5.594 -2.758 1.00 0.00 43 ARG A N 14
ATOM 14027 C CA . ARG A 1 43 ? 9.608 -5.538 -1.304 1.00 0.00 43 ARG A CA 14
ATOM 14028 C C . ARG A 1 43 ? 9.065 -6.818 -0.676 1.00 0.00 43 ARG A C 14
ATOM 14029 O O . ARG A 1 43 ? 8.719 -7.767 -1.379 1.00 0.00 43 ARG A O 14
ATOM 14050 N N . SER A 1 44 ? 8.995 -6.837 0.651 1.00 0.00 44 SER A N 14
ATOM 14051 C CA . SER A 1 44 ? 8.498 -8.002 1.374 1.00 0.00 44 SER A CA 14
ATOM 14052 C C . SER A 1 44 ? 7.011 -7.858 1.680 1.00 0.00 44 SER A C 14
ATOM 14053 O O . SER A 1 44 ? 6.540 -6.776 2.033 1.00 0.00 44 SER A O 14
ATOM 14061 N N . VAL A 1 45 ? 6.275 -8.956 1.541 1.00 0.00 45 VAL A N 14
ATOM 14062 C CA . VAL A 1 45 ? 4.841 -8.954 1.803 1.00 0.00 45 VAL A CA 14
ATOM 14063 C C . VAL A 1 45 ? 4.490 -7.990 2.930 1.00 0.00 45 VAL A C 14
ATOM 14064 O O . VAL A 1 45 ? 3.942 -6.912 2.693 1.00 0.00 45 VAL A O 14
ATOM 14077 N N . THR A 1 46 ? 4.809 -8.383 4.160 1.00 0.00 46 THR A N 14
ATOM 14078 C CA . THR A 1 46 ? 4.526 -7.554 5.325 1.00 0.00 46 THR A CA 14
ATOM 14079 C C . THR A 1 46 ? 4.936 -6.106 5.082 1.00 0.00 46 THR A C 14
ATOM 14080 O O . THR A 1 46 ? 4.229 -5.177 5.472 1.00 0.00 46 THR A O 14
ATOM 14091 N N . ASP A 1 47 ? 6.082 -5.921 4.435 1.00 0.00 47 ASP A N 14
ATOM 14092 C CA . ASP A 1 47 ? 6.585 -4.585 4.138 1.00 0.00 47 ASP A CA 14
ATOM 14093 C C . ASP A 1 47 ? 5.537 -3.762 3.395 1.00 0.00 47 ASP A C 14
ATOM 14094 O O . ASP A 1 47 ? 5.286 -2.606 3.734 1.00 0.00 47 ASP A O 14
ATOM 14103 N N . VAL A 1 48 ? 4.929 -4.366 2.379 1.00 0.00 48 VAL A N 14
ATOM 14104 C CA . VAL A 1 48 ? 3.908 -3.690 1.588 1.00 0.00 48 VAL A CA 14
ATOM 14105 C C . VAL A 1 48 ? 2.641 -3.462 2.404 1.00 0.00 48 VAL A C 14
ATOM 14106 O O . VAL A 1 48 ? 2.273 -2.323 2.696 1.00 0.00 48 VAL A O 14
ATOM 14119 N N . THR A 1 49 ? 1.976 -4.552 2.773 1.00 0.00 49 THR A N 14
ATOM 14120 C CA . THR A 1 49 ? 0.750 -4.472 3.556 1.00 0.00 49 THR A CA 14
ATOM 14121 C C . THR A 1 49 ? 0.908 -3.511 4.728 1.00 0.00 49 THR A C 14
ATOM 14122 O O . THR A 1 49 ? 0.054 -2.656 4.964 1.00 0.00 49 THR A O 14
ATOM 14133 N N . THR A 1 50 ? 2.007 -3.655 5.462 1.00 0.00 50 THR A N 14
ATOM 14134 C CA . THR A 1 50 ? 2.278 -2.800 6.610 1.00 0.00 50 THR A CA 14
ATOM 14135 C C . THR A 1 50 ? 2.320 -1.331 6.205 1.00 0.00 50 THR A C 14
ATOM 14136 O O . THR A 1 50 ? 2.074 -0.443 7.021 1.00 0.00 50 THR A O 14
ATOM 14147 N N . LYS A 1 51 ? 2.634 -1.081 4.938 1.00 0.00 51 LYS A N 14
ATOM 14148 C CA . LYS A 1 51 ? 2.707 0.280 4.422 1.00 0.00 51 LYS A CA 14
ATOM 14149 C C . LYS A 1 51 ? 1.339 0.754 3.939 1.00 0.00 51 LYS A C 14
ATOM 14150 O O . LYS A 1 51 ? 0.887 1.841 4.296 1.00 0.00 51 LYS A O 14
ATOM 14169 N N . ALA A 1 52 ? 0.685 -0.071 3.128 1.00 0.00 52 ALA A N 14
ATOM 14170 C CA . ALA A 1 52 ? -0.632 0.262 2.600 1.00 0.00 52 ALA A CA 14
ATOM 14171 C C . ALA A 1 52 ? -1.637 0.476 3.726 1.00 0.00 52 ALA A C 14
ATOM 14172 O O . ALA A 1 52 ? -2.420 1.425 3.702 1.00 0.00 52 ALA A O 14
ATOM 14179 N N . LYS A 1 53 ? -1.610 -0.414 4.713 1.00 0.00 53 LYS A N 14
ATOM 14180 C CA . LYS A 1 53 ? -2.518 -0.323 5.850 1.00 0.00 53 LYS A CA 14
ATOM 14181 C C . LYS A 1 53 ? -2.551 1.096 6.409 1.00 0.00 53 LYS A C 14
ATOM 14182 O O . LYS A 1 53 ? -3.588 1.564 6.877 1.00 0.00 53 LYS A O 14
ATOM 14201 N N . GLN A 1 54 ? -1.410 1.775 6.354 1.00 0.00 54 GLN A N 14
ATOM 14202 C CA . GLN A 1 54 ? -1.310 3.141 6.854 1.00 0.00 54 GLN A CA 14
ATOM 14203 C C . GLN A 1 54 ? -2.067 4.109 5.950 1.00 0.00 54 GLN A C 14
ATOM 14204 O O . GLN A 1 54 ? -2.729 5.031 6.427 1.00 0.00 54 GLN A O 14
ATOM 14218 N N . LEU A 1 55 ? -1.965 3.892 4.643 1.00 0.00 55 LEU A N 14
ATOM 14219 C CA . LEU A 1 55 ? -2.640 4.746 3.671 1.00 0.00 55 LEU A CA 14
ATOM 14220 C C . LEU A 1 55 ? -4.154 4.592 3.771 1.00 0.00 55 LEU A C 14
ATOM 14221 O O . LEU A 1 55 ? -4.899 5.559 3.614 1.00 0.00 55 LEU A O 14
ATOM 14237 N N . LYS A 1 56 ? -4.603 3.369 4.034 1.00 0.00 56 LYS A N 14
ATOM 14238 C CA . LYS A 1 56 ? -6.028 3.087 4.158 1.00 0.00 56 LYS A CA 14
ATOM 14239 C C . LYS A 1 56 ? -6.646 3.897 5.293 1.00 0.00 56 LYS A C 14
ATOM 14240 O O . LYS A 1 56 ? -7.633 4.606 5.097 1.00 0.00 56 LYS A O 14
ATOM 14259 N N . ASP A 1 57 ? -6.059 3.787 6.480 1.00 0.00 57 ASP A N 14
ATOM 14260 C CA . ASP A 1 57 ? -6.550 4.512 7.646 1.00 0.00 57 ASP A CA 14
ATOM 14261 C C . ASP A 1 57 ? -6.535 6.017 7.397 1.00 0.00 57 ASP A C 14
ATOM 14262 O O . ASP A 1 57 ? -7.489 6.721 7.728 1.00 0.00 57 ASP A O 14
ATOM 14271 N N . SER A 1 58 ? -5.445 6.504 6.814 1.00 0.00 58 SER A N 14
ATOM 14272 C CA . SER A 1 58 ? -5.303 7.926 6.525 1.00 0.00 58 SER A CA 14
ATOM 14273 C C . SER A 1 58 ? -6.390 8.397 5.563 1.00 0.00 58 SER A C 14
ATOM 14274 O O . SER A 1 58 ? -6.190 8.426 4.349 1.00 0.00 58 SER A O 14
ATOM 14282 N N . VAL A 1 59 ? -7.542 8.764 6.116 1.00 0.00 59 VAL A N 14
ATOM 14283 C CA . VAL A 1 59 ? -8.661 9.234 5.309 1.00 0.00 59 VAL A CA 14
ATOM 14284 C C . VAL A 1 59 ? -9.365 10.410 5.978 1.00 0.00 59 VAL A C 14
ATOM 14285 O O . VAL A 1 59 ? -9.010 10.812 7.086 1.00 0.00 59 VAL A O 14
ATOM 14298 N N . THR A 1 60 ? -10.366 10.958 5.297 1.00 0.00 60 THR A N 14
ATOM 14299 C CA . THR A 1 60 ? -11.121 12.088 5.824 1.00 0.00 60 THR A CA 14
ATOM 14300 C C . THR A 1 60 ? -12.518 11.662 6.259 1.00 0.00 60 THR A C 14
ATOM 14301 O O . THR A 1 60 ? -13.461 11.694 5.468 1.00 0.00 60 THR A O 14
ATOM 14312 N N . CYS A 1 61 ? -12.644 11.264 7.520 1.00 0.00 61 CYS A N 14
ATOM 14313 C CA . CYS A 1 61 ? -13.927 10.831 8.061 1.00 0.00 61 CYS A CA 14
ATOM 14314 C C . CYS A 1 61 ? -13.956 10.979 9.579 1.00 0.00 61 CYS A C 14
ATOM 14315 O O . CYS A 1 61 ? -12.997 10.627 10.265 1.00 0.00 61 CYS A O 14
ATOM 14323 N N . SER A 1 62 ? -15.062 11.505 10.096 1.00 0.00 62 SER A N 14
ATOM 14324 C CA . SER A 1 62 ? -15.213 11.706 11.532 1.00 0.00 62 SER A CA 14
ATOM 14325 C C . SER A 1 62 ? -14.566 10.564 12.311 1.00 0.00 62 SER A C 14
ATOM 14326 O O . SER A 1 62 ? -14.894 9.391 12.131 1.00 0.00 62 SER A O 14
ATOM 14334 N N . PRO A 1 63 ? -13.624 10.915 13.199 1.00 0.00 63 PRO A N 14
ATOM 14335 C CA . PRO A 1 63 ? -12.911 9.935 14.025 1.00 0.00 63 PRO A CA 14
ATOM 14336 C C . PRO A 1 63 ? -13.810 9.303 15.081 1.00 0.00 63 PRO A C 14
ATOM 14337 O O . PRO A 1 63 ? -14.909 9.788 15.346 1.00 0.00 63 PRO A O 14
ATOM 14348 N N . GLY A 1 64 ? -13.335 8.217 15.683 1.00 0.00 64 GLY A N 14
ATOM 14349 C CA . GLY A 1 64 ? -14.110 7.536 16.704 1.00 0.00 64 GLY A CA 14
ATOM 14350 C C . GLY A 1 64 ? -13.323 7.324 17.983 1.00 0.00 64 GLY A C 14
ATOM 14351 O O . GLY A 1 64 ? -12.097 7.233 17.956 1.00 0.00 64 GLY A O 14
ATOM 14355 N N . MET A 1 65 ? -14.031 7.246 19.105 1.00 0.00 65 MET A N 14
ATOM 14356 C CA . MET A 1 65 ? -13.391 7.043 20.399 1.00 0.00 65 MET A CA 14
ATOM 14357 C C . MET A 1 65 ? -13.554 5.601 20.867 1.00 0.00 65 MET A C 14
ATOM 14358 O O . MET A 1 65 ? -12.593 4.965 21.299 1.00 0.00 65 MET A O 14
ATOM 14372 N N . VAL A 1 66 ? -14.778 5.089 20.778 1.00 0.00 66 VAL A N 14
ATOM 14373 C CA . VAL A 1 66 ? -15.067 3.721 21.191 1.00 0.00 66 VAL A CA 14
ATOM 14374 C C . VAL A 1 66 ? -15.279 2.816 19.983 1.00 0.00 66 VAL A C 14
ATOM 14375 O O . VAL A 1 66 ? -15.965 3.186 19.030 1.00 0.00 66 VAL A O 14
ATOM 14388 N N . SER A 1 67 ? -14.688 1.626 20.031 1.00 0.00 67 SER A N 14
ATOM 14389 C CA . SER A 1 67 ? -14.809 0.668 18.939 1.00 0.00 67 SER A CA 14
ATOM 14390 C C . SER A 1 67 ? -15.830 -0.414 19.277 1.00 0.00 67 SER A C 14
ATOM 14391 O O . SER A 1 67 ? -15.514 -1.392 19.953 1.00 0.00 67 SER A O 14
ATOM 14399 N N . GLY A 1 68 ? -17.058 -0.231 18.801 1.00 0.00 68 GLY A N 14
ATOM 14400 C CA . GLY A 1 68 ? -18.107 -1.199 19.062 1.00 0.00 68 GLY A CA 14
ATOM 14401 C C . GLY A 1 68 ? -18.393 -1.358 20.543 1.00 0.00 68 GLY A C 14
ATOM 14402 O O . GLY A 1 68 ? -18.105 -0.475 21.351 1.00 0.00 68 GLY A O 14
ATOM 14406 N N . PRO A 1 69 ? -18.973 -2.508 20.916 1.00 0.00 69 PRO A N 14
ATOM 14407 C CA . PRO A 1 69 ? -19.311 -2.807 22.311 1.00 0.00 69 PRO A CA 14
ATOM 14408 C C . PRO A 1 69 ? -18.073 -3.039 23.171 1.00 0.00 69 PRO A C 14
ATOM 14409 O O . PRO A 1 69 ? -17.207 -3.842 22.825 1.00 0.00 69 PRO A O 14
ATOM 14420 N N . SER A 1 70 ? -17.997 -2.330 24.293 1.00 0.00 70 SER A N 14
ATOM 14421 C CA . SER A 1 70 ? -16.862 -2.457 25.201 1.00 0.00 70 SER A CA 14
ATOM 14422 C C . SER A 1 70 ? -16.763 -3.876 25.751 1.00 0.00 70 SER A C 14
ATOM 14423 O O . SER A 1 70 ? -17.747 -4.439 26.229 1.00 0.00 70 SER A O 14
ATOM 14431 N N . SER A 1 71 ? -15.565 -4.449 25.680 1.00 0.00 71 SER A N 14
ATOM 14432 C CA . SER A 1 71 ? -15.336 -5.804 26.167 1.00 0.00 71 SER A CA 14
ATOM 14433 C C . SER A 1 71 ? -13.848 -6.142 26.153 1.00 0.00 71 SER A C 14
ATOM 14434 O O . SER A 1 71 ? -13.070 -5.539 25.416 1.00 0.00 71 SER A O 14
ATOM 14442 N N . GLY A 1 72 ? -13.460 -7.111 26.976 1.00 0.00 72 GLY A N 14
ATOM 14443 C CA . GLY A 1 72 ? -12.067 -7.513 27.045 1.00 0.00 72 GLY A CA 14
ATOM 14444 C C . GLY A 1 72 ? -11.128 -6.330 27.179 1.00 0.00 72 GLY A C 14
ATOM 14445 O O . GLY A 1 72 ? -10.356 -6.036 26.267 1.00 0.00 72 GLY A O 14
ATOM 14449 N N . GLY A 1 1 ? 34.525 -9.854 7.666 1.00 0.00 1 GLY A N 15
ATOM 14450 C CA . GLY A 1 1 ? 33.220 -9.220 7.630 1.00 0.00 1 GLY A CA 15
ATOM 14451 C C . GLY A 1 1 ? 32.311 -9.702 8.743 1.00 0.00 1 GLY A C 15
ATOM 14452 O O . GLY A 1 1 ? 31.851 -10.844 8.729 1.00 0.00 1 GLY A O 15
ATOM 14456 N N . SER A 1 2 ? 32.052 -8.830 9.713 1.00 0.00 2 SER A N 15
ATOM 14457 C CA . SER A 1 2 ? 31.197 -9.174 10.842 1.00 0.00 2 SER A CA 15
ATOM 14458 C C . SER A 1 2 ? 29.767 -8.699 10.606 1.00 0.00 2 SER A C 15
ATOM 14459 O O . SER A 1 2 ? 28.809 -9.428 10.859 1.00 0.00 2 SER A O 15
ATOM 14467 N N . SER A 1 3 ? 29.632 -7.470 10.117 1.00 0.00 3 SER A N 15
ATOM 14468 C CA . SER A 1 3 ? 28.319 -6.894 9.849 1.00 0.00 3 SER A CA 15
ATOM 14469 C C . SER A 1 3 ? 27.551 -7.740 8.839 1.00 0.00 3 SER A C 15
ATOM 14470 O O . SER A 1 3 ? 27.969 -7.887 7.691 1.00 0.00 3 SER A O 15
ATOM 14478 N N . GLY A 1 4 ? 26.424 -8.294 9.275 1.00 0.00 4 GLY A N 15
ATOM 14479 C CA . GLY A 1 4 ? 25.614 -9.118 8.397 1.00 0.00 4 GLY A CA 15
ATOM 14480 C C . GLY A 1 4 ? 24.888 -8.305 7.344 1.00 0.00 4 GLY A C 15
ATOM 14481 O O . GLY A 1 4 ? 25.037 -7.084 7.281 1.00 0.00 4 GLY A O 15
ATOM 14485 N N . SER A 1 5 ? 24.100 -8.982 6.515 1.00 0.00 5 SER A N 15
ATOM 14486 C CA . SER A 1 5 ? 23.352 -8.314 5.456 1.00 0.00 5 SER A CA 15
ATOM 14487 C C . SER A 1 5 ? 21.884 -8.730 5.483 1.00 0.00 5 SER A C 15
ATOM 14488 O O . SER A 1 5 ? 21.538 -9.850 5.108 1.00 0.00 5 SER A O 15
ATOM 14496 N N . SER A 1 6 ? 21.025 -7.818 5.928 1.00 0.00 6 SER A N 15
ATOM 14497 C CA . SER A 1 6 ? 19.595 -8.090 6.008 1.00 0.00 6 SER A CA 15
ATOM 14498 C C . SER A 1 6 ? 18.823 -6.829 6.384 1.00 0.00 6 SER A C 15
ATOM 14499 O O . SER A 1 6 ? 19.064 -6.228 7.430 1.00 0.00 6 SER A O 15
ATOM 14507 N N . GLY A 1 7 ? 17.891 -6.434 5.522 1.00 0.00 7 GLY A N 15
ATOM 14508 C CA . GLY A 1 7 ? 17.097 -5.247 5.779 1.00 0.00 7 GLY A CA 15
ATOM 14509 C C . GLY A 1 7 ? 16.566 -4.617 4.507 1.00 0.00 7 GLY A C 15
ATOM 14510 O O . GLY A 1 7 ? 17.295 -4.474 3.526 1.00 0.00 7 GLY A O 15
ATOM 14514 N N . ALA A 1 8 ? 15.291 -4.242 4.522 1.00 0.00 8 ALA A N 15
ATOM 14515 C CA . ALA A 1 8 ? 14.663 -3.624 3.361 1.00 0.00 8 ALA A CA 15
ATOM 14516 C C . ALA A 1 8 ? 14.783 -2.104 3.416 1.00 0.00 8 ALA A C 15
ATOM 14517 O O . ALA A 1 8 ? 14.716 -1.490 4.481 1.00 0.00 8 ALA A O 15
ATOM 14524 N N . PRO A 1 9 ? 14.965 -1.482 2.242 1.00 0.00 9 PRO A N 15
ATOM 14525 C CA . PRO A 1 9 ? 15.098 -0.026 2.130 1.00 0.00 9 PRO A CA 15
ATOM 14526 C C . PRO A 1 9 ? 13.790 0.700 2.424 1.00 0.00 9 PRO A C 15
ATOM 14527 O O . PRO A 1 9 ? 12.720 0.092 2.429 1.00 0.00 9 PRO A O 15
ATOM 14538 N N . GLU A 1 10 ? 13.884 2.003 2.668 1.00 0.00 10 GLU A N 15
ATOM 14539 C CA . GLU A 1 10 ? 12.707 2.811 2.963 1.00 0.00 10 GLU A CA 15
ATOM 14540 C C . GLU A 1 10 ? 11.799 2.918 1.740 1.00 0.00 10 GLU A C 15
ATOM 14541 O O . GLU A 1 10 ? 12.078 2.331 0.695 1.00 0.00 10 GLU A O 15
ATOM 14553 N N . TRP A 1 11 ? 10.714 3.669 1.881 1.00 0.00 11 TRP A N 15
ATOM 14554 C CA . TRP A 1 11 ? 9.764 3.852 0.789 1.00 0.00 11 TRP A CA 15
ATOM 14555 C C . TRP A 1 11 ? 10.032 5.158 0.048 1.00 0.00 11 TRP A C 15
ATOM 14556 O O . TRP A 1 11 ? 10.246 6.201 0.665 1.00 0.00 11 TRP A O 15
ATOM 14577 N N . THR A 1 12 ? 10.018 5.093 -1.280 1.00 0.00 12 THR A N 15
ATOM 14578 C CA . THR A 1 12 ? 10.260 6.270 -2.105 1.00 0.00 12 THR A CA 15
ATOM 14579 C C . THR A 1 12 ? 9.092 6.530 -3.048 1.00 0.00 12 THR A C 15
ATOM 14580 O O . THR A 1 12 ? 8.400 5.601 -3.464 1.00 0.00 12 THR A O 15
ATOM 14591 N N . GLU A 1 13 ? 8.878 7.799 -3.383 1.00 0.00 13 GLU A N 15
ATOM 14592 C CA . GLU A 1 13 ? 7.792 8.180 -4.278 1.00 0.00 13 GLU A CA 15
ATOM 14593 C C . GLU A 1 13 ? 7.554 7.103 -5.333 1.00 0.00 13 GLU A C 15
ATOM 14594 O O . GLU A 1 13 ? 6.412 6.785 -5.663 1.00 0.00 13 GLU A O 15
ATOM 14606 N N . GLU A 1 14 ? 8.641 6.547 -5.858 1.00 0.00 14 GLU A N 15
ATOM 14607 C CA . GLU A 1 14 ? 8.550 5.507 -6.877 1.00 0.00 14 GLU A CA 15
ATOM 14608 C C . GLU A 1 14 ? 7.837 4.273 -6.332 1.00 0.00 14 GLU A C 15
ATOM 14609 O O . GLU A 1 14 ? 6.943 3.724 -6.977 1.00 0.00 14 GLU A O 15
ATOM 14621 N N . ASP A 1 15 ? 8.240 3.842 -5.142 1.00 0.00 15 ASP A N 15
ATOM 14622 C CA . ASP A 1 15 ? 7.640 2.673 -4.509 1.00 0.00 15 ASP A CA 15
ATOM 14623 C C . ASP A 1 15 ? 6.251 2.999 -3.970 1.00 0.00 15 ASP A C 15
ATOM 14624 O O . ASP A 1 15 ? 5.385 2.127 -3.886 1.00 0.00 15 ASP A O 15
ATOM 14633 N N . LEU A 1 16 ? 6.045 4.260 -3.604 1.00 0.00 16 LEU A N 15
ATOM 14634 C CA . LEU A 1 16 ? 4.761 4.702 -3.071 1.00 0.00 16 LEU A CA 15
ATOM 14635 C C . LEU A 1 16 ? 3.745 4.899 -4.192 1.00 0.00 16 LEU A C 15
ATOM 14636 O O . LEU A 1 16 ? 2.549 4.674 -4.006 1.00 0.00 16 LEU A O 15
ATOM 14652 N N . SER A 1 17 ? 4.230 5.318 -5.357 1.00 0.00 17 SER A N 15
ATOM 14653 C CA . SER A 1 17 ? 3.364 5.546 -6.508 1.00 0.00 17 SER A CA 15
ATOM 14654 C C . SER A 1 17 ? 3.062 4.236 -7.228 1.00 0.00 17 SER A C 15
ATOM 14655 O O . SER A 1 17 ? 1.977 4.055 -7.781 1.00 0.00 17 SER A O 15
ATOM 14663 N N . GLN A 1 18 ? 4.030 3.325 -7.218 1.00 0.00 18 GLN A N 15
ATOM 14664 C CA . GLN A 1 18 ? 3.868 2.031 -7.871 1.00 0.00 18 GLN A CA 15
ATOM 14665 C C . GLN A 1 18 ? 2.812 1.191 -7.161 1.00 0.00 18 GLN A C 15
ATOM 14666 O O . GLN A 1 18 ? 2.020 0.499 -7.801 1.00 0.00 18 GLN A O 15
ATOM 14680 N N . LEU A 1 19 ? 2.807 1.255 -5.834 1.00 0.00 19 LEU A N 15
ATOM 14681 C CA . LEU A 1 19 ? 1.848 0.499 -5.035 1.00 0.00 19 LEU A CA 15
ATOM 14682 C C . LEU A 1 19 ? 0.427 0.706 -5.551 1.00 0.00 19 LEU A C 15
ATOM 14683 O O . LEU A 1 19 ? -0.306 -0.255 -5.786 1.00 0.00 19 LEU A O 15
ATOM 14699 N N . THR A 1 20 ? 0.045 1.967 -5.727 1.00 0.00 20 THR A N 15
ATOM 14700 C CA . THR A 1 20 ? -1.287 2.301 -6.216 1.00 0.00 20 THR A CA 15
ATOM 14701 C C . THR A 1 20 ? -1.609 1.539 -7.496 1.00 0.00 20 THR A C 15
ATOM 14702 O O . THR A 1 20 ? -2.761 1.182 -7.744 1.00 0.00 20 THR A O 15
ATOM 14713 N N . ARG A 1 21 ? -0.585 1.292 -8.307 1.00 0.00 21 ARG A N 15
ATOM 14714 C CA . ARG A 1 21 ? -0.760 0.573 -9.562 1.00 0.00 21 ARG A CA 15
ATOM 14715 C C . ARG A 1 21 ? -0.952 -0.920 -9.311 1.00 0.00 21 ARG A C 15
ATOM 14716 O O . ARG A 1 21 ? -1.826 -1.553 -9.904 1.00 0.00 21 ARG A O 15
ATOM 14737 N N . SER A 1 22 ? -0.127 -1.477 -8.430 1.00 0.00 22 SER A N 15
ATOM 14738 C CA . SER A 1 22 ? -0.203 -2.896 -8.103 1.00 0.00 22 SER A CA 15
ATOM 14739 C C . SER A 1 22 ? -1.531 -3.230 -7.432 1.00 0.00 22 SER A C 15
ATOM 14740 O O . SER A 1 22 ? -2.204 -4.190 -7.805 1.00 0.00 22 SER A O 15
ATOM 14748 N N . MET A 1 23 ? -1.902 -2.429 -6.438 1.00 0.00 23 MET A N 15
ATOM 14749 C CA . MET A 1 23 ? -3.151 -2.637 -5.714 1.00 0.00 23 MET A CA 15
ATOM 14750 C C . MET A 1 23 ? -4.296 -2.930 -6.678 1.00 0.00 23 MET A C 15
ATOM 14751 O O . MET A 1 23 ? -5.197 -3.710 -6.369 1.00 0.00 23 MET A O 15
ATOM 14765 N N . VAL A 1 24 ? -4.255 -2.298 -7.847 1.00 0.00 24 VAL A N 15
ATOM 14766 C CA . VAL A 1 24 ? -5.289 -2.492 -8.857 1.00 0.00 24 VAL A CA 15
ATOM 14767 C C . VAL A 1 24 ? -5.201 -3.883 -9.475 1.00 0.00 24 VAL A C 15
ATOM 14768 O O . VAL A 1 24 ? -6.216 -4.546 -9.685 1.00 0.00 24 VAL A O 15
ATOM 14781 N N . LYS A 1 25 ? -3.979 -4.320 -9.763 1.00 0.00 25 LYS A N 15
ATOM 14782 C CA . LYS A 1 25 ? -3.756 -5.633 -10.355 1.00 0.00 25 LYS A CA 15
ATOM 14783 C C . LYS A 1 25 ? -4.116 -6.742 -9.371 1.00 0.00 25 LYS A C 15
ATOM 14784 O O . LYS A 1 25 ? -4.459 -7.854 -9.772 1.00 0.00 25 LYS A O 15
ATOM 14803 N N . PHE A 1 26 ? -4.036 -6.431 -8.082 1.00 0.00 26 PHE A N 15
ATOM 14804 C CA . PHE A 1 26 ? -4.353 -7.401 -7.041 1.00 0.00 26 PHE A CA 15
ATOM 14805 C C . PHE A 1 26 ? -5.230 -6.773 -5.961 1.00 0.00 26 PHE A C 15
ATOM 14806 O O . PHE A 1 26 ? -4.751 -6.326 -4.919 1.00 0.00 26 PHE A O 15
ATOM 14823 N N . PRO A 1 27 ? -6.546 -6.738 -6.216 1.00 0.00 27 PRO A N 15
ATOM 14824 C CA . PRO A 1 27 ? 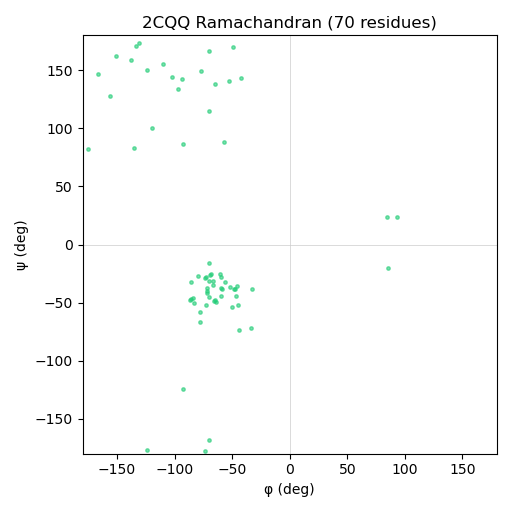-7.519 -6.167 -5.278 1.00 0.00 27 PRO A CA 15
ATOM 14825 C C . PRO A 1 27 ? -7.685 -7.019 -4.025 1.00 0.00 27 PRO A C 15
ATOM 14826 O O . PRO A 1 27 ? -6.962 -7.995 -3.825 1.00 0.00 27 PRO A O 15
ATOM 14837 N N . GLY A 1 28 ? -8.642 -6.644 -3.182 1.00 0.00 28 GLY A N 15
ATOM 14838 C CA . GLY A 1 28 ? -8.886 -7.385 -1.958 1.00 0.00 28 GLY A CA 15
ATOM 14839 C C . GLY A 1 28 ? -9.540 -8.728 -2.214 1.00 0.00 28 GLY A C 15
ATOM 14840 O O . GLY A 1 28 ? -10.273 -8.894 -3.189 1.00 0.00 28 GLY A O 15
ATOM 14844 N N . GLY A 1 29 ? -9.275 -9.691 -1.337 1.00 0.00 29 GLY A N 15
ATOM 14845 C CA . GLY A 1 29 ? -9.850 -11.015 -1.491 1.00 0.00 29 GLY A CA 15
ATOM 14846 C C . GLY A 1 29 ? -9.047 -11.890 -2.433 1.00 0.00 29 GLY A C 15
ATOM 14847 O O . GLY A 1 29 ? -9.166 -13.115 -2.408 1.00 0.00 29 GLY A O 15
ATOM 14851 N N . THR A 1 30 ? -8.226 -11.260 -3.268 1.00 0.00 30 THR A N 15
ATOM 14852 C CA . THR A 1 30 ? -7.402 -11.989 -4.224 1.00 0.00 30 THR A CA 15
ATOM 14853 C C . THR A 1 30 ? -6.354 -12.837 -3.513 1.00 0.00 30 THR A C 15
ATOM 14854 O O . THR A 1 30 ? -5.726 -12.408 -2.545 1.00 0.00 30 THR A O 15
ATOM 14865 N N . PRO A 1 31 ? -6.158 -14.070 -4.002 1.00 0.00 31 PRO A N 15
ATOM 14866 C CA . PRO A 1 31 ? -5.185 -15.005 -3.429 1.00 0.00 31 PRO A CA 15
ATOM 14867 C C . PRO A 1 31 ? -3.745 -14.570 -3.681 1.00 0.00 31 PRO A C 15
ATOM 14868 O O . PRO A 1 31 ? -3.291 -14.526 -4.823 1.00 0.00 31 PRO A O 15
ATOM 14879 N N . GLY A 1 32 ? -3.032 -14.248 -2.606 1.00 0.00 32 GLY A N 15
ATOM 14880 C CA . GLY A 1 32 ? -1.651 -13.821 -2.733 1.00 0.00 32 GLY A CA 15
ATOM 14881 C C . GLY A 1 32 ? -1.527 -12.346 -3.057 1.00 0.00 32 GLY A C 15
ATOM 14882 O O . GLY A 1 32 ? -0.521 -11.908 -3.615 1.00 0.00 32 GLY A O 15
ATOM 14886 N N . ARG A 1 33 ? -2.554 -11.577 -2.709 1.00 0.00 33 ARG A N 15
ATOM 14887 C CA . ARG A 1 33 ? -2.558 -10.143 -2.969 1.00 0.00 33 ARG A CA 15
ATOM 14888 C C . ARG A 1 33 ? -1.219 -9.517 -2.587 1.00 0.00 33 ARG A C 15
ATOM 14889 O O . ARG A 1 33 ? -0.427 -9.146 -3.453 1.00 0.00 33 ARG A O 15
ATOM 14910 N N . TRP A 1 34 ? -0.975 -9.404 -1.287 1.00 0.00 34 TRP A N 15
ATOM 14911 C CA . TRP A 1 34 ? 0.267 -8.823 -0.790 1.00 0.00 34 TRP A CA 15
ATOM 14912 C C . TRP A 1 34 ? 1.476 -9.567 -1.346 1.00 0.00 34 TRP A C 15
ATOM 14913 O O . TRP A 1 34 ? 2.543 -8.983 -1.533 1.00 0.00 34 TRP A O 15
ATOM 14934 N N . GLU A 1 35 ? 1.302 -10.859 -1.608 1.00 0.00 35 GLU A N 15
ATOM 14935 C CA . GLU A 1 35 ? 2.381 -11.682 -2.142 1.00 0.00 35 GLU A CA 15
ATOM 14936 C C . GLU A 1 35 ? 2.721 -11.272 -3.572 1.00 0.00 35 GLU A C 15
ATOM 14937 O O . GLU A 1 35 ? 3.870 -11.372 -4.003 1.00 0.00 35 GLU A O 15
ATOM 14949 N N . LYS A 1 36 ? 1.713 -10.809 -4.304 1.00 0.00 36 LYS A N 15
ATOM 14950 C CA . LYS A 1 36 ? 1.903 -10.382 -5.685 1.00 0.00 36 LYS A CA 15
ATOM 14951 C C . LYS A 1 36 ? 2.406 -8.944 -5.746 1.00 0.00 36 LYS A C 15
ATOM 14952 O O . LYS A 1 36 ? 3.335 -8.632 -6.492 1.00 0.00 36 LYS A O 15
ATOM 14971 N N . ILE A 1 37 ? 1.788 -8.072 -4.957 1.00 0.00 37 ILE A N 15
ATOM 14972 C CA . ILE A 1 37 ? 2.175 -6.667 -4.920 1.00 0.00 37 ILE A CA 15
ATOM 14973 C C . ILE A 1 37 ? 3.635 -6.510 -4.506 1.00 0.00 37 ILE A C 15
ATOM 14974 O O . ILE A 1 37 ? 4.350 -5.656 -5.028 1.00 0.00 37 ILE A O 15
ATOM 14990 N N . ALA A 1 38 ? 4.070 -7.341 -3.564 1.00 0.00 38 ALA A N 15
ATOM 14991 C CA . ALA A 1 38 ? 5.445 -7.298 -3.083 1.00 0.00 38 ALA A CA 15
ATOM 14992 C C . ALA A 1 38 ? 6.426 -7.677 -4.187 1.00 0.00 38 ALA A C 15
ATOM 14993 O O . ALA A 1 38 ? 7.414 -6.981 -4.419 1.00 0.00 38 ALA A O 15
ATOM 15000 N N . HIS A 1 39 ? 6.146 -8.786 -4.865 1.00 0.00 39 HIS A N 15
ATOM 15001 C CA . HIS A 1 39 ? 7.004 -9.258 -5.946 1.00 0.00 39 HIS A CA 15
ATOM 15002 C C . HIS A 1 39 ? 7.104 -8.216 -7.056 1.00 0.00 39 HIS A C 15
ATOM 15003 O O . HIS A 1 39 ? 8.108 -8.145 -7.764 1.00 0.00 39 HIS A O 15
ATOM 15017 N N . GLU A 1 40 ? 6.056 -7.411 -7.200 1.00 0.00 40 GLU A N 15
ATOM 15018 C CA . GLU A 1 40 ? 6.026 -6.374 -8.225 1.00 0.00 40 GLU A CA 15
ATOM 15019 C C . GLU A 1 40 ? 6.801 -5.139 -7.773 1.00 0.00 40 GLU A C 15
ATOM 15020 O O . GLU A 1 40 ? 7.652 -4.626 -8.501 1.00 0.00 40 GLU A O 15
ATOM 15032 N N . LEU A 1 41 ? 6.500 -4.668 -6.568 1.00 0.00 41 LEU A N 15
ATOM 15033 C CA . LEU A 1 41 ? 7.168 -3.493 -6.018 1.00 0.00 41 LEU A CA 15
ATOM 15034 C C . LEU A 1 41 ? 8.619 -3.806 -5.667 1.00 0.00 41 LEU A C 15
ATOM 15035 O O . LEU A 1 41 ? 9.462 -2.911 -5.615 1.00 0.00 41 LEU A O 15
ATOM 15051 N N . GLY A 1 42 ? 8.903 -5.083 -5.430 1.00 0.00 42 GLY A N 15
ATOM 15052 C CA . GLY A 1 42 ? 10.254 -5.491 -5.089 1.00 0.00 42 GLY A CA 15
ATOM 15053 C C . GLY A 1 42 ? 10.497 -5.498 -3.593 1.00 0.00 42 GLY A C 15
ATOM 15054 O O . GLY A 1 42 ? 11.643 -5.470 -3.144 1.00 0.00 42 GLY A O 15
ATOM 15058 N N . ARG A 1 43 ? 9.417 -5.534 -2.819 1.00 0.00 43 ARG A N 15
ATOM 15059 C CA . ARG A 1 43 ? 9.519 -5.541 -1.365 1.00 0.00 43 ARG A CA 15
ATOM 15060 C C . ARG A 1 43 ? 8.905 -6.811 -0.783 1.00 0.00 43 ARG A C 15
ATOM 15061 O O . ARG A 1 43 ? 8.453 -7.687 -1.520 1.00 0.00 43 ARG A O 15
ATOM 15082 N N . SER A 1 44 ? 8.892 -6.902 0.543 1.00 0.00 44 SER A N 15
ATOM 15083 C CA . SER A 1 44 ? 8.337 -8.066 1.223 1.00 0.00 44 SER A CA 15
ATOM 15084 C C . SER A 1 44 ? 6.869 -7.842 1.574 1.00 0.00 44 SER A C 15
ATOM 15085 O O . SER A 1 44 ? 6.467 -6.735 1.933 1.00 0.00 44 SER A O 15
ATOM 15093 N N . VAL A 1 45 ? 6.073 -8.901 1.467 1.00 0.00 45 VAL A N 15
ATOM 15094 C CA . VAL A 1 45 ? 4.650 -8.822 1.773 1.00 0.00 45 VAL A CA 15
ATOM 15095 C C . VAL A 1 45 ? 4.390 -7.866 2.932 1.00 0.00 45 VAL A C 15
ATOM 15096 O O . VAL A 1 45 ? 3.878 -6.762 2.738 1.00 0.00 45 VAL A O 15
ATOM 15109 N N . THR A 1 46 ? 4.746 -8.295 4.138 1.00 0.00 46 THR A N 15
ATOM 15110 C CA . THR A 1 46 ? 4.550 -7.478 5.329 1.00 0.00 46 THR A CA 15
ATOM 15111 C C . THR A 1 46 ? 4.979 -6.036 5.083 1.00 0.00 46 THR A C 15
ATOM 15112 O O . THR A 1 46 ? 4.278 -5.097 5.458 1.00 0.00 46 THR A O 15
ATOM 15123 N N . ASP A 1 47 ? 6.135 -5.868 4.450 1.00 0.00 47 ASP A N 15
ATOM 15124 C CA . ASP A 1 47 ? 6.657 -4.539 4.151 1.00 0.00 47 ASP A CA 15
ATOM 15125 C C . ASP A 1 47 ? 5.621 -3.703 3.406 1.00 0.00 47 ASP A C 15
ATOM 15126 O O . ASP A 1 47 ? 5.467 -2.510 3.666 1.00 0.00 47 ASP A O 15
ATOM 15135 N N . VAL A 1 48 ? 4.913 -4.338 2.477 1.00 0.00 48 VAL A N 15
ATOM 15136 C CA . VAL A 1 48 ? 3.892 -3.653 1.693 1.00 0.00 48 VAL A CA 15
ATOM 15137 C C . VAL A 1 48 ? 2.633 -3.416 2.519 1.00 0.00 48 VAL A C 15
ATOM 15138 O O . VAL A 1 48 ? 2.283 -2.276 2.826 1.00 0.00 48 VAL A O 15
ATOM 15151 N N . THR A 1 49 ? 1.954 -4.501 2.877 1.00 0.00 49 THR A N 15
ATOM 15152 C CA . THR A 1 49 ? 0.732 -4.413 3.667 1.00 0.00 49 THR A CA 15
ATOM 15153 C C . THR A 1 49 ? 0.906 -3.458 4.843 1.00 0.00 49 THR A C 15
ATOM 15154 O O . THR A 1 49 ? 0.031 -2.641 5.128 1.00 0.00 49 THR A O 15
ATOM 15165 N N . THR A 1 50 ? 2.043 -3.567 5.524 1.00 0.00 50 THR A N 15
ATOM 15166 C CA . THR A 1 50 ? 2.332 -2.714 6.670 1.00 0.00 50 THR A CA 15
ATOM 15167 C C . THR A 1 50 ? 2.324 -1.241 6.275 1.00 0.00 50 THR A C 15
ATOM 15168 O O . THR A 1 50 ? 2.024 -0.370 7.092 1.00 0.00 50 THR A O 15
ATOM 15179 N N . LYS A 1 51 ? 2.655 -0.969 5.018 1.00 0.00 51 LYS A N 15
ATOM 15180 C CA . LYS A 1 51 ? 2.684 0.398 4.513 1.00 0.00 51 LYS A CA 15
ATOM 15181 C C . LYS A 1 51 ? 1.307 0.824 4.015 1.00 0.00 51 LYS A C 15
ATOM 15182 O O . LYS A 1 51 ? 0.811 1.892 4.372 1.00 0.00 51 LYS A O 15
ATOM 15201 N N . ALA A 1 52 ? 0.694 -0.018 3.190 1.00 0.00 52 ALA A N 15
ATOM 15202 C CA . ALA A 1 52 ? -0.628 0.270 2.647 1.00 0.00 52 ALA A CA 15
ATOM 15203 C C . ALA A 1 52 ? -1.654 0.441 3.762 1.00 0.00 52 ALA A C 15
ATOM 15204 O O . ALA A 1 52 ? -2.487 1.347 3.719 1.00 0.00 52 ALA A O 15
ATOM 15211 N N . LYS A 1 53 ? -1.589 -0.434 4.760 1.00 0.00 53 LYS A N 15
ATOM 15212 C CA . LYS A 1 53 ? -2.512 -0.379 5.887 1.00 0.00 53 LYS A CA 15
ATOM 15213 C C . LYS A 1 53 ? -2.578 1.030 6.468 1.00 0.00 53 LYS A C 15
ATOM 15214 O O . LYS A 1 53 ? -3.635 1.477 6.912 1.00 0.00 53 LYS A O 15
ATOM 15233 N N . GLN A 1 54 ? -1.444 1.723 6.460 1.00 0.00 54 GLN A N 15
ATOM 15234 C CA . GLN A 1 54 ? -1.376 3.081 6.986 1.00 0.00 54 GLN A CA 15
ATOM 15235 C C . GLN A 1 54 ? -2.142 4.050 6.092 1.00 0.00 54 GLN A C 15
ATOM 15236 O O . GLN A 1 54 ? -2.816 4.959 6.577 1.00 0.00 54 GLN A O 15
ATOM 15250 N N . LEU A 1 55 ? -2.033 3.851 4.783 1.00 0.00 55 LEU A N 15
ATOM 15251 C CA . LEU A 1 55 ? -2.716 4.707 3.819 1.00 0.00 55 LEU A CA 15
ATOM 15252 C C . LEU A 1 55 ? -4.226 4.504 3.883 1.00 0.00 55 LEU A C 15
ATOM 15253 O O . LEU A 1 55 ? -4.994 5.466 3.869 1.00 0.00 55 LEU A O 15
ATOM 15269 N N . LYS A 1 56 ? -4.646 3.245 3.956 1.00 0.00 56 LYS A N 15
ATOM 15270 C CA . LYS A 1 56 ? -6.064 2.914 4.026 1.00 0.00 56 LYS A CA 15
ATOM 15271 C C . LYS A 1 56 ? -6.750 3.694 5.143 1.00 0.00 56 LYS A C 15
ATOM 15272 O O . LYS A 1 56 ? -7.842 4.232 4.956 1.00 0.00 56 LYS A O 15
ATOM 15291 N N . ASP A 1 57 ? -6.103 3.753 6.301 1.00 0.00 57 ASP A N 15
ATOM 15292 C CA . ASP A 1 57 ? -6.651 4.470 7.447 1.00 0.00 57 ASP A CA 15
ATOM 15293 C C . ASP A 1 57 ? -6.595 5.978 7.222 1.00 0.00 57 ASP A C 15
ATOM 15294 O O . ASP A 1 57 ? -7.562 6.691 7.489 1.00 0.00 57 ASP A O 15
ATOM 15303 N N . SER A 1 58 ? -5.457 6.456 6.728 1.00 0.00 58 SER A N 15
ATOM 15304 C CA . SER A 1 58 ? -5.274 7.880 6.471 1.00 0.00 58 SER A CA 15
ATOM 15305 C C . SER A 1 58 ? -6.544 8.495 5.890 1.00 0.00 58 SER A C 15
ATOM 15306 O O . SER A 1 58 ? -7.041 9.506 6.386 1.00 0.00 58 SER A O 15
ATOM 15314 N N . VAL A 1 59 ? -7.064 7.876 4.835 1.00 0.00 59 VAL A N 15
ATOM 15315 C CA . VAL A 1 59 ? -8.277 8.360 4.186 1.00 0.00 59 VAL A CA 15
ATOM 15316 C C . VAL A 1 59 ? -9.509 8.068 5.035 1.00 0.00 59 VAL A C 15
ATOM 15317 O O . VAL A 1 59 ? -9.537 7.101 5.797 1.00 0.00 59 VAL A O 15
ATOM 15330 N N . THR A 1 60 ? -10.529 8.909 4.897 1.00 0.00 60 THR A N 15
ATOM 15331 C CA . THR A 1 60 ? -11.765 8.742 5.652 1.00 0.00 60 THR A CA 15
ATOM 15332 C C . THR A 1 60 ? -12.962 8.592 4.720 1.00 0.00 60 THR A C 15
ATOM 15333 O O . THR A 1 60 ? -13.191 9.433 3.849 1.00 0.00 60 THR A O 15
ATOM 15344 N N . CYS A 1 61 ? -13.721 7.519 4.908 1.00 0.00 61 CYS A N 15
ATOM 15345 C CA . CYS A 1 61 ? -14.896 7.260 4.083 1.00 0.00 61 CYS A CA 15
ATOM 15346 C C . CYS A 1 61 ? -15.831 6.267 4.765 1.00 0.00 61 CYS A C 15
ATOM 15347 O O . CYS A 1 61 ? -15.397 5.223 5.250 1.00 0.00 61 CYS A O 15
ATOM 15355 N N . SER A 1 62 ? -17.117 6.602 4.801 1.00 0.00 62 SER A N 15
ATOM 15356 C CA . SER A 1 62 ? -18.114 5.743 5.429 1.00 0.00 62 SER A CA 15
ATOM 15357 C C . SER A 1 62 ? -19.514 6.074 4.922 1.00 0.00 62 SER A C 15
ATOM 15358 O O . SER A 1 62 ? -19.828 7.217 4.591 1.00 0.00 62 SER A O 15
ATOM 15366 N N . PRO A 1 63 ? -20.377 5.049 4.858 1.00 0.00 63 PRO A N 15
ATOM 15367 C CA . PRO A 1 63 ? -21.758 5.205 4.392 1.00 0.00 63 PRO A CA 15
ATOM 15368 C C . PRO A 1 63 ? -22.616 5.994 5.376 1.00 0.00 63 PRO A C 15
ATOM 15369 O O . PRO A 1 63 ? -22.113 6.526 6.365 1.00 0.00 63 PRO A O 15
ATOM 15380 N N . GLY A 1 64 ? -23.914 6.065 5.097 1.00 0.00 64 GLY A N 15
ATOM 15381 C CA . GLY A 1 64 ? -24.821 6.791 5.968 1.00 0.00 64 GLY A CA 15
ATOM 15382 C C . GLY A 1 64 ? -25.230 5.982 7.183 1.00 0.00 64 GLY A C 15
ATOM 15383 O O . GLY A 1 64 ? -26.406 5.939 7.541 1.00 0.00 64 GLY A O 15
ATOM 15387 N N . MET A 1 65 ? -24.256 5.339 7.819 1.00 0.00 65 MET A N 15
ATOM 15388 C CA . MET A 1 65 ? -24.521 4.527 9.001 1.00 0.00 65 MET A CA 15
ATOM 15389 C C . MET A 1 65 ? -24.660 5.404 10.242 1.00 0.00 65 MET A C 15
ATOM 15390 O O . MET A 1 65 ? -23.682 5.664 10.943 1.00 0.00 65 MET A O 15
ATOM 15404 N N . VAL A 1 66 ? -25.881 5.857 10.508 1.00 0.00 66 VAL A N 15
ATOM 15405 C CA . VAL A 1 66 ? -26.147 6.703 11.665 1.00 0.00 66 VAL A CA 15
ATOM 15406 C C . VAL A 1 66 ? -27.592 6.560 12.129 1.00 0.00 66 VAL A C 15
ATOM 15407 O O . VAL A 1 66 ? -28.419 5.959 11.443 1.00 0.00 66 VAL A O 15
ATOM 15420 N N . SER A 1 67 ? -27.890 7.117 13.298 1.00 0.00 67 SER A N 15
ATOM 15421 C CA . SER A 1 67 ? -29.235 7.050 13.857 1.00 0.00 67 SER A CA 15
ATOM 15422 C C . SER A 1 67 ? -30.048 8.281 13.469 1.00 0.00 67 SER A C 15
ATOM 15423 O O . SER A 1 67 ? -29.524 9.222 12.873 1.00 0.00 67 SER A O 15
ATOM 15431 N N . GLY A 1 68 ? -31.332 8.268 13.812 1.00 0.00 68 GLY A N 15
ATOM 15432 C CA . GLY A 1 68 ? -32.197 9.388 13.492 1.00 0.00 68 GLY A CA 15
ATOM 15433 C C . GLY A 1 68 ? -31.992 10.564 14.426 1.00 0.00 68 GLY A C 15
ATOM 15434 O O . GLY A 1 68 ? -31.410 11.584 14.056 1.00 0.00 68 GLY A O 15
ATOM 15438 N N . PRO A 1 69 ? -32.480 10.431 15.668 1.00 0.00 69 PRO A N 15
ATOM 15439 C CA . PRO A 1 69 ? -32.360 11.482 16.683 1.00 0.00 69 PRO A CA 15
ATOM 15440 C C . PRO A 1 69 ? -30.924 11.665 17.161 1.00 0.00 69 PRO A C 15
ATOM 15441 O O . PRO A 1 69 ? -30.244 10.696 17.498 1.00 0.00 69 PRO A O 15
ATOM 15452 N N . SER A 1 70 ? -30.469 12.913 17.189 1.00 0.00 70 SER A N 15
ATOM 15453 C CA . SER A 1 70 ? -29.112 13.223 17.623 1.00 0.00 70 SER A CA 15
ATOM 15454 C C . SER A 1 70 ? -29.059 13.429 19.134 1.00 0.00 70 SER A C 15
ATOM 15455 O O . SER A 1 70 ? -30.071 13.729 19.767 1.00 0.00 70 SER A O 15
ATOM 15463 N N . SER A 1 71 ? -27.870 13.266 19.706 1.00 0.00 71 SER A N 15
ATOM 15464 C CA . SER A 1 71 ? -27.683 13.430 21.143 1.00 0.00 71 SER A CA 15
ATOM 15465 C C . SER A 1 71 ? -28.194 14.791 21.605 1.00 0.00 71 SER A C 15
ATOM 15466 O O . SER A 1 71 ? -28.484 15.667 20.791 1.00 0.00 71 SER A O 15
ATOM 15474 N N . GLY A 1 72 ? -28.303 14.960 22.919 1.00 0.00 72 GLY A N 15
ATOM 15475 C CA . GLY A 1 72 ? -28.779 16.216 23.468 1.00 0.00 72 GLY A CA 15
ATOM 15476 C C . GLY A 1 72 ? -27.763 17.333 23.328 1.00 0.00 72 GLY A C 15
ATOM 15477 O O . GLY A 1 72 ? -28.119 18.468 23.012 1.00 0.00 72 GLY A O 15
ATOM 15481 N N . GLY A 1 1 ? 26.616 -7.246 9.087 1.00 0.00 1 GLY A N 16
ATOM 15482 C CA . GLY A 1 1 ? 26.339 -8.553 9.654 1.00 0.00 1 GLY A CA 16
ATOM 15483 C C . GLY A 1 1 ? 24.858 -8.782 9.886 1.00 0.00 1 GLY A C 16
ATOM 15484 O O . GLY A 1 1 ? 24.349 -8.540 10.980 1.00 0.00 1 GLY A O 16
ATOM 15488 N N . SER A 1 2 ? 24.165 -9.250 8.853 1.00 0.00 2 SER A N 16
ATOM 15489 C CA . SER A 1 2 ? 22.733 -9.507 8.947 1.00 0.00 2 SER A CA 16
ATOM 15490 C C . SER A 1 2 ? 22.466 -10.873 9.572 1.00 0.00 2 SER A C 16
ATOM 15491 O O . SER A 1 2 ? 22.781 -11.909 8.986 1.00 0.00 2 SER A O 16
ATOM 15499 N N . SER A 1 3 ? 21.884 -10.866 10.767 1.00 0.00 3 SER A N 16
ATOM 15500 C CA . SER A 1 3 ? 21.578 -12.103 11.476 1.00 0.00 3 SER A CA 16
ATOM 15501 C C . SER A 1 3 ? 20.074 -12.246 11.694 1.00 0.00 3 SER A C 16
ATOM 15502 O O . SER A 1 3 ? 19.556 -11.915 12.759 1.00 0.00 3 SER A O 16
ATOM 15510 N N . GLY A 1 4 ? 19.380 -12.743 10.675 1.00 0.00 4 GLY A N 16
ATOM 15511 C CA . GLY A 1 4 ? 17.943 -12.922 10.774 1.00 0.00 4 GLY A CA 16
ATOM 15512 C C . GLY A 1 4 ? 17.197 -11.603 10.835 1.00 0.00 4 GLY A C 16
ATOM 15513 O O . GLY A 1 4 ? 16.255 -11.450 11.612 1.00 0.00 4 GLY A O 16
ATOM 15517 N N . SER A 1 5 ? 17.620 -10.648 10.013 1.00 0.00 5 SER A N 16
ATOM 15518 C CA . SER A 1 5 ? 16.989 -9.334 9.980 1.00 0.00 5 SER A CA 16
ATOM 15519 C C . SER A 1 5 ? 16.400 -9.048 8.602 1.00 0.00 5 SER A C 16
ATOM 15520 O O . SER A 1 5 ? 17.092 -9.141 7.588 1.00 0.00 5 SER A O 16
ATOM 15528 N N . SER A 1 6 ? 15.118 -8.700 8.574 1.00 0.00 6 SER A N 16
ATOM 15529 C CA . SER A 1 6 ? 14.433 -8.404 7.322 1.00 0.00 6 SER A CA 16
ATOM 15530 C C . SER A 1 6 ? 14.669 -6.956 6.902 1.00 0.00 6 SER A C 16
ATOM 15531 O O . SER A 1 6 ? 13.729 -6.230 6.580 1.00 0.00 6 SER A O 16
ATOM 15539 N N . GLY A 1 7 ? 15.933 -6.542 6.910 1.00 0.00 7 GLY A N 16
ATOM 15540 C CA . GLY A 1 7 ? 16.271 -5.183 6.529 1.00 0.00 7 GLY A CA 16
ATOM 15541 C C . GLY A 1 7 ? 15.594 -4.756 5.242 1.00 0.00 7 GLY A C 16
ATOM 15542 O O . GLY A 1 7 ? 15.403 -5.566 4.335 1.00 0.00 7 GLY A O 16
ATOM 15546 N N . ALA A 1 8 ? 15.227 -3.481 5.163 1.00 0.00 8 ALA A N 16
ATOM 15547 C CA . ALA A 1 8 ? 14.568 -2.948 3.978 1.00 0.00 8 ALA A CA 16
ATOM 15548 C C . ALA A 1 8 ? 14.570 -1.423 3.987 1.00 0.00 8 ALA A C 16
ATOM 15549 O O . ALA A 1 8 ? 14.444 -0.784 5.032 1.00 0.00 8 ALA A O 16
ATOM 15556 N N . PRO A 1 9 ? 14.718 -0.824 2.796 1.00 0.00 9 PRO A N 16
ATOM 15557 C CA . PRO A 1 9 ? 14.741 0.634 2.641 1.00 0.00 9 PRO A CA 16
ATOM 15558 C C . PRO A 1 9 ? 13.378 1.266 2.900 1.00 0.00 9 PRO A C 16
ATOM 15559 O O . PRO A 1 9 ? 12.359 0.577 2.922 1.00 0.00 9 PRO A O 16
ATOM 15570 N N . GLU A 1 10 ? 13.368 2.581 3.095 1.00 0.00 10 GLU A N 16
ATOM 15571 C CA . GLU A 1 10 ? 12.128 3.305 3.353 1.00 0.00 10 GLU A CA 16
ATOM 15572 C C . GLU A 1 10 ? 11.257 3.356 2.101 1.00 0.00 10 GLU A C 16
ATOM 15573 O O . GLU A 1 10 ? 11.609 2.793 1.064 1.00 0.00 10 GLU A O 16
ATOM 15585 N N . TRP A 1 11 ? 10.120 4.033 2.206 1.00 0.00 11 TRP A N 16
ATOM 15586 C CA . TRP A 1 11 ? 9.198 4.157 1.083 1.00 0.00 11 TRP A CA 16
ATOM 15587 C C . TRP A 1 11 ? 9.425 5.466 0.334 1.00 0.00 11 TRP A C 16
ATOM 15588 O O . TRP A 1 11 ? 9.537 6.531 0.944 1.00 0.00 11 TRP A O 16
ATOM 15609 N N . THR A 1 12 ? 9.490 5.382 -0.991 1.00 0.00 12 THR A N 16
ATOM 15610 C CA . THR A 1 12 ? 9.704 6.560 -1.822 1.00 0.00 12 THR A CA 16
ATOM 15611 C C . THR A 1 12 ? 8.571 6.738 -2.826 1.00 0.00 12 THR A C 16
ATOM 15612 O O . THR A 1 12 ? 7.953 5.765 -3.256 1.00 0.00 12 THR A O 16
ATOM 15623 N N . GLU A 1 13 ? 8.304 7.987 -3.194 1.00 0.00 13 GLU A N 16
ATOM 15624 C CA . GLU A 1 13 ? 7.243 8.291 -4.148 1.00 0.00 13 GLU A CA 16
ATOM 15625 C C . GLU A 1 13 ? 7.113 7.183 -5.188 1.00 0.00 13 GLU A C 16
ATOM 15626 O O . GLU A 1 13 ? 6.009 6.840 -5.609 1.00 0.00 13 GLU A O 16
ATOM 15638 N N . GLU A 1 14 ? 8.249 6.627 -5.598 1.00 0.00 14 GLU A N 16
ATOM 15639 C CA . GLU A 1 14 ? 8.262 5.559 -6.590 1.00 0.00 14 GLU A CA 16
ATOM 15640 C C . GLU A 1 14 ? 7.555 4.315 -6.060 1.00 0.00 14 GLU A C 16
ATOM 15641 O O . GLU A 1 14 ? 6.708 3.733 -6.738 1.00 0.00 14 GLU A O 16
ATOM 15653 N N . ASP A 1 15 ? 7.909 3.914 -4.844 1.00 0.00 15 ASP A N 16
ATOM 15654 C CA . ASP A 1 15 ? 7.308 2.741 -4.221 1.00 0.00 15 ASP A CA 16
ATOM 15655 C C . ASP A 1 15 ? 5.887 3.040 -3.753 1.00 0.00 15 ASP A C 16
ATOM 15656 O O . ASP A 1 15 ? 5.029 2.157 -3.735 1.00 0.00 15 ASP A O 16
ATOM 15665 N N . LEU A 1 16 ? 5.646 4.291 -3.375 1.00 0.00 16 LEU A N 16
ATOM 15666 C CA . LEU A 1 16 ? 4.329 4.707 -2.906 1.00 0.00 16 LEU A CA 16
ATOM 15667 C C . LEU A 1 16 ? 3.374 4.915 -4.078 1.00 0.00 16 LEU A C 16
ATOM 15668 O O . LEU A 1 16 ? 2.159 4.780 -3.933 1.00 0.00 16 LEU A O 16
ATOM 15684 N N . SER A 1 17 ? 3.933 5.242 -5.239 1.00 0.00 17 SER A N 16
ATOM 15685 C CA . SER A 1 17 ? 3.131 5.469 -6.435 1.00 0.00 17 SER A CA 16
ATOM 15686 C C . SER A 1 17 ? 2.845 4.155 -7.155 1.00 0.00 17 SER A C 16
ATOM 15687 O O . SER A 1 17 ? 1.794 3.992 -7.775 1.00 0.00 17 SER A O 16
ATOM 15695 N N . GLN A 1 18 ? 3.787 3.222 -7.068 1.00 0.00 18 GLN A N 16
ATOM 15696 C CA . GLN A 1 18 ? 3.637 1.923 -7.712 1.00 0.00 18 GLN A CA 16
ATOM 15697 C C . GLN A 1 18 ? 2.553 1.098 -7.026 1.00 0.00 18 GLN A C 16
ATOM 15698 O O . GLN A 1 18 ? 1.739 0.452 -7.686 1.00 0.00 18 GLN A O 16
ATOM 15712 N N . LEU A 1 19 ? 2.549 1.123 -5.698 1.00 0.00 19 LEU A N 16
ATOM 15713 C CA . LEU A 1 19 ? 1.565 0.377 -4.921 1.00 0.00 19 LEU A CA 16
ATOM 15714 C C . LEU A 1 19 ? 0.160 0.587 -5.477 1.00 0.00 19 LEU A C 16
ATOM 15715 O O . LEU A 1 19 ? -0.576 -0.371 -5.713 1.00 0.00 19 LEU A O 16
ATOM 15731 N N . THR A 1 20 ? -0.206 1.849 -5.685 1.00 0.00 20 THR A N 16
ATOM 15732 C CA . THR A 1 20 ? -1.521 2.185 -6.213 1.00 0.00 20 THR A CA 16
ATOM 15733 C C . THR A 1 20 ? -1.785 1.466 -7.531 1.00 0.00 20 THR A C 16
ATOM 15734 O O . THR A 1 20 ? -2.928 1.141 -7.853 1.00 0.00 20 THR A O 16
ATOM 15745 N N . ARG A 1 21 ? -0.722 1.219 -8.288 1.00 0.00 21 ARG A N 16
ATOM 15746 C CA . ARG A 1 21 ? -0.839 0.538 -9.572 1.00 0.00 21 ARG A CA 16
ATOM 15747 C C . ARG A 1 21 ? -0.962 -0.971 -9.378 1.00 0.00 21 ARG A C 16
ATOM 15748 O O . ARG A 1 21 ? -1.773 -1.627 -10.032 1.00 0.00 21 ARG A O 16
ATOM 15769 N N . SER A 1 22 ? -0.152 -1.514 -8.475 1.00 0.00 22 SER A N 16
ATOM 15770 C CA . SER A 1 22 ? -0.167 -2.945 -8.197 1.00 0.00 22 SER A CA 16
ATOM 15771 C C . SER A 1 22 ? -1.501 -3.367 -7.588 1.00 0.00 22 SER A C 16
ATOM 15772 O O . SER A 1 22 ? -2.113 -4.342 -8.022 1.00 0.00 22 SER A O 16
ATOM 15780 N N . MET A 1 23 ? -1.945 -2.624 -6.580 1.00 0.00 23 MET A N 16
ATOM 15781 C CA . MET A 1 23 ? -3.207 -2.919 -5.911 1.00 0.00 23 MET A CA 16
ATOM 15782 C C . MET A 1 23 ? -4.296 -3.250 -6.927 1.00 0.00 23 MET A C 16
ATOM 15783 O O . MET A 1 23 ? -5.149 -4.104 -6.682 1.00 0.00 23 MET A O 16
ATOM 15797 N N . VAL A 1 24 ? -4.261 -2.569 -8.068 1.00 0.00 24 VAL A N 16
ATOM 15798 C CA . VAL A 1 24 ? -5.245 -2.791 -9.121 1.00 0.00 24 VAL A CA 16
ATOM 15799 C C . VAL A 1 24 ? -5.060 -4.160 -9.766 1.00 0.00 24 VAL A C 16
ATOM 15800 O O . VAL A 1 24 ? -6.030 -4.871 -10.030 1.00 0.00 24 VAL A O 16
ATOM 15813 N N . LYS A 1 25 ? -3.807 -4.525 -10.016 1.00 0.00 25 LYS A N 16
ATOM 15814 C CA . LYS A 1 25 ? -3.492 -5.811 -10.629 1.00 0.00 25 LYS A CA 16
ATOM 15815 C C . LYS A 1 25 ? -3.826 -6.960 -9.684 1.00 0.00 25 LYS A C 16
ATOM 15816 O O . LYS A 1 25 ? -4.097 -8.078 -10.122 1.00 0.00 25 LYS A O 16
ATOM 15835 N N . PHE A 1 26 ? -3.807 -6.678 -8.385 1.00 0.00 26 PHE A N 16
ATOM 15836 C CA . PHE A 1 26 ? -4.108 -7.688 -7.378 1.00 0.00 26 PHE A CA 16
ATOM 15837 C C . PHE A 1 26 ? -5.051 -7.132 -6.315 1.00 0.00 26 PHE A C 16
ATOM 15838 O O . PHE A 1 26 ? -4.629 -6.684 -5.249 1.00 0.00 26 PHE A O 16
ATOM 15855 N N . PRO A 1 27 ? -6.359 -7.160 -6.611 1.00 0.00 27 PRO A N 16
ATOM 15856 C CA . PRO A 1 27 ? -7.389 -6.663 -5.694 1.00 0.00 27 PRO A CA 16
ATOM 15857 C C . PRO A 1 27 ? -7.548 -7.551 -4.464 1.00 0.00 27 PRO A C 16
ATOM 15858 O O . PRO A 1 27 ? -6.747 -8.456 -4.232 1.00 0.00 27 PRO A O 16
ATOM 15869 N N . GLY A 1 28 ? -8.587 -7.285 -3.678 1.00 0.00 28 GLY A N 16
ATOM 15870 C CA . GLY A 1 28 ? -8.831 -8.070 -2.482 1.00 0.00 28 GLY A CA 16
ATOM 15871 C C . GLY A 1 28 ? -9.378 -9.448 -2.794 1.00 0.00 28 GLY A C 16
ATOM 15872 O O . GLY A 1 28 ? -10.036 -9.647 -3.815 1.00 0.00 28 GLY A O 16
ATOM 15876 N N . GLY A 1 29 ? -9.104 -10.406 -1.913 1.00 0.00 29 GLY A N 16
ATOM 15877 C CA . GLY A 1 29 ? -9.579 -11.762 -2.119 1.00 0.00 29 GLY A CA 16
ATOM 15878 C C . GLY A 1 29 ? -8.676 -12.559 -3.040 1.00 0.00 29 GLY A C 16
ATOM 15879 O O . GLY A 1 29 ? -8.661 -13.789 -2.995 1.00 0.00 29 GLY A O 16
ATOM 15883 N N . THR A 1 30 ? -7.922 -11.857 -3.880 1.00 0.00 30 THR A N 16
ATOM 15884 C CA . THR A 1 30 ? -7.015 -12.506 -4.818 1.00 0.00 30 THR A CA 16
ATOM 15885 C C . THR A 1 30 ? -5.967 -13.335 -4.085 1.00 0.00 30 THR A C 16
ATOM 15886 O O . THR A 1 30 ? -5.411 -12.919 -3.068 1.00 0.00 30 THR A O 16
ATOM 15897 N N . PRO A 1 31 ? -5.689 -14.537 -4.610 1.00 0.00 31 PRO A N 16
ATOM 15898 C CA . PRO A 1 31 ? -4.704 -15.450 -4.022 1.00 0.00 31 PRO A CA 16
ATOM 15899 C C . PRO A 1 31 ? -3.275 -14.941 -4.179 1.00 0.00 31 PRO A C 16
ATOM 15900 O O . PRO A 1 31 ? -2.734 -14.913 -5.283 1.00 0.00 31 PRO A O 16
ATOM 15911 N N . GLY A 1 32 ? -2.669 -14.539 -3.066 1.00 0.00 32 GLY A N 16
ATOM 15912 C CA . GLY A 1 32 ? -1.308 -14.037 -3.102 1.00 0.00 32 GLY A CA 16
ATOM 15913 C C . GLY A 1 32 ? -1.246 -12.551 -3.396 1.00 0.00 32 GLY A C 16
ATOM 15914 O O . GLY A 1 32 ? -0.259 -12.061 -3.944 1.00 0.00 32 GLY A O 16
ATOM 15918 N N . ARG A 1 33 ? -2.303 -11.833 -3.031 1.00 0.00 33 ARG A N 16
ATOM 15919 C CA . ARG A 1 33 ? -2.366 -10.395 -3.262 1.00 0.00 33 ARG A CA 16
ATOM 15920 C C . ARG A 1 33 ? -1.063 -9.720 -2.844 1.00 0.00 33 ARG A C 16
ATOM 15921 O O . ARG A 1 33 ? -0.272 -9.299 -3.689 1.00 0.00 33 ARG A O 16
ATOM 15942 N N . TRP A 1 34 ? -0.846 -9.621 -1.538 1.00 0.00 34 TRP A N 16
ATOM 15943 C CA . TRP A 1 34 ? 0.362 -8.997 -1.009 1.00 0.00 34 TRP A CA 16
ATOM 15944 C C . TRP A 1 34 ? 1.611 -9.687 -1.545 1.00 0.00 34 TRP A C 16
ATOM 15945 O O . TRP A 1 34 ? 2.657 -9.059 -1.703 1.00 0.00 34 TRP A O 16
ATOM 15966 N N . GLU A 1 35 ? 1.494 -10.982 -1.824 1.00 0.00 35 GLU A N 16
ATOM 15967 C CA . GLU A 1 35 ? 2.616 -11.755 -2.342 1.00 0.00 35 GLU A CA 16
ATOM 15968 C C . GLU A 1 35 ? 2.986 -11.300 -3.751 1.00 0.00 35 GLU A C 16
ATOM 15969 O O . GLU A 1 35 ? 4.155 -11.324 -4.137 1.00 0.00 35 GLU A O 16
ATOM 15981 N N . LYS A 1 36 ? 1.981 -10.885 -4.515 1.00 0.00 36 LYS A N 16
ATOM 15982 C CA . LYS A 1 36 ? 2.199 -10.423 -5.881 1.00 0.00 36 LYS A CA 16
ATOM 15983 C C . LYS A 1 36 ? 2.657 -8.968 -5.897 1.00 0.00 36 LYS A C 16
ATOM 15984 O O . LYS A 1 36 ? 3.599 -8.613 -6.606 1.00 0.00 36 LYS A O 16
ATOM 16003 N N . ILE A 1 37 ? 1.987 -8.133 -5.111 1.00 0.00 37 ILE A N 16
ATOM 16004 C CA . ILE A 1 37 ? 2.329 -6.718 -5.033 1.00 0.00 37 ILE A CA 16
ATOM 16005 C C . ILE A 1 37 ? 3.771 -6.525 -4.577 1.00 0.00 37 ILE A C 16
ATOM 16006 O O . ILE A 1 37 ? 4.476 -5.645 -5.071 1.00 0.00 37 ILE A O 16
ATOM 16022 N N . ALA A 1 38 ? 4.204 -7.354 -3.634 1.00 0.00 38 ALA A N 16
ATOM 16023 C CA . ALA A 1 38 ? 5.563 -7.278 -3.114 1.00 0.00 38 ALA A CA 16
ATOM 16024 C C . ALA A 1 38 ? 6.585 -7.599 -4.200 1.00 0.00 38 ALA A C 16
ATOM 16025 O O . ALA A 1 38 ? 7.573 -6.883 -4.369 1.00 0.00 38 ALA A O 16
ATOM 16032 N N . HIS A 1 39 ? 6.342 -8.681 -4.933 1.00 0.00 39 HIS A N 16
ATOM 16033 C CA . HIS A 1 39 ? 7.242 -9.097 -6.003 1.00 0.00 39 HIS A CA 16
ATOM 16034 C C . HIS A 1 39 ? 7.348 -8.016 -7.075 1.00 0.00 39 HIS A C 16
ATOM 16035 O O . HIS A 1 39 ? 8.370 -7.896 -7.749 1.00 0.00 39 HIS A O 16
ATOM 16049 N N . GLU A 1 40 ? 6.284 -7.234 -7.227 1.00 0.00 40 GLU A N 16
ATOM 16050 C CA . GLU A 1 40 ? 6.258 -6.165 -8.219 1.00 0.00 40 GLU A CA 16
ATOM 16051 C C . GLU A 1 40 ? 6.974 -4.922 -7.698 1.00 0.00 40 GLU A C 16
ATOM 16052 O O . GLU A 1 40 ? 7.853 -4.373 -8.364 1.00 0.00 40 GLU A O 16
ATOM 16064 N N . LEU A 1 41 ? 6.593 -4.484 -6.503 1.00 0.00 41 LEU A N 16
ATOM 16065 C CA . LEU A 1 41 ? 7.199 -3.306 -5.892 1.00 0.00 41 LEU A CA 16
ATOM 16066 C C . LEU A 1 41 ? 8.655 -3.571 -5.524 1.00 0.00 41 LEU A C 16
ATOM 16067 O O . LEU A 1 41 ? 9.470 -2.650 -5.472 1.00 0.00 41 LEU A O 16
ATOM 16083 N N . GLY A 1 42 ? 8.976 -4.836 -5.272 1.00 0.00 42 GLY A N 16
ATOM 16084 C CA . GLY A 1 42 ? 10.335 -5.200 -4.914 1.00 0.00 42 GLY A CA 16
ATOM 16085 C C . GLY A 1 42 ? 10.557 -5.207 -3.415 1.00 0.00 42 GLY A C 16
ATOM 16086 O O . GLY A 1 42 ? 11.694 -5.121 -2.949 1.00 0.00 42 GLY A O 16
ATOM 16090 N N . ARG A 1 43 ? 9.470 -5.308 -2.657 1.00 0.00 43 ARG A N 16
ATOM 16091 C CA . ARG A 1 43 ? 9.552 -5.323 -1.202 1.00 0.00 43 ARG A CA 16
ATOM 16092 C C . ARG A 1 43 ? 9.015 -6.636 -0.640 1.00 0.00 43 ARG A C 16
ATOM 16093 O O . ARG A 1 43 ? 8.654 -7.543 -1.391 1.00 0.00 43 ARG A O 16
ATOM 16114 N N . SER A 1 44 ? 8.966 -6.732 0.684 1.00 0.00 44 SER A N 16
ATOM 16115 C CA . SER A 1 44 ? 8.478 -7.935 1.347 1.00 0.00 44 SER A CA 16
ATOM 16116 C C . SER A 1 44 ? 6.982 -7.830 1.631 1.00 0.00 44 SER A C 16
ATOM 16117 O O . SER A 1 44 ? 6.474 -6.756 1.954 1.00 0.00 44 SER A O 16
ATOM 16125 N N . VAL A 1 45 ? 6.283 -8.954 1.510 1.00 0.00 45 VAL A N 16
ATOM 16126 C CA . VAL A 1 45 ? 4.846 -8.990 1.754 1.00 0.00 45 VAL A CA 16
ATOM 16127 C C . VAL A 1 45 ? 4.459 -8.055 2.895 1.00 0.00 45 VAL A C 16
ATOM 16128 O O . VAL A 1 45 ? 3.872 -6.995 2.673 1.00 0.00 45 VAL A O 16
ATOM 16141 N N . THR A 1 46 ? 4.792 -8.454 4.119 1.00 0.00 46 THR A N 16
ATOM 16142 C CA . THR A 1 46 ? 4.480 -7.653 5.296 1.00 0.00 46 THR A CA 16
ATOM 16143 C C . THR A 1 46 ? 4.905 -6.202 5.102 1.00 0.00 46 THR A C 16
ATOM 16144 O O . THR A 1 46 ? 4.235 -5.282 5.570 1.00 0.00 46 THR A O 16
ATOM 16155 N N . ASP A 1 47 ? 6.020 -6.005 4.409 1.00 0.00 47 ASP A N 16
ATOM 16156 C CA . ASP A 1 47 ? 6.534 -4.665 4.151 1.00 0.00 47 ASP A CA 16
ATOM 16157 C C . ASP A 1 47 ? 5.510 -3.827 3.393 1.00 0.00 47 ASP A C 16
ATOM 16158 O O . ASP A 1 47 ? 5.350 -2.635 3.655 1.00 0.00 47 ASP A O 16
ATOM 16167 N N . VAL A 1 48 ? 4.818 -4.458 2.450 1.00 0.00 48 VAL A N 16
ATOM 16168 C CA . VAL A 1 48 ? 3.809 -3.771 1.653 1.00 0.00 48 VAL A CA 16
ATOM 16169 C C . VAL A 1 48 ? 2.522 -3.572 2.447 1.00 0.00 48 VAL A C 16
ATOM 16170 O O . VAL A 1 48 ? 2.133 -2.443 2.748 1.00 0.00 48 VAL A O 16
ATOM 16183 N N . THR A 1 49 ? 1.865 -4.677 2.785 1.00 0.00 49 THR A N 16
ATOM 16184 C CA . THR A 1 49 ? 0.622 -4.626 3.544 1.00 0.00 49 THR A CA 16
ATOM 16185 C C . THR A 1 49 ? 0.753 -3.703 4.751 1.00 0.00 49 THR A C 16
ATOM 16186 O O . THR A 1 49 ? -0.147 -2.915 5.044 1.00 0.00 49 THR A O 16
ATOM 16197 N N . THR A 1 50 ? 1.880 -3.806 5.449 1.00 0.00 50 THR A N 16
ATOM 16198 C CA . THR A 1 50 ? 2.128 -2.981 6.625 1.00 0.00 50 THR A CA 16
ATOM 16199 C C . THR A 1 50 ? 2.159 -1.501 6.261 1.00 0.00 50 THR A C 16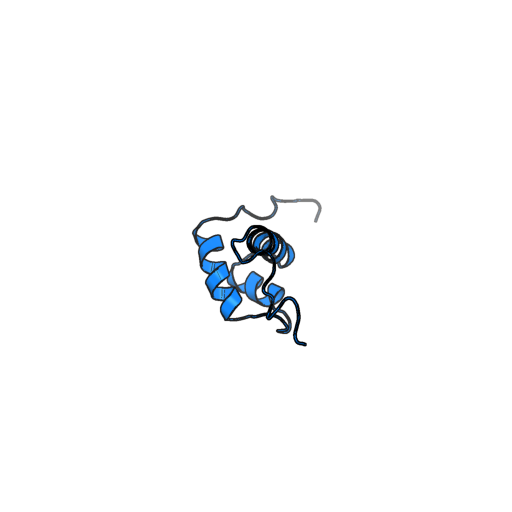
ATOM 16200 O O . THR A 1 50 ? 1.897 -0.640 7.101 1.00 0.00 50 THR A O 16
ATOM 16211 N N . LYS A 1 51 ? 2.478 -1.212 5.005 1.00 0.00 51 LYS A N 16
ATOM 16212 C CA . LYS A 1 51 ? 2.541 0.165 4.529 1.00 0.00 51 LYS A CA 16
ATOM 16213 C C . LYS A 1 51 ? 1.170 0.642 4.061 1.00 0.00 51 LYS A C 16
ATOM 16214 O O . LYS A 1 51 ? 0.761 1.766 4.350 1.00 0.00 51 LYS A O 16
ATOM 16233 N N . ALA A 1 52 ? 0.463 -0.221 3.338 1.00 0.00 52 ALA A N 16
ATOM 16234 C CA . ALA A 1 52 ? -0.863 0.112 2.833 1.00 0.00 52 ALA A CA 16
ATOM 16235 C C . ALA A 1 52 ? -1.846 0.334 3.978 1.00 0.00 52 ALA A C 16
ATOM 16236 O O . ALA A 1 52 ? -2.613 1.297 3.973 1.00 0.00 52 ALA A O 16
ATOM 16243 N N . LYS A 1 53 ? -1.819 -0.563 4.957 1.00 0.00 53 LYS A N 16
ATOM 16244 C CA . LYS A 1 53 ? -2.707 -0.465 6.110 1.00 0.00 53 LYS A CA 16
ATOM 16245 C C . LYS A 1 53 ? -2.690 0.944 6.692 1.00 0.00 53 LYS A C 16
ATOM 16246 O O . LYS A 1 53 ? -3.700 1.426 7.203 1.00 0.00 53 LYS A O 16
ATOM 16265 N N . GLN A 1 54 ? -1.536 1.600 6.609 1.00 0.00 54 GLN A N 16
ATOM 16266 C CA . GLN A 1 54 ? -1.389 2.955 7.128 1.00 0.00 54 GLN A CA 16
ATOM 16267 C C . GLN A 1 54 ? -2.155 3.953 6.266 1.00 0.00 54 GLN A C 16
ATOM 16268 O O . GLN A 1 54 ? -2.782 4.881 6.780 1.00 0.00 54 GLN A O 16
ATOM 16282 N N . LEU A 1 55 ? -2.100 3.758 4.953 1.00 0.00 55 LEU A N 16
ATOM 16283 C CA . LEU A 1 55 ? -2.789 4.642 4.019 1.00 0.00 55 LEU A CA 16
ATOM 16284 C C . LEU A 1 55 ? -4.293 4.634 4.270 1.00 0.00 55 LEU A C 16
ATOM 16285 O O . LEU A 1 55 ? -4.947 5.676 4.224 1.00 0.00 55 LEU A O 16
ATOM 16301 N N . LYS A 1 56 ? -4.837 3.452 4.537 1.00 0.00 56 LYS A N 16
ATOM 16302 C CA . LYS A 1 56 ? -6.264 3.307 4.799 1.00 0.00 56 LYS A CA 16
ATOM 16303 C C . LYS A 1 56 ? -6.746 4.365 5.785 1.00 0.00 56 LYS A C 16
ATOM 16304 O O . LYS A 1 56 ? -7.796 4.978 5.588 1.00 0.00 56 LYS A O 16
ATOM 16323 N N . ASP A 1 57 ? -5.973 4.576 6.845 1.00 0.00 57 ASP A N 16
ATOM 16324 C CA . ASP A 1 57 ? -6.321 5.563 7.861 1.00 0.00 57 ASP A CA 16
ATOM 16325 C C . ASP A 1 57 ? -6.151 6.980 7.322 1.00 0.00 57 ASP A C 16
ATOM 16326 O O . ASP A 1 57 ? -7.068 7.798 7.397 1.00 0.00 57 ASP A O 16
ATOM 16335 N N . SER A 1 58 ? -4.971 7.264 6.779 1.00 0.00 58 SER A N 16
ATOM 16336 C CA . SER A 1 58 ? -4.679 8.584 6.232 1.00 0.00 58 SER A CA 16
ATOM 16337 C C . SER A 1 58 ? -5.830 9.078 5.361 1.00 0.00 58 SER A C 16
ATOM 16338 O O . SER A 1 58 ? -6.455 10.096 5.657 1.00 0.00 58 SER A O 16
ATOM 16346 N N . VAL A 1 59 ? -6.105 8.348 4.284 1.00 0.00 59 VAL A N 16
ATOM 16347 C CA . VAL A 1 59 ? -7.181 8.710 3.370 1.00 0.00 59 VAL A CA 16
ATOM 16348 C C . VAL A 1 59 ? -8.505 8.859 4.110 1.00 0.00 59 VAL A C 16
ATOM 16349 O O . VAL A 1 59 ? -8.588 8.611 5.314 1.00 0.00 59 VAL A O 16
ATOM 16362 N N . THR A 1 60 ? -9.541 9.264 3.383 1.00 0.00 60 THR A N 16
ATOM 16363 C CA . THR A 1 60 ? -10.863 9.447 3.971 1.00 0.00 60 THR A CA 16
ATOM 16364 C C . THR A 1 60 ? -11.825 8.358 3.509 1.00 0.00 60 THR A C 16
ATOM 16365 O O . THR A 1 60 ? -12.570 8.543 2.546 1.00 0.00 60 THR A O 16
ATOM 16376 N N . CYS A 1 61 ? -11.804 7.225 4.202 1.00 0.00 61 CYS A N 16
ATOM 16377 C CA . CYS A 1 61 ? -12.676 6.105 3.862 1.00 0.00 61 CYS A CA 16
ATOM 16378 C C . CYS A 1 61 ? -13.717 5.877 4.953 1.00 0.00 61 CYS A C 16
ATOM 16379 O O . CYS A 1 61 ? -14.919 5.864 4.685 1.00 0.00 61 CYS A O 16
ATOM 16387 N N . SER A 1 62 ? -13.248 5.695 6.183 1.00 0.00 62 SER A N 16
ATOM 16388 C CA . SER A 1 62 ? -14.138 5.461 7.314 1.00 0.00 62 SER A CA 16
ATOM 16389 C C . SER A 1 62 ? -13.865 6.458 8.436 1.00 0.00 62 SER A C 16
ATOM 16390 O O . SER A 1 62 ? -13.211 6.146 9.432 1.00 0.00 62 SER A O 16
ATOM 16398 N N . PRO A 1 63 ? -14.377 7.687 8.273 1.00 0.00 63 PRO A N 16
ATOM 16399 C CA . PRO A 1 63 ? -14.201 8.755 9.261 1.00 0.00 63 PRO A CA 16
ATOM 16400 C C . PRO A 1 63 ? -14.984 8.493 10.543 1.00 0.00 63 PRO A C 16
ATOM 16401 O O . PRO A 1 63 ? -15.948 7.728 10.548 1.00 0.00 63 PRO A O 16
ATOM 16412 N N . GLY A 1 64 ? -14.564 9.134 11.630 1.00 0.00 64 GLY A N 16
ATOM 16413 C CA . GLY A 1 64 ? -15.238 8.956 12.903 1.00 0.00 64 GLY A CA 16
ATOM 16414 C C . GLY A 1 64 ? -16.193 10.090 13.216 1.00 0.00 64 GLY A C 16
ATOM 16415 O O . GLY A 1 64 ? -16.910 10.567 12.337 1.00 0.00 64 GLY A O 16
ATOM 16419 N N . MET A 1 65 ? -16.204 10.523 14.473 1.00 0.00 65 MET A N 16
ATOM 16420 C CA . MET A 1 65 ? -17.080 11.608 14.899 1.00 0.00 65 MET A CA 16
ATOM 16421 C C . MET A 1 65 ? -16.292 12.901 15.086 1.00 0.00 65 MET A C 16
ATOM 16422 O O . MET A 1 65 ? -15.269 12.923 15.771 1.00 0.00 65 MET A O 16
ATOM 16436 N N . VAL A 1 66 ? -16.774 13.977 14.472 1.00 0.00 66 VAL A N 16
ATOM 16437 C CA . VAL A 1 66 ? -16.115 15.273 14.572 1.00 0.00 66 VAL A CA 16
ATOM 16438 C C . VAL A 1 66 ? -16.926 16.238 15.430 1.00 0.00 66 VAL A C 16
ATOM 16439 O O . VAL A 1 66 ? -17.038 17.422 15.115 1.00 0.00 66 VAL A O 16
ATOM 16452 N N . SER A 1 67 ? -17.489 15.722 16.518 1.00 0.00 67 SER A N 16
ATOM 16453 C CA . SER A 1 67 ? -18.293 16.537 17.422 1.00 0.00 67 SER A CA 16
ATOM 16454 C C . SER A 1 67 ? -17.415 17.510 18.202 1.00 0.00 67 SER A C 16
ATOM 16455 O O . SER A 1 67 ? -17.754 18.683 18.355 1.00 0.00 67 SER A O 16
ATOM 16463 N N . GLY A 1 68 ? -16.283 17.015 18.692 1.00 0.00 68 GLY A N 16
ATOM 16464 C CA . GLY A 1 68 ? -15.373 17.853 19.450 1.00 0.00 68 GLY A CA 16
ATOM 16465 C C . GLY A 1 68 ? -16.007 18.403 20.713 1.00 0.00 68 GLY A C 16
ATOM 16466 O O . GLY A 1 68 ? -16.907 17.798 21.296 1.00 0.00 68 GLY A O 16
ATOM 16470 N N . PRO A 1 69 ? -15.532 19.577 21.155 1.00 0.00 69 PRO A N 16
ATOM 16471 C CA . PRO A 1 69 ? -16.043 20.233 22.362 1.00 0.00 69 PRO A CA 16
ATOM 16472 C C . PRO A 1 69 ? -17.461 20.764 22.177 1.00 0.00 69 PRO A C 16
ATOM 16473 O O . PRO A 1 69 ? -18.097 20.519 21.152 1.00 0.00 69 PRO A O 16
ATOM 16484 N N . SER A 1 70 ? -17.949 21.494 23.175 1.00 0.00 70 SER A N 16
ATOM 16485 C CA . SER A 1 70 ? -19.293 22.057 23.123 1.00 0.00 70 SER A CA 16
ATOM 16486 C C . SER A 1 70 ? -19.371 23.353 23.925 1.00 0.00 70 SER A C 16
ATOM 16487 O O . SER A 1 70 ? -19.061 23.378 25.116 1.00 0.00 70 SER A O 16
ATOM 16495 N N . SER A 1 71 ? -19.786 24.428 23.262 1.00 0.00 71 SER A N 16
ATOM 16496 C CA . SER A 1 71 ? -19.900 25.729 23.911 1.00 0.00 71 SER A CA 16
ATOM 16497 C C . SER A 1 71 ? -21.302 25.931 24.479 1.00 0.00 71 SER A C 16
ATOM 16498 O O . SER A 1 71 ? -22.294 25.856 23.755 1.00 0.00 71 SER A O 16
ATOM 16506 N N . GLY A 1 72 ? -21.375 26.188 25.781 1.00 0.00 72 GLY A N 16
ATOM 16507 C CA . GLY A 1 72 ? -22.659 26.397 26.425 1.00 0.00 72 GLY A CA 16
ATOM 16508 C C . GLY A 1 72 ? -23.036 27.863 26.503 1.00 0.00 72 GLY A C 16
ATOM 16509 O O . GLY A 1 72 ? -22.171 28.726 26.647 1.00 0.00 72 GLY A O 16
ATOM 16513 N N . GLY A 1 1 ? 23.717 5.336 -3.034 1.00 0.00 1 GLY A N 17
ATOM 16514 C CA . GLY A 1 1 ? 23.379 4.013 -3.525 1.00 0.00 1 GLY A CA 17
ATOM 16515 C C . GLY A 1 1 ? 23.910 2.910 -2.632 1.00 0.00 1 GLY A C 17
ATOM 16516 O O . GLY A 1 1 ? 25.117 2.679 -2.570 1.00 0.00 1 GLY A O 17
ATOM 16520 N N . SER A 1 2 ? 23.006 2.227 -1.936 1.00 0.00 2 SER A N 17
ATOM 16521 C CA . SER A 1 2 ? 23.391 1.145 -1.037 1.00 0.00 2 SER A CA 17
ATOM 16522 C C . SER A 1 2 ? 22.231 0.177 -0.824 1.00 0.00 2 SER A C 17
ATOM 16523 O O . SER A 1 2 ? 21.124 0.585 -0.472 1.00 0.00 2 SER A O 17
ATOM 16531 N N . SER A 1 3 ? 22.494 -1.108 -1.041 1.00 0.00 3 SER A N 17
ATOM 16532 C CA . SER A 1 3 ? 21.472 -2.135 -0.877 1.00 0.00 3 SER A CA 17
ATOM 16533 C C . SER A 1 3 ? 21.459 -2.665 0.554 1.00 0.00 3 SER A C 17
ATOM 16534 O O . SER A 1 3 ? 22.508 -2.934 1.138 1.00 0.00 3 SER A O 17
ATOM 16542 N N . GLY A 1 4 ? 20.261 -2.812 1.113 1.00 0.00 4 GLY A N 17
ATOM 16543 C CA . GLY A 1 4 ? 20.133 -3.308 2.471 1.00 0.00 4 GLY A CA 17
ATOM 16544 C C . GLY A 1 4 ? 20.457 -4.785 2.581 1.00 0.00 4 GLY A C 17
ATOM 16545 O O . GLY A 1 4 ? 20.136 -5.566 1.686 1.00 0.00 4 GLY A O 17
ATOM 16549 N N . SER A 1 5 ? 21.096 -5.168 3.682 1.00 0.00 5 SER A N 17
ATOM 16550 C CA . SER A 1 5 ? 21.469 -6.560 3.903 1.00 0.00 5 SER A CA 17
ATOM 16551 C C . SER A 1 5 ? 20.563 -7.206 4.948 1.00 0.00 5 SER A C 17
ATOM 16552 O O . SER A 1 5 ? 20.029 -8.294 4.734 1.00 0.00 5 SER A O 17
ATOM 16560 N N . SER A 1 6 ? 20.395 -6.526 6.078 1.00 0.00 6 SER A N 17
ATOM 16561 C CA . SER A 1 6 ? 19.557 -7.034 7.158 1.00 0.00 6 SER A CA 17
ATOM 16562 C C . SER A 1 6 ? 18.279 -6.211 7.286 1.00 0.00 6 SER A C 17
ATOM 16563 O O . SER A 1 6 ? 17.194 -6.755 7.484 1.00 0.00 6 SER A O 17
ATOM 16571 N N . GLY A 1 7 ? 18.417 -4.893 7.173 1.00 0.00 7 GLY A N 17
ATOM 16572 C CA . GLY A 1 7 ? 17.267 -4.015 7.279 1.00 0.00 7 GLY A CA 17
ATOM 16573 C C . GLY A 1 7 ? 16.643 -3.710 5.931 1.00 0.00 7 GLY A C 17
ATOM 16574 O O . GLY A 1 7 ? 17.349 -3.431 4.962 1.00 0.00 7 GLY A O 17
ATOM 16578 N N . ALA A 1 8 ? 15.317 -3.765 5.868 1.00 0.00 8 ALA A N 17
ATOM 16579 C CA . ALA A 1 8 ? 14.599 -3.492 4.629 1.00 0.00 8 ALA A CA 17
ATOM 16580 C C . ALA A 1 8 ? 14.724 -2.025 4.234 1.00 0.00 8 ALA A C 17
ATOM 16581 O O . ALA A 1 8 ? 14.833 -1.136 5.079 1.00 0.00 8 ALA A O 17
ATOM 16588 N N . PRO A 1 9 ? 14.709 -1.762 2.919 1.00 0.00 9 PRO A N 17
ATOM 16589 C CA . PRO A 1 9 ? 14.820 -0.402 2.382 1.00 0.00 9 PRO A CA 17
ATOM 16590 C C . PRO A 1 9 ? 13.578 0.435 2.663 1.00 0.00 9 PRO A C 17
ATOM 16591 O O . PRO A 1 9 ? 12.487 -0.102 2.853 1.00 0.00 9 PRO A O 17
ATOM 16602 N N . GLU A 1 10 ? 13.750 1.753 2.687 1.00 0.00 10 GLU A N 17
ATOM 16603 C CA . GLU A 1 10 ? 12.641 2.664 2.945 1.00 0.00 10 GLU A CA 17
ATOM 16604 C C . GLU A 1 10 ? 11.716 2.751 1.734 1.00 0.00 10 GLU A C 17
ATOM 16605 O O . GLU A 1 10 ? 11.927 2.074 0.728 1.00 0.00 10 GLU A O 17
ATOM 16617 N N . TRP A 1 11 ? 10.691 3.589 1.841 1.00 0.00 11 TRP A N 17
ATOM 16618 C CA . TRP A 1 11 ? 9.732 3.765 0.756 1.00 0.00 11 TRP A CA 17
ATOM 16619 C C . TRP A 1 11 ? 10.029 5.036 -0.032 1.00 0.00 11 TRP A C 17
ATOM 16620 O O . TRP A 1 11 ? 10.239 6.103 0.546 1.00 0.00 11 TRP A O 17
ATOM 16641 N N . THR A 1 12 ? 10.045 4.917 -1.356 1.00 0.00 12 THR A N 17
ATOM 16642 C CA . THR A 1 12 ? 10.317 6.056 -2.223 1.00 0.00 12 THR A CA 17
ATOM 16643 C C . THR A 1 12 ? 9.152 6.316 -3.172 1.00 0.00 12 THR A C 17
ATOM 16644 O O . THR A 1 12 ? 8.428 5.394 -3.546 1.00 0.00 12 THR A O 17
ATOM 16655 N N . GLU A 1 13 ? 8.978 7.576 -3.557 1.00 0.00 13 GLU A N 17
ATOM 16656 C CA . GLU A 1 13 ? 7.900 7.955 -4.463 1.00 0.00 13 GLU A CA 17
ATOM 16657 C C . GLU A 1 13 ? 7.629 6.849 -5.479 1.00 0.00 13 GLU A C 17
ATOM 16658 O O . GLU A 1 13 ? 6.477 6.506 -5.744 1.00 0.00 13 GLU A O 17
ATOM 16670 N N . GLU A 1 14 ? 8.698 6.296 -6.043 1.00 0.00 14 GLU A N 17
ATOM 16671 C CA . GLU A 1 14 ? 8.574 5.230 -7.030 1.00 0.00 14 GLU A CA 17
ATOM 16672 C C . GLU A 1 14 ? 7.839 4.028 -6.444 1.00 0.00 14 GLU A C 17
ATOM 16673 O O . GLU A 1 14 ? 6.952 3.459 -7.080 1.00 0.00 14 GLU A O 17
ATOM 16685 N N . ASP A 1 15 ? 8.216 3.648 -5.228 1.00 0.00 15 ASP A N 17
ATOM 16686 C CA . ASP A 1 15 ? 7.593 2.514 -4.555 1.00 0.00 15 ASP A CA 17
ATOM 16687 C C . ASP A 1 15 ? 6.204 2.882 -4.043 1.00 0.00 15 ASP A C 17
ATOM 16688 O O . ASP A 1 15 ? 5.315 2.033 -3.965 1.00 0.00 15 ASP A O 17
ATOM 16697 N N . LEU A 1 16 ? 6.024 4.151 -3.696 1.00 0.00 16 LEU A N 17
ATOM 16698 C CA . LEU A 1 16 ? 4.743 4.632 -3.191 1.00 0.00 16 LEU A CA 17
ATOM 16699 C C . LEU A 1 16 ? 3.757 4.856 -4.333 1.00 0.00 16 LEU A C 17
ATOM 16700 O O . LEU A 1 16 ? 2.543 4.772 -4.144 1.00 0.00 16 LEU A O 17
ATOM 16716 N N . SER A 1 17 ? 4.287 5.141 -5.518 1.00 0.00 17 SER A N 17
ATOM 16717 C CA . SER A 1 17 ? 3.453 5.379 -6.691 1.00 0.00 17 SER A CA 17
ATOM 16718 C C . SER A 1 17 ? 3.104 4.066 -7.385 1.00 0.00 17 SER A C 17
ATOM 16719 O O . SER A 1 17 ? 2.022 3.922 -7.954 1.00 0.00 17 SER A O 17
ATOM 16727 N N . GLN A 1 18 ? 4.028 3.112 -7.332 1.00 0.00 18 GLN A N 17
ATOM 16728 C CA . GLN A 1 18 ? 3.818 1.811 -7.956 1.00 0.00 18 GLN A CA 17
ATOM 16729 C C . GLN A 1 18 ? 2.744 1.020 -7.217 1.00 0.00 18 GLN A C 17
ATOM 16730 O O . GLN A 1 18 ? 1.910 0.358 -7.836 1.00 0.00 18 GLN A O 17
ATOM 16744 N N . LEU A 1 19 ? 2.771 1.092 -5.891 1.00 0.00 19 LEU A N 17
ATOM 16745 C CA . LEU A 1 19 ? 1.799 0.381 -5.067 1.00 0.00 19 LEU A CA 17
ATOM 16746 C C . LEU A 1 19 ? 0.382 0.597 -5.588 1.00 0.00 19 LEU A C 17
ATOM 16747 O O . LEU A 1 19 ? -0.313 -0.356 -5.943 1.00 0.00 19 LEU A O 17
ATOM 16763 N N . THR A 1 20 ? -0.042 1.856 -5.633 1.00 0.00 20 THR A N 17
ATOM 16764 C CA . THR A 1 20 ? -1.375 2.198 -6.111 1.00 0.00 20 THR A CA 17
ATOM 16765 C C . THR A 1 20 ? -1.698 1.465 -7.408 1.00 0.00 20 THR A C 17
ATOM 16766 O O . THR A 1 20 ? -2.843 1.078 -7.645 1.00 0.00 20 THR A O 17
ATOM 16777 N N . ARG A 1 21 ? -0.683 1.275 -8.245 1.00 0.00 21 ARG A N 17
ATOM 16778 C CA . ARG A 1 21 ? -0.860 0.588 -9.518 1.00 0.00 21 ARG A CA 17
ATOM 16779 C C . ARG A 1 21 ? -1.006 -0.916 -9.308 1.00 0.00 21 ARG A C 17
ATOM 16780 O O . ARG A 1 21 ? -1.890 -1.550 -9.885 1.00 0.00 21 ARG A O 17
ATOM 16801 N N . SER A 1 22 ? -0.133 -1.481 -8.480 1.00 0.00 22 SER A N 17
ATOM 16802 C CA . SER A 1 22 ? -0.162 -2.911 -8.198 1.00 0.00 22 SER A CA 17
ATOM 16803 C C . SER A 1 22 ? -1.485 -3.310 -7.550 1.00 0.00 22 SER A C 17
ATOM 16804 O O . SER A 1 22 ? -2.103 -4.302 -7.935 1.00 0.00 22 SER A O 17
ATOM 16812 N N . MET A 1 23 ? -1.912 -2.529 -6.563 1.00 0.00 23 MET A N 17
ATOM 16813 C CA . MET A 1 23 ? -3.162 -2.800 -5.861 1.00 0.00 23 MET A CA 17
ATOM 16814 C C . MET A 1 23 ? -4.277 -3.134 -6.847 1.00 0.00 23 MET A C 17
ATOM 16815 O O . MET A 1 23 ? -5.139 -3.966 -6.565 1.00 0.00 23 MET A O 17
ATOM 16829 N N . VAL A 1 24 ? -4.255 -2.479 -8.003 1.00 0.00 24 VAL A N 17
ATOM 16830 C CA . VAL A 1 24 ? -5.264 -2.708 -9.031 1.00 0.00 24 VAL A CA 17
ATOM 16831 C C . VAL A 1 24 ? -5.104 -4.087 -9.661 1.00 0.00 24 VAL A C 17
ATOM 16832 O O . VAL A 1 24 ? -6.086 -4.788 -9.904 1.00 0.00 24 VAL A O 17
ATOM 16845 N N . LYS A 1 25 ? -3.859 -4.470 -9.924 1.00 0.00 25 LYS A N 17
ATOM 16846 C CA . LYS A 1 25 ? -3.568 -5.767 -10.524 1.00 0.00 25 LYS A CA 17
ATOM 16847 C C . LYS A 1 25 ? -3.903 -6.900 -9.560 1.00 0.00 25 LYS A C 17
ATOM 16848 O O . LYS A 1 25 ? -4.191 -8.021 -9.980 1.00 0.00 25 LYS A O 17
ATOM 16867 N N . PHE A 1 26 ? -3.865 -6.601 -8.266 1.00 0.00 26 PHE A N 17
ATOM 16868 C CA . PHE A 1 26 ? -4.164 -7.595 -7.242 1.00 0.00 26 PHE A CA 17
ATOM 16869 C C . PHE A 1 26 ? -5.087 -7.016 -6.175 1.00 0.00 26 PHE A C 17
ATOM 16870 O O . PHE A 1 26 ? -4.648 -6.560 -5.119 1.00 0.00 26 PHE A O 17
ATOM 16887 N N . PRO A 1 27 ? -6.399 -7.032 -6.455 1.00 0.00 27 PRO A N 17
ATOM 16888 C CA . PRO A 1 27 ? -7.412 -6.512 -5.532 1.00 0.00 27 PRO A CA 17
ATOM 16889 C C . PRO A 1 27 ? -7.567 -7.383 -4.290 1.00 0.00 27 PRO A C 17
ATOM 16890 O O . PRO A 1 27 ? -6.820 -8.340 -4.095 1.00 0.00 27 PRO A O 17
ATOM 16901 N N . GLY A 1 28 ? -8.543 -7.044 -3.453 1.00 0.00 28 GLY A N 17
ATOM 16902 C CA . GLY A 1 28 ? -8.777 -7.806 -2.240 1.00 0.00 28 GLY A CA 17
ATOM 16903 C C . GLY A 1 28 ? -9.378 -9.169 -2.519 1.00 0.00 28 GLY A C 17
ATOM 16904 O O . GLY A 1 28 ? -10.087 -9.352 -3.508 1.00 0.00 28 GLY A O 17
ATOM 16908 N N . GLY A 1 29 ? -9.092 -10.130 -1.646 1.00 0.00 29 GLY A N 17
ATOM 16909 C CA . GLY A 1 29 ? -9.616 -11.472 -1.822 1.00 0.00 29 GLY A CA 17
ATOM 16910 C C . GLY A 1 29 ? -8.765 -12.308 -2.758 1.00 0.00 29 GLY A C 17
ATOM 16911 O O . GLY A 1 29 ? -8.841 -13.537 -2.747 1.00 0.00 29 GLY A O 17
ATOM 16915 N N . THR A 1 30 ? -7.953 -11.641 -3.572 1.00 0.00 30 THR A N 17
ATOM 16916 C CA . THR A 1 30 ? -7.087 -12.330 -4.520 1.00 0.00 30 THR A CA 17
ATOM 16917 C C . THR A 1 30 ? -6.023 -13.149 -3.799 1.00 0.00 30 THR A C 17
ATOM 16918 O O . THR A 1 30 ? -5.429 -12.710 -2.814 1.00 0.00 30 THR A O 17
ATOM 16929 N N . PRO A 1 31 ? -5.775 -14.369 -4.298 1.00 0.00 31 PRO A N 17
ATOM 16930 C CA . PRO A 1 31 ? -4.780 -15.275 -3.716 1.00 0.00 31 PRO A CA 17
ATOM 16931 C C . PRO A 1 31 ? -3.353 -14.787 -3.937 1.00 0.00 31 PRO A C 17
ATOM 16932 O O . PRO A 1 31 ? -2.868 -14.745 -5.067 1.00 0.00 31 PRO A O 17
ATOM 16943 N N . GLY A 1 32 ? -2.683 -14.419 -2.849 1.00 0.00 32 GLY A N 17
ATOM 16944 C CA . GLY A 1 32 ? -1.317 -13.939 -2.946 1.00 0.00 32 GLY A CA 17
ATOM 16945 C C . GLY A 1 32 ? -1.243 -12.458 -3.262 1.00 0.00 32 GLY A C 17
ATOM 16946 O O . GLY A 1 32 ? -0.265 -11.989 -3.843 1.00 0.00 32 GLY A O 17
ATOM 16950 N N . ARG A 1 33 ? -2.281 -11.721 -2.879 1.00 0.00 33 ARG A N 17
ATOM 16951 C CA . ARG A 1 33 ? -2.331 -10.285 -3.128 1.00 0.00 33 ARG A CA 17
ATOM 16952 C C . ARG A 1 33 ? -1.022 -9.617 -2.718 1.00 0.00 33 ARG A C 17
ATOM 16953 O O . ARG A 1 33 ? -0.235 -9.199 -3.567 1.00 0.00 33 ARG A O 17
ATOM 16974 N N . TRP A 1 34 ? -0.798 -9.518 -1.413 1.00 0.00 34 TRP A N 17
ATOM 16975 C CA . TRP A 1 34 ? 0.415 -8.900 -0.891 1.00 0.00 34 TRP A CA 17
ATOM 16976 C C . TRP A 1 34 ? 1.658 -9.616 -1.408 1.00 0.00 34 TRP A C 17
ATOM 16977 O O . TRP A 1 34 ? 2.728 -9.019 -1.518 1.00 0.00 34 TRP A O 17
ATOM 16998 N N . GLU A 1 35 ? 1.508 -10.899 -1.724 1.00 0.00 35 GLU A N 17
ATOM 16999 C CA . GLU A 1 35 ? 2.620 -11.695 -2.230 1.00 0.00 35 GLU A CA 17
ATOM 17000 C C . GLU A 1 35 ? 2.993 -11.271 -3.647 1.00 0.00 35 GLU A C 17
ATOM 17001 O O . GLU A 1 35 ? 4.160 -11.324 -4.037 1.00 0.00 35 GLU A O 17
ATOM 17013 N N . LYS A 1 36 ? 1.994 -10.849 -4.415 1.00 0.00 36 LYS A N 17
ATOM 17014 C CA . LYS A 1 36 ? 2.215 -10.415 -5.789 1.00 0.00 36 LYS A CA 17
ATOM 17015 C C . LYS A 1 36 ? 2.669 -8.959 -5.833 1.00 0.00 36 LYS A C 17
ATOM 17016 O O . LYS A 1 36 ? 3.607 -8.614 -6.552 1.00 0.00 36 LYS A O 17
ATOM 17035 N N . ILE A 1 37 ? 2.000 -8.112 -5.059 1.00 0.00 37 ILE A N 17
ATOM 17036 C CA . ILE A 1 37 ? 2.338 -6.695 -5.008 1.00 0.00 37 ILE A CA 17
ATOM 17037 C C . ILE A 1 37 ? 3.779 -6.489 -4.556 1.00 0.00 37 ILE A C 17
ATOM 17038 O O . ILE A 1 37 ? 4.471 -5.594 -5.041 1.00 0.00 37 ILE A O 17
ATOM 17054 N N . ALA A 1 38 ? 4.226 -7.325 -3.624 1.00 0.00 38 ALA A N 17
ATOM 17055 C CA . ALA A 1 38 ? 5.587 -7.237 -3.109 1.00 0.00 38 ALA A CA 17
ATOM 17056 C C . ALA A 1 38 ? 6.606 -7.579 -4.190 1.00 0.00 38 ALA A C 17
ATOM 17057 O O . ALA A 1 38 ? 7.572 -6.845 -4.401 1.00 0.00 38 ALA A O 17
ATOM 17064 N N . HIS A 1 39 ? 6.386 -8.699 -4.871 1.00 0.00 39 HIS A N 17
ATOM 17065 C CA . HIS A 1 39 ? 7.287 -9.138 -5.931 1.00 0.00 39 HIS A CA 17
ATOM 17066 C C . HIS A 1 39 ? 7.374 -8.092 -7.038 1.00 0.00 39 HIS A C 17
ATOM 17067 O O . HIS A 1 39 ? 8.387 -7.992 -7.730 1.00 0.00 39 HIS A O 17
ATOM 17081 N N . GLU A 1 40 ? 6.307 -7.316 -7.199 1.00 0.00 40 GLU A N 17
ATOM 17082 C CA . GLU A 1 40 ? 6.264 -6.279 -8.223 1.00 0.00 40 GLU A CA 17
ATOM 17083 C C . GLU A 1 40 ? 6.999 -5.025 -7.758 1.00 0.00 40 GLU A C 17
ATOM 17084 O O . GLU A 1 40 ? 7.844 -4.486 -8.474 1.00 0.00 40 GLU A O 17
ATOM 17096 N N . LEU A 1 41 ? 6.671 -4.566 -6.556 1.00 0.00 41 LEU A N 17
ATOM 17097 C CA . LEU A 1 41 ? 7.298 -3.375 -5.994 1.00 0.00 41 LEU A CA 17
ATOM 17098 C C . LEU A 1 41 ? 8.745 -3.656 -5.601 1.00 0.00 41 LEU A C 17
ATOM 17099 O O . LEU A 1 41 ? 9.559 -2.740 -5.494 1.00 0.00 41 LEU A O 17
ATOM 17115 N N . GLY A 1 42 ? 9.058 -4.930 -5.387 1.00 0.00 42 GLY A N 17
ATOM 17116 C CA . GLY A 1 42 ? 10.407 -5.309 -5.010 1.00 0.00 42 GLY A CA 17
ATOM 17117 C C . GLY A 1 42 ? 10.615 -5.292 -3.509 1.00 0.00 42 GLY A C 17
ATOM 17118 O O . GLY A 1 42 ? 11.749 -5.230 -3.033 1.00 0.00 42 GLY A O 17
ATOM 17122 N N . ARG A 1 43 ? 9.519 -5.346 -2.760 1.00 0.00 43 ARG A N 17
ATOM 17123 C CA . ARG A 1 43 ? 9.587 -5.333 -1.304 1.00 0.00 43 ARG A CA 17
ATOM 17124 C C . ARG A 1 43 ? 9.019 -6.625 -0.722 1.00 0.00 43 ARG A C 17
ATOM 17125 O O . ARG A 1 43 ? 8.668 -7.547 -1.457 1.00 0.00 43 ARG A O 17
ATOM 17146 N N . SER A 1 44 ? 8.934 -6.683 0.603 1.00 0.00 44 SER A N 17
ATOM 17147 C CA . SER A 1 44 ? 8.413 -7.863 1.284 1.00 0.00 44 SER A CA 17
ATOM 17148 C C . SER A 1 44 ? 6.909 -7.742 1.508 1.00 0.00 44 SER A C 17
ATOM 17149 O O . SER A 1 44 ? 6.360 -6.641 1.535 1.00 0.00 44 SER A O 17
ATOM 17157 N N . VAL A 1 45 ? 6.247 -8.884 1.666 1.00 0.00 45 VAL A N 17
ATOM 17158 C CA . VAL A 1 45 ? 4.806 -8.908 1.888 1.00 0.00 45 VAL A CA 17
ATOM 17159 C C . VAL A 1 45 ? 4.407 -7.955 3.009 1.00 0.00 45 VAL A C 17
ATOM 17160 O O . VAL A 1 45 ? 3.846 -6.887 2.762 1.00 0.00 45 VAL A O 17
ATOM 17173 N N . THR A 1 46 ? 4.699 -8.348 4.245 1.00 0.00 46 THR A N 17
ATOM 17174 C CA . THR A 1 46 ? 4.371 -7.530 5.406 1.00 0.00 46 THR A CA 17
ATOM 17175 C C . THR A 1 46 ? 4.786 -6.079 5.191 1.00 0.00 46 THR A C 17
ATOM 17176 O O . THR A 1 46 ? 4.099 -5.156 5.627 1.00 0.00 46 THR A O 17
ATOM 17187 N N . ASP A 1 47 ? 5.914 -5.886 4.516 1.00 0.00 47 ASP A N 17
ATOM 17188 C CA . ASP A 1 47 ? 6.420 -4.546 4.241 1.00 0.00 47 ASP A CA 17
ATOM 17189 C C . ASP A 1 47 ? 5.392 -3.724 3.470 1.00 0.00 47 ASP A C 17
ATOM 17190 O O . ASP A 1 47 ? 5.161 -2.554 3.775 1.00 0.00 47 ASP A O 17
ATOM 17199 N N . VAL A 1 48 ? 4.779 -4.344 2.466 1.00 0.00 48 VAL A N 17
ATOM 17200 C CA . VAL A 1 48 ? 3.776 -3.671 1.650 1.00 0.00 48 VAL A CA 17
ATOM 17201 C C . VAL A 1 48 ? 2.489 -3.445 2.436 1.00 0.00 48 VAL A C 17
ATOM 17202 O O . VAL A 1 48 ? 2.102 -2.307 2.704 1.00 0.00 48 VAL A O 17
ATOM 17215 N N . THR A 1 49 ? 1.828 -4.538 2.805 1.00 0.00 49 THR A N 17
ATOM 17216 C CA . THR A 1 49 ? 0.584 -4.461 3.560 1.00 0.00 49 THR A CA 17
ATOM 17217 C C . THR A 1 49 ? 0.712 -3.497 4.734 1.00 0.00 49 THR A C 17
ATOM 17218 O O . THR A 1 49 ? -0.198 -2.715 5.012 1.00 0.00 49 THR A O 17
ATOM 17229 N N . THR A 1 50 ? 1.849 -3.557 5.421 1.00 0.00 50 THR A N 17
ATOM 17230 C CA . THR A 1 50 ? 2.096 -2.689 6.566 1.00 0.00 50 THR A CA 17
ATOM 17231 C C . THR A 1 50 ? 2.117 -1.223 6.150 1.00 0.00 50 THR A C 17
ATOM 17232 O O . THR A 1 50 ? 1.824 -0.335 6.951 1.00 0.00 50 THR A O 17
ATOM 17243 N N . LYS A 1 51 ? 2.464 -0.974 4.892 1.00 0.00 51 LYS A N 17
ATOM 17244 C CA . LYS A 1 51 ? 2.522 0.385 4.368 1.00 0.00 51 LYS A CA 17
ATOM 17245 C C . LYS A 1 51 ? 1.159 0.823 3.840 1.00 0.00 51 LYS A C 17
ATOM 17246 O O . LYS A 1 51 ? 0.701 1.930 4.121 1.00 0.00 51 LYS A O 17
ATOM 17265 N N . ALA A 1 52 ? 0.517 -0.054 3.075 1.00 0.00 52 ALA A N 17
ATOM 17266 C CA . ALA A 1 52 ? -0.795 0.241 2.512 1.00 0.00 52 ALA A CA 17
ATOM 17267 C C . ALA A 1 52 ? -1.828 0.464 3.612 1.00 0.00 52 ALA A C 17
ATOM 17268 O O . ALA A 1 52 ? -2.662 1.365 3.521 1.00 0.00 52 ALA A O 17
ATOM 17275 N N . LYS A 1 53 ? -1.766 -0.362 4.651 1.00 0.00 53 LYS A N 17
ATOM 17276 C CA . LYS A 1 53 ? -2.695 -0.255 5.769 1.00 0.00 53 LYS A CA 17
ATOM 17277 C C . LYS A 1 53 ? -2.707 1.161 6.334 1.00 0.00 53 LYS A C 17
ATOM 17278 O O . LYS A 1 53 ? -3.742 1.651 6.784 1.00 0.00 53 LYS A O 17
ATOM 17297 N N . GLN A 1 54 ? -1.550 1.815 6.305 1.00 0.00 54 GLN A N 17
ATOM 17298 C CA . GLN A 1 54 ? -1.428 3.176 6.814 1.00 0.00 54 GLN A CA 17
ATOM 17299 C C . GLN A 1 54 ? -2.141 4.165 5.898 1.00 0.00 54 GLN A C 17
ATOM 17300 O O . GLN A 1 54 ? -2.521 5.257 6.322 1.00 0.00 54 GLN A O 17
ATOM 17314 N N . LEU A 1 55 ? -2.318 3.776 4.640 1.00 0.00 55 LEU A N 17
ATOM 17315 C CA . LEU A 1 55 ? -2.986 4.629 3.662 1.00 0.00 55 LEU A CA 17
ATOM 17316 C C . LEU A 1 55 ? -4.501 4.494 3.767 1.00 0.00 55 LEU A C 17
ATOM 17317 O O . LEU A 1 55 ? -5.235 5.470 3.606 1.00 0.00 55 LEU A O 17
ATOM 17333 N N . LYS A 1 56 ? -4.965 3.279 4.039 1.00 0.00 56 LYS A N 17
ATOM 17334 C CA . LYS A 1 56 ? -6.393 3.015 4.168 1.00 0.00 56 LYS A CA 17
ATOM 17335 C C . LYS A 1 56 ? -6.943 3.619 5.457 1.00 0.00 56 LYS A C 17
ATOM 17336 O O . LYS A 1 56 ? -8.138 3.893 5.564 1.00 0.00 56 LYS A O 17
ATOM 17355 N N . ASP A 1 57 ? -6.063 3.825 6.430 1.00 0.00 57 ASP A N 17
ATOM 17356 C CA . ASP A 1 57 ? -6.460 4.399 7.711 1.00 0.00 57 ASP A CA 17
ATOM 17357 C C . ASP A 1 57 ? -6.532 5.921 7.625 1.00 0.00 57 ASP A C 17
ATOM 17358 O O . ASP A 1 57 ? -7.531 6.527 8.012 1.00 0.00 57 ASP A O 17
ATOM 17367 N N . SER A 1 58 ? -5.466 6.531 7.118 1.00 0.00 58 SER A N 17
ATOM 17368 C CA . SER A 1 58 ? -5.407 7.982 6.986 1.00 0.00 58 SER A CA 17
ATOM 17369 C C . SER A 1 58 ? -6.489 8.486 6.037 1.00 0.00 58 SER A C 17
ATOM 17370 O O . SER A 1 58 ? -6.368 8.365 4.818 1.00 0.00 58 SER A O 17
ATOM 17378 N N . VAL A 1 59 ? -7.549 9.054 6.605 1.00 0.00 59 VAL A N 17
ATOM 17379 C CA . VAL A 1 59 ? -8.653 9.578 5.811 1.00 0.00 59 VAL A CA 17
ATOM 17380 C C . VAL A 1 59 ? -9.309 10.769 6.501 1.00 0.00 59 VAL A C 17
ATOM 17381 O O . VAL A 1 59 ? -9.528 10.756 7.713 1.00 0.00 59 VAL A O 17
ATOM 17394 N N . THR A 1 60 ? -9.622 11.799 5.721 1.00 0.00 60 THR A N 17
ATOM 17395 C CA . THR A 1 60 ? -10.253 12.999 6.256 1.00 0.00 60 THR A CA 17
ATOM 17396 C C . THR A 1 60 ? -11.556 13.307 5.527 1.00 0.00 60 THR A C 17
ATOM 17397 O O . THR A 1 60 ? -11.550 13.666 4.350 1.00 0.00 60 THR A O 17
ATOM 17408 N N . CYS A 1 61 ? -12.672 13.165 6.234 1.00 0.00 61 CYS A N 17
ATOM 17409 C CA . CYS A 1 61 ? -13.984 13.428 5.654 1.00 0.00 61 CYS A CA 17
ATOM 17410 C C . CYS A 1 61 ? -14.950 13.955 6.710 1.00 0.00 61 CYS A C 17
ATOM 17411 O O . CYS A 1 61 ? -14.771 13.714 7.904 1.00 0.00 61 CYS A O 17
ATOM 17419 N N . SER A 1 62 ? -15.972 14.676 6.262 1.00 0.00 62 SER A N 17
ATOM 17420 C CA . SER A 1 62 ? -16.964 15.242 7.169 1.00 0.00 62 SER A CA 17
ATOM 17421 C C . SER A 1 62 ? -17.842 14.146 7.767 1.00 0.00 62 SER A C 17
ATOM 17422 O O . SER A 1 62 ? -18.223 13.186 7.096 1.00 0.00 62 SER A O 17
ATOM 17430 N N . PRO A 1 63 ? -18.170 14.291 9.059 1.00 0.00 63 PRO A N 17
ATOM 17431 C CA . PRO A 1 63 ? -19.006 13.325 9.777 1.00 0.00 63 PRO A CA 17
ATOM 17432 C C . PRO A 1 63 ? -20.456 13.349 9.304 1.00 0.00 63 PRO A C 17
ATOM 17433 O O . PRO A 1 63 ? -20.799 14.057 8.359 1.00 0.00 63 PRO A O 17
ATOM 17444 N N . GLY A 1 64 ? -21.304 12.571 9.970 1.00 0.00 64 GLY A N 17
ATOM 17445 C CA . GLY A 1 64 ? -22.707 12.520 9.604 1.00 0.00 64 GLY A CA 17
ATOM 17446 C C . GLY A 1 64 ? -23.371 11.226 10.034 1.00 0.00 64 GLY A C 17
ATOM 17447 O O . GLY A 1 64 ? -22.852 10.140 9.778 1.00 0.00 64 GLY A O 17
ATOM 17451 N N . MET A 1 65 ? -24.521 11.343 10.689 1.00 0.00 65 MET A N 17
ATOM 17452 C CA . MET A 1 65 ? -25.257 10.173 11.155 1.00 0.00 65 MET A CA 17
ATOM 17453 C C . MET A 1 65 ? -26.366 9.802 10.176 1.00 0.00 65 MET A C 17
ATOM 17454 O O . MET A 1 65 ? -27.332 10.547 10.006 1.00 0.00 65 MET A O 17
ATOM 17468 N N . VAL A 1 66 ? -26.222 8.647 9.535 1.00 0.00 66 VAL A N 17
ATOM 17469 C CA . VAL A 1 66 ? -27.213 8.178 8.573 1.00 0.00 66 VAL A CA 17
ATOM 17470 C C . VAL A 1 66 ? -28.451 7.638 9.280 1.00 0.00 66 VAL A C 17
ATOM 17471 O O . VAL A 1 66 ? -29.576 7.839 8.823 1.00 0.00 66 VAL A O 17
ATOM 17484 N N . SER A 1 67 ? -28.236 6.951 10.397 1.00 0.00 67 SER A N 17
ATOM 17485 C CA . SER A 1 67 ? -29.335 6.379 11.166 1.00 0.00 67 SER A CA 17
ATOM 17486 C C . SER A 1 67 ? -29.886 7.393 12.164 1.00 0.00 67 SER A C 17
ATOM 17487 O O . SER A 1 67 ? -29.179 8.301 12.598 1.00 0.00 67 SER A O 17
ATOM 17495 N N . GLY A 1 68 ? -31.156 7.230 12.523 1.00 0.00 68 GLY A N 17
ATOM 17496 C CA . GLY A 1 68 ? -31.782 8.138 13.466 1.00 0.00 68 GLY A CA 17
ATOM 17497 C C . GLY A 1 68 ? -33.266 7.874 13.628 1.00 0.00 68 GLY A C 17
ATOM 17498 O O . GLY A 1 68 ? -34.104 8.500 12.979 1.00 0.00 68 GLY A O 17
ATOM 17502 N N . PRO A 1 69 ? -33.610 6.924 14.510 1.00 0.00 69 PRO A N 17
ATOM 17503 C CA . PRO A 1 69 ? -35.004 6.555 14.774 1.00 0.00 69 PRO A CA 17
ATOM 17504 C C . PRO A 1 69 ? -35.763 7.653 15.511 1.00 0.00 69 PRO A C 17
ATOM 17505 O O . PRO A 1 69 ? -36.990 7.611 15.612 1.00 0.00 69 PRO A O 17
ATOM 17516 N N . SER A 1 70 ? -35.028 8.633 16.025 1.00 0.00 70 SER A N 17
ATOM 17517 C CA . SER A 1 70 ? -35.633 9.740 16.756 1.00 0.00 70 SER A CA 17
ATOM 17518 C C . SER A 1 70 ? -35.315 11.073 16.084 1.00 0.00 70 SER A C 17
ATOM 17519 O O . SER A 1 70 ? -34.494 11.848 16.575 1.00 0.00 70 SER A O 17
ATOM 17527 N N . SER A 1 71 ? -35.972 11.332 14.958 1.00 0.00 71 SER A N 17
ATOM 17528 C CA . SER A 1 71 ? -35.757 12.569 14.216 1.00 0.00 71 SER A CA 17
ATOM 17529 C C . SER A 1 71 ? -36.121 13.783 15.065 1.00 0.00 71 SER A C 17
ATOM 17530 O O . SER A 1 71 ? -37.269 13.944 15.478 1.00 0.00 71 SER A O 17
ATOM 17538 N N . GLY A 1 72 ? -35.133 14.634 15.324 1.00 0.00 72 GLY A N 17
ATOM 17539 C CA . GLY A 1 72 ? -35.368 15.823 16.123 1.00 0.00 72 GLY A CA 17
ATOM 17540 C C . GLY A 1 72 ? -36.325 16.790 15.456 1.00 0.00 72 GLY A C 17
ATOM 17541 O O . GLY A 1 72 ? -37.134 17.434 16.124 1.00 0.00 72 GLY A O 17
ATOM 17545 N N . GLY A 1 1 ? 29.552 -16.665 9.750 1.00 0.00 1 GLY A N 18
ATOM 17546 C CA . GLY A 1 1 ? 30.534 -15.856 9.053 1.00 0.00 1 GLY A CA 18
ATOM 17547 C C . GLY A 1 1 ? 29.952 -15.154 7.841 1.00 0.00 1 GLY A C 18
ATOM 17548 O O . GLY A 1 1 ? 30.563 -15.137 6.773 1.00 0.00 1 GLY A O 18
ATOM 17552 N N . SER A 1 2 ? 28.767 -14.576 8.007 1.00 0.00 2 SER A N 18
ATOM 17553 C CA . SER A 1 2 ? 28.099 -13.875 6.916 1.00 0.00 2 SER A CA 18
ATOM 17554 C C . SER A 1 2 ? 28.055 -12.374 7.182 1.00 0.00 2 SER A C 18
ATOM 17555 O O . SER A 1 2 ? 28.335 -11.920 8.292 1.00 0.00 2 SER A O 18
ATOM 17563 N N . SER A 1 3 ? 27.702 -11.607 6.155 1.00 0.00 3 SER A N 18
ATOM 17564 C CA . SER A 1 3 ? 27.625 -10.156 6.275 1.00 0.00 3 SER A CA 18
ATOM 17565 C C . SER A 1 3 ? 26.184 -9.705 6.495 1.00 0.00 3 SER A C 18
ATOM 17566 O O . SER A 1 3 ? 25.335 -9.851 5.616 1.00 0.00 3 SER A O 18
ATOM 17574 N N . GLY A 1 4 ? 25.916 -9.156 7.676 1.00 0.00 4 GLY A N 18
ATOM 17575 C CA . GLY A 1 4 ? 24.578 -8.692 7.991 1.00 0.00 4 GLY A CA 18
ATOM 17576 C C . GLY A 1 4 ? 24.195 -7.451 7.209 1.00 0.00 4 GLY A C 18
ATOM 17577 O O . GLY A 1 4 ? 25.017 -6.884 6.489 1.00 0.00 4 GLY A O 18
ATOM 17581 N N . SER A 1 5 ? 22.942 -7.029 7.348 1.00 0.00 5 SER A N 18
ATOM 17582 C CA . SER A 1 5 ? 22.450 -5.851 6.643 1.00 0.00 5 SER A CA 18
ATOM 17583 C C . SER A 1 5 ? 21.303 -5.200 7.410 1.00 0.00 5 SER A C 18
ATOM 17584 O O . SER A 1 5 ? 20.453 -5.885 7.978 1.00 0.00 5 SER A O 18
ATOM 17592 N N . SER A 1 6 ? 21.286 -3.871 7.421 1.00 0.00 6 SER A N 18
ATOM 17593 C CA . SER A 1 6 ? 20.247 -3.125 8.120 1.00 0.00 6 SER A CA 18
ATOM 17594 C C . SER A 1 6 ? 18.874 -3.739 7.867 1.00 0.00 6 SER A C 18
ATOM 17595 O O . SER A 1 6 ? 18.135 -4.044 8.802 1.00 0.00 6 SER A O 18
ATOM 17603 N N . GLY A 1 7 ? 18.538 -3.919 6.593 1.00 0.00 7 GLY A N 18
ATOM 17604 C CA . GLY A 1 7 ? 17.255 -4.495 6.238 1.00 0.00 7 GLY A CA 18
ATOM 17605 C C . GLY A 1 7 ? 16.675 -3.887 4.976 1.00 0.00 7 GLY A C 18
ATOM 17606 O O . GLY A 1 7 ? 17.392 -3.267 4.191 1.00 0.00 7 GLY A O 18
ATOM 17610 N N . ALA A 1 8 ? 15.372 -4.064 4.780 1.00 0.00 8 ALA A N 18
ATOM 17611 C CA . ALA A 1 8 ? 14.697 -3.528 3.606 1.00 0.00 8 ALA A CA 18
ATOM 17612 C C . ALA A 1 8 ? 14.787 -2.006 3.568 1.00 0.00 8 ALA A C 18
ATOM 17613 O O . ALA A 1 8 ? 14.745 -1.332 4.597 1.00 0.00 8 ALA A O 18
ATOM 17620 N N . PRO A 1 9 ? 14.915 -1.450 2.354 1.00 0.00 9 PRO A N 18
ATOM 17621 C CA . PRO A 1 9 ? 15.014 -0.001 2.153 1.00 0.00 9 PRO A CA 18
ATOM 17622 C C . PRO A 1 9 ? 13.702 0.717 2.451 1.00 0.00 9 PRO A C 18
ATOM 17623 O O . PRO A 1 9 ? 12.641 0.096 2.491 1.00 0.00 9 PRO A O 18
ATOM 17634 N N . GLU A 1 10 ? 13.784 2.027 2.659 1.00 0.00 10 GLU A N 18
ATOM 17635 C CA . GLU A 1 10 ? 12.602 2.828 2.954 1.00 0.00 10 GLU A CA 18
ATOM 17636 C C . GLU A 1 10 ? 11.695 2.931 1.731 1.00 0.00 10 GLU A C 18
ATOM 17637 O O . GLU A 1 10 ? 11.978 2.346 0.685 1.00 0.00 10 GLU A O 18
ATOM 17649 N N . TRP A 1 11 ? 10.605 3.676 1.871 1.00 0.00 11 TRP A N 18
ATOM 17650 C CA . TRP A 1 11 ? 9.656 3.855 0.778 1.00 0.00 11 TRP A CA 18
ATOM 17651 C C . TRP A 1 11 ? 9.911 5.167 0.044 1.00 0.00 11 TRP A C 18
ATOM 17652 O O . TRP A 1 11 ? 10.058 6.220 0.666 1.00 0.00 11 TRP A O 18
ATOM 17673 N N . THR A 1 12 ? 9.963 5.098 -1.283 1.00 0.00 12 THR A N 18
ATOM 17674 C CA . THR A 1 12 ? 10.202 6.280 -2.100 1.00 0.00 12 THR A CA 18
ATOM 17675 C C . THR A 1 12 ? 9.034 6.540 -3.045 1.00 0.00 12 THR A C 18
ATOM 17676 O O . THR A 1 12 ? 8.350 5.610 -3.471 1.00 0.00 12 THR A O 18
ATOM 17687 N N . GLU A 1 13 ? 8.812 7.810 -3.370 1.00 0.00 13 GLU A N 18
ATOM 17688 C CA . GLU A 1 13 ? 7.726 8.191 -4.265 1.00 0.00 13 GLU A CA 18
ATOM 17689 C C . GLU A 1 13 ? 7.496 7.120 -5.328 1.00 0.00 13 GLU A C 18
ATOM 17690 O O . GLU A 1 13 ? 6.357 6.774 -5.638 1.00 0.00 13 GLU A O 18
ATOM 17702 N N . GLU A 1 14 ? 8.587 6.600 -5.881 1.00 0.00 14 GLU A N 18
ATOM 17703 C CA . GLU A 1 14 ? 8.504 5.569 -6.910 1.00 0.00 14 GLU A CA 18
ATOM 17704 C C . GLU A 1 14 ? 7.807 4.321 -6.375 1.00 0.00 14 GLU A C 18
ATOM 17705 O O . GLU A 1 14 ? 6.921 3.766 -7.024 1.00 0.00 14 GLU A O 18
ATOM 17717 N N . ASP A 1 15 ? 8.215 3.886 -5.188 1.00 0.00 15 ASP A N 18
ATOM 17718 C CA . ASP A 1 15 ? 7.631 2.705 -4.564 1.00 0.00 15 ASP A CA 18
ATOM 17719 C C . ASP A 1 15 ? 6.233 3.006 -4.033 1.00 0.00 15 ASP A C 18
ATOM 17720 O O . ASP A 1 15 ? 5.379 2.121 -3.965 1.00 0.00 15 ASP A O 18
ATOM 17729 N N . LEU A 1 16 ? 6.006 4.259 -3.656 1.00 0.00 16 LEU A N 18
ATOM 17730 C CA . LEU A 1 16 ? 4.712 4.678 -3.129 1.00 0.00 16 LEU A CA 18
ATOM 17731 C C . LEU A 1 16 ? 3.706 4.885 -4.257 1.00 0.00 16 LEU A C 18
ATOM 17732 O O . LEU A 1 16 ? 2.505 4.685 -4.076 1.00 0.00 16 LEU A O 18
ATOM 17748 N N . SER A 1 17 ? 4.205 5.284 -5.422 1.00 0.00 17 SER A N 18
ATOM 17749 C CA . SER A 1 17 ? 3.350 5.520 -6.580 1.00 0.00 17 SER A CA 18
ATOM 17750 C C . SER A 1 17 ? 3.027 4.210 -7.292 1.00 0.00 17 SER A C 18
ATOM 17751 O O . SER A 1 17 ? 1.936 4.041 -7.837 1.00 0.00 17 SER A O 18
ATOM 17759 N N . GLN A 1 18 ? 3.983 3.287 -7.282 1.00 0.00 18 GLN A N 18
ATOM 17760 C CA . GLN A 1 18 ? 3.801 1.992 -7.928 1.00 0.00 18 GLN A CA 18
ATOM 17761 C C . GLN A 1 18 ? 2.778 1.148 -7.175 1.00 0.00 18 GLN A C 18
ATOM 17762 O O . GLN A 1 18 ? 1.960 0.456 -7.784 1.00 0.00 18 GLN A O 18
ATOM 17776 N N . LEU A 1 19 ? 2.828 1.209 -5.849 1.00 0.00 19 LEU A N 18
ATOM 17777 C CA . LEU A 1 19 ? 1.905 0.450 -5.013 1.00 0.00 19 LEU A CA 18
ATOM 17778 C C . LEU A 1 19 ? 0.477 0.564 -5.536 1.00 0.00 19 LEU A C 18
ATOM 17779 O O . LEU A 1 19 ? -0.182 -0.442 -5.801 1.00 0.00 19 LEU A O 18
ATOM 17795 N N . THR A 1 20 ? 0.003 1.797 -5.683 1.00 0.00 20 THR A N 18
ATOM 17796 C CA . THR A 1 20 ? -1.347 2.044 -6.175 1.00 0.00 20 THR A CA 18
ATOM 17797 C C . THR A 1 20 ? -1.617 1.261 -7.455 1.00 0.00 20 THR A C 18
ATOM 17798 O O . THR A 1 20 ? -2.703 0.713 -7.641 1.00 0.00 20 THR A O 18
ATOM 17809 N N . ARG A 1 21 ? -0.621 1.211 -8.334 1.00 0.00 21 ARG A N 18
ATOM 17810 C CA . ARG A 1 21 ? -0.753 0.495 -9.598 1.00 0.00 21 ARG A CA 18
ATOM 17811 C C . ARG A 1 21 ? -0.932 -1.001 -9.358 1.00 0.00 21 ARG A C 18
ATOM 17812 O O . ARG A 1 21 ? -1.799 -1.636 -9.958 1.00 0.00 21 ARG A O 18
ATOM 17833 N N . SER A 1 22 ? -0.105 -1.557 -8.478 1.00 0.00 22 SER A N 18
ATOM 17834 C CA . SER A 1 22 ? -0.169 -2.980 -8.163 1.00 0.00 22 SER A CA 18
ATOM 17835 C C . SER A 1 22 ? -1.491 -3.327 -7.485 1.00 0.00 22 SER A C 18
ATOM 17836 O O . SER A 1 22 ? -2.141 -4.311 -7.836 1.00 0.00 22 SER A O 18
ATOM 17844 N N . MET A 1 23 ? -1.882 -2.511 -6.512 1.00 0.00 23 MET A N 18
ATOM 17845 C CA . MET A 1 23 ? -3.128 -2.730 -5.785 1.00 0.00 23 MET A CA 18
ATOM 17846 C C . MET A 1 23 ? -4.269 -3.050 -6.746 1.00 0.00 23 MET A C 18
ATOM 17847 O O . MET A 1 23 ? -5.158 -3.840 -6.428 1.00 0.00 23 MET A O 18
ATOM 17861 N N . VAL A 1 24 ? -4.237 -2.431 -7.922 1.00 0.00 24 VAL A N 18
ATOM 17862 C CA . VAL A 1 24 ? -5.269 -2.651 -8.929 1.00 0.00 24 VAL A CA 18
ATOM 17863 C C . VAL A 1 24 ? -5.142 -4.036 -9.552 1.00 0.00 24 VAL A C 18
ATOM 17864 O O . VAL A 1 24 ? -6.138 -4.731 -9.755 1.00 0.00 24 VAL A O 18
ATOM 17877 N N . LYS A 1 25 ? -3.910 -4.433 -9.853 1.00 0.00 25 LYS A N 18
ATOM 17878 C CA . LYS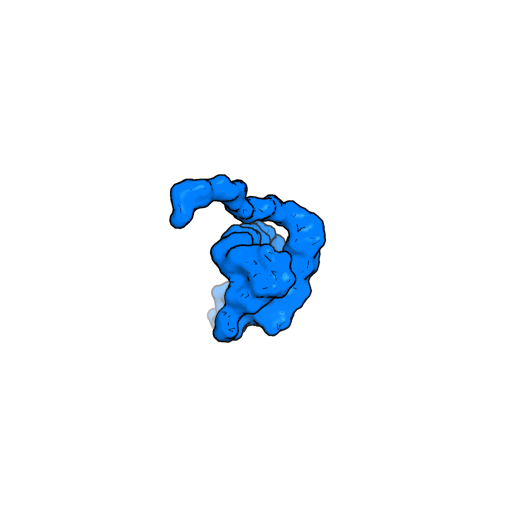 A 1 25 ? -3.651 -5.737 -10.451 1.00 0.00 25 LYS A CA 18
ATOM 17879 C C . LYS A 1 25 ? -3.999 -6.861 -9.480 1.00 0.00 25 LYS A C 18
ATOM 17880 O O . LYS A 1 25 ? -4.303 -7.980 -9.893 1.00 0.00 25 LYS A O 18
ATOM 17899 N N . PHE A 1 26 ? -3.954 -6.554 -8.188 1.00 0.00 26 PHE A N 18
ATOM 17900 C CA . PHE A 1 26 ? -4.266 -7.538 -7.158 1.00 0.00 26 PHE A CA 18
ATOM 17901 C C . PHE A 1 26 ? -5.179 -6.940 -6.092 1.00 0.00 26 PHE A C 18
ATOM 17902 O O . PHE A 1 26 ? -4.732 -6.489 -5.037 1.00 0.00 26 PHE A O 18
ATOM 17919 N N . PRO A 1 27 ? -6.490 -6.934 -6.373 1.00 0.00 27 PRO A N 18
ATOM 17920 C CA . PRO A 1 27 ? -7.495 -6.394 -5.451 1.00 0.00 27 PRO A CA 18
ATOM 17921 C C . PRO A 1 27 ? -7.665 -7.259 -4.207 1.00 0.00 27 PRO A C 18
ATOM 17922 O O . PRO A 1 27 ? -6.900 -8.196 -3.981 1.00 0.00 27 PRO A O 18
ATOM 17933 N N . GLY A 1 28 ? -8.675 -6.939 -3.403 1.00 0.00 28 GLY A N 18
ATOM 17934 C CA . GLY A 1 28 ? -8.927 -7.698 -2.192 1.00 0.00 28 GLY A CA 18
ATOM 17935 C C . GLY A 1 28 ? -9.533 -9.058 -2.475 1.00 0.00 28 GLY A C 18
ATOM 17936 O O . GLY A 1 28 ? -10.233 -9.238 -3.471 1.00 0.00 28 GLY A O 18
ATOM 17940 N N . GLY A 1 29 ? -9.263 -10.019 -1.597 1.00 0.00 29 GLY A N 18
ATOM 17941 C CA . GLY A 1 29 ? -9.793 -11.358 -1.777 1.00 0.00 29 GLY A CA 18
ATOM 17942 C C . GLY A 1 29 ? -8.943 -12.198 -2.711 1.00 0.00 29 GLY A C 18
ATOM 17943 O O . GLY A 1 29 ? -9.038 -13.425 -2.714 1.00 0.00 29 GLY A O 18
ATOM 17947 N N . THR A 1 30 ? -8.111 -11.535 -3.508 1.00 0.00 30 THR A N 18
ATOM 17948 C CA . THR A 1 30 ? -7.243 -12.227 -4.452 1.00 0.00 30 THR A CA 18
ATOM 17949 C C . THR A 1 30 ? -6.186 -13.051 -3.726 1.00 0.00 30 THR A C 18
ATOM 17950 O O . THR A 1 30 ? -5.589 -12.612 -2.743 1.00 0.00 30 THR A O 18
ATOM 17961 N N . PRO A 1 31 ? -5.948 -14.276 -4.219 1.00 0.00 31 PRO A N 18
ATOM 17962 C CA . PRO A 1 31 ? -4.961 -15.187 -3.632 1.00 0.00 31 PRO A CA 18
ATOM 17963 C C . PRO A 1 31 ? -3.529 -14.712 -3.854 1.00 0.00 31 PRO A C 18
ATOM 17964 O O . PRO A 1 31 ? -3.057 -14.640 -4.988 1.00 0.00 31 PRO A O 18
ATOM 17975 N N . GLY A 1 32 ? -2.842 -14.388 -2.763 1.00 0.00 32 GLY A N 18
ATOM 17976 C CA . GLY A 1 32 ? -1.470 -13.924 -2.861 1.00 0.00 32 GLY A CA 18
ATOM 17977 C C . GLY A 1 32 ? -1.380 -12.443 -3.175 1.00 0.00 32 GLY A C 18
ATOM 17978 O O . GLY A 1 32 ? -0.379 -11.978 -3.721 1.00 0.00 32 GLY A O 18
ATOM 17982 N N . ARG A 1 33 ? -2.428 -11.702 -2.832 1.00 0.00 33 ARG A N 18
ATOM 17983 C CA . ARG A 1 33 ? -2.464 -10.267 -3.083 1.00 0.00 33 ARG A CA 18
ATOM 17984 C C . ARG A 1 33 ? -1.142 -9.613 -2.691 1.00 0.00 33 ARG A C 18
ATOM 17985 O O . ARG A 1 33 ? -0.353 -9.221 -3.550 1.00 0.00 33 ARG A O 18
ATOM 18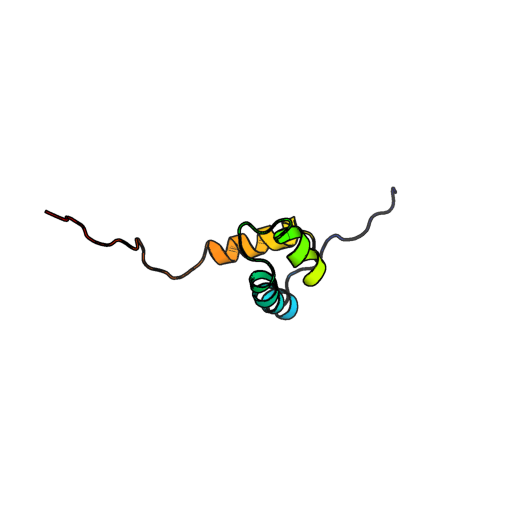006 N N . TRP A 1 34 ? -0.910 -9.497 -1.388 1.00 0.00 34 TRP A N 18
ATOM 18007 C CA . TRP A 1 34 ? 0.316 -8.890 -0.882 1.00 0.00 34 TRP A CA 18
ATOM 18008 C C . TRP A 1 34 ? 1.545 -9.616 -1.418 1.00 0.00 34 TRP A C 18
ATOM 18009 O O . TRP A 1 34 ? 2.597 -9.009 -1.617 1.00 0.00 34 TRP A O 18
ATOM 18030 N N . GLU A 1 35 ? 1.404 -10.918 -1.651 1.00 0.00 35 GLU A N 18
ATOM 18031 C CA . GLU A 1 35 ? 2.505 -11.725 -2.164 1.00 0.00 35 GLU A CA 18
ATOM 18032 C C . GLU A 1 35 ? 2.857 -11.320 -3.592 1.00 0.00 35 GLU A C 18
ATOM 18033 O O . GLU A 1 35 ? 4.010 -11.420 -4.012 1.00 0.00 35 GLU A O 18
ATOM 18045 N N . LYS A 1 36 ? 1.854 -10.863 -4.335 1.00 0.00 36 LYS A N 18
ATOM 18046 C CA . LYS A 1 36 ? 2.055 -10.441 -5.716 1.00 0.00 36 LYS A CA 18
ATOM 18047 C C . LYS A 1 36 ? 2.539 -8.996 -5.780 1.00 0.00 36 LYS A C 18
ATOM 18048 O O . LYS A 1 36 ? 3.469 -8.675 -6.520 1.00 0.00 36 LYS A O 18
ATOM 18067 N N . ILE A 1 37 ? 1.902 -8.130 -4.999 1.00 0.00 37 ILE A N 18
ATOM 18068 C CA . ILE A 1 37 ? 2.270 -6.720 -4.965 1.00 0.00 37 ILE A CA 18
ATOM 18069 C C . ILE A 1 37 ? 3.718 -6.539 -4.521 1.00 0.00 37 ILE A C 18
ATOM 18070 O O . ILE A 1 37 ? 4.431 -5.675 -5.030 1.00 0.00 37 ILE A O 18
ATOM 18086 N N . ALA A 1 38 ? 4.146 -7.363 -3.570 1.00 0.00 38 ALA A N 18
ATOM 18087 C CA . ALA A 1 38 ? 5.510 -7.297 -3.060 1.00 0.00 38 ALA A CA 18
ATOM 18088 C C . ALA A 1 38 ? 6.519 -7.658 -4.144 1.00 0.00 38 ALA A C 18
ATOM 18089 O O . ALA A 1 38 ? 7.496 -6.940 -4.361 1.00 0.00 38 ALA A O 18
ATOM 18096 N N . HIS A 1 39 ? 6.278 -8.776 -4.822 1.00 0.00 39 HIS A N 18
ATOM 18097 C CA . HIS A 1 39 ? 7.167 -9.232 -5.884 1.00 0.00 39 HIS A CA 18
ATOM 18098 C C . HIS A 1 39 ? 7.261 -8.193 -6.998 1.00 0.00 39 HIS A C 18
ATOM 18099 O O . HIS A 1 39 ? 8.283 -8.086 -7.674 1.00 0.00 39 HIS A O 18
ATOM 18113 N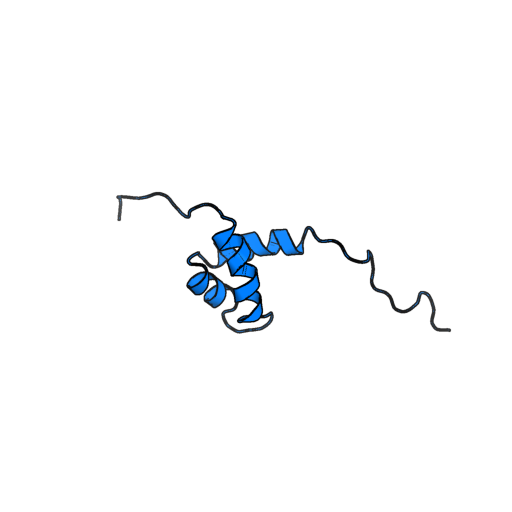 N . GLU A 1 40 ? 6.187 -7.432 -7.183 1.00 0.00 40 GLU A N 18
ATOM 18114 C CA . GLU A 1 40 ? 6.148 -6.404 -8.216 1.00 0.00 40 GLU A CA 18
ATOM 18115 C C . GLU A 1 40 ? 6.892 -5.151 -7.764 1.00 0.00 40 GLU A C 18
ATOM 18116 O O . GLU A 1 40 ? 7.747 -4.629 -8.482 1.00 0.00 40 GLU A O 18
ATOM 18128 N N . LEU A 1 41 ? 6.561 -4.672 -6.570 1.00 0.00 41 LEU A N 18
ATOM 18129 C CA . LEU A 1 41 ? 7.197 -3.479 -6.021 1.00 0.00 41 LEU A CA 18
ATOM 18130 C C . LEU A 1 41 ? 8.652 -3.757 -5.655 1.00 0.00 41 LEU A C 18
ATOM 18131 O O . LEU A 1 41 ? 9.471 -2.841 -5.588 1.00 0.00 41 LEU A O 18
ATOM 18147 N N . GLY A 1 42 ? 8.966 -5.027 -5.422 1.00 0.00 42 GLY A N 18
ATOM 18148 C CA . GLY A 1 42 ? 10.322 -5.403 -5.068 1.00 0.00 42 GLY A CA 18
ATOM 18149 C C . GLY A 1 42 ? 10.546 -5.424 -3.569 1.00 0.00 42 GLY A C 18
ATOM 18150 O O . GLY A 1 42 ? 11.686 -5.437 -3.105 1.00 0.00 42 GLY A O 18
ATOM 18154 N N . ARG A 1 43 ? 9.455 -5.425 -2.809 1.00 0.00 43 ARG A N 18
ATOM 18155 C CA . ARG A 1 43 ? 9.538 -5.441 -1.354 1.00 0.00 43 ARG A CA 18
ATOM 18156 C C . ARG A 1 43 ? 8.936 -6.725 -0.789 1.00 0.00 43 ARG A C 18
ATOM 18157 O O . ARG A 1 43 ? 8.524 -7.611 -1.538 1.00 0.00 43 ARG A O 18
ATOM 18178 N N . SER A 1 44 ? 8.888 -6.817 0.536 1.00 0.00 44 SER A N 18
ATOM 18179 C CA . SER A 1 44 ? 8.340 -7.993 1.201 1.00 0.00 44 SER A CA 18
ATOM 18180 C C . SER A 1 44 ? 6.851 -7.816 1.479 1.00 0.00 44 SER A C 18
ATOM 18181 O O . SER A 1 44 ? 6.344 -6.695 1.515 1.00 0.00 44 SER A O 18
ATOM 18189 N N . VAL A 1 45 ? 6.155 -8.931 1.676 1.00 0.00 45 VAL A N 18
ATOM 18190 C CA . VAL A 1 45 ? 4.723 -8.900 1.952 1.00 0.00 45 VAL A CA 18
ATOM 18191 C C . VAL A 1 45 ? 4.395 -7.882 3.039 1.00 0.00 45 VAL A C 18
ATOM 18192 O O . VAL A 1 45 ? 3.862 -6.808 2.759 1.00 0.00 45 VAL A O 18
ATOM 18205 N N . THR A 1 46 ? 4.718 -8.227 4.281 1.00 0.00 46 THR A N 18
ATOM 18206 C CA . THR A 1 46 ? 4.457 -7.344 5.411 1.00 0.00 46 THR A CA 18
ATOM 18207 C C . THR A 1 46 ? 4.904 -5.918 5.109 1.00 0.00 46 THR A C 18
ATOM 18208 O O . THR A 1 46 ? 4.223 -4.955 5.464 1.00 0.00 46 THR A O 18
ATOM 18219 N N . ASP A 1 47 ? 6.051 -5.789 4.452 1.00 0.00 47 ASP A N 18
ATOM 18220 C CA . ASP A 1 47 ? 6.589 -4.480 4.101 1.00 0.00 47 ASP A CA 18
ATOM 18221 C C . ASP A 1 47 ? 5.559 -3.658 3.332 1.00 0.00 47 ASP A C 18
ATOM 18222 O O . ASP A 1 47 ? 5.422 -2.454 3.550 1.00 0.00 47 ASP A O 18
ATOM 18231 N N . VAL A 1 48 ? 4.836 -4.317 2.432 1.00 0.00 48 VAL A N 18
ATOM 18232 C CA . VAL A 1 48 ? 3.818 -3.648 1.631 1.00 0.00 48 VAL A CA 18
ATOM 18233 C C . VAL A 1 48 ? 2.546 -3.417 2.439 1.00 0.00 48 VAL A C 18
ATOM 18234 O O . VAL A 1 48 ? 2.185 -2.279 2.739 1.00 0.00 48 VAL A O 18
ATOM 18247 N N . THR A 1 49 ? 1.870 -4.506 2.791 1.00 0.00 49 THR A N 18
ATOM 18248 C CA . THR A 1 49 ? 0.637 -4.424 3.565 1.00 0.00 49 THR A CA 18
ATOM 18249 C C . THR A 1 49 ? 0.791 -3.469 4.743 1.00 0.00 49 THR A C 18
ATOM 18250 O O . THR A 1 49 ? -0.072 -2.625 4.988 1.00 0.00 49 THR A O 18
ATOM 18261 N N . THR A 1 50 ? 1.895 -3.606 5.470 1.00 0.00 50 THR A N 18
ATOM 18262 C CA . THR A 1 50 ? 2.161 -2.755 6.623 1.00 0.00 50 THR A CA 18
ATOM 18263 C C . THR A 1 50 ? 2.177 -1.283 6.229 1.00 0.00 50 THR A C 18
ATOM 18264 O O . THR A 1 50 ? 1.862 -0.409 7.037 1.00 0.00 50 THR A O 18
ATOM 18275 N N . LYS A 1 51 ? 2.545 -1.014 4.981 1.00 0.00 51 LYS A N 18
ATOM 18276 C CA . LYS A 1 51 ? 2.600 0.354 4.477 1.00 0.00 51 LYS A CA 18
ATOM 18277 C C . LYS A 1 51 ? 1.235 0.799 3.961 1.00 0.00 51 LYS A C 18
ATOM 18278 O O . LYS A 1 51 ? 0.733 1.857 4.339 1.00 0.00 51 LYS A O 18
ATOM 18297 N N . ALA A 1 52 ? 0.640 -0.016 3.096 1.00 0.00 52 ALA A N 18
ATOM 18298 C CA . ALA A 1 52 ? -0.668 0.292 2.532 1.00 0.00 52 ALA A CA 18
ATOM 18299 C C . ALA A 1 52 ? -1.708 0.487 3.630 1.00 0.00 52 ALA A C 18
ATOM 18300 O O . ALA A 1 52 ? -2.498 1.431 3.591 1.00 0.00 52 ALA A O 18
ATOM 18307 N N . LYS A 1 53 ? -1.703 -0.411 4.609 1.00 0.00 53 LYS A N 18
ATOM 18308 C CA . LYS A 1 53 ? -2.645 -0.338 5.720 1.00 0.00 53 LYS A CA 18
ATOM 18309 C C . LYS A 1 53 ? -2.700 1.073 6.295 1.00 0.00 53 LYS A C 18
ATOM 18310 O O . LYS A 1 53 ? -3.747 1.522 6.761 1.00 0.00 53 LYS A O 18
ATOM 18329 N N . GLN A 1 54 ? -1.568 1.768 6.256 1.00 0.00 54 GLN A N 18
ATOM 18330 C CA . GLN A 1 54 ? -1.490 3.129 6.773 1.00 0.00 54 GLN A CA 18
ATOM 18331 C C . GLN A 1 54 ? -2.230 4.102 5.860 1.00 0.00 54 GLN A C 18
ATOM 18332 O O . GLN A 1 54 ? -2.813 5.083 6.324 1.00 0.00 54 GLN A O 18
ATOM 18346 N N . LEU A 1 55 ? -2.203 3.824 4.562 1.00 0.00 55 LEU A N 18
ATOM 18347 C CA . LEU A 1 55 ? -2.873 4.674 3.583 1.00 0.00 55 LEU A CA 18
ATOM 18348 C C . LEU A 1 55 ? -4.385 4.489 3.645 1.00 0.00 55 LEU A C 18
ATOM 18349 O O . LEU A 1 55 ? -5.145 5.448 3.509 1.00 0.00 55 LEU A O 18
ATOM 18365 N N . LYS A 1 56 ? -4.817 3.250 3.853 1.00 0.00 56 LYS A N 18
ATOM 18366 C CA . LYS A 1 56 ? -6.239 2.938 3.937 1.00 0.00 56 LYS A CA 18
ATOM 18367 C C . LYS A 1 56 ? -6.867 3.590 5.165 1.00 0.00 56 LYS A C 18
ATOM 18368 O O . LYS A 1 56 ? -7.971 4.130 5.096 1.00 0.00 56 LYS A O 18
ATOM 18387 N N . ASP A 1 57 ? -6.156 3.538 6.286 1.00 0.00 57 ASP A N 18
ATOM 18388 C CA . ASP A 1 57 ? -6.643 4.126 7.528 1.00 0.00 57 ASP A CA 18
ATOM 18389 C C . ASP A 1 57 ? -6.656 5.649 7.440 1.00 0.00 57 ASP A C 18
ATOM 18390 O O . ASP A 1 57 ? -7.705 6.279 7.575 1.00 0.00 57 ASP A O 18
ATOM 18399 N N . SER A 1 58 ? -5.484 6.233 7.215 1.00 0.00 58 SER A N 18
ATOM 18400 C CA . SER A 1 58 ? -5.360 7.683 7.114 1.00 0.00 58 SER A CA 18
ATOM 18401 C C . SER A 1 58 ? -6.206 8.222 5.965 1.00 0.00 58 SER A C 18
ATOM 18402 O O . SER A 1 58 ? -5.837 8.102 4.797 1.00 0.00 58 SER A O 18
ATOM 18410 N N . VAL A 1 59 ? -7.345 8.817 6.306 1.00 0.00 59 VAL A N 18
ATOM 18411 C CA . VAL A 1 59 ? -8.245 9.377 5.305 1.00 0.00 59 VAL A CA 18
ATOM 18412 C C . VAL A 1 59 ? -8.634 10.809 5.654 1.00 0.00 59 VAL A C 18
ATOM 18413 O O . VAL A 1 59 ? -8.902 11.126 6.814 1.00 0.00 59 VAL A O 18
ATOM 18426 N N . THR A 1 60 ? -8.664 11.672 4.644 1.00 0.00 60 THR A N 18
ATOM 18427 C CA . THR A 1 60 ? -9.020 13.071 4.843 1.00 0.00 60 THR A CA 18
ATOM 18428 C C . THR A 1 60 ? -10.240 13.451 4.014 1.00 0.00 60 THR A C 18
ATOM 18429 O O . THR A 1 60 ? -10.157 13.578 2.791 1.00 0.00 60 THR A O 18
ATOM 18440 N N . CYS A 1 61 ? -11.372 13.634 4.685 1.00 0.00 61 CYS A N 18
ATOM 18441 C CA . CYS A 1 61 ? -12.612 14.000 4.009 1.00 0.00 61 CYS A CA 18
ATOM 18442 C C . CYS A 1 61 ? -13.547 14.747 4.954 1.00 0.00 61 CYS A C 18
ATOM 18443 O O . CYS A 1 61 ? -13.779 14.314 6.083 1.00 0.00 61 CYS A O 18
ATOM 18451 N N . SER A 1 62 ? -14.079 15.871 4.487 1.00 0.00 62 SER A N 18
ATOM 18452 C CA . SER A 1 62 ? -14.985 16.682 5.293 1.00 0.00 62 SER A CA 18
ATOM 18453 C C . SER A 1 62 ? -16.347 16.007 5.422 1.00 0.00 62 SER A C 18
ATOM 18454 O O . SER A 1 62 ? -16.838 15.359 4.498 1.00 0.00 62 SER A O 18
ATOM 18462 N N . PRO A 1 63 ? -16.973 16.163 6.598 1.00 0.00 63 PRO A N 18
ATOM 18463 C CA . PRO A 1 63 ? -18.288 15.577 6.878 1.00 0.00 63 PRO A CA 18
ATOM 18464 C C . PRO A 1 63 ? -19.403 16.249 6.084 1.00 0.00 63 PRO A C 18
ATOM 18465 O O . PRO A 1 63 ? -19.254 17.379 5.621 1.00 0.00 63 PRO A O 18
ATOM 18476 N N . GLY A 1 64 ? -20.521 15.546 5.931 1.00 0.00 64 GLY A N 18
ATOM 18477 C CA . GLY A 1 64 ? -21.645 16.091 5.192 1.00 0.00 64 GLY A CA 18
ATOM 18478 C C . GLY A 1 64 ? -21.208 16.952 4.024 1.00 0.00 64 GLY A C 18
ATOM 18479 O O . GLY A 1 64 ? -20.152 16.721 3.435 1.00 0.00 64 GLY A O 18
ATOM 18483 N N . MET A 1 65 ? -22.022 17.947 3.687 1.00 0.00 65 MET A N 18
ATOM 18484 C CA . MET A 1 65 ? -21.714 18.845 2.581 1.00 0.00 65 MET A CA 18
ATOM 18485 C C . MET A 1 65 ? -21.593 20.286 3.067 1.00 0.00 65 MET A C 18
ATOM 18486 O O . MET A 1 65 ? -22.374 20.735 3.907 1.00 0.00 65 MET A O 18
ATOM 18500 N N . VAL A 1 66 ? -20.611 21.006 2.535 1.00 0.00 66 VAL A N 18
ATOM 18501 C CA . VAL A 1 66 ? -20.389 22.396 2.915 1.00 0.00 66 VAL A CA 18
ATOM 18502 C C . VAL A 1 66 ? -21.155 23.345 2.000 1.00 0.00 66 VAL A C 18
ATOM 18503 O O . VAL A 1 66 ? -21.010 23.297 0.778 1.00 0.00 66 VAL A O 18
ATOM 18516 N N . SER A 1 67 ? -21.970 24.207 2.599 1.00 0.00 67 SER A N 18
ATOM 18517 C CA . SER A 1 67 ? -22.762 25.165 1.837 1.00 0.00 67 SER A CA 18
ATOM 18518 C C . SER A 1 67 ? -22.614 26.571 2.412 1.00 0.00 67 SER A C 18
ATOM 18519 O O . SER A 1 67 ? -22.284 27.515 1.696 1.00 0.00 67 SER A O 18
ATOM 18527 N N . GLY A 1 68 ? -22.861 26.701 3.712 1.00 0.00 68 GLY A N 18
ATOM 18528 C CA . GLY A 1 68 ? -22.750 27.993 4.363 1.00 0.00 68 GLY A CA 18
ATOM 18529 C C . GLY A 1 68 ? -23.808 28.199 5.429 1.00 0.00 68 GLY A C 18
ATOM 18530 O O . GLY A 1 68 ? -24.851 28.807 5.189 1.00 0.00 68 GLY A O 18
ATOM 18534 N N . PRO A 1 69 ? -23.544 27.681 6.637 1.00 0.00 69 PRO A N 18
ATOM 18535 C CA . PRO A 1 69 ? -24.470 27.797 7.768 1.00 0.00 69 PRO A CA 18
ATOM 18536 C C . PRO A 1 69 ? -24.568 29.225 8.293 1.00 0.00 69 PRO A C 18
ATOM 18537 O O . PRO A 1 69 ? -23.577 29.954 8.324 1.00 0.00 69 PRO A O 18
ATOM 18548 N N . SER A 1 70 ? -25.769 29.618 8.704 1.00 0.00 70 SER A N 18
ATOM 18549 C CA . SER A 1 70 ? -25.997 30.961 9.225 1.00 0.00 70 SER A CA 18
ATOM 18550 C C . SER A 1 70 ? -26.180 30.933 10.739 1.00 0.00 70 SER A C 18
ATOM 18551 O O . SER A 1 70 ? -27.283 30.712 11.239 1.00 0.00 70 SER A O 18
ATOM 18559 N N . SER A 1 71 ? -25.089 31.157 11.465 1.00 0.00 71 SER A N 18
ATOM 18560 C CA . SER A 1 71 ? -25.127 31.154 12.923 1.00 0.00 71 SER A CA 18
ATOM 18561 C C . SER A 1 71 ? -24.097 32.123 13.495 1.00 0.00 71 SER A C 18
ATOM 18562 O O . SER A 1 71 ? -23.201 32.583 12.789 1.00 0.00 71 SER A O 18
ATOM 18570 N N . GLY A 1 72 ? -24.232 32.429 14.782 1.00 0.00 72 GLY A N 18
ATOM 18571 C CA . GLY A 1 72 ? -23.308 33.342 15.429 1.00 0.00 72 GLY A CA 18
ATOM 18572 C C . GLY A 1 72 ? -23.150 34.643 14.668 1.00 0.00 72 GLY A C 18
ATOM 18573 O O . GLY A 1 72 ? -23.488 35.712 15.177 1.00 0.00 72 GLY A O 18
ATOM 18577 N N . GLY A 1 1 ? 33.038 -8.040 4.716 1.00 0.00 1 GLY A N 19
ATOM 18578 C CA . GLY A 1 1 ? 31.911 -7.169 4.996 1.00 0.00 1 GLY A CA 19
ATOM 18579 C C . GLY A 1 1 ? 31.119 -7.618 6.208 1.00 0.00 1 GLY A C 19
ATOM 18580 O O . GLY A 1 1 ? 31.040 -8.812 6.499 1.00 0.00 1 GLY A O 19
ATOM 18584 N N . SER A 1 2 ? 30.531 -6.660 6.917 1.00 0.00 2 SER A N 19
ATOM 18585 C CA . SER A 1 2 ? 29.745 -6.964 8.107 1.00 0.00 2 SER A CA 19
ATOM 18586 C C . SER A 1 2 ? 28.418 -6.212 8.088 1.00 0.00 2 SER A C 19
ATOM 18587 O O . SER A 1 2 ? 28.389 -4.981 8.074 1.00 0.00 2 SER A O 19
ATOM 18595 N N . SER A 1 3 ? 27.320 -6.961 8.087 1.00 0.00 3 SER A N 19
ATOM 18596 C CA . SER A 1 3 ? 25.988 -6.367 8.066 1.00 0.00 3 SER A CA 19
ATOM 18597 C C . SER A 1 3 ? 25.184 -6.793 9.290 1.00 0.00 3 SER A C 19
ATOM 18598 O O . SER A 1 3 ? 24.950 -7.981 9.510 1.00 0.00 3 SER A O 19
ATOM 18606 N N . GLY A 1 4 ? 24.762 -5.814 10.084 1.00 0.00 4 GLY A N 19
ATOM 18607 C CA . GLY A 1 4 ? 23.988 -6.106 11.276 1.00 0.00 4 GLY A CA 19
ATOM 18608 C C . GLY A 1 4 ? 22.494 -6.057 11.024 1.00 0.00 4 GLY A C 19
ATOM 18609 O O . GLY A 1 4 ? 21.994 -6.682 10.088 1.00 0.00 4 GLY A O 19
ATOM 18613 N N . SER A 1 5 ? 21.778 -5.314 11.861 1.00 0.00 5 SER A N 19
ATOM 18614 C CA . SER A 1 5 ? 20.331 -5.190 11.728 1.00 0.00 5 SER A CA 19
ATOM 18615 C C . SER A 1 5 ? 19.968 -4.353 10.505 1.00 0.00 5 SER A C 19
ATOM 18616 O O . SER A 1 5 ? 19.863 -3.129 10.586 1.00 0.00 5 SER A O 19
ATOM 18624 N N . SER A 1 6 ? 19.777 -5.022 9.373 1.00 0.00 6 SER A N 19
ATOM 18625 C CA . SER A 1 6 ? 19.430 -4.341 8.131 1.00 0.00 6 SER A CA 19
ATOM 18626 C C . SER A 1 6 ? 18.592 -5.245 7.232 1.00 0.00 6 SER A C 19
ATOM 18627 O O . SER A 1 6 ? 18.657 -6.470 7.331 1.00 0.00 6 SER A O 19
ATOM 18635 N N . GLY A 1 7 ? 17.805 -4.631 6.354 1.00 0.00 7 GLY A N 19
ATOM 18636 C CA . GLY A 1 7 ? 16.966 -5.394 5.449 1.00 0.00 7 GLY A CA 19
ATOM 18637 C C . GLY A 1 7 ? 16.444 -4.558 4.298 1.00 0.00 7 GLY A C 19
ATOM 18638 O O . GLY A 1 7 ? 17.219 -3.941 3.567 1.00 0.00 7 GLY A O 19
ATOM 18642 N N . ALA A 1 8 ? 15.125 -4.537 4.134 1.00 0.00 8 ALA A N 19
ATOM 18643 C CA . ALA A 1 8 ? 14.500 -3.769 3.064 1.00 0.00 8 ALA A CA 19
ATOM 18644 C C . ALA A 1 8 ? 14.631 -2.271 3.314 1.00 0.00 8 ALA A C 19
ATOM 18645 O O . ALA A 1 8 ? 14.535 -1.795 4.446 1.00 0.00 8 ALA A O 19
ATOM 18652 N N . PRO A 1 9 ? 14.855 -1.507 2.235 1.00 0.00 9 PRO A N 19
ATOM 18653 C CA . PRO A 1 9 ? 15.004 -0.051 2.312 1.00 0.00 9 PRO A CA 19
ATOM 18654 C C . PRO A 1 9 ? 13.693 0.648 2.655 1.00 0.00 9 PRO A C 19
ATOM 18655 O O . PRO A 1 9 ? 12.674 -0.002 2.885 1.00 0.00 9 PRO A O 19
ATOM 18666 N N . GLU A 1 10 ? 13.727 1.977 2.688 1.00 0.00 10 GLU A N 19
ATOM 18667 C CA . GLU A 1 10 ? 12.540 2.763 3.003 1.00 0.00 10 GLU A CA 19
ATOM 18668 C C . GLU A 1 10 ? 11.633 2.894 1.783 1.00 0.00 10 GLU A C 19
ATOM 18669 O O . GLU A 1 10 ? 11.920 2.339 0.722 1.00 0.00 10 GLU A O 19
ATOM 18681 N N . TRP A 1 11 ? 10.539 3.629 1.943 1.00 0.00 11 TRP A N 19
ATOM 18682 C CA . TRP A 1 11 ? 9.590 3.832 0.854 1.00 0.00 11 TRP A CA 19
ATOM 18683 C C . TRP A 1 11 ? 9.848 5.158 0.147 1.00 0.00 11 TRP A C 19
ATOM 18684 O O . TRP A 1 11 ? 9.974 6.201 0.788 1.00 0.00 11 TRP A O 19
ATOM 18705 N N . THR A 1 12 ? 9.925 5.111 -1.180 1.00 0.00 12 THR A N 19
ATOM 18706 C CA . THR A 1 12 ? 10.169 6.308 -1.974 1.00 0.00 12 THR A CA 19
ATOM 18707 C C . THR A 1 12 ? 9.012 6.581 -2.927 1.00 0.00 12 THR A C 19
ATOM 18708 O O . THR A 1 12 ? 8.328 5.657 -3.368 1.00 0.00 12 THR A O 19
ATOM 18719 N N . GLU A 1 13 ? 8.798 7.854 -3.242 1.00 0.00 13 GLU A N 19
ATOM 18720 C CA . GLU A 1 13 ? 7.721 8.247 -4.144 1.00 0.00 13 GLU A CA 19
ATOM 18721 C C . GLU A 1 13 ? 7.500 7.189 -5.221 1.00 0.00 13 GLU A C 19
ATOM 18722 O O . GLU A 1 13 ? 6.363 6.844 -5.541 1.00 0.00 13 GLU A O 19
ATOM 18734 N N . GLU A 1 14 ? 8.595 6.677 -5.774 1.00 0.00 14 GLU A N 19
ATOM 18735 C CA . GLU A 1 14 ? 8.520 5.659 -6.815 1.00 0.00 14 GLU A CA 19
ATOM 18736 C C . GLU A 1 14 ? 7.827 4.402 -6.298 1.00 0.00 14 GLU A C 19
ATOM 18737 O O . GLU A 1 14 ? 6.947 3.849 -6.958 1.00 0.00 14 GLU A O 19
ATOM 18749 N N . ASP A 1 15 ? 8.230 3.956 -5.113 1.00 0.00 15 ASP A N 19
ATOM 18750 C CA . ASP A 1 15 ? 7.648 2.765 -4.505 1.00 0.00 15 ASP A CA 19
ATOM 18751 C C . ASP A 1 15 ? 6.247 3.054 -3.976 1.00 0.00 15 ASP A C 19
ATOM 18752 O O . ASP A 1 15 ? 5.406 2.158 -3.894 1.00 0.00 15 ASP A O 19
ATOM 18761 N N . LEU A 1 16 ? 6.003 4.310 -3.617 1.00 0.00 16 LEU A N 19
ATOM 18762 C CA . LEU A 1 16 ? 4.704 4.717 -3.095 1.00 0.00 16 LEU A CA 19
ATOM 18763 C C . LEU A 1 16 ? 3.708 4.943 -4.227 1.00 0.00 16 LEU A C 19
ATOM 18764 O O . LEU A 1 16 ? 2.503 4.759 -4.054 1.00 0.00 16 LEU A O 19
ATOM 18780 N N . SER A 1 17 ? 4.219 5.342 -5.387 1.00 0.00 17 SER A N 19
ATOM 18781 C CA . SER A 1 17 ? 3.374 5.595 -6.549 1.00 0.00 17 SER A CA 19
ATOM 18782 C C . SER A 1 17 ? 3.058 4.296 -7.284 1.00 0.00 17 SER A C 19
ATOM 18783 O O . SER A 1 17 ? 1.974 4.136 -7.845 1.00 0.00 17 SER A O 19
ATOM 18791 N N . GLN A 1 18 ? 4.013 3.372 -7.276 1.00 0.00 18 GLN A N 19
ATOM 18792 C CA . GLN A 1 18 ? 3.837 2.086 -7.942 1.00 0.00 18 GLN A CA 19
ATOM 18793 C C . GLN A 1 18 ? 2.795 1.238 -7.221 1.00 0.00 18 GLN A C 19
ATOM 18794 O O . GLN A 1 18 ? 1.990 0.554 -7.855 1.00 0.00 18 GLN A O 19
ATOM 18808 N N . LEU A 1 19 ? 2.816 1.285 -5.894 1.00 0.00 19 LEU A N 19
ATOM 18809 C CA . LEU A 1 19 ? 1.873 0.520 -5.086 1.00 0.00 19 LEU A CA 19
ATOM 18810 C C . LEU A 1 19 ? 0.447 0.699 -5.598 1.00 0.00 19 LEU A C 19
ATOM 18811 O O . LEU A 1 19 ? -0.290 -0.273 -5.768 1.00 0.00 19 LEU A O 19
ATOM 18827 N N . THR A 1 20 ? 0.065 1.948 -5.844 1.00 0.00 20 THR A N 19
ATOM 18828 C CA . THR A 1 20 ? -1.272 2.255 -6.338 1.00 0.00 20 THR A CA 19
ATOM 18829 C C . THR A 1 20 ? -1.577 1.482 -7.615 1.00 0.00 20 THR A C 19
ATOM 18830 O O . THR A 1 20 ? -2.726 1.125 -7.877 1.00 0.00 20 THR A O 19
ATOM 18841 N N . ARG A 1 21 ? -0.541 1.224 -8.408 1.00 0.00 21 ARG A N 19
ATOM 18842 C CA . ARG A 1 21 ? -0.699 0.494 -9.659 1.00 0.00 21 ARG A CA 19
ATOM 18843 C C . ARG A 1 21 ? -0.886 -0.998 -9.397 1.00 0.00 21 ARG A C 19
ATOM 18844 O O . ARG A 1 21 ? -1.734 -1.645 -10.012 1.00 0.00 21 ARG A O 19
ATOM 18865 N N . SER A 1 22 ? -0.087 -1.538 -8.483 1.00 0.00 22 SER A N 19
ATOM 18866 C CA . SER A 1 22 ? -0.161 -2.954 -8.143 1.00 0.00 22 SER A CA 19
ATOM 18867 C C . SER A 1 22 ? -1.492 -3.283 -7.474 1.00 0.00 22 SER A C 19
ATOM 18868 O O . SER A 1 22 ? -2.148 -4.265 -7.822 1.00 0.00 22 SER A O 19
ATOM 18876 N N . MET A 1 23 ? -1.884 -2.455 -6.511 1.00 0.00 23 MET A N 19
ATOM 18877 C CA . MET A 1 23 ? -3.137 -2.657 -5.793 1.00 0.00 23 MET A CA 19
ATOM 18878 C C . MET A 1 23 ? -4.276 -2.961 -6.762 1.00 0.00 23 MET A C 19
ATOM 18879 O O . MET A 1 23 ? -5.175 -3.743 -6.453 1.00 0.00 23 MET A O 19
ATOM 18893 N N . VAL A 1 24 ? -4.231 -2.338 -7.935 1.00 0.00 24 VAL A N 19
ATOM 18894 C CA . VAL A 1 24 ? -5.258 -2.542 -8.949 1.00 0.00 24 VAL A CA 19
ATOM 18895 C C . VAL A 1 24 ? -5.166 -3.940 -9.551 1.00 0.00 24 VAL A C 19
ATOM 18896 O O . VAL A 1 24 ? -6.180 -4.604 -9.765 1.00 0.00 24 VAL A O 19
ATOM 18909 N N . LYS A 1 25 ? -3.942 -4.381 -9.823 1.00 0.00 25 LYS A N 19
ATOM 18910 C CA . LYS A 1 25 ? -3.715 -5.701 -10.399 1.00 0.00 25 LYS A CA 19
ATOM 18911 C C . LYS A 1 25 ? -4.085 -6.799 -9.407 1.00 0.00 25 LYS A C 19
ATOM 18912 O O . LYS A 1 25 ? -4.433 -7.913 -9.799 1.00 0.00 25 LYS A O 19
ATOM 18931 N N . PHE A 1 26 ? -4.009 -6.477 -8.120 1.00 0.00 26 PHE A N 19
ATOM 18932 C CA . PHE A 1 26 ? -4.337 -7.436 -7.071 1.00 0.00 26 PHE A CA 19
ATOM 18933 C C . PHE A 1 26 ? -5.234 -6.800 -6.013 1.00 0.00 26 PHE A C 19
ATOM 18934 O O . PHE A 1 26 ? -4.774 -6.342 -4.967 1.00 0.00 26 PHE A O 19
ATOM 18951 N N . PRO A 1 27 ? -6.545 -6.769 -6.291 1.00 0.00 27 PRO A N 19
ATOM 18952 C CA . PRO A 1 27 ? -7.535 -6.192 -5.377 1.00 0.00 27 PRO A CA 19
ATOM 18953 C C . PRO A 1 27 ? -7.721 -7.033 -4.118 1.00 0.00 27 PRO A C 19
ATOM 18954 O O . PRO A 1 27 ? -7.003 -8.007 -3.899 1.00 0.00 27 PRO A O 19
ATOM 18965 N N . GLY A 1 28 ? -8.692 -6.649 -3.294 1.00 0.00 28 GLY A N 19
ATOM 18966 C CA . GLY A 1 28 ? -8.955 -7.379 -2.068 1.00 0.00 28 GLY A CA 19
ATOM 18967 C C . GLY A 1 28 ? -9.612 -8.722 -2.322 1.00 0.00 28 GLY A C 19
ATOM 18968 O O . GLY A 1 28 ? -10.349 -8.886 -3.293 1.00 0.00 28 GLY A O 19
ATOM 18972 N N . GLY A 1 29 ? -9.343 -9.686 -1.446 1.00 0.00 29 GLY A N 19
ATOM 18973 C CA . GLY A 1 29 ? -9.919 -11.009 -1.599 1.00 0.00 29 GLY A CA 19
ATOM 18974 C C . GLY A 1 29 ? -9.117 -11.886 -2.540 1.00 0.00 29 GLY A C 19
ATOM 18975 O O . GLY A 1 29 ? -9.299 -13.103 -2.573 1.00 0.00 29 GLY A O 19
ATOM 18979 N N . THR A 1 30 ? -8.228 -11.266 -3.310 1.00 0.00 30 THR A N 19
ATOM 18980 C CA . THR A 1 30 ? -7.397 -11.998 -4.258 1.00 0.00 30 THR A CA 19
ATOM 18981 C C . THR A 1 30 ? -6.356 -12.846 -3.537 1.00 0.00 30 THR A C 19
ATOM 18982 O O . THR A 1 30 ? -5.729 -12.413 -2.570 1.00 0.00 30 THR A O 19
ATOM 18993 N N . PRO A 1 31 ? -6.164 -14.083 -4.017 1.00 0.00 31 PRO A N 19
ATOM 18994 C CA . PRO A 1 31 ? -5.197 -15.018 -3.433 1.00 0.00 31 PRO A CA 19
ATOM 18995 C C . PRO A 1 31 ? -3.755 -14.592 -3.684 1.00 0.00 31 PRO A C 19
ATOM 18996 O O . PRO A 1 31 ? -3.301 -14.544 -4.826 1.00 0.00 31 PRO A O 19
ATOM 19007 N N . GLY A 1 32 ? -3.038 -14.282 -2.607 1.00 0.00 32 GLY A N 19
ATOM 19008 C CA . GLY A 1 32 ? -1.654 -13.864 -2.732 1.00 0.00 32 GLY A CA 19
ATOM 19009 C C . GLY A 1 32 ? -1.521 -12.392 -3.068 1.00 0.00 32 GLY A C 19
ATOM 19010 O O . GLY A 1 32 ? -0.496 -11.958 -3.594 1.00 0.00 32 GLY A O 19
ATOM 19014 N N . ARG A 1 33 ? -2.560 -11.621 -2.764 1.00 0.00 33 ARG A N 19
ATOM 19015 C CA . ARG A 1 33 ? -2.556 -10.190 -3.039 1.00 0.00 33 ARG A CA 19
ATOM 19016 C C . ARG A 1 33 ? -1.225 -9.562 -2.636 1.00 0.00 33 ARG A C 19
ATOM 19017 O O . ARG A 1 33 ? -0.413 -9.205 -3.489 1.00 0.00 33 ARG A O 19
ATOM 19038 N N . TRP A 1 34 ? -1.010 -9.432 -1.332 1.00 0.00 34 TRP A N 19
ATOM 19039 C CA . TRP A 1 34 ? 0.223 -8.847 -0.816 1.00 0.00 34 TRP A CA 19
ATOM 19040 C C . TRP A 1 34 ? 1.443 -9.580 -1.361 1.00 0.00 34 TRP A C 19
ATOM 19041 O O . TRP A 1 34 ? 2.487 -8.974 -1.600 1.00 0.00 34 TRP A O 19
ATOM 19062 N N . GLU A 1 35 ? 1.305 -10.888 -1.555 1.00 0.00 35 GLU A N 19
ATOM 19063 C CA . GLU A 1 35 ? 2.398 -11.703 -2.072 1.00 0.00 35 GLU A CA 19
ATOM 19064 C C . GLU A 1 35 ? 2.746 -11.302 -3.503 1.00 0.00 35 GLU A C 19
ATOM 19065 O O . GLU A 1 35 ? 3.898 -11.403 -3.925 1.00 0.00 35 GLU A O 19
ATOM 19077 N N . LYS A 1 36 ? 1.742 -10.848 -4.244 1.00 0.00 36 LYS A N 19
ATOM 19078 C CA . LYS A 1 36 ? 1.939 -10.431 -5.628 1.00 0.00 36 LYS A CA 19
ATOM 19079 C C . LYS A 1 36 ? 2.434 -8.990 -5.696 1.00 0.00 36 LYS A C 19
ATOM 19080 O O . LYS A 1 36 ? 3.373 -8.680 -6.429 1.00 0.00 36 LYS A O 19
ATOM 19099 N N . ILE A 1 37 ? 1.796 -8.113 -4.927 1.00 0.00 37 ILE A N 19
ATOM 19100 C CA . ILE A 1 37 ? 2.173 -6.706 -4.899 1.00 0.00 37 ILE A CA 19
ATOM 19101 C C . ILE A 1 37 ? 3.629 -6.535 -4.478 1.00 0.00 37 ILE A C 19
ATOM 19102 O O . ILE A 1 37 ? 4.339 -5.674 -4.997 1.00 0.00 37 ILE A O 19
ATOM 19118 N N . ALA A 1 38 ? 4.067 -7.363 -3.535 1.00 0.00 38 ALA A N 19
ATOM 19119 C CA . ALA A 1 38 ? 5.439 -7.306 -3.046 1.00 0.00 38 ALA A CA 19
ATOM 19120 C C . ALA A 1 38 ? 6.428 -7.690 -4.142 1.00 0.00 38 ALA A C 19
ATOM 19121 O O . ALA A 1 38 ? 7.418 -6.993 -4.370 1.00 0.00 38 ALA A O 19
ATOM 19128 N N . HIS A 1 39 ? 6.155 -8.802 -4.816 1.00 0.00 39 HIS A N 19
ATOM 19129 C CA . HIS A 1 39 ? 7.022 -9.278 -5.889 1.00 0.00 39 HIS A CA 19
ATOM 19130 C C . HIS A 1 39 ? 7.106 -8.252 -7.015 1.00 0.00 39 HIS A C 19
ATOM 19131 O O . HIS A 1 39 ? 8.083 -8.217 -7.762 1.00 0.00 39 HIS A O 19
ATOM 19145 N N . GLU A 1 40 ? 6.076 -7.420 -7.130 1.00 0.00 40 GLU A N 19
ATOM 19146 C CA . GLU A 1 40 ? 6.034 -6.395 -8.166 1.00 0.00 40 GLU A CA 19
ATOM 19147 C C . GLU A 1 40 ? 6.807 -5.152 -7.733 1.00 0.00 40 GLU A C 19
ATOM 19148 O O . GLU A 1 40 ? 7.654 -4.646 -8.470 1.00 0.00 40 GLU A O 19
ATOM 19160 N N . LEU A 1 41 ? 6.507 -4.665 -6.534 1.00 0.00 41 LEU A N 19
ATOM 19161 C CA . LEU A 1 41 ? 7.172 -3.481 -6.002 1.00 0.00 41 LEU A CA 19
ATOM 19162 C C . LEU A 1 41 ? 8.619 -3.789 -5.631 1.00 0.00 41 LEU A C 19
ATOM 19163 O O . LEU A 1 41 ? 9.458 -2.892 -5.562 1.00 0.00 41 LEU A O 19
ATOM 19179 N N . GLY A 1 42 ? 8.905 -5.066 -5.395 1.00 0.00 42 GLY A N 19
ATOM 19180 C CA . GLY A 1 42 ? 10.252 -5.471 -5.036 1.00 0.00 42 GLY A CA 19
ATOM 19181 C C . GLY A 1 42 ? 10.481 -5.458 -3.537 1.00 0.00 42 GLY A C 19
ATOM 19182 O O . GLY A 1 42 ? 11.619 -5.364 -3.077 1.00 0.00 42 GLY A O 19
ATOM 19186 N N . ARG A 1 43 ? 9.397 -5.551 -2.774 1.00 0.00 43 ARG A N 19
ATOM 19187 C CA . ARG A 1 43 ? 9.485 -5.546 -1.318 1.00 0.00 43 ARG A CA 19
ATOM 19188 C C . ARG A 1 43 ? 8.903 -6.830 -0.734 1.00 0.00 43 ARG A C 19
ATOM 19189 O O . ARG A 1 43 ? 8.521 -7.741 -1.469 1.00 0.00 43 ARG A O 19
ATOM 19210 N N . SER A 1 44 ? 8.839 -6.895 0.592 1.00 0.00 44 SER A N 19
ATOM 19211 C CA . SER A 1 44 ? 8.307 -8.069 1.274 1.00 0.00 44 SER A CA 19
ATOM 19212 C C . SER A 1 44 ? 6.823 -7.893 1.581 1.00 0.00 44 SER A C 19
ATOM 19213 O O . SER A 1 44 ? 6.348 -6.777 1.790 1.00 0.00 44 SER A O 19
ATOM 19221 N N . VAL A 1 45 ? 6.095 -9.005 1.605 1.00 0.00 45 VAL A N 19
ATOM 19222 C CA . VAL A 1 45 ? 4.665 -8.976 1.887 1.00 0.00 45 VAL A CA 19
ATOM 19223 C C . VAL A 1 45 ? 4.344 -7.985 3.000 1.00 0.00 45 VAL A C 19
ATOM 19224 O O . VAL A 1 45 ? 3.787 -6.915 2.753 1.00 0.00 45 VAL A O 19
ATOM 19237 N N . THR A 1 46 ? 4.699 -8.348 4.229 1.00 0.00 46 THR A N 19
ATOM 19238 C CA . THR A 1 46 ? 4.448 -7.491 5.381 1.00 0.00 46 THR A CA 19
ATOM 19239 C C . THR A 1 46 ? 4.895 -6.060 5.109 1.00 0.00 46 THR A C 19
ATOM 19240 O O . THR A 1 46 ? 4.217 -5.105 5.490 1.00 0.00 46 THR A O 19
ATOM 19251 N N . ASP A 1 47 ? 6.038 -5.917 4.448 1.00 0.00 47 ASP A N 19
ATOM 19252 C CA . ASP A 1 47 ? 6.575 -4.600 4.123 1.00 0.00 47 ASP A CA 19
ATOM 19253 C C . ASP A 1 47 ? 5.550 -3.769 3.359 1.00 0.00 47 ASP A C 19
ATOM 19254 O O . ASP A 1 47 ? 5.433 -2.562 3.569 1.00 0.00 47 ASP A O 19
ATOM 19263 N N . VAL A 1 48 ? 4.809 -4.424 2.470 1.00 0.00 48 VAL A N 19
ATOM 19264 C CA . VAL A 1 48 ? 3.793 -3.745 1.674 1.00 0.00 48 VAL A CA 19
ATOM 19265 C C . VAL A 1 48 ? 2.529 -3.499 2.489 1.00 0.00 48 VAL A C 19
ATOM 19266 O O . VAL A 1 48 ? 2.170 -2.355 2.769 1.00 0.00 48 VAL A O 19
ATOM 19279 N N . THR A 1 49 ? 1.857 -4.581 2.870 1.00 0.00 49 THR A N 19
ATOM 19280 C CA . THR A 1 49 ? 0.632 -4.483 3.654 1.00 0.00 49 THR A CA 19
ATOM 19281 C C . THR A 1 49 ? 0.800 -3.514 4.819 1.00 0.00 49 THR A C 19
ATOM 19282 O O . THR A 1 49 ? -0.089 -2.713 5.108 1.00 0.00 49 THR A O 19
ATOM 19293 N N . THR A 1 50 ? 1.948 -3.592 5.486 1.00 0.00 50 THR A N 19
ATOM 19294 C CA . THR A 1 50 ? 2.232 -2.723 6.621 1.00 0.00 50 THR A CA 19
ATOM 19295 C C . THR A 1 50 ? 2.274 -1.260 6.195 1.00 0.00 50 THR A C 19
ATOM 19296 O O . THR A 1 50 ? 2.002 -0.362 6.993 1.00 0.00 50 THR A O 19
ATOM 19307 N N . LYS A 1 51 ? 2.614 -1.025 4.932 1.00 0.00 51 LYS A N 19
ATOM 19308 C CA . LYS A 1 51 ? 2.689 0.330 4.398 1.00 0.00 51 LYS A CA 19
ATOM 19309 C C . LYS A 1 51 ? 1.325 0.794 3.898 1.00 0.00 51 LYS A C 19
ATOM 19310 O O . LYS A 1 51 ? 0.870 1.887 4.234 1.00 0.00 51 LYS A O 19
ATOM 19329 N N . ALA A 1 52 ? 0.677 -0.044 3.096 1.00 0.00 52 ALA A N 19
ATOM 19330 C CA . ALA A 1 52 ? -0.636 0.279 2.553 1.00 0.00 52 ALA A CA 19
ATOM 19331 C C . ALA A 1 52 ? -1.648 0.515 3.669 1.00 0.00 52 ALA A C 19
ATOM 19332 O O . ALA A 1 52 ? -2.435 1.460 3.618 1.00 0.00 52 ALA A O 19
ATOM 19339 N N . LYS A 1 53 ? -1.624 -0.351 4.677 1.00 0.00 53 LYS A N 19
ATOM 19340 C CA . LYS A 1 53 ? -2.538 -0.238 5.806 1.00 0.00 53 LYS A CA 19
ATOM 19341 C C . LYS A 1 53 ? -2.524 1.176 6.378 1.00 0.00 53 LYS A C 19
ATOM 19342 O O . LYS A 1 53 ? -3.535 1.659 6.888 1.00 0.00 53 LYS A O 19
ATOM 19361 N N . GLN A 1 54 ? -1.373 1.834 6.288 1.00 0.00 54 GLN A N 19
ATOM 19362 C CA . GLN A 1 54 ? -1.229 3.193 6.797 1.00 0.00 54 GLN A CA 19
ATOM 19363 C C . GLN A 1 54 ? -1.945 4.191 5.893 1.00 0.00 54 GLN A C 19
ATOM 19364 O O . GLN A 1 54 ? -2.494 5.189 6.363 1.00 0.00 54 GLN A O 19
ATOM 19378 N N . LEU A 1 55 ? -1.936 3.917 4.593 1.00 0.00 55 LEU A N 19
ATOM 19379 C CA . LEU A 1 55 ? -2.585 4.791 3.622 1.00 0.00 55 LEU A CA 19
ATOM 19380 C C . LEU A 1 55 ? -4.102 4.657 3.697 1.00 0.00 55 LEU A C 19
ATOM 19381 O O . LEU A 1 55 ? -4.834 5.625 3.485 1.00 0.00 55 LEU A O 19
ATOM 19397 N N . LYS A 1 56 ? -4.570 3.452 4.003 1.00 0.00 56 LYS A N 19
ATOM 19398 C CA . LYS A 1 56 ? -6.001 3.190 4.110 1.00 0.00 56 LYS A CA 19
ATOM 19399 C C . LYS A 1 56 ? -6.577 3.827 5.371 1.00 0.00 56 LYS A C 19
ATOM 19400 O O . LYS A 1 56 ? -7.730 4.259 5.388 1.00 0.00 56 LYS A O 19
ATOM 19419 N N . ASP A 1 57 ? -5.768 3.884 6.423 1.00 0.00 57 ASP A N 19
ATOM 19420 C CA . ASP A 1 57 ? -6.197 4.471 7.687 1.00 0.00 57 ASP A CA 19
ATOM 19421 C C . ASP A 1 57 ? -6.370 5.981 7.554 1.00 0.00 57 ASP A C 19
ATOM 19422 O O . ASP A 1 57 ? -7.356 6.546 8.026 1.00 0.00 57 ASP A O 19
ATOM 19431 N N . SER A 1 58 ? -5.403 6.627 6.910 1.00 0.00 58 SER A N 19
ATOM 19432 C CA . SER A 1 58 ? -5.446 8.072 6.719 1.00 0.00 58 SER A CA 19
ATOM 19433 C C . SER A 1 58 ? -6.810 8.511 6.195 1.00 0.00 58 SER A C 19
ATOM 19434 O O . SER A 1 58 ? -7.462 9.378 6.777 1.00 0.00 58 SER A O 19
ATOM 19442 N N . VAL A 1 59 ? -7.236 7.906 5.091 1.00 0.00 59 VAL A N 19
ATOM 19443 C CA . VAL A 1 59 ? -8.522 8.232 4.487 1.00 0.00 59 VAL A CA 19
ATOM 19444 C C . VAL A 1 59 ? -9.662 7.516 5.203 1.00 0.00 59 VAL A C 19
ATOM 19445 O O . VAL A 1 59 ? -9.434 6.650 6.048 1.00 0.00 59 VAL A O 19
ATOM 19458 N N . THR A 1 60 ? -10.893 7.883 4.860 1.00 0.00 60 THR A N 19
ATOM 19459 C CA . THR A 1 60 ? -12.070 7.277 5.469 1.00 0.00 60 THR A CA 19
ATOM 19460 C C . THR A 1 60 ? -12.942 6.595 4.422 1.00 0.00 60 THR A C 19
ATOM 19461 O O . THR A 1 60 ? -13.313 5.430 4.572 1.00 0.00 60 THR A O 19
ATOM 19472 N N . CYS A 1 61 ? -13.266 7.327 3.361 1.00 0.00 61 CYS A N 19
ATOM 19473 C CA . CYS A 1 61 ? -14.096 6.792 2.288 1.00 0.00 61 CYS A CA 19
ATOM 19474 C C . CYS A 1 61 ? -15.441 6.314 2.827 1.00 0.00 61 CYS A C 19
ATOM 19475 O O . CYS A 1 61 ? -15.854 5.182 2.576 1.00 0.00 61 CYS A O 19
ATOM 19483 N N . SER A 1 62 ? -16.118 7.184 3.569 1.00 0.00 62 SER A N 19
ATOM 19484 C CA . SER A 1 62 ? -17.413 6.849 4.148 1.00 0.00 62 SER A CA 19
ATOM 19485 C C . SER A 1 62 ? -18.361 6.306 3.083 1.00 0.00 62 SER A C 19
ATOM 19486 O O . SER A 1 62 ? -18.332 6.718 1.923 1.00 0.00 62 SER A O 19
ATOM 19494 N N . PRO A 1 63 ? -19.221 5.359 3.485 1.00 0.00 63 PRO A N 19
ATOM 19495 C CA . PRO A 1 63 ? -20.194 4.739 2.581 1.00 0.00 63 PRO A CA 19
ATOM 19496 C C . PRO A 1 63 ? -21.299 5.705 2.167 1.00 0.00 63 PRO A C 19
ATOM 19497 O O . PRO A 1 63 ? -21.802 5.645 1.046 1.00 0.00 63 PRO A O 19
ATOM 19508 N N . GLY A 1 64 ? -21.672 6.597 3.080 1.00 0.00 64 GLY A N 19
ATOM 19509 C CA . GLY A 1 64 ? -22.715 7.563 2.791 1.00 0.00 64 GLY A CA 19
ATOM 19510 C C . GLY A 1 64 ? -22.312 8.978 3.157 1.00 0.00 64 GLY A C 19
ATOM 19511 O O . GLY A 1 64 ? -22.116 9.290 4.331 1.00 0.00 64 GLY A O 19
ATOM 19515 N N . MET A 1 65 ? -22.188 9.836 2.150 1.00 0.00 65 MET A N 19
ATOM 19516 C CA . MET A 1 65 ? -21.805 11.225 2.373 1.00 0.00 65 MET A CA 19
ATOM 19517 C C . MET A 1 65 ? -22.576 11.820 3.547 1.00 0.00 65 MET A C 19
ATOM 19518 O O . MET A 1 65 ? -23.806 11.790 3.573 1.00 0.00 65 MET A O 19
ATOM 19532 N N . VAL A 1 66 ? -21.845 12.360 4.517 1.00 0.00 66 VAL A N 19
ATOM 19533 C CA . VAL A 1 66 ? -22.461 12.963 5.693 1.00 0.00 66 VAL A CA 19
ATOM 19534 C C . VAL A 1 66 ? -23.111 14.298 5.350 1.00 0.00 66 VAL A C 19
ATOM 19535 O O . VAL A 1 66 ? -22.502 15.356 5.511 1.00 0.00 66 VAL A O 19
ATOM 19548 N N . SER A 1 67 ? -24.352 14.242 4.878 1.00 0.00 67 SER A N 19
ATOM 19549 C CA . SER A 1 67 ? -25.084 15.447 4.509 1.00 0.00 67 SER A CA 19
ATOM 19550 C C . SER A 1 67 ? -26.590 15.211 4.578 1.00 0.00 67 SER A C 19
ATOM 19551 O O . SER A 1 67 ? -27.048 14.071 4.648 1.00 0.00 67 SER A O 19
ATOM 19559 N N . GLY A 1 68 ? -27.355 16.298 4.559 1.00 0.00 68 GLY A N 19
ATOM 19560 C CA . GLY A 1 68 ? -28.801 16.189 4.620 1.00 0.00 68 GLY A CA 19
ATOM 19561 C C . GLY A 1 68 ? -29.453 16.346 3.261 1.00 0.00 68 GLY A C 19
ATOM 19562 O O . GLY A 1 68 ? -29.804 15.368 2.600 1.00 0.00 68 GLY A O 19
ATOM 19566 N N . PRO A 1 69 ? -29.625 17.603 2.825 1.00 0.00 69 PRO A N 19
ATOM 19567 C CA . PRO A 1 69 ? -30.242 17.914 1.532 1.00 0.00 69 PRO A CA 19
ATOM 19568 C C . PRO A 1 69 ? -29.352 17.524 0.356 1.00 0.00 69 PRO A C 19
ATOM 19569 O O . PRO A 1 69 ? -28.531 18.318 -0.103 1.00 0.00 69 PRO A O 19
ATOM 19580 N N . SER A 1 70 ? -29.521 16.297 -0.126 1.00 0.00 70 SER A N 19
ATOM 19581 C CA . SER A 1 70 ? -28.730 15.801 -1.246 1.00 0.00 70 SER A CA 19
ATOM 19582 C C . SER A 1 70 ? -29.418 14.612 -1.912 1.00 0.00 70 SER A C 19
ATOM 19583 O O . SER A 1 70 ? -30.243 13.935 -1.299 1.00 0.00 70 SER A O 19
ATOM 19591 N N . SER A 1 71 ? -29.071 14.365 -3.171 1.00 0.00 71 SER A N 19
ATOM 19592 C CA . SER A 1 71 ? -29.656 13.261 -3.922 1.00 0.00 71 SER A CA 19
ATOM 19593 C C . SER A 1 71 ? -29.373 11.927 -3.237 1.00 0.00 71 SER A C 19
ATOM 19594 O O . SER A 1 71 ? -28.495 11.830 -2.381 1.00 0.00 71 SER A O 19
ATOM 19602 N N . GLY A 1 72 ? -30.124 10.900 -3.623 1.00 0.00 72 GLY A N 19
ATOM 19603 C CA . GLY A 1 72 ? -29.940 9.585 -3.037 1.00 0.00 72 GLY A CA 19
ATOM 19604 C C . GLY A 1 72 ? -30.851 9.346 -1.850 1.00 0.00 72 GLY A C 19
ATOM 19605 O O . GLY A 1 72 ? -31.138 8.202 -1.499 1.00 0.00 72 GLY A O 19
ATOM 19609 N N . GLY A 1 1 ? 27.555 1.385 13.597 1.00 0.00 1 GLY A N 20
ATOM 19610 C CA . GLY A 1 1 ? 27.714 -0.014 13.949 1.00 0.00 1 GLY A CA 20
ATOM 19611 C C . GLY A 1 1 ? 26.474 -0.833 13.646 1.00 0.00 1 GLY A C 20
ATOM 19612 O O . GLY A 1 1 ? 25.530 -0.337 13.031 1.00 0.00 1 GLY A O 20
ATOM 19616 N N . SER A 1 2 ? 26.478 -2.090 14.077 1.00 0.00 2 SER A N 20
ATOM 19617 C CA . SER A 1 2 ? 25.348 -2.981 13.843 1.00 0.00 2 SER A CA 20
ATOM 19618 C C . SER A 1 2 ? 24.423 -3.015 15.056 1.00 0.00 2 SER A C 20
ATOM 19619 O O . SER A 1 2 ? 24.791 -3.516 16.118 1.00 0.00 2 SER A O 20
ATOM 19627 N N . SER A 1 3 ? 23.218 -2.477 14.889 1.00 0.00 3 SER A N 20
ATOM 19628 C CA . SER A 1 3 ? 22.241 -2.441 15.970 1.00 0.00 3 SER A CA 20
ATOM 19629 C C . SER A 1 3 ? 20.865 -2.041 15.446 1.00 0.00 3 SER A C 20
ATOM 19630 O O . SER A 1 3 ? 20.713 -1.685 14.278 1.00 0.00 3 SER A O 20
ATOM 19638 N N . GLY A 1 4 ? 19.864 -2.102 16.319 1.00 0.00 4 GLY A N 20
ATOM 19639 C CA . GLY A 1 4 ? 18.514 -1.744 15.927 1.00 0.00 4 GLY A CA 20
ATOM 19640 C C . GLY A 1 4 ? 17.999 -2.592 14.781 1.00 0.00 4 GLY A C 20
ATOM 19641 O O . GLY A 1 4 ? 18.714 -3.452 14.266 1.00 0.00 4 GLY A O 20
ATOM 19645 N N . SER A 1 5 ? 16.754 -2.352 14.382 1.00 0.00 5 SER A N 20
ATOM 19646 C CA . SER A 1 5 ? 16.141 -3.105 13.294 1.00 0.00 5 SER A CA 20
ATOM 19647 C C . SER A 1 5 ? 16.091 -2.270 12.017 1.00 0.00 5 SER A C 20
ATOM 19648 O O . SER A 1 5 ? 15.308 -1.327 11.910 1.00 0.00 5 SER A O 20
ATOM 19656 N N . SER A 1 6 ? 16.932 -2.626 11.052 1.00 0.00 6 SER A N 20
ATOM 19657 C CA . SER A 1 6 ? 16.988 -1.908 9.783 1.00 0.00 6 SER A CA 20
ATOM 19658 C C . SER A 1 6 ? 17.303 -2.861 8.634 1.00 0.00 6 SER A C 20
ATOM 19659 O O . SER A 1 6 ? 18.164 -3.731 8.753 1.00 0.00 6 SER A O 20
ATOM 19667 N N . GLY A 1 7 ? 16.598 -2.688 7.520 1.00 0.00 7 GLY A N 20
ATOM 19668 C CA . GLY A 1 7 ? 16.816 -3.538 6.364 1.00 0.00 7 GLY A CA 20
ATOM 19669 C C . GLY A 1 7 ? 16.196 -2.973 5.103 1.00 0.00 7 GLY A C 20
ATOM 19670 O O . GLY A 1 7 ? 16.781 -2.111 4.447 1.00 0.00 7 GLY A O 20
ATOM 19674 N N . ALA A 1 8 ? 15.007 -3.460 4.760 1.00 0.00 8 ALA A N 20
ATOM 19675 C CA . ALA A 1 8 ? 14.307 -2.997 3.568 1.00 0.00 8 ALA A CA 20
ATOM 19676 C C . ALA A 1 8 ? 14.412 -1.483 3.423 1.00 0.00 8 ALA A C 20
ATOM 19677 O O . ALA A 1 8 ? 14.390 -0.738 4.403 1.00 0.00 8 ALA A O 20
ATOM 19684 N N . PRO A 1 9 ? 14.531 -1.014 2.172 1.00 0.00 9 PRO A N 20
ATOM 19685 C CA . PRO A 1 9 ? 14.643 0.416 1.869 1.00 0.00 9 PRO A CA 20
ATOM 19686 C C . PRO A 1 9 ? 13.342 1.167 2.131 1.00 0.00 9 PRO A C 20
ATOM 19687 O O . PRO A 1 9 ? 12.254 0.647 1.885 1.00 0.00 9 PRO A O 20
ATOM 19698 N N . GLU A 1 10 ? 13.463 2.393 2.631 1.00 0.00 10 GLU A N 20
ATOM 19699 C CA . GLU A 1 10 ? 12.295 3.215 2.926 1.00 0.00 10 GLU A CA 20
ATOM 19700 C C . GLU A 1 10 ? 11.363 3.289 1.721 1.00 0.00 10 GLU A C 20
ATOM 19701 O O . GLU A 1 10 ? 11.614 2.666 0.689 1.00 0.00 10 GLU A O 20
ATOM 19713 N N . TRP A 1 11 ? 10.286 4.053 1.859 1.00 0.00 11 TRP A N 20
ATOM 19714 C CA . TRP A 1 11 ? 9.315 4.209 0.782 1.00 0.00 11 TRP A CA 20
ATOM 19715 C C . TRP A 1 11 ? 9.515 5.534 0.055 1.00 0.00 11 TRP A C 20
ATOM 19716 O O . TRP A 1 11 ? 9.439 6.604 0.661 1.00 0.00 11 TRP A O 20
ATOM 19737 N N . THR A 1 12 ? 9.771 5.457 -1.247 1.00 0.00 12 THR A N 20
ATOM 19738 C CA . THR A 1 12 ? 9.984 6.651 -2.056 1.00 0.00 12 THR A CA 20
ATOM 19739 C C . THR A 1 12 ? 8.874 6.820 -3.087 1.00 0.00 12 THR A C 20
ATOM 19740 O O . THR A 1 12 ? 8.267 5.844 -3.525 1.00 0.00 12 THR A O 20
ATOM 19751 N N . GLU A 1 13 ? 8.615 8.066 -3.472 1.00 0.00 13 GLU A N 20
ATOM 19752 C CA . GLU A 1 13 ? 7.577 8.363 -4.452 1.00 0.00 13 GLU A CA 20
ATOM 19753 C C . GLU A 1 13 ? 7.468 7.243 -5.483 1.00 0.00 13 GLU A C 20
ATOM 19754 O O . GLU A 1 13 ? 6.368 6.844 -5.866 1.00 0.00 13 GLU A O 20
ATOM 19766 N N . GLU A 1 14 ? 8.616 6.743 -5.929 1.00 0.00 14 GLU A N 20
ATOM 19767 C CA . GLU A 1 14 ? 8.649 5.671 -6.917 1.00 0.00 14 GLU A CA 20
ATOM 19768 C C . GLU A 1 14 ? 7.932 4.428 -6.396 1.00 0.00 14 GLU A C 20
ATOM 19769 O O . GLU A 1 14 ? 7.110 3.834 -7.094 1.00 0.00 14 GLU A O 20
ATOM 19781 N N . ASP A 1 15 ? 8.250 4.042 -5.165 1.00 0.00 15 ASP A N 20
ATOM 19782 C CA . ASP A 1 15 ? 7.637 2.871 -4.549 1.00 0.00 15 ASP A CA 20
ATOM 19783 C C . ASP A 1 15 ? 6.193 3.161 -4.149 1.00 0.00 15 ASP A C 20
ATOM 19784 O O . ASP A 1 15 ? 5.319 2.303 -4.274 1.00 0.00 15 ASP A O 20
ATOM 19793 N N . LEU A 1 16 ? 5.951 4.374 -3.665 1.00 0.00 16 LEU A N 20
ATOM 19794 C CA . LEU A 1 16 ? 4.614 4.778 -3.245 1.00 0.00 16 LEU A CA 20
ATOM 19795 C C . LEU A 1 16 ? 3.672 4.870 -4.440 1.00 0.00 16 LEU A C 20
ATOM 19796 O O . LEU A 1 16 ? 2.488 4.549 -4.337 1.00 0.00 16 LEU A O 20
ATOM 19812 N N . SER A 1 17 ? 4.206 5.308 -5.576 1.00 0.00 17 SER A N 20
ATOM 19813 C CA . SER A 1 17 ? 3.412 5.444 -6.792 1.00 0.00 17 SER A CA 20
ATOM 19814 C C . SER A 1 17 ? 3.212 4.089 -7.464 1.00 0.00 17 SER A C 20
ATOM 19815 O O . SER A 1 17 ? 2.170 3.831 -8.065 1.00 0.00 17 SER A O 20
ATOM 19823 N N . GLN A 1 18 ? 4.219 3.228 -7.357 1.00 0.00 18 GLN A N 20
ATOM 19824 C CA . GLN A 1 18 ? 4.155 1.899 -7.955 1.00 0.00 18 GLN A CA 20
ATOM 19825 C C . GLN A 1 18 ? 3.068 1.057 -7.294 1.00 0.00 18 GLN A C 20
ATOM 19826 O O . GLN A 1 18 ? 2.372 0.290 -7.960 1.00 0.00 18 GLN A O 20
ATOM 19840 N N . LEU A 1 19 ? 2.929 1.204 -5.981 1.00 0.00 19 LEU A N 20
ATOM 19841 C CA . LEU A 1 19 ? 1.927 0.457 -5.229 1.00 0.00 19 LEU A CA 20
ATOM 19842 C C . LEU A 1 19 ? 0.536 0.670 -5.816 1.00 0.00 19 LEU A C 20
ATOM 19843 O O . LEU A 1 19 ? -0.168 -0.288 -6.139 1.00 0.00 19 LEU A O 20
ATOM 19859 N N . THR A 1 20 ? 0.143 1.933 -5.953 1.00 0.00 20 THR A N 20
ATOM 19860 C CA . THR A 1 20 ? -1.163 2.272 -6.501 1.00 0.00 20 THR A CA 20
ATOM 19861 C C . THR A 1 20 ? -1.451 1.476 -7.769 1.00 0.00 20 THR A C 20
ATOM 19862 O O . THR A 1 20 ? -2.604 1.170 -8.073 1.00 0.00 20 THR A O 20
ATOM 19873 N N . ARG A 1 21 ? -0.396 1.144 -8.506 1.00 0.00 21 ARG A N 20
ATOM 19874 C CA . ARG A 1 21 ? -0.536 0.384 -9.742 1.00 0.00 21 ARG A CA 20
ATOM 19875 C C . ARG A 1 21 ? -0.766 -1.096 -9.447 1.00 0.00 21 ARG A C 20
ATOM 19876 O O . ARG A 1 21 ? -1.676 -1.714 -10.000 1.00 0.00 21 ARG A O 20
ATOM 19897 N N . SER A 1 22 ? 0.064 -1.656 -8.573 1.00 0.00 22 SER A N 20
ATOM 19898 C CA . SER A 1 22 ? -0.047 -3.064 -8.208 1.00 0.00 22 SER A CA 20
ATOM 19899 C C . SER A 1 22 ? -1.400 -3.354 -7.565 1.00 0.00 22 SER A C 20
ATOM 19900 O O . SER A 1 22 ? -2.083 -4.308 -7.935 1.00 0.00 22 SER A O 20
ATOM 19908 N N . MET A 1 23 ? -1.779 -2.523 -6.600 1.00 0.00 23 MET A N 20
ATOM 19909 C CA . MET A 1 23 ? -3.051 -2.688 -5.906 1.00 0.00 23 MET A CA 20
ATOM 19910 C C . MET A 1 23 ? -4.177 -2.973 -6.895 1.00 0.00 23 MET A C 20
ATOM 19911 O O . MET A 1 23 ? -5.084 -3.755 -6.610 1.00 0.00 23 MET A O 20
ATOM 19925 N N . VAL A 1 24 ? -4.114 -2.333 -8.058 1.00 0.00 24 VAL A N 20
ATOM 19926 C CA . VAL A 1 24 ? -5.128 -2.518 -9.089 1.00 0.00 24 VAL A CA 20
ATOM 19927 C C . VAL A 1 24 ? -5.068 -3.926 -9.672 1.00 0.00 24 VAL A C 20
ATOM 19928 O O . VAL A 1 24 ? -6.098 -4.558 -9.904 1.00 0.00 24 VAL A O 20
ATOM 19941 N N . LYS A 1 25 ? -3.853 -4.411 -9.907 1.00 0.00 25 LYS A N 20
ATOM 19942 C CA . LYS A 1 25 ? -3.657 -5.746 -10.462 1.00 0.00 25 LYS A CA 20
ATOM 19943 C C . LYS A 1 25 ? -4.057 -6.818 -9.454 1.00 0.00 25 LYS A C 20
ATOM 19944 O O . LYS A 1 25 ? -4.421 -7.933 -9.830 1.00 0.00 25 LYS A O 20
ATOM 19963 N N . PHE A 1 26 ? -3.990 -6.474 -8.172 1.00 0.00 26 PHE A N 20
ATOM 19964 C CA . PHE A 1 26 ? -4.346 -7.408 -7.110 1.00 0.00 26 PHE A CA 20
ATOM 19965 C C . PHE A 1 26 ? -5.233 -6.733 -6.068 1.00 0.00 26 PHE A C 20
ATOM 19966 O O . PHE A 1 26 ? -4.769 -6.273 -5.024 1.00 0.00 26 PHE A O 20
ATOM 19983 N N . PRO A 1 27 ? -6.542 -6.672 -6.356 1.00 0.00 27 PRO A N 20
ATOM 19984 C CA . PRO A 1 27 ? -7.522 -6.056 -5.457 1.00 0.00 27 PRO A CA 20
ATOM 19985 C C . PRO A 1 27 ? -7.739 -6.873 -4.188 1.00 0.00 27 PRO A C 20
ATOM 19986 O O . PRO A 1 27 ? -7.045 -7.859 -3.947 1.00 0.00 27 PRO A O 20
ATOM 19997 N N . GLY A 1 28 ? -8.710 -6.457 -3.380 1.00 0.00 28 GLY A N 20
ATOM 19998 C CA . GLY A 1 28 ? -9.001 -7.162 -2.146 1.00 0.00 28 GLY A CA 20
ATOM 19999 C C . GLY A 1 28 ? -9.688 -8.492 -2.386 1.00 0.00 28 GLY A C 20
ATOM 20000 O O . GLY A 1 28 ? -10.419 -8.653 -3.363 1.00 0.00 28 GLY A O 20
ATOM 20004 N N . GLY A 1 29 ? -9.453 -9.449 -1.494 1.00 0.00 29 GLY A N 20
ATOM 20005 C CA . GLY A 1 29 ? -10.060 -10.759 -1.633 1.00 0.00 29 GLY A CA 20
ATOM 20006 C C . GLY A 1 29 ? -9.277 -11.666 -2.561 1.00 0.00 29 GLY A C 20
ATOM 20007 O O . GLY A 1 29 ? -9.516 -12.873 -2.610 1.00 0.00 29 GLY A O 20
ATOM 20011 N N . THR A 1 30 ? -8.338 -11.084 -3.301 1.00 0.00 30 THR A N 20
ATOM 20012 C CA . THR A 1 30 ? -7.518 -11.847 -4.234 1.00 0.00 30 THR A CA 20
ATOM 20013 C C . THR A 1 30 ? -6.494 -12.701 -3.495 1.00 0.00 30 THR A C 20
ATOM 20014 O O . THR A 1 30 ? -5.864 -12.263 -2.533 1.00 0.00 30 THR A O 20
ATOM 20025 N N . PRO A 1 31 ? -6.321 -13.949 -3.955 1.00 0.00 31 PRO A N 20
ATOM 20026 C CA . PRO A 1 31 ? -5.372 -14.890 -3.352 1.00 0.00 31 PRO A CA 20
ATOM 20027 C C . PRO A 1 31 ? -3.922 -14.492 -3.604 1.00 0.00 31 PRO A C 20
ATOM 20028 O O . PRO A 1 31 ? -3.471 -14.444 -4.747 1.00 0.00 31 PRO A O 20
ATOM 20039 N N . GLY A 1 32 ? -3.196 -14.207 -2.527 1.00 0.00 32 GLY A N 20
ATOM 20040 C CA . GLY A 1 32 ? -1.804 -13.817 -2.653 1.00 0.00 32 GLY A CA 20
ATOM 20041 C C . GLY A 1 32 ? -1.642 -12.356 -3.022 1.00 0.00 32 GLY A C 20
ATOM 20042 O O . GLY A 1 32 ? -0.613 -11.957 -3.568 1.00 0.00 32 GLY A O 20
ATOM 20046 N N . ARG A 1 33 ? -2.661 -11.556 -2.725 1.00 0.00 33 ARG A N 20
ATOM 20047 C CA . ARG A 1 33 ? -2.629 -10.131 -3.033 1.00 0.00 33 ARG A CA 20
ATOM 20048 C C . ARG A 1 33 ? -1.290 -9.519 -2.630 1.00 0.00 33 ARG A C 20
ATOM 20049 O O . ARG A 1 33 ? -0.466 -9.190 -3.483 1.00 0.00 33 ARG A O 20
ATOM 20070 N N . TRP A 1 34 ? -1.082 -9.369 -1.327 1.00 0.00 34 TRP A N 20
ATOM 20071 C CA . TRP A 1 34 ? 0.156 -8.795 -0.812 1.00 0.00 34 TRP A CA 20
ATOM 20072 C C . TRP A 1 34 ? 1.367 -9.567 -1.324 1.00 0.00 34 TRP A C 20
ATOM 20073 O O . TRP A 1 34 ? 2.438 -8.995 -1.526 1.00 0.00 34 TRP A O 20
ATOM 20094 N N . GLU A 1 35 ? 1.191 -10.868 -1.532 1.00 0.00 35 GLU A N 20
ATOM 20095 C CA . GLU A 1 35 ? 2.271 -11.716 -2.020 1.00 0.00 35 GLU A CA 20
ATOM 20096 C C . GLU A 1 35 ? 2.643 -11.353 -3.455 1.00 0.00 35 GLU A C 20
ATOM 20097 O O . GLU A 1 35 ? 3.800 -11.475 -3.859 1.00 0.00 35 GLU A O 20
ATOM 20109 N N . LYS A 1 36 ? 1.654 -10.905 -4.221 1.00 0.00 36 LYS A N 20
ATOM 20110 C CA . LYS A 1 36 ? 1.875 -10.522 -5.610 1.00 0.00 36 LYS A CA 20
ATOM 20111 C C . LYS A 1 36 ? 2.398 -9.093 -5.704 1.00 0.00 36 LYS A C 20
ATOM 20112 O O . LYS A 1 36 ? 3.341 -8.814 -6.445 1.00 0.00 36 LYS A O 20
ATOM 20131 N N . ILE A 1 37 ? 1.781 -8.191 -4.948 1.00 0.00 37 ILE A N 20
ATOM 20132 C CA . ILE A 1 37 ? 2.187 -6.791 -4.944 1.00 0.00 37 ILE A CA 20
ATOM 20133 C C . ILE A 1 37 ? 3.649 -6.643 -4.535 1.00 0.00 37 ILE A C 20
ATOM 20134 O O . ILE A 1 37 ? 4.396 -5.869 -5.132 1.00 0.00 37 ILE A O 20
ATOM 20150 N N . ALA A 1 38 ? 4.051 -7.393 -3.514 1.00 0.00 38 ALA A N 20
ATOM 20151 C CA . ALA A 1 38 ? 5.424 -7.349 -3.028 1.00 0.00 38 ALA A CA 20
ATOM 20152 C C . ALA A 1 38 ? 6.404 -7.788 -4.110 1.00 0.00 38 ALA A C 20
ATOM 20153 O O . ALA A 1 38 ? 7.400 -7.113 -4.372 1.00 0.00 38 ALA A O 20
ATOM 20160 N N . HIS A 1 39 ? 6.117 -8.925 -4.737 1.00 0.00 39 HIS A N 20
ATOM 20161 C CA . HIS A 1 39 ? 6.974 -9.455 -5.792 1.00 0.00 39 HIS A CA 20
ATOM 20162 C C . HIS A 1 39 ? 7.104 -8.456 -6.938 1.00 0.00 39 HIS A C 20
ATOM 20163 O O . HIS A 1 39 ? 8.055 -8.513 -7.717 1.00 0.00 39 HIS A O 20
ATOM 20177 N N . GLU A 1 40 ? 6.142 -7.544 -7.035 1.00 0.00 40 GLU A N 20
ATOM 20178 C CA . GLU A 1 40 ? 6.150 -6.535 -8.088 1.00 0.00 40 GLU A CA 20
ATOM 20179 C C . GLU A 1 40 ? 6.940 -5.304 -7.655 1.00 0.00 40 GLU A C 20
ATOM 20180 O O . GLU A 1 40 ? 7.759 -4.780 -8.411 1.00 0.00 40 GLU A O 20
ATOM 20192 N N . LEU A 1 41 ? 6.688 -4.845 -6.434 1.00 0.00 41 LEU A N 20
ATOM 20193 C CA . LEU A 1 41 ? 7.374 -3.675 -5.899 1.00 0.00 41 LEU A CA 20
ATOM 20194 C C . LEU A 1 41 ? 8.795 -4.026 -5.469 1.00 0.00 41 LEU A C 20
ATOM 20195 O O . LEU A 1 41 ? 9.644 -3.148 -5.320 1.00 0.00 41 LEU A O 20
ATOM 20211 N N . GLY A 1 42 ? 9.047 -5.317 -5.272 1.00 0.00 42 GLY A N 20
ATOM 20212 C CA . GLY A 1 42 ? 10.366 -5.761 -4.863 1.00 0.00 42 GLY A CA 20
ATOM 20213 C C . GLY A 1 42 ? 10.571 -5.668 -3.364 1.00 0.00 42 GLY A C 20
ATOM 20214 O O . GLY A 1 42 ? 11.705 -5.621 -2.888 1.00 0.00 42 GLY A O 20
ATOM 20218 N N . ARG A 1 43 ? 9.471 -5.637 -2.619 1.00 0.00 43 ARG A N 20
ATOM 20219 C CA . ARG A 1 43 ? 9.536 -5.545 -1.165 1.00 0.00 43 ARG A CA 20
ATOM 20220 C C . ARG A 1 43 ? 8.964 -6.801 -0.515 1.00 0.00 43 ARG A C 20
ATOM 20221 O O . ARG A 1 43 ? 8.607 -7.760 -1.200 1.00 0.00 43 ARG A O 20
ATOM 20242 N N . SER A 1 44 ? 8.879 -6.789 0.811 1.00 0.00 44 SER A N 20
ATOM 20243 C CA . SER A 1 44 ? 8.355 -7.928 1.555 1.00 0.00 44 SER A CA 20
ATOM 20244 C C . SER A 1 44 ? 6.861 -7.763 1.819 1.00 0.00 44 SER A C 20
ATOM 20245 O O . SER A 1 44 ? 6.387 -6.664 2.107 1.00 0.00 44 SER A O 20
ATOM 20253 N N . VAL A 1 45 ? 6.124 -8.865 1.719 1.00 0.00 45 VAL A N 20
ATOM 20254 C CA . VAL A 1 45 ? 4.684 -8.845 1.948 1.00 0.00 45 VAL A CA 20
ATOM 20255 C C . VAL A 1 45 ? 4.316 -7.851 3.044 1.00 0.00 45 VAL A C 20
ATOM 20256 O O . VAL A 1 45 ? 3.784 -6.775 2.769 1.00 0.00 45 VAL A O 20
ATOM 20269 N N . THR A 1 46 ? 4.604 -8.218 4.289 1.00 0.00 46 THR A N 20
ATOM 20270 C CA . THR A 1 46 ? 4.302 -7.359 5.428 1.00 0.00 46 THR A CA 20
ATOM 20271 C C . THR A 1 46 ? 4.740 -5.923 5.164 1.00 0.00 46 THR A C 20
ATOM 20272 O O . THR A 1 46 ? 4.028 -4.976 5.497 1.00 0.00 46 THR A O 20
ATOM 20283 N N . ASP A 1 47 ? 5.915 -5.768 4.564 1.00 0.00 47 ASP A N 20
ATOM 20284 C CA . ASP A 1 47 ? 6.447 -4.446 4.254 1.00 0.00 47 ASP A CA 20
ATOM 20285 C C . ASP A 1 47 ? 5.435 -3.625 3.462 1.00 0.00 47 ASP A C 20
ATOM 20286 O O . ASP A 1 47 ? 5.230 -2.442 3.734 1.00 0.00 47 ASP A O 20
ATOM 20295 N N . VAL A 1 48 ? 4.805 -4.261 2.479 1.00 0.00 48 VAL A N 20
ATOM 20296 C CA . VAL A 1 48 ? 3.814 -3.589 1.646 1.00 0.00 48 VAL A CA 20
ATOM 20297 C C . VAL A 1 48 ? 2.541 -3.299 2.433 1.00 0.00 48 VAL A C 20
ATOM 20298 O O . VAL A 1 48 ? 2.190 -2.141 2.664 1.00 0.00 48 VAL A O 20
ATOM 20311 N N . THR A 1 49 ? 1.851 -4.359 2.845 1.00 0.00 49 THR A N 20
ATOM 20312 C CA . THR A 1 49 ? 0.616 -4.218 3.606 1.00 0.00 49 THR A CA 20
ATOM 20313 C C . THR A 1 49 ? 0.787 -3.229 4.753 1.00 0.00 49 THR A C 20
ATOM 20314 O O . THR A 1 49 ? -0.118 -2.451 5.057 1.00 0.00 49 THR A O 20
ATOM 20325 N N . THR A 1 50 ? 1.954 -3.264 5.390 1.00 0.00 50 THR A N 20
ATOM 20326 C CA . THR A 1 50 ? 2.243 -2.371 6.504 1.00 0.00 50 THR A CA 20
ATOM 20327 C C . THR A 1 50 ? 2.237 -0.913 6.057 1.00 0.00 50 THR A C 20
ATOM 20328 O O . THR A 1 50 ? 1.947 -0.012 6.845 1.00 0.00 50 THR A O 20
ATOM 20339 N N . LYS A 1 51 ? 2.558 -0.687 4.788 1.00 0.00 51 LYS A N 20
ATOM 20340 C CA . LYS A 1 51 ? 2.587 0.661 4.234 1.00 0.00 51 LYS A CA 20
ATOM 20341 C C . LYS A 1 51 ? 1.201 1.085 3.759 1.00 0.00 51 LYS A C 20
ATOM 20342 O O . LYS A 1 51 ? 0.734 2.179 4.074 1.00 0.00 51 LYS A O 20
ATOM 20361 N N . ALA A 1 52 ? 0.547 0.210 3.002 1.00 0.00 52 ALA A N 20
ATOM 20362 C CA . ALA A 1 52 ? -0.787 0.493 2.487 1.00 0.00 52 ALA A CA 20
ATOM 20363 C C . ALA A 1 52 ? -1.776 0.728 3.624 1.00 0.00 52 ALA A C 20
ATOM 20364 O O . ALA A 1 52 ? -2.573 1.666 3.584 1.00 0.00 52 ALA A O 20
ATOM 20371 N N . LYS A 1 53 ? -1.720 -0.130 4.637 1.00 0.00 53 LYS A N 20
ATOM 20372 C CA . LYS A 1 53 ? -2.610 -0.016 5.787 1.00 0.00 53 LYS A CA 20
ATOM 20373 C C . LYS A 1 53 ? -2.630 1.413 6.320 1.00 0.00 53 LYS A C 20
ATOM 20374 O O . LYS A 1 53 ? -3.663 1.898 6.781 1.00 0.00 53 LYS A O 20
ATOM 20393 N N . GLN A 1 54 ? -1.482 2.080 6.254 1.00 0.00 54 GLN A N 20
ATOM 20394 C CA . GLN A 1 54 ? -1.369 3.454 6.730 1.00 0.00 54 GLN A CA 20
ATOM 20395 C C . GLN A 1 54 ? -2.116 4.412 5.808 1.00 0.00 54 GLN A C 20
ATOM 20396 O O . GLN A 1 54 ? -2.588 5.465 6.241 1.00 0.00 54 GLN A O 20
ATOM 20410 N N . LEU A 1 55 ? -2.219 4.043 4.537 1.00 0.00 55 LEU A N 20
ATOM 20411 C CA . LEU A 1 55 ? -2.908 4.870 3.553 1.00 0.00 55 LEU A CA 20
ATOM 20412 C C . LEU A 1 55 ? -4.411 4.607 3.576 1.00 0.00 55 LEU A C 20
ATOM 20413 O O . LEU A 1 55 ? -5.216 5.529 3.447 1.00 0.00 55 LEU A O 20
ATOM 20429 N N . LYS A 1 56 ? -4.782 3.342 3.743 1.00 0.00 56 LYS A N 20
ATOM 20430 C CA . LYS A 1 56 ? -6.187 2.955 3.788 1.00 0.00 56 LYS A CA 20
ATOM 20431 C C . LYS A 1 56 ? -6.798 3.280 5.147 1.00 0.00 56 LYS A C 20
ATOM 20432 O O . LYS A 1 56 ? -7.959 3.678 5.237 1.00 0.00 56 LYS A O 20
ATOM 20451 N N . ASP A 1 57 ? -6.008 3.108 6.201 1.00 0.00 57 ASP A N 20
ATOM 20452 C CA . ASP A 1 57 ? -6.470 3.385 7.557 1.00 0.00 57 ASP A CA 20
ATOM 20453 C C . ASP A 1 57 ? -6.529 4.888 7.814 1.00 0.00 57 ASP A C 20
ATOM 20454 O O . ASP A 1 57 ? -7.524 5.402 8.324 1.00 0.00 57 ASP A O 20
ATOM 20463 N N . SER A 1 58 ? -5.456 5.586 7.458 1.00 0.00 58 SER A N 20
ATOM 20464 C CA . SER A 1 58 ? -5.383 7.030 7.655 1.00 0.00 58 SER A CA 20
ATOM 20465 C C . SER A 1 58 ? -6.137 7.767 6.552 1.00 0.00 58 SER A C 20
ATOM 20466 O O . SER A 1 58 ? -5.546 8.199 5.562 1.00 0.00 58 SER A O 20
ATOM 20474 N N . VAL A 1 59 ? -7.447 7.907 6.731 1.00 0.00 59 VAL A N 20
ATOM 20475 C CA . VAL A 1 59 ? -8.283 8.593 5.753 1.00 0.00 59 VAL A CA 20
ATOM 20476 C C . VAL A 1 59 ? -8.589 10.020 6.195 1.00 0.00 59 VAL A C 20
ATOM 20477 O O . VAL A 1 59 ? -8.245 10.425 7.306 1.00 0.00 59 VAL A O 20
ATOM 20490 N N . THR A 1 60 ? -9.238 10.779 5.318 1.00 0.00 60 THR A N 20
ATOM 20491 C CA . THR A 1 60 ? -9.590 12.161 5.617 1.00 0.00 60 THR A CA 20
ATOM 20492 C C . THR A 1 60 ? -11.096 12.320 5.789 1.00 0.00 60 THR A C 20
ATOM 20493 O O . THR A 1 60 ? -11.803 12.680 4.847 1.00 0.00 60 THR A O 20
ATOM 20504 N N . CYS A 1 61 ? -11.581 12.051 6.996 1.00 0.00 61 CYS A N 20
ATOM 20505 C CA . CYS A 1 61 ? -13.005 12.164 7.291 1.00 0.00 61 CYS A CA 20
ATOM 20506 C C . CYS A 1 61 ? -13.270 13.310 8.262 1.00 0.00 61 CYS A C 20
ATOM 20507 O O . CYS A 1 61 ? -12.477 13.564 9.169 1.00 0.00 61 CYS A O 20
ATOM 20515 N N . SER A 1 62 ? -14.389 13.999 8.064 1.00 0.00 62 SER A N 20
ATOM 20516 C CA . SER A 1 62 ? -14.756 15.122 8.919 1.00 0.00 62 SER A CA 20
ATOM 20517 C C . SER A 1 62 ? -15.990 14.790 9.752 1.00 0.00 62 SER A C 20
ATOM 20518 O O . SER A 1 62 ? -17.109 15.196 9.440 1.00 0.00 62 SER A O 20
ATOM 20526 N N . PRO A 1 63 ? -15.782 14.033 10.840 1.00 0.00 63 PRO A N 20
ATOM 20527 C CA . PRO A 1 63 ? -16.865 13.629 11.742 1.00 0.00 63 PRO A CA 20
ATOM 20528 C C . PRO A 1 63 ? -17.420 14.802 12.543 1.00 0.00 63 PRO A C 20
ATOM 20529 O O . PRO A 1 63 ? -16.808 15.248 13.513 1.00 0.00 63 PRO A O 20
ATOM 20540 N N . GLY A 1 64 ? -18.583 15.297 12.131 1.00 0.00 64 GLY A N 20
ATOM 20541 C CA . GLY A 1 64 ? -19.200 16.414 12.823 1.00 0.00 64 GLY A CA 20
ATOM 20542 C C . GLY A 1 64 ? -20.212 15.966 13.858 1.00 0.00 64 GLY A C 20
ATOM 20543 O O . GLY A 1 64 ? -21.347 15.628 13.521 1.00 0.00 64 GLY A O 20
ATOM 20547 N N . MET A 1 65 ? -19.802 15.963 15.122 1.00 0.00 65 MET A N 20
ATOM 20548 C CA . MET A 1 65 ? -20.682 15.553 16.210 1.00 0.00 65 MET A CA 20
ATOM 20549 C C . MET A 1 65 ? -21.657 16.669 16.572 1.00 0.00 65 MET A C 20
ATOM 20550 O O . MET A 1 65 ? -22.853 16.432 16.740 1.00 0.00 65 MET A O 20
ATOM 20564 N N . VAL A 1 66 ? -21.138 17.887 16.690 1.00 0.00 66 VAL A N 20
ATOM 20565 C CA . VAL A 1 66 ? -21.962 19.040 17.030 1.00 0.00 66 VAL A CA 20
ATOM 20566 C C . VAL A 1 66 ? -21.605 20.245 16.168 1.00 0.00 66 VAL A C 20
ATOM 20567 O O . VAL A 1 66 ? -20.435 20.482 15.868 1.00 0.00 66 VAL A O 20
ATOM 20580 N N . SER A 1 67 ? -22.621 21.005 15.772 1.00 0.00 67 SER A N 20
ATOM 20581 C CA . SER A 1 67 ? -22.415 22.185 14.941 1.00 0.00 67 SER A CA 20
ATOM 20582 C C . SER A 1 67 ? -22.002 23.383 15.791 1.00 0.00 67 SER A C 20
ATOM 20583 O O . SER A 1 67 ? -22.746 23.822 16.668 1.00 0.00 67 SER A O 20
ATOM 20591 N N . GLY A 1 68 ? -20.810 23.908 15.524 1.00 0.00 68 GLY A N 20
ATOM 20592 C CA . GLY A 1 68 ? -20.318 25.050 16.272 1.00 0.00 68 GLY A CA 20
ATOM 20593 C C . GLY A 1 68 ? -20.807 26.369 15.706 1.00 0.00 68 GLY A C 20
ATOM 20594 O O . GLY A 1 68 ? -21.600 27.078 16.325 1.00 0.00 68 GLY A O 20
ATOM 20598 N N . PRO A 1 69 ? -20.327 26.714 14.502 1.00 0.00 69 PRO A N 20
ATOM 20599 C CA . PRO A 1 69 ? -20.705 27.959 13.827 1.00 0.00 69 PRO A CA 20
ATOM 20600 C C . PRO A 1 69 ? -22.155 27.944 13.353 1.00 0.00 69 PRO A C 20
ATOM 20601 O O . PRO A 1 69 ? -22.564 27.055 12.606 1.00 0.00 69 PRO A O 20
ATOM 20612 N N . SER A 1 70 ? -22.926 28.933 13.791 1.00 0.00 70 SER A N 20
ATOM 20613 C CA . SER A 1 70 ? -24.331 29.031 13.415 1.00 0.00 70 SER A CA 20
ATOM 20614 C C . SER A 1 70 ? -24.653 30.421 12.873 1.00 0.00 70 SER A C 20
ATOM 20615 O O . SER A 1 70 ? -23.898 31.371 13.083 1.00 0.00 70 SER A O 20
ATOM 20623 N N . SER A 1 71 ? -25.779 30.532 12.176 1.00 0.00 71 SER A N 20
ATOM 20624 C CA . SER A 1 71 ? -26.200 31.804 11.600 1.00 0.00 71 SER A CA 20
ATOM 20625 C C . SER A 1 71 ? -27.513 32.272 12.219 1.00 0.00 71 SER A C 20
ATOM 20626 O O . SER A 1 71 ? -27.599 33.370 12.766 1.00 0.00 71 SER A O 20
ATOM 20634 N N . GLY A 1 72 ? -28.537 31.428 12.128 1.00 0.00 72 GLY A N 20
ATOM 20635 C CA . GLY A 1 72 ? -29.833 31.772 12.682 1.00 0.00 72 GLY A CA 20
ATOM 20636 C C . GLY A 1 72 ? -30.847 32.125 11.611 1.00 0.00 72 GLY A C 20
ATOM 20637 O O . GLY A 1 72 ? -31.220 33.288 11.460 1.00 0.00 72 GLY A O 20
#

Foldseek 3Di:
DDDDDDDDDDADPVLVVLLVVLCVVQPPPRDCSLPRSCVVSVHDSCVNCVVVCCVVVDDDDDDDPDDDDDDD